Protein AF-0000000077934808 (afdb_homodimer)

Structure (mmCIF, N/CA/C/O backbone):
data_AF-0000000077934808-model_v1
#
loop_
_entity.id
_entity.type
_entity.pdbx_description
1 polymer 'D-lactate dehydrogenase (cytochrome)'
#
loop_
_atom_site.group_PDB
_atom_site.id
_atom_site.type_symbol
_atom_site.label_atom_id
_atom_site.label_alt_id
_atom_site.label_comp_id
_atom_site.label_asym_id
_atom_site.label_entity_id
_atom_site.label_seq_id
_atom_site.pdbx_PDB_ins_code
_atom_site.Cartn_x
_atom_site.Cartn_y
_atom_site.Cartn_z
_atom_site.occupancy
_atom_site.B_iso_or_equiv
_atom_site.auth_seq_id
_atom_site.auth_comp_id
_atom_site.auth_asym_id
_atom_site.auth_atom_id
_atom_site.pdbx_PDB_model_num
ATOM 1 N N . MET A 1 1 ? -18.422 -36 19.609 1 74.94 1 MET A N 1
ATOM 2 C CA . MET A 1 1 ? -19.266 -34.844 19.281 1 74.94 1 MET A CA 1
ATOM 3 C C . MET A 1 1 ? -19.547 -34.781 17.781 1 74.94 1 MET A C 1
ATOM 5 O O . MET A 1 1 ? -18.656 -34.969 16.969 1 74.94 1 MET A O 1
ATOM 9 N N . ASP A 1 2 ? -20.828 -34.812 17.469 1 92.31 2 ASP A N 1
ATOM 10 C CA . ASP A 1 2 ? -21.219 -34.656 16.062 1 92.31 2 ASP A CA 1
ATOM 11 C C . ASP A 1 2 ? -21.25 -33.188 15.664 1 92.31 2 ASP A C 1
ATOM 13 O O . ASP A 1 2 ? -22.25 -32.5 15.883 1 92.31 2 ASP A O 1
ATOM 17 N N . ILE A 1 3 ? -20.125 -32.75 15.164 1 96.06 3 ILE A N 1
ATOM 18 C CA . ILE A 1 3 ? -19.922 -31.344 14.82 1 96.06 3 ILE A CA 1
ATOM 19 C C . ILE A 1 3 ? -21.031 -30.875 13.875 1 96.06 3 ILE A C 1
ATOM 21 O O . ILE A 1 3 ? -21.578 -29.781 14.039 1 96.06 3 ILE A O 1
ATOM 25 N N . GLN A 1 4 ? -21.453 -31.656 12.969 1 97.44 4 GLN A N 1
ATOM 26 C CA . GLN A 1 4 ? -22.453 -31.297 11.977 1 97.44 4 GLN A CA 1
ATOM 27 C C . GLN A 1 4 ? -23.828 -31.094 12.617 1 97.44 4 GLN A C 1
ATOM 29 O O . GLN A 1 4 ? -24.531 -30.125 12.305 1 97.44 4 GLN A O 1
ATOM 34 N N . SER A 1 5 ? -24.172 -32.031 13.477 1 97 5 SER A N 1
ATOM 35 C CA . SER A 1 5 ? -25.453 -31.922 14.164 1 97 5 SER A CA 1
ATOM 36 C C . SER A 1 5 ? -25.516 -30.672 15.016 1 97 5 SER A C 1
ATOM 38 O O . SER A 1 5 ? -26.547 -30 15.062 1 97 5 SER A O 1
ATOM 40 N N . GLU A 1 6 ? -24.422 -30.344 15.664 1 97.38 6 GLU A N 1
ATOM 41 C CA . GLU A 1 6 ? -24.359 -29.172 16.516 1 97.38 6 GLU A CA 1
ATOM 42 C C . GLU A 1 6 ? -24.484 -27.891 15.688 1 97.38 6 GLU A C 1
ATOM 44 O O . GLU A 1 6 ? -25.172 -26.938 16.094 1 97.38 6 GLU A O 1
ATOM 49 N N . LEU A 1 7 ? -23.797 -27.828 14.586 1 98.12 7 LEU A N 1
ATOM 50 C CA . LEU A 1 7 ? -23.844 -26.672 13.703 1 98.12 7 LEU A CA 1
ATOM 51 C C . LEU A 1 7 ? -25.25 -26.469 13.148 1 98.12 7 LEU A C 1
ATOM 53 O O . LEU A 1 7 ? -25.734 -25.344 13.055 1 98.12 7 LEU A O 1
ATOM 57 N N . LYS A 1 8 ? -25.953 -27.578 12.797 1 97.5 8 LYS A N 1
ATOM 58 C CA . LYS A 1 8 ? -27.328 -27.484 12.32 1 97.5 8 LYS A CA 1
ATOM 59 C C . LYS A 1 8 ? -28.266 -26.953 13.406 1 97.5 8 LYS A C 1
ATOM 61 O O . LYS A 1 8 ? -29.172 -26.188 13.125 1 97.5 8 LYS A O 1
ATOM 66 N N . LYS A 1 9 ? -28.016 -27.359 14.555 1 96.88 9 LYS A N 1
ATOM 67 C CA . LYS A 1 9 ? -28.828 -26.953 15.688 1 96.88 9 LYS A CA 1
ATOM 68 C C . LYS A 1 9 ? -28.781 -25.438 15.898 1 96.88 9 LYS A C 1
ATOM 70 O O . LYS A 1 9 ? -29.75 -24.844 16.359 1 96.88 9 LYS A O 1
ATOM 75 N N . ILE A 1 10 ? -27.672 -24.906 15.555 1 96.5 10 ILE A N 1
ATOM 76 C CA . ILE A 1 10 ? -27.562 -23.469 15.789 1 96.5 10 ILE A CA 1
ATOM 77 C C . ILE A 1 10 ? -27.922 -22.719 14.508 1 96.5 10 ILE A C 1
ATOM 79 O O . ILE A 1 10 ? -27.578 -21.547 14.352 1 96.5 10 ILE A O 1
ATOM 83 N N . GLY A 1 11 ? -28.5 -23.328 13.516 1 97.06 11 GLY A N 1
ATOM 84 C CA . GLY A 1 11 ? -29.156 -22.688 12.398 1 97.06 11 GLY A CA 1
ATOM 85 C C . GLY A 1 11 ? -28.266 -22.5 11.188 1 97.06 11 GLY A C 1
ATOM 86 O O . GLY A 1 11 ? -28.516 -21.641 10.344 1 97.06 11 GLY A O 1
ATOM 87 N N . LEU A 1 12 ? -27.234 -23.312 11.039 1 98.06 12 LEU A N 1
ATOM 88 C CA . LEU A 1 12 ? -26.297 -23.141 9.938 1 98.06 12 LEU A CA 1
ATOM 89 C C . LEU A 1 12 ? -26.578 -24.156 8.828 1 98.06 12 LEU A C 1
ATOM 91 O O . LEU A 1 12 ? -26.953 -25.297 9.094 1 98.06 12 LEU A O 1
ATOM 95 N N . GLU A 1 13 ? -26.406 -23.672 7.617 1 98.12 13 GLU A N 1
ATOM 96 C CA . GLU A 1 13 ? -26.547 -24.516 6.441 1 98.12 13 GLU A CA 1
ATOM 97 C C . GLU A 1 13 ? -25.25 -25.281 6.148 1 98.12 13 GLU A C 1
ATOM 99 O O . GLU A 1 13 ? -24.188 -24.672 6.094 1 98.12 13 GLU A O 1
ATOM 104 N N . LEU A 1 14 ? -25.375 -26.594 5.926 1 98 14 LEU A N 1
ATOM 105 C CA . LEU A 1 14 ? -24.188 -27.406 5.68 1 98 14 LEU A CA 1
ATOM 106 C C . LEU A 1 14 ? -24.156 -27.906 4.238 1 98 14 LEU A C 1
ATOM 108 O O . LEU A 1 14 ? -25.203 -28.031 3.598 1 98 14 LEU A O 1
ATOM 112 N N . LYS A 1 15 ? -23.031 -28.078 3.744 1 96.81 15 LYS A N 1
ATOM 113 C CA . LYS A 1 15 ? -22.766 -28.719 2.459 1 96.81 15 LYS A CA 1
ATOM 114 C C . LYS A 1 15 ? -21.953 -29.984 2.639 1 96.81 15 LYS A C 1
ATOM 116 O O . LYS A 1 15 ? -21.312 -30.188 3.674 1 96.81 15 LYS A O 1
ATOM 121 N N . ASP A 1 16 ? -22.047 -30.797 1.577 1 95.88 16 ASP A N 1
ATOM 122 C CA . ASP A 1 16 ? -21.25 -32 1.565 1 95.88 16 ASP A CA 1
ATOM 123 C C . ASP A 1 16 ? -19.75 -31.688 1.537 1 95.88 16 ASP A C 1
ATOM 125 O O . ASP A 1 16 ? -19.312 -30.812 0.772 1 95.88 16 ASP A O 1
ATOM 129 N N . VAL A 1 17 ? -19 -32.344 2.354 1 95.75 17 VAL A N 1
ATOM 130 C CA . VAL A 1 17 ? -17.562 -32.094 2.504 1 95.75 17 VAL A CA 1
ATOM 131 C C . VAL A 1 17 ? -16.828 -32.531 1.237 1 95.75 17 VAL A C 1
ATOM 133 O O . VAL A 1 17 ? -15.695 -32.094 1.001 1 95.75 17 VAL A O 1
ATOM 136 N N . GLU A 1 18 ? -17.344 -33.375 0.354 1 93.62 18 GLU A N 1
ATOM 137 C CA . GLU A 1 18 ? -16.672 -33.969 -0.793 1 93.62 18 GLU A CA 1
ATOM 138 C C . GLU A 1 18 ? -16.219 -32.906 -1.792 1 93.62 18 GLU A C 1
ATOM 140 O O . GLU A 1 18 ? -15.172 -33.062 -2.428 1 93.62 18 GLU A O 1
ATOM 145 N N . GLY A 1 19 ? -16.875 -31.844 -1.907 1 91.88 19 GLY A N 1
ATOM 146 C CA . GLY A 1 19 ? -16.5 -30.797 -2.85 1 91.88 19 GLY A CA 1
ATOM 147 C C . GLY A 1 19 ? -15.414 -29.875 -2.32 1 91.88 19 GLY A C 1
ATOM 148 O O . GLY A 1 19 ? -14.914 -29.016 -3.047 1 91.88 19 GLY A O 1
ATOM 149 N N . TYR A 1 20 ? -14.945 -30.141 -1.076 1 95.38 20 TYR A N 1
ATOM 150 C CA . TYR A 1 20 ? -14.016 -29.234 -0.417 1 95.38 20 TYR A CA 1
ATOM 151 C C . TYR A 1 20 ? -12.742 -29.969 0.007 1 95.38 20 TYR A C 1
ATOM 153 O O . TYR A 1 20 ? -11.984 -29.469 0.845 1 95.38 20 TYR A O 1
ATOM 161 N N . THR A 1 21 ? -12.484 -31.125 -0.555 1 93.81 21 THR A N 1
ATOM 162 C CA . THR A 1 21 ? -11.43 -32 -0.081 1 93.81 21 THR A CA 1
ATOM 163 C C . THR A 1 21 ? -10.109 -31.703 -0.784 1 93.81 21 THR A C 1
ATOM 165 O O . THR A 1 21 ? -9.055 -32.188 -0.382 1 93.81 21 THR A O 1
ATOM 168 N N . GLU A 1 22 ? -10.172 -30.844 -1.819 1 92.12 22 GLU A N 1
ATOM 169 C CA . GLU A 1 22 ? -8.977 -30.547 -2.598 1 92.12 22 GLU A CA 1
ATOM 170 C C . GLU A 1 22 ? -9.039 -29.125 -3.174 1 92.12 22 GLU A C 1
ATOM 172 O O . GLU A 1 22 ? -10.109 -28.656 -3.561 1 92.12 22 GLU A O 1
ATOM 177 N N . ASP A 1 23 ? -7.914 -28.453 -3.125 1 89.94 23 ASP A N 1
ATOM 178 C CA . ASP A 1 23 ? -7.883 -27.156 -3.809 1 89.94 23 ASP A CA 1
ATOM 179 C C . ASP A 1 23 ? -7.336 -27.312 -5.227 1 89.94 23 ASP A C 1
ATOM 181 O O . ASP A 1 23 ? -7.188 -28.422 -5.73 1 89.94 23 ASP A O 1
ATOM 185 N N . MET A 1 24 ? -7.043 -26.219 -5.926 1 87.12 24 MET A N 1
ATOM 186 C CA . MET A 1 24 ? -6.645 -26.266 -7.332 1 87.12 24 MET A CA 1
ATOM 187 C C . MET A 1 24 ? -5.18 -26.672 -7.465 1 87.12 24 MET A C 1
ATOM 189 O O . MET A 1 24 ? -4.719 -27 -8.562 1 87.12 24 MET A O 1
ATOM 193 N N . GLY A 1 25 ? -4.414 -26.656 -6.383 1 85.38 25 GLY A N 1
ATOM 194 C CA . GLY A 1 25 ? -3.045 -27.141 -6.375 1 85.38 25 GLY A CA 1
ATOM 195 C C . GLY A 1 25 ? -2.945 -28.625 -6.051 1 85.38 25 GLY A C 1
ATOM 196 O O . GLY A 1 25 ? -1.844 -29.156 -5.895 1 85.38 25 GLY A O 1
ATOM 197 N N . TYR A 1 26 ? -4.094 -29.297 -5.848 1 85 26 TYR A N 1
ATOM 198 C CA . TYR A 1 26 ? -4.215 -30.719 -5.594 1 85 26 TYR A CA 1
ATOM 199 C C . TYR A 1 26 ? -3.809 -31.062 -4.164 1 85 26 TYR A C 1
ATOM 201 O O . TYR A 1 26 ? -3.424 -32.188 -3.871 1 85 26 TYR A O 1
ATOM 209 N N . PHE A 1 27 ? -3.822 -30.125 -3.373 1 90.25 27 PHE A N 1
ATOM 210 C CA . PHE A 1 27 ? -3.605 -30.391 -1.954 1 90.25 27 PHE A CA 1
ATOM 211 C C . PHE A 1 27 ? -4.887 -30.891 -1.295 1 90.25 27 PHE A C 1
ATOM 213 O O . PHE A 1 27 ? -5.961 -30.328 -1.51 1 90.25 27 PHE A O 1
ATOM 220 N N . LYS A 1 28 ? -4.734 -31.906 -0.531 1 93.12 28 LYS A N 1
ATOM 221 C CA . LYS A 1 28 ? -5.906 -32.594 -0.005 1 93.12 28 LYS A CA 1
ATOM 222 C C . LYS A 1 28 ? -6.055 -32.375 1.496 1 93.12 28 LYS A C 1
ATOM 224 O O . LYS A 1 28 ? -5.059 -32.25 2.211 1 93.12 28 LYS A O 1
ATOM 229 N N . GLY A 1 29 ? -7.27 -32.188 1.913 1 93.69 29 GLY A N 1
ATOM 230 C CA . GLY A 1 29 ? -7.652 -32.125 3.314 1 93.69 29 GLY A CA 1
ATOM 231 C C . GLY A 1 29 ? -9.039 -32.656 3.582 1 93.69 29 GLY A C 1
ATOM 232 O O . GLY A 1 29 ? -9.773 -33 2.648 1 93.69 29 GLY A O 1
ATOM 233 N N . GLU A 1 30 ? -9.289 -32.969 4.816 1 93.31 30 GLU A N 1
ATOM 234 C CA . GLU A 1 30 ? -10.578 -33.531 5.203 1 93.31 30 GLU A CA 1
ATOM 235 C C . GLU A 1 30 ? -11.227 -32.719 6.312 1 93.31 30 GLU A C 1
ATOM 237 O O . GLU A 1 30 ? -10.898 -32.875 7.488 1 93.31 30 GLU A O 1
ATOM 242 N N . ALA A 1 31 ? -12.203 -31.969 5.98 1 96.75 31 ALA A N 1
ATOM 243 C CA . ALA A 1 31 ? -12.945 -31.172 6.953 1 96.75 31 ALA A CA 1
ATOM 244 C C . ALA A 1 31 ? -14.016 -32 7.645 1 96.75 31 ALA A C 1
ATOM 246 O O . ALA A 1 31 ? -14.508 -33 7.086 1 96.75 31 ALA A O 1
ATOM 247 N N . ASP A 1 32 ? -14.32 -31.625 8.852 1 97.62 32 ASP A N 1
ATOM 248 C CA . ASP A 1 32 ? -15.391 -32.281 9.594 1 97.62 32 ASP A CA 1
ATOM 249 C C . ASP A 1 32 ? -16.766 -31.766 9.141 1 97.62 32 ASP A C 1
ATOM 251 O O . ASP A 1 32 ? -17.766 -32.5 9.25 1 97.62 32 ASP A O 1
ATOM 255 N N . ALA A 1 33 ? -16.797 -30.594 8.695 1 98.38 33 ALA A N 1
ATOM 256 C CA . ALA A 1 33 ? -18.031 -29.969 8.234 1 98.38 33 ALA A CA 1
ATOM 257 C C . ALA A 1 33 ? -17.75 -28.797 7.293 1 98.38 33 ALA A C 1
ATOM 259 O O . ALA A 1 33 ? -16.656 -28.219 7.328 1 98.38 33 ALA A O 1
ATOM 260 N N . VAL A 1 34 ? -18.656 -28.5 6.438 1 98.56 34 VAL A N 1
ATOM 261 C CA . VAL A 1 34 ? -18.641 -27.328 5.578 1 98.56 34 VAL A CA 1
ATOM 262 C C . VAL A 1 34 ? -19.906 -26.5 5.797 1 98.56 34 VAL A C 1
ATOM 264 O O . VAL A 1 34 ? -21.016 -27 5.617 1 98.56 34 VAL A O 1
ATOM 267 N N . VAL A 1 35 ? -19.719 -25.328 6.227 1 98.75 35 VAL A N 1
ATOM 268 C CA . VAL A 1 35 ? -20.844 -24.406 6.445 1 98.75 35 VAL A CA 1
ATOM 269 C C . VAL A 1 35 ? -20.938 -23.422 5.285 1 98.75 35 VAL A C 1
ATOM 271 O O . VAL A 1 35 ? -19.922 -22.859 4.859 1 98.75 35 VAL A O 1
ATOM 274 N N . LEU A 1 36 ? -22.125 -23.219 4.73 1 98.5 36 LEU A N 1
ATOM 275 C CA . LEU A 1 36 ? -22.391 -22.156 3.777 1 98.5 36 LEU A CA 1
ATOM 276 C C . LEU A 1 36 ? -22.812 -20.875 4.5 1 98.5 36 LEU A C 1
ATOM 278 O O . LEU A 1 36 ? -23.891 -20.812 5.102 1 98.5 36 LEU A O 1
ATOM 282 N N . ALA A 1 37 ? -22 -19.891 4.469 1 98.5 37 ALA A N 1
ATOM 283 C CA . ALA A 1 37 ? -22.312 -18.625 5.145 1 98.5 37 ALA A CA 1
ATOM 284 C C . ALA A 1 37 ? -23.078 -17.688 4.219 1 98.5 37 ALA A C 1
ATOM 286 O O . ALA A 1 37 ? -22.625 -17.375 3.117 1 98.5 37 ALA A O 1
ATOM 287 N N . ARG A 1 38 ? -24.188 -17.203 4.66 1 98.25 38 ARG A N 1
ATOM 288 C CA . ARG A 1 38 ? -25.016 -16.297 3.865 1 98.25 38 ARG A CA 1
ATOM 289 C C . ARG A 1 38 ? -25.031 -14.898 4.488 1 98.25 38 ARG A C 1
ATOM 291 O O . ARG A 1 38 ? -25.578 -13.961 3.895 1 98.25 38 ARG A O 1
ATOM 298 N N . SER A 1 39 ? -24.469 -14.805 5.68 1 98.44 39 SER A N 1
ATOM 299 C CA . SER A 1 39 ? -24.391 -13.531 6.383 1 98.44 39 SER A CA 1
ATOM 300 C C . SER A 1 39 ? -23.234 -13.508 7.367 1 98.44 39 SER A C 1
ATOM 302 O O . SER A 1 39 ? -22.672 -14.555 7.703 1 98.44 39 SER A O 1
ATOM 304 N N . THR A 1 40 ? -22.891 -12.297 7.75 1 98.69 40 THR A N 1
ATOM 305 C CA . THR A 1 40 ? -21.875 -12.148 8.781 1 98.69 40 THR A CA 1
ATOM 306 C C . THR A 1 40 ? -22.281 -12.859 10.062 1 98.69 40 THR A C 1
ATOM 308 O O . THR A 1 40 ? -21.453 -13.422 10.766 1 98.69 40 THR A O 1
ATOM 311 N N . GLU A 1 41 ? -23.531 -12.852 10.336 1 98.62 41 GLU A N 1
ATOM 312 C CA . GLU A 1 41 ? -24.047 -13.516 11.531 1 98.62 41 GLU A CA 1
ATOM 313 C C . GLU A 1 41 ? -23.766 -15.016 11.5 1 98.62 41 GLU A C 1
ATOM 315 O O . GLU A 1 41 ? -23.469 -15.617 12.523 1 98.62 41 GLU A O 1
ATOM 320 N N . ASP A 1 42 ? -23.938 -15.625 10.305 1 98.81 42 ASP A N 1
ATOM 321 C CA . ASP A 1 42 ? -23.609 -17.031 10.172 1 98.81 42 ASP A CA 1
ATOM 322 C C . ASP A 1 42 ? -22.156 -17.297 10.539 1 98.81 42 ASP A C 1
ATOM 324 O O . ASP A 1 42 ? -21.844 -18.266 11.242 1 98.81 42 ASP A O 1
ATOM 328 N N . VAL A 1 43 ? -21.266 -16.453 10.102 1 98.94 43 VAL A N 1
ATOM 329 C CA . VAL A 1 43 ? -19.844 -16.578 10.391 1 98.94 43 VAL A CA 1
ATOM 330 C C . VAL A 1 43 ? -19.594 -16.438 11.891 1 98.94 43 VAL A C 1
ATOM 332 O O . VAL A 1 43 ? -18.812 -17.203 12.477 1 98.94 43 VAL A O 1
ATOM 335 N N . VAL A 1 44 ? -20.266 -15.469 12.492 1 98.88 44 VAL A N 1
ATOM 336 C CA . VAL A 1 44 ? -20.141 -15.242 13.93 1 98.88 44 VAL A CA 1
ATOM 337 C C . VAL A 1 44 ? -20.531 -16.516 14.688 1 98.88 44 VAL A C 1
ATOM 339 O O . VAL A 1 44 ? -19.812 -16.938 15.602 1 98.88 44 VAL A O 1
ATOM 342 N N . LYS A 1 45 ? -21.625 -17.141 14.289 1 98.81 45 LYS A N 1
ATOM 343 C CA . LYS A 1 45 ? -22.094 -18.359 14.938 1 98.81 45 LYS A CA 1
ATOM 344 C C . LYS A 1 45 ? -21.031 -19.469 14.844 1 98.81 45 LYS A C 1
ATOM 346 O O . LYS A 1 45 ? -20.75 -20.125 15.836 1 98.81 45 LYS A O 1
ATOM 351 N N . VAL A 1 46 ? -20.484 -19.641 13.688 1 98.88 46 VAL A N 1
ATOM 352 C CA . VAL A 1 46 ? -19.484 -20.672 13.484 1 98.88 46 VAL A CA 1
ATOM 353 C C . VAL A 1 46 ? -18.266 -20.391 14.367 1 98.88 46 VAL A C 1
ATOM 355 O O . VAL A 1 46 ? -17.766 -21.281 15.047 1 98.88 46 VAL A O 1
ATOM 358 N N . MET A 1 47 ? -17.812 -19.156 14.367 1 98.81 47 MET A N 1
ATOM 359 C CA . MET A 1 47 ? -16.594 -18.797 15.078 1 98.81 47 MET A CA 1
ATOM 360 C C . MET A 1 47 ? -16.766 -18.969 16.578 1 98.81 47 MET A C 1
ATOM 362 O O . MET A 1 47 ? -15.867 -19.484 17.266 1 98.81 47 MET A O 1
ATOM 366 N N . ARG A 1 48 ? -17.859 -18.5 17.094 1 98.69 48 ARG A N 1
ATOM 367 C CA . ARG A 1 48 ? -18.125 -18.672 18.531 1 98.69 48 ARG A CA 1
ATOM 368 C C . ARG A 1 48 ? -18.141 -20.156 18.906 1 98.69 48 ARG A C 1
ATOM 370 O O . ARG A 1 48 ? -17.547 -20.547 19.906 1 98.69 48 ARG A O 1
ATOM 377 N N . PHE A 1 49 ? -18.828 -20.984 18.125 1 98.44 49 PHE A N 1
ATOM 378 C CA . PHE A 1 49 ? -18.906 -22.422 18.359 1 98.44 49 PHE A CA 1
ATOM 379 C C . PHE A 1 49 ? -17.516 -23.047 18.312 1 98.44 49 PHE A C 1
ATOM 381 O O . PHE A 1 49 ? -17.141 -23.781 19.234 1 98.44 49 PHE A O 1
ATOM 388 N N . ALA A 1 50 ? -16.797 -22.719 17.234 1 98.5 50 ALA A N 1
ATOM 389 C CA . ALA A 1 50 ? -15.461 -23.281 17.031 1 98.5 50 ALA A CA 1
ATOM 390 C C . ALA A 1 50 ? -14.508 -22.844 18.141 1 98.5 50 ALA A C 1
ATOM 392 O O . ALA A 1 50 ? -13.703 -23.641 18.625 1 98.5 50 ALA A O 1
ATOM 393 N N . ASN A 1 51 ? -14.586 -21.562 18.484 1 98.38 51 ASN A N 1
ATOM 394 C CA . ASN A 1 51 ? -13.719 -21.047 19.531 1 98.38 51 ASN A CA 1
ATOM 395 C C . ASN A 1 51 ? -13.977 -21.734 20.875 1 98.38 51 ASN A C 1
ATOM 397 O O . ASN A 1 51 ? -13.039 -22.047 21.609 1 98.38 51 ASN A O 1
ATOM 401 N N . GLU A 1 52 ? -15.219 -21.906 21.203 1 97.56 52 GLU A N 1
ATOM 402 C CA . GLU A 1 52 ? -15.602 -22.578 22.453 1 97.56 52 GLU A CA 1
ATOM 403 C C . GLU A 1 52 ? -15.07 -24 22.484 1 97.56 52 GLU A C 1
ATOM 405 O O . GLU A 1 52 ? -14.617 -24.469 23.531 1 97.56 52 GLU A O 1
ATOM 410 N N . LYS A 1 53 ? -15.008 -24.688 21.375 1 97.38 53 LYS A N 1
ATOM 411 C CA . LYS A 1 53 ? -14.695 -26.109 21.328 1 97.38 53 LYS A CA 1
ATOM 412 C C . LYS A 1 53 ? -13.25 -26.344 20.906 1 97.38 53 LYS A C 1
ATOM 414 O O . LYS A 1 53 ? -12.766 -27.469 20.938 1 97.38 53 LYS A O 1
ATOM 419 N N . GLY A 1 54 ? -12.594 -25.266 20.5 1 97.25 54 GLY A N 1
ATOM 420 C CA . GLY A 1 54 ? -11.219 -25.391 20.031 1 97.25 54 GLY A CA 1
ATOM 421 C C . GLY A 1 54 ? -11.109 -26.094 18.688 1 97.25 54 GLY A C 1
ATOM 422 O O . GLY A 1 54 ? -10.219 -26.922 18.484 1 97.25 54 GLY A O 1
ATOM 423 N N . ILE A 1 55 ? -12.047 -25.859 17.766 1 98.06 55 ILE A N 1
ATOM 424 C CA . ILE A 1 55 ? -12.094 -26.5 16.453 1 98.06 55 ILE A CA 1
ATOM 425 C C . ILE A 1 55 ? -11.492 -25.578 15.406 1 98.06 55 ILE A C 1
ATOM 427 O O . ILE A 1 55 ? -11.867 -24.406 15.32 1 98.06 55 ILE A O 1
ATOM 431 N N . PRO A 1 56 ? -10.539 -26.062 14.609 1 98.19 56 PRO A N 1
ATOM 432 C CA . PRO A 1 56 ? -9.992 -25.234 13.531 1 98.19 56 PRO A CA 1
ATOM 433 C C . PRO A 1 56 ? -11.062 -24.766 12.547 1 98.19 56 PRO A C 1
ATOM 435 O O . PRO A 1 56 ? -12 -25.5 12.25 1 98.19 56 PRO A O 1
ATOM 438 N N . VAL A 1 57 ? -10.898 -23.562 12.102 1 98.69 57 VAL A N 1
ATOM 439 C CA . VAL A 1 57 ? -11.789 -23 11.094 1 98.69 57 VAL A CA 1
ATOM 440 C C . VAL A 1 57 ? -10.977 -22.562 9.867 1 98.69 57 VAL A C 1
ATOM 442 O O . VAL A 1 57 ? -9.953 -21.891 10 1 98.69 57 VAL A O 1
ATOM 445 N N . ILE A 1 58 ? -11.398 -22.938 8.695 1 98.56 58 ILE A N 1
ATOM 446 C CA . ILE A 1 58 ? -10.734 -22.609 7.434 1 98.56 58 ILE A CA 1
ATOM 447 C C . ILE A 1 58 ? -11.695 -21.828 6.535 1 98.56 58 ILE A C 1
ATOM 449 O O . ILE A 1 58 ? -12.688 -22.359 6.051 1 98.56 58 ILE A O 1
ATOM 453 N N . PRO A 1 59 ? -11.414 -20.516 6.34 1 98.38 59 PRO A N 1
ATOM 454 C CA . PRO A 1 59 ? -12.219 -19.797 5.355 1 98.38 59 PRO A CA 1
ATOM 455 C C . PRO A 1 59 ? -12 -20.297 3.928 1 98.38 59 PRO A C 1
ATOM 457 O O . PRO A 1 59 ? -10.867 -20.594 3.545 1 98.38 59 PRO A O 1
ATOM 460 N N . TRP A 1 60 ? -13.078 -20.406 3.201 1 98.12 60 TRP A N 1
ATOM 461 C CA . TRP A 1 60 ? -13.078 -20.891 1.824 1 98.12 60 TRP A CA 1
ATOM 462 C C . TRP A 1 60 ? -13.797 -19.922 0.903 1 98.12 60 TRP A C 1
ATOM 464 O O . TRP A 1 60 ? -14.977 -19.625 1.099 1 98.12 60 TRP A O 1
ATOM 474 N N . GLY A 1 61 ? -13.062 -19.312 -0.026 1 96.94 61 GLY A N 1
ATOM 475 C CA . GLY A 1 61 ? -13.703 -18.484 -1.04 1 96.94 61 GLY A CA 1
ATOM 476 C C . GLY A 1 61 ? -14.289 -19.297 -2.18 1 96.94 61 GLY A C 1
ATOM 477 O O . GLY A 1 61 ? -15.469 -19.656 -2.152 1 96.94 61 GLY A O 1
ATOM 478 N N . ARG A 1 62 ? -13.398 -19.719 -3.104 1 95.56 62 ARG A N 1
ATOM 479 C CA . ARG A 1 62 ? -13.805 -20.547 -4.242 1 95.56 62 ARG A CA 1
ATOM 480 C C . ARG A 1 62 ? -12.852 -21.719 -4.441 1 95.56 62 ARG A C 1
ATOM 482 O O . ARG A 1 62 ? -12.891 -22.391 -5.477 1 95.56 62 ARG A O 1
ATOM 489 N N . GLY A 1 63 ? -11.953 -21.875 -3.525 1 93.81 63 GLY A N 1
ATOM 490 C CA . GLY A 1 63 ? -11.055 -23.016 -3.553 1 93.81 63 GLY A CA 1
ATOM 491 C C . GLY A 1 63 ? -10.039 -22.938 -4.676 1 93.81 63 GLY A C 1
ATOM 492 O O . GLY A 1 63 ? -9.57 -23.969 -5.16 1 93.81 63 GLY A O 1
ATOM 493 N N . THR A 1 64 ? -9.641 -21.75 -5.086 1 92.75 64 THR A N 1
ATOM 494 C CA . THR A 1 64 ? -8.781 -21.609 -6.258 1 92.75 64 THR A CA 1
ATOM 495 C C . THR A 1 64 ? -7.316 -21.531 -5.84 1 92.75 64 THR A C 1
ATOM 497 O O . THR A 1 64 ? -6.438 -21.328 -6.684 1 92.75 64 THR A O 1
ATOM 500 N N . SER A 1 65 ? -7.047 -21.672 -4.535 1 92.81 65 SER A N 1
ATOM 501 C CA . SER A 1 65 ? -5.664 -21.703 -4.074 1 92.81 65 SER A CA 1
ATOM 502 C C . SER A 1 65 ? -4.883 -22.828 -4.738 1 92.81 65 SER A C 1
ATOM 504 O O . SER A 1 65 ? -5.438 -23.891 -5.008 1 92.81 65 SER A O 1
ATOM 506 N N . VAL A 1 66 ? -3.592 -22.562 -4.992 1 90.5 66 VAL A N 1
ATOM 507 C CA . VAL A 1 66 ? -2.76 -23.594 -5.605 1 90.5 66 VAL A CA 1
ATOM 508 C C . VAL A 1 66 ? -1.666 -24.031 -4.629 1 90.5 66 VAL A C 1
ATOM 510 O O . VAL A 1 66 ? -0.721 -24.719 -5.012 1 90.5 66 VAL A O 1
ATOM 513 N N . THR A 1 67 ? -1.794 -23.594 -3.385 1 94.25 67 THR A N 1
ATOM 514 C CA . THR A 1 67 ? -0.711 -23.844 -2.443 1 94.25 67 THR A CA 1
ATOM 515 C C . THR A 1 67 ? -1.229 -24.594 -1.215 1 94.25 67 THR A C 1
ATOM 517 O O . THR A 1 67 ? -0.502 -24.766 -0.234 1 94.25 67 THR A O 1
ATOM 520 N N . GLY A 1 68 ? -2.43 -24.984 -1.195 1 94.94 68 GLY A N 1
ATOM 521 C CA . GLY A 1 68 ? -3.01 -25.641 -0.038 1 94.94 68 GLY A CA 1
ATOM 522 C C . GLY A 1 68 ? -3.432 -24.688 1.054 1 94.94 68 GLY A C 1
ATOM 523 O O . GLY A 1 68 ? -3.574 -25.078 2.215 1 94.94 68 GLY A O 1
ATOM 524 N N . ALA A 1 69 ? -3.668 -23.438 0.728 1 96.12 69 ALA A N 1
ATOM 525 C CA . ALA A 1 69 ? -3.998 -22.406 1.711 1 96.12 69 ALA A CA 1
ATOM 526 C C . ALA A 1 69 ? -5.371 -22.656 2.328 1 96.12 69 ALA A C 1
ATOM 528 O O . ALA A 1 69 ? -5.656 -22.188 3.432 1 96.12 69 ALA A O 1
ATOM 529 N N . VAL A 1 70 ? -6.234 -23.438 1.672 1 96.38 70 VAL A N 1
ATOM 530 C CA . VAL A 1 70 ? -7.602 -23.609 2.146 1 96.38 70 VAL A CA 1
ATOM 531 C C . VAL A 1 70 ? -7.832 -25.062 2.555 1 96.38 70 VAL A C 1
ATOM 533 O O . VAL A 1 70 ? -8.977 -25.5 2.727 1 96.38 70 VAL A O 1
ATOM 536 N N . THR A 1 71 ? -6.789 -25.797 2.6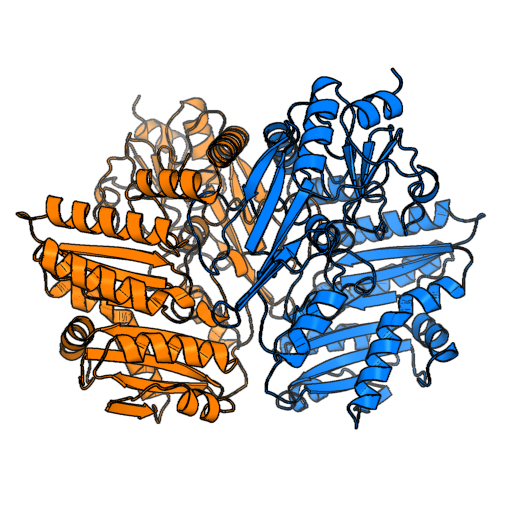8 1 94.94 71 THR A N 1
ATOM 537 C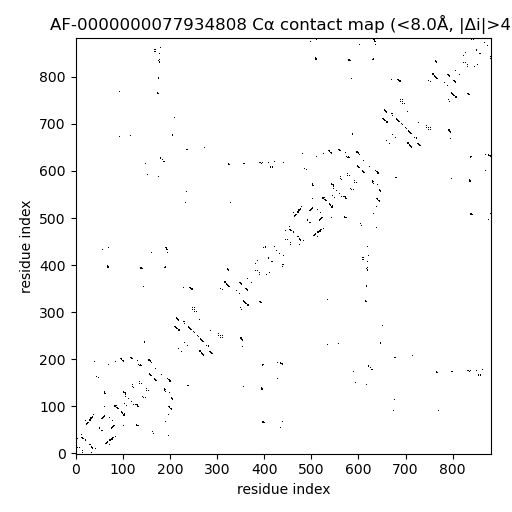 CA . THR A 1 71 ? -6.879 -27.219 2.996 1 94.94 71 THR A CA 1
ATOM 538 C C . THR A 1 71 ? -7.074 -27.422 4.496 1 94.94 71 THR A C 1
ATOM 540 O O . THR A 1 71 ? -6.336 -26.859 5.305 1 94.94 71 THR A O 1
ATOM 543 N N . ALA A 1 72 ? -8.055 -28.297 4.859 1 95.94 72 ALA A N 1
ATOM 544 C CA . ALA A 1 72 ? -8.25 -28.672 6.262 1 95.94 72 ALA A CA 1
ATOM 545 C C . ALA A 1 72 ? -7.309 -29.812 6.664 1 95.94 72 ALA A C 1
ATOM 547 O O . ALA A 1 72 ? -7.715 -30.969 6.707 1 95.94 72 ALA A O 1
ATOM 548 N N . ILE A 1 73 ? -6.18 -29.484 7.113 1 90.56 73 ILE A N 1
ATOM 549 C CA . ILE A 1 73 ? -5.102 -30.453 7.34 1 90.56 73 ILE A CA 1
ATOM 550 C C . ILE A 1 73 ? -5.422 -31.297 8.562 1 90.56 73 ILE A C 1
ATOM 552 O O . ILE A 1 73 ? -5.094 -32.5 8.609 1 90.56 73 ILE A O 1
ATOM 556 N N . LYS A 1 74 ? -6.043 -30.766 9.586 1 90.69 74 LYS A N 1
ATOM 557 C CA . LYS A 1 74 ? -6.34 -31.484 10.82 1 90.69 74 LYS A CA 1
ATOM 558 C C . LYS A 1 74 ? -7.836 -31.438 11.133 1 90.69 74 LYS A C 1
ATOM 560 O O . LYS A 1 74 ? -8.227 -31.297 12.297 1 90.69 74 LYS A O 1
ATOM 565 N N . GLY A 1 75 ? -8.516 -31.5 10.047 1 95.5 75 GLY A N 1
ATOM 566 C CA . GLY A 1 75 ? -9.945 -31.391 10.258 1 95.5 75 GLY A CA 1
ATOM 567 C C . GLY A 1 75 ? -10.406 -29.984 10.547 1 95.5 75 GLY A C 1
ATOM 568 O O . GLY A 1 75 ? -9.68 -29.016 10.273 1 95.5 75 GLY A O 1
ATOM 569 N N . GLY A 1 76 ? -11.648 -29.891 11.016 1 97.69 76 GLY A N 1
ATOM 570 C CA . GLY A 1 76 ? -12.211 -28.594 11.336 1 97.69 76 GLY A CA 1
ATOM 571 C C . GLY A 1 76 ? -13.398 -28.219 10.469 1 97.69 76 GLY A C 1
ATOM 572 O O . GLY A 1 76 ? -14.016 -29.094 9.852 1 97.69 76 GLY A O 1
ATOM 573 N N . ILE A 1 77 ? -13.742 -27 10.586 1 98.69 77 ILE A N 1
ATOM 574 C CA . ILE A 1 77 ? -14.898 -26.484 9.867 1 98.69 77 ILE A CA 1
ATOM 575 C C . ILE A 1 77 ? -14.445 -25.578 8.727 1 98.69 77 ILE A C 1
ATOM 577 O O . ILE A 1 77 ? -13.664 -24.641 8.938 1 98.69 77 ILE A O 1
ATOM 581 N N . ILE A 1 78 ? -14.844 -25.891 7.512 1 98.69 78 ILE A N 1
ATOM 582 C CA . ILE A 1 78 ? -14.68 -24.984 6.391 1 98.69 78 ILE A CA 1
ATOM 583 C C . ILE A 1 78 ? -15.883 -24.047 6.301 1 98.69 78 ILE A C 1
ATOM 585 O O . ILE A 1 78 ? -17.031 -24.5 6.391 1 98.69 78 ILE A O 1
ATOM 589 N N . ILE A 1 79 ? -15.641 -22.812 6.25 1 98.75 79 ILE A N 1
ATOM 590 C CA . ILE A 1 79 ? -16.703 -21.859 5.992 1 98.75 79 ILE A CA 1
ATOM 591 C C . ILE A 1 79 ? -16.641 -21.391 4.535 1 98.75 79 ILE A C 1
ATOM 593 O O . ILE A 1 79 ? -15.734 -20.672 4.145 1 98.75 79 ILE A O 1
ATOM 597 N N . ASP A 1 80 ? -17.594 -21.828 3.756 1 98.69 80 ASP A N 1
ATOM 598 C CA . ASP A 1 80 ? -17.719 -21.406 2.365 1 98.69 80 ASP A CA 1
ATOM 599 C C . ASP A 1 80 ? -18.391 -20.031 2.266 1 98.69 80 ASP A C 1
ATOM 601 O O . ASP A 1 80 ? -19.578 -19.891 2.57 1 98.69 80 ASP A O 1
ATOM 605 N N . MET A 1 81 ? -17.656 -19.062 1.799 1 98.62 81 MET A N 1
ATOM 606 C CA . MET A 1 81 ? -18.109 -17.672 1.769 1 98.62 81 MET A CA 1
ATOM 607 C C . MET A 1 81 ? -18.812 -17.359 0.449 1 98.62 81 MET A C 1
ATOM 609 O O . MET A 1 81 ? -19.312 -16.25 0.26 1 98.62 81 MET A O 1
ATOM 613 N N . SER A 1 82 ? -18.922 -18.25 -0.519 1 98 82 SER A N 1
ATOM 614 C CA . SER A 1 82 ? -19.344 -18 -1.893 1 98 82 SER A CA 1
ATOM 615 C C . SER A 1 82 ? -20.766 -17.453 -1.94 1 98 82 SER A C 1
ATOM 617 O O . SER A 1 82 ? -21.109 -16.656 -2.828 1 98 82 SER A O 1
ATOM 619 N N . PRO A 1 83 ? -21.688 -17.766 -0.916 1 98.31 83 PRO A N 1
ATOM 620 C CA . PRO A 1 83 ? -23.031 -17.219 -1.015 1 98.31 83 PRO A CA 1
ATOM 621 C C . PRO A 1 83 ? -23.078 -15.719 -0.705 1 98.31 83 PRO A C 1
ATOM 623 O O . PRO A 1 83 ? -24.047 -15.039 -1.065 1 98.31 83 PRO A O 1
ATOM 626 N N . MET A 1 84 ? -22.125 -15.195 0.025 1 98.62 84 MET A N 1
ATOM 627 C CA . MET A 1 84 ? -22.062 -13.766 0.303 1 98.62 84 MET A CA 1
ATOM 628 C C . MET A 1 84 ? -21.453 -13.008 -0.869 1 98.62 84 MET A C 1
ATOM 630 O O . MET A 1 84 ? -20.312 -12.547 -0.791 1 98.62 84 MET A O 1
ATOM 634 N N . ASN A 1 85 ? -22.188 -12.773 -1.901 1 98.62 85 ASN A N 1
ATOM 635 C CA . ASN A 1 85 ? -21.625 -12.32 -3.17 1 98.62 85 ASN A CA 1
ATOM 636 C C . ASN A 1 85 ? -22.344 -11.086 -3.699 1 98.62 85 ASN A C 1
ATOM 638 O O . ASN A 1 85 ? -22.562 -10.961 -4.906 1 98.62 85 ASN A O 1
ATOM 642 N N . ARG A 1 86 ? -22.781 -10.148 -2.832 1 98.5 86 ARG A N 1
ATOM 643 C CA . ARG A 1 86 ? -23.469 -8.93 -3.254 1 98.5 86 ARG A CA 1
ATOM 644 C C . ARG A 1 86 ? -22.484 -7.773 -3.406 1 98.5 86 ARG A C 1
ATOM 646 O O . ARG A 1 86 ? -21.562 -7.629 -2.604 1 98.5 86 ARG A O 1
ATOM 653 N N . ILE A 1 87 ? -22.594 -7.055 -4.441 1 98.81 87 ILE A N 1
ATOM 654 C CA . ILE A 1 87 ? -22.047 -5.703 -4.488 1 98.81 87 ILE A CA 1
ATOM 655 C C . ILE A 1 87 ? -22.906 -4.762 -3.66 1 98.81 87 ILE A C 1
ATOM 657 O O . ILE A 1 87 ? -24.062 -4.496 -4.012 1 98.81 87 ILE A O 1
ATOM 661 N N . ILE A 1 88 ? -22.453 -4.219 -2.584 1 98.81 88 ILE A N 1
ATOM 662 C CA . ILE A 1 88 ? -23.234 -3.508 -1.575 1 98.81 88 ILE A CA 1
ATOM 663 C C . ILE A 1 88 ? -23.375 -2.041 -1.975 1 98.81 88 ILE A C 1
ATOM 665 O O . ILE A 1 88 ? -24.453 -1.459 -1.849 1 98.81 88 ILE A O 1
ATOM 669 N N . ASP A 1 89 ? -22.297 -1.389 -2.385 1 98.5 89 ASP A N 1
ATOM 670 C CA . ASP A 1 89 ? -22.297 0.035 -2.707 1 98.5 89 ASP A CA 1
ATOM 671 C C . ASP A 1 89 ? -21.156 0.388 -3.662 1 98.5 89 ASP A C 1
ATOM 673 O O . ASP A 1 89 ? -20.188 -0.364 -3.785 1 98.5 89 ASP A O 1
ATOM 677 N N . PHE A 1 90 ? -21.422 1.427 -4.461 1 98.56 90 PHE A N 1
ATOM 678 C CA . PHE A 1 90 ? -20.422 1.99 -5.352 1 98.56 90 PHE A CA 1
ATOM 679 C C . PHE A 1 90 ? -20.516 3.51 -5.395 1 98.56 90 PHE A C 1
ATOM 681 O O . PHE A 1 90 ? -21.625 4.059 -5.512 1 98.56 90 PHE A O 1
ATOM 688 N N . SER A 1 91 ? -19.359 4.184 -5.211 1 98.38 91 SER A N 1
ATOM 689 C CA . SER A 1 91 ? -19.312 5.637 -5.312 1 98.38 91 SER A CA 1
ATOM 690 C C . SER A 1 91 ? -18.344 6.078 -6.406 1 98.38 91 SER A C 1
ATOM 692 O O . SER A 1 91 ? -17.125 5.91 -6.277 1 98.38 91 SER A O 1
ATOM 694 N N . ASP A 1 92 ? -18.875 6.711 -7.473 1 97.69 92 ASP A N 1
ATOM 695 C CA . ASP A 1 92 ? -18.016 7.242 -8.523 1 97.69 92 ASP A CA 1
ATOM 696 C C . ASP A 1 92 ? -17.438 8.602 -8.125 1 97.69 92 ASP A C 1
ATOM 698 O O . ASP A 1 92 ? -16.609 9.164 -8.836 1 97.69 92 ASP A O 1
ATOM 702 N N . GLU A 1 93 ? -17.875 9.133 -6.965 1 97.62 93 GLU A N 1
ATOM 703 C CA . GLU A 1 93 ? -17.266 10.328 -6.383 1 97.62 93 GLU A CA 1
ATOM 704 C C . GLU A 1 93 ? -16.047 9.969 -5.535 1 97.62 93 GLU A C 1
ATOM 706 O O . GLU A 1 93 ? -14.992 10.602 -5.648 1 97.62 93 GLU A O 1
ATOM 711 N N . ASP A 1 94 ? -16.25 8.93 -4.742 1 98.19 94 ASP A N 1
ATOM 712 C CA . ASP A 1 94 ? -15.18 8.555 -3.816 1 98.19 94 ASP A CA 1
ATOM 713 C C . ASP A 1 94 ? -14.266 7.496 -4.434 1 98.19 94 ASP A C 1
ATOM 715 O O . ASP A 1 94 ? -13.188 7.227 -3.916 1 98.19 94 ASP A O 1
ATOM 719 N N . TRP A 1 95 ? -14.672 6.898 -5.625 1 98.5 95 TRP A N 1
ATOM 720 C CA . TRP A 1 95 ? -13.938 5.855 -6.332 1 98.5 95 TRP A CA 1
ATOM 721 C C . TRP A 1 95 ? -13.711 4.648 -5.43 1 98.5 95 TRP A C 1
ATOM 723 O O . TRP A 1 95 ? -12.586 4.164 -5.301 1 98.5 95 TRP A O 1
ATOM 733 N N . ILE A 1 96 ? -14.766 4.168 -4.801 1 98.62 96 ILE A N 1
ATOM 734 C CA . ILE A 1 96 ? -14.734 3.033 -3.885 1 98.62 96 ILE A CA 1
ATOM 735 C C . ILE A 1 96 ? -15.914 2.105 -4.18 1 98.62 96 ILE A C 1
ATOM 737 O O . ILE A 1 96 ? -17.031 2.566 -4.426 1 98.62 96 ILE A O 1
ATOM 741 N N . ILE A 1 97 ? -15.68 0.814 -4.238 1 98.88 97 ILE A N 1
ATOM 742 C CA . ILE A 1 97 ? -16.734 -0.196 -4.332 1 98.88 97 ILE A CA 1
ATOM 743 C C . ILE A 1 97 ? -16.719 -1.079 -3.088 1 98.88 97 ILE A C 1
ATOM 745 O O . ILE A 1 97 ? -15.641 -1.44 -2.592 1 98.88 97 ILE A O 1
ATOM 749 N N . HIS A 1 98 ? -17.828 -1.268 -2.455 1 98.88 98 HIS A N 1
ATOM 750 C CA . HIS A 1 98 ? -18.031 -2.084 -1.265 1 98.88 98 HIS A CA 1
ATOM 751 C C . HIS A 1 98 ? -18.75 -3.389 -1.608 1 98.88 98 HIS A C 1
ATOM 753 O O . HIS A 1 98 ? -19.859 -3.375 -2.145 1 98.88 98 HIS A O 1
ATOM 759 N N . VAL A 1 99 ? -18.094 -4.5 -1.316 1 98.94 99 VAL A N 1
ATOM 760 C CA . VAL A 1 99 ? -18.625 -5.777 -1.764 1 98.94 99 VAL A CA 1
ATOM 761 C C . VAL A 1 99 ? -18.531 -6.805 -0.638 1 98.94 99 VAL A C 1
ATOM 763 O O . VAL A 1 99 ? -17.75 -6.629 0.301 1 98.94 99 VAL A O 1
ATOM 766 N N . GLU A 1 100 ? -19.312 -7.824 -0.741 1 98.94 100 GLU A N 1
ATOM 767 C CA . GLU A 1 100 ? -19.156 -9 0.108 1 98.94 100 GLU A CA 1
ATOM 768 C C . GLU A 1 100 ? -18 -9.875 -0.364 1 98.94 100 GLU A C 1
ATOM 770 O O . GLU A 1 100 ? -17.594 -9.812 -1.529 1 98.94 100 GLU A O 1
ATOM 775 N N . ALA A 1 101 ? -17.453 -10.688 0.511 1 98.62 101 ALA A N 1
ATOM 776 C CA . ALA A 1 101 ? -16.219 -11.43 0.316 1 98.62 101 ALA A CA 1
ATOM 777 C C . ALA A 1 101 ? -16.375 -12.484 -0.776 1 98.62 101 ALA A C 1
ATOM 779 O O . ALA A 1 101 ? -15.391 -12.867 -1.417 1 98.62 101 ALA A O 1
ATOM 780 N N . GLY A 1 102 ? -17.516 -12.961 -1.045 1 98.75 102 GLY A N 1
ATOM 781 C CA . GLY A 1 102 ? -17.734 -14.07 -1.96 1 98.75 102 GLY A CA 1
ATOM 782 C C . GLY A 1 102 ? -17.875 -13.633 -3.406 1 98.75 102 GLY A C 1
ATOM 783 O O . GLY A 1 102 ? -17.984 -14.469 -4.305 1 98.75 102 GLY A O 1
ATOM 784 N N . VAL A 1 103 ? -17.844 -12.336 -3.684 1 98.81 103 VAL A N 1
ATOM 785 C CA . VAL A 1 103 ? -17.984 -11.828 -5.043 1 98.81 103 VAL A CA 1
ATOM 786 C C . VAL A 1 103 ? -16.812 -12.297 -5.898 1 98.81 103 VAL A C 1
ATOM 788 O O . VAL A 1 103 ? -15.664 -12.266 -5.449 1 98.81 103 VAL A O 1
ATOM 791 N N . VAL A 1 104 ? -17.141 -12.75 -7.109 1 98.56 104 VAL A N 1
ATOM 792 C CA . VAL A 1 104 ? -16.094 -13.156 -8.055 1 98.56 104 VAL A CA 1
ATOM 793 C C . VAL A 1 104 ? -15.422 -11.914 -8.633 1 98.56 104 VAL A C 1
ATOM 795 O O . VAL A 1 104 ? -16.094 -10.93 -8.961 1 98.56 104 VAL A O 1
ATOM 798 N N . LEU A 1 105 ? -14.172 -11.969 -8.766 1 97.69 105 LEU A N 1
ATOM 799 C CA . LEU A 1 105 ? -13.391 -10.805 -9.148 1 97.69 105 LEU A CA 1
ATOM 800 C C . LEU A 1 105 ? -13.875 -10.242 -10.484 1 97.69 105 LEU A C 1
ATOM 802 O O . LEU A 1 105 ? -14.07 -9.031 -10.609 1 97.69 105 LEU A O 1
ATOM 806 N N . ASP A 1 106 ? -14.094 -11.07 -11.5 1 97.06 106 ASP A N 1
ATOM 807 C CA . ASP A 1 106 ? -14.5 -10.602 -12.82 1 97.06 106 ASP A CA 1
ATOM 808 C C . ASP A 1 106 ? -15.859 -9.914 -12.766 1 97.06 106 ASP A C 1
ATOM 810 O O . ASP A 1 106 ? -16.188 -9.078 -13.617 1 97.06 106 ASP A O 1
ATOM 814 N N . GLU A 1 107 ? -16.672 -10.258 -11.797 1 98.25 107 GLU A N 1
ATOM 815 C CA . GLU A 1 107 ? -17.969 -9.594 -11.633 1 98.25 107 GLU A CA 1
ATOM 816 C C . GLU A 1 107 ? -17.797 -8.125 -11.266 1 98.25 107 GLU A C 1
ATOM 818 O O . GLU A 1 107 ? -18.609 -7.277 -11.633 1 98.25 107 GLU A O 1
ATOM 823 N N . ILE A 1 108 ? -16.75 -7.824 -10.562 1 98.5 108 ILE A N 1
ATOM 824 C CA . ILE A 1 108 ? -16.453 -6.449 -10.188 1 98.5 108 ILE A CA 1
ATOM 825 C C . ILE A 1 108 ? -16.188 -5.617 -11.438 1 98.5 108 ILE A C 1
ATOM 827 O O . ILE A 1 108 ? -16.781 -4.555 -11.625 1 98.5 108 ILE A O 1
ATOM 831 N N . ASN A 1 109 ? -15.336 -6.109 -12.305 1 97.19 109 ASN A N 1
ATOM 832 C CA . ASN A 1 109 ? -14.992 -5.348 -13.5 1 97.19 109 ASN A CA 1
ATOM 833 C C . ASN A 1 109 ? -16.141 -5.324 -14.5 1 97.19 109 ASN A C 1
ATOM 835 O O . ASN A 1 109 ? -16.297 -4.355 -15.25 1 97.19 109 ASN A O 1
ATOM 839 N N . ALA A 1 110 ? -16.891 -6.422 -14.547 1 98.06 110 ALA A N 1
ATOM 840 C CA . ALA A 1 110 ? -18.094 -6.379 -15.359 1 98.06 110 ALA A CA 1
ATOM 841 C C . ALA A 1 110 ? -19.016 -5.238 -14.93 1 98.06 110 ALA A C 1
ATOM 843 O O . ALA A 1 110 ? -19.656 -4.59 -15.758 1 98.06 110 ALA A O 1
ATOM 844 N N . PHE A 1 111 ? -19.094 -4.988 -13.641 1 98.5 111 PHE A N 1
ATOM 845 C CA . PHE A 1 111 ? -19.891 -3.918 -13.055 1 98.5 111 PHE A CA 1
ATOM 846 C C . PHE A 1 111 ? -19.25 -2.561 -13.32 1 98.5 111 PHE A C 1
ATOM 848 O O . PHE A 1 111 ? -19.938 -1.59 -13.625 1 98.5 111 PHE A O 1
ATOM 855 N N . LEU A 1 112 ? -17.938 -2.439 -13.281 1 98.56 112 LEU A N 1
ATOM 856 C CA . LEU A 1 112 ? -17.203 -1.176 -13.273 1 98.56 112 LEU A CA 1
ATOM 857 C C . LEU A 1 112 ? -16.969 -0.672 -14.688 1 98.56 112 LEU A C 1
ATOM 859 O O . LEU A 1 112 ? -17.031 0.532 -14.945 1 98.56 112 LEU A O 1
ATOM 863 N N . ARG A 1 113 ? -16.703 -1.492 -15.664 1 97.31 113 ARG A N 1
ATOM 864 C CA . ARG A 1 113 ? -16.219 -1.115 -16.984 1 97.31 113 ARG A CA 1
ATOM 865 C C . ARG A 1 113 ? -17.234 -0.208 -17.688 1 97.31 113 ARG A C 1
ATOM 867 O O . ARG A 1 113 ? -16.844 0.823 -18.25 1 97.31 113 ARG A O 1
ATOM 874 N N . PRO A 1 114 ? -18.547 -0.589 -17.688 1 97.62 114 PRO A N 1
ATOM 875 C CA . PRO A 1 114 ? -19.516 0.308 -18.328 1 97.62 114 PRO A CA 1
ATOM 876 C C . PRO A 1 114 ? -19.578 1.683 -17.656 1 97.62 114 PRO A C 1
ATOM 878 O O . PRO A 1 114 ? -20.125 2.625 -18.234 1 97.62 114 PRO A O 1
ATOM 881 N N . ARG A 1 115 ? -19.016 1.823 -16.484 1 97.5 115 ARG A N 1
ATOM 882 C CA . ARG A 1 115 ? -19.047 3.066 -15.727 1 97.5 115 ARG A CA 1
ATOM 883 C C . ARG A 1 115 ? -17.734 3.814 -15.844 1 97.5 115 ARG A C 1
ATOM 885 O O . ARG A 1 115 ? -17.516 4.816 -15.164 1 97.5 115 ARG A O 1
ATOM 892 N N . GLY A 1 116 ? -16.781 3.246 -16.594 1 97.31 116 GLY A N 1
ATOM 893 C CA . GLY A 1 116 ? -15.523 3.92 -16.906 1 97.31 116 GLY A CA 1
ATOM 894 C C . GLY A 1 116 ? -14.438 3.664 -15.875 1 97.31 116 GLY A C 1
ATOM 895 O O . GLY A 1 116 ? -13.438 4.387 -15.828 1 97.31 116 GLY A O 1
ATOM 896 N N . PHE A 1 117 ? -14.68 2.709 -15.016 1 98.31 117 PHE A N 1
ATOM 897 C CA . PHE A 1 117 ? -13.711 2.35 -13.992 1 98.31 117 PHE A CA 1
ATOM 898 C C . PHE A 1 117 ? -13.242 0.913 -14.172 1 98.31 117 PHE A C 1
ATOM 900 O O . PHE A 1 117 ? -13.812 0.16 -14.961 1 98.31 117 PHE A O 1
ATOM 907 N N . PHE A 1 118 ? -12.156 0.601 -13.531 1 97.25 118 PHE A N 1
ATOM 908 C CA . PHE A 1 118 ? -11.773 -0.805 -13.438 1 97.25 118 PHE A CA 1
ATOM 909 C C . PHE A 1 118 ? -11.008 -1.078 -12.148 1 97.25 118 PHE A C 1
ATOM 911 O O . PHE A 1 118 ? -10.57 -0.146 -11.469 1 97.25 118 PHE A O 1
ATOM 918 N N . PHE A 1 119 ? -11.086 -2.354 -11.703 1 98.19 119 PHE A N 1
ATOM 919 C CA . PHE A 1 119 ? -10.305 -2.928 -10.625 1 98.19 119 PHE A CA 1
ATOM 920 C C . PHE A 1 119 ? -9.109 -3.699 -11.164 1 98.19 119 PHE A C 1
ATOM 922 O O . PHE A 1 119 ? -9.273 -4.684 -11.891 1 98.19 119 PHE A O 1
ATOM 929 N N . PRO A 1 120 ? -7.855 -3.283 -10.797 1 97.62 120 PRO A N 1
ATOM 930 C CA . PRO A 1 120 ? -6.684 -3.654 -11.594 1 97.62 120 PRO A CA 1
ATOM 931 C C . PRO A 1 120 ? -6.215 -5.082 -11.328 1 97.62 120 PRO A C 1
ATOM 933 O O . PRO A 1 120 ? -5.82 -5.789 -12.258 1 97.62 120 PRO A O 1
ATOM 936 N N . PRO A 1 121 ? -6.219 -5.59 -10.062 1 97.38 121 PRO A N 1
ATOM 937 C CA . PRO A 1 121 ? -5.727 -6.957 -9.875 1 97.38 121 PRO A CA 1
ATOM 938 C C . PRO A 1 121 ? -6.5 -7.977 -10.711 1 97.38 121 PRO A C 1
ATOM 940 O O . PRO A 1 121 ? -7.734 -7.977 -10.703 1 97.38 121 PRO A O 1
ATOM 943 N N . ASP A 1 122 ? -5.742 -8.789 -11.453 1 94.75 122 ASP A N 1
ATOM 944 C CA . ASP A 1 122 ? -6.363 -9.711 -12.398 1 94.75 122 ASP A CA 1
ATOM 945 C C . ASP A 1 122 ? -5.652 -11.055 -12.406 1 94.75 122 ASP A C 1
ATOM 947 O O . ASP A 1 122 ? -5.203 -11.523 -13.453 1 94.75 122 ASP A O 1
ATOM 951 N N . PRO A 1 123 ? -5.676 -11.719 -11.266 1 93.56 123 PRO A N 1
ATOM 952 C CA . PRO A 1 123 ? -5.082 -13.055 -11.289 1 93.56 123 PRO A CA 1
ATOM 953 C C . PRO A 1 123 ? -5.688 -13.953 -12.367 1 93.56 123 PRO A C 1
ATOM 955 O O . PRO A 1 123 ? -6.809 -13.695 -12.828 1 93.56 123 PRO A O 1
ATOM 958 N N . ALA A 1 124 ? -4.949 -14.953 -12.789 1 88.75 124 ALA A N 1
ATOM 959 C CA . ALA A 1 124 ? -5.402 -15.844 -13.852 1 88.75 124 ALA A CA 1
ATOM 960 C C . ALA A 1 124 ? -6.75 -16.469 -13.5 1 88.75 124 ALA A C 1
ATOM 962 O O . ALA A 1 124 ? -7.539 -16.797 -14.391 1 88.75 124 ALA A O 1
ATOM 963 N N . SER A 1 125 ? -7.07 -16.547 -12.234 1 90.06 125 SER A N 1
ATOM 964 C CA . SER A 1 125 ? -8.312 -17.156 -11.773 1 90.06 125 SER A CA 1
ATOM 965 C C . SER A 1 125 ? -9.398 -16.109 -11.562 1 90.06 125 SER A C 1
ATOM 967 O O . SER A 1 125 ? -10.391 -16.359 -10.875 1 90.06 125 SER A O 1
ATOM 969 N N . SER A 1 126 ? -9.234 -14.938 -12.102 1 93.75 126 SER A N 1
ATOM 970 C CA . SER A 1 126 ? -10.141 -13.828 -11.836 1 93.75 126 SER A CA 1
ATOM 971 C C . SER A 1 126 ? -11.578 -14.195 -12.195 1 93.75 126 SER A C 1
ATOM 973 O O . SER A 1 126 ? -12.523 -13.672 -11.602 1 93.75 126 SER A O 1
ATOM 975 N N . PHE A 1 127 ? -11.82 -15.141 -13.086 1 92.94 127 PHE A N 1
ATOM 976 C CA . PHE A 1 127 ? -13.156 -15.531 -13.523 1 92.94 127 PHE A CA 1
ATOM 977 C C . PHE A 1 127 ? -13.828 -16.406 -12.477 1 92.94 127 PHE A C 1
ATOM 979 O O . PHE A 1 127 ? -15.047 -16.609 -12.516 1 92.94 127 PHE A O 1
ATOM 986 N N . MET A 1 128 ? -13.078 -16.844 -11.484 1 94.81 128 MET A N 1
ATOM 987 C CA . MET A 1 128 ? -13.695 -17.766 -10.539 1 94.81 128 MET A CA 1
ATOM 988 C C . MET A 1 128 ? -13.32 -17.406 -9.109 1 94.81 128 MET A C 1
ATOM 990 O O . MET A 1 128 ? -14.078 -17.688 -8.18 1 94.81 128 MET A O 1
ATOM 994 N N . CYS A 1 129 ? -12.141 -16.844 -8.852 1 96.25 129 CYS A N 1
ATOM 995 C CA . CYS A 1 129 ? -11.734 -16.562 -7.477 1 96.25 129 CYS A CA 1
ATOM 996 C C . CYS A 1 129 ? -12.586 -15.461 -6.863 1 96.25 129 CYS A C 1
ATOM 998 O O . CYS A 1 129 ? -13.133 -14.625 -7.582 1 96.25 129 CYS A O 1
ATOM 1000 N N . SER A 1 130 ? -12.766 -15.484 -5.574 1 98.44 130 SER A N 1
ATOM 1001 C CA . SER A 1 130 ? -13.57 -14.492 -4.867 1 98.44 130 SER A CA 1
ATOM 1002 C C . SER A 1 130 ? -12.703 -13.344 -4.355 1 98.44 130 SER A C 1
ATOM 1004 O O . SER A 1 130 ? -11.492 -13.5 -4.176 1 98.44 130 SER A O 1
ATOM 1006 N N . ILE A 1 131 ? -13.344 -12.211 -4.109 1 98.69 131 ILE A N 1
ATOM 1007 C CA . ILE A 1 131 ? -12.656 -11.039 -3.58 1 98.69 131 ILE A CA 1
ATOM 1008 C C . ILE A 1 131 ? -12.055 -11.367 -2.219 1 98.69 131 ILE A C 1
ATOM 1010 O O . ILE A 1 131 ? -10.914 -10.977 -1.928 1 98.69 131 ILE A O 1
ATOM 1014 N N . GLY A 1 132 ? -12.773 -12.047 -1.347 1 98.69 132 GLY A N 1
ATOM 1015 C CA . GLY A 1 132 ? -12.227 -12.445 -0.058 1 98.69 132 GLY A CA 1
ATOM 1016 C C . GLY A 1 132 ? -10.992 -13.32 -0.177 1 98.69 132 GLY A C 1
ATOM 1017 O O . GLY A 1 132 ? -10.008 -13.109 0.537 1 98.69 132 GLY A O 1
ATOM 1018 N N . GLY A 1 133 ? -11.094 -14.289 -1.079 1 98.31 133 GLY A N 1
ATOM 1019 C CA . GLY A 1 133 ? -9.945 -15.148 -1.322 1 98.31 133 GLY A CA 1
ATOM 1020 C C . GLY A 1 133 ? -8.742 -14.391 -1.869 1 98.31 133 GLY A C 1
ATOM 1021 O O . GLY A 1 133 ? -7.621 -14.57 -1.392 1 98.31 133 GLY A O 1
ATOM 1022 N N . ALA A 1 134 ? -8.992 -13.539 -2.857 1 98.44 134 ALA A N 1
ATOM 1023 C CA . ALA A 1 134 ? -7.914 -12.75 -3.455 1 98.44 134 ALA A CA 1
ATOM 1024 C C . ALA A 1 134 ? -7.273 -11.828 -2.422 1 98.44 134 ALA A C 1
ATOM 1026 O O . ALA A 1 134 ? -6.055 -11.625 -2.436 1 98.44 134 ALA A O 1
ATOM 1027 N N . THR A 1 135 ? -8.094 -11.242 -1.538 1 98.69 135 THR A N 1
ATOM 1028 C CA . THR A 1 135 ? -7.582 -10.391 -0.469 1 98.69 135 THR A CA 1
ATOM 1029 C C . THR A 1 135 ? -6.715 -11.195 0.496 1 98.69 135 THR A C 1
ATOM 1031 O O . THR A 1 135 ? -5.59 -10.797 0.807 1 98.69 135 THR A O 1
ATOM 1034 N N . SER A 1 136 ? -7.16 -12.352 0.879 1 98.12 136 SER A N 1
ATOM 1035 C CA . SER A 1 136 ? -6.461 -13.188 1.854 1 98.12 136 SER A CA 1
ATOM 1036 C C . SER A 1 136 ? -5.16 -13.734 1.279 1 98.12 136 SER A C 1
ATOM 1038 O O . SER A 1 136 ? -4.199 -13.969 2.016 1 98.12 136 SER A O 1
ATOM 1040 N N . GLU A 1 137 ? -5.164 -13.93 0.014 1 97.06 137 GLU A N 1
ATOM 1041 C CA . GLU A 1 137 ? -3.982 -14.477 -0.644 1 97.06 137 GLU A CA 1
ATOM 1042 C C . GLU A 1 137 ? -3.008 -13.367 -1.038 1 97.06 137 GLU A C 1
ATOM 1044 O O . GLU A 1 137 ? -1.825 -13.633 -1.27 1 97.06 137 GLU A O 1
ATOM 1049 N N . GLY A 1 138 ? -3.486 -12.156 -1.105 1 97.44 138 GLY A N 1
ATOM 1050 C CA . GLY A 1 138 ? -2.676 -11.094 -1.68 1 97.44 138 GLY A CA 1
ATOM 1051 C C . GLY A 1 138 ? -2.389 -11.289 -3.156 1 97.44 138 GLY A C 1
ATOM 1052 O O . GLY A 1 138 ? -1.24 -11.18 -3.59 1 97.44 138 GLY A O 1
ATOM 1053 N N . SER A 1 139 ? -3.375 -11.562 -3.902 1 97.38 139 SER A N 1
ATOM 1054 C CA . SER A 1 139 ? -3.242 -11.969 -5.297 1 97.38 139 SER A CA 1
ATOM 1055 C C . SER A 1 139 ? -2.822 -10.797 -6.176 1 97.38 139 SER A C 1
ATOM 1057 O O . SER A 1 139 ? -2.904 -9.641 -5.754 1 97.38 139 SER A O 1
ATOM 1059 N N . GLY A 1 140 ? -2.314 -11.094 -7.32 1 96 140 GLY A N 1
ATOM 1060 C CA . GLY A 1 140 ? -1.908 -10.117 -8.32 1 96 140 GLY A CA 1
ATOM 1061 C C . GLY A 1 140 ? -2.4 -10.453 -9.719 1 96 140 GLY A C 1
ATOM 1062 O O . GLY A 1 140 ? -3.564 -10.82 -9.898 1 96 140 GLY A O 1
ATOM 1063 N N . GLY A 1 141 ? -1.549 -10.273 -10.711 1 95 141 GLY A N 1
ATOM 1064 C CA . GLY A 1 141 ? -1.899 -10.562 -12.094 1 95 141 GLY A CA 1
ATOM 1065 C C . GLY A 1 141 ? -1.099 -9.75 -13.094 1 95 141 GLY A C 1
ATOM 1066 O O . GLY A 1 141 ? -0.011 -9.258 -12.773 1 95 141 GLY A O 1
ATOM 1067 N N . MET A 1 142 ? -1.527 -9.727 -14.328 1 95.94 142 MET A N 1
ATOM 1068 C CA . MET A 1 142 ? -0.774 -9.156 -15.445 1 95.94 142 MET A CA 1
ATOM 1069 C C . MET A 1 142 ? -0.642 -7.645 -15.297 1 95.94 142 MET A C 1
ATOM 1071 O O . MET A 1 142 ? 0.377 -7.066 -15.68 1 95.94 142 MET A O 1
ATOM 1075 N N . HIS A 1 143 ? -1.56 -7.008 -14.672 1 96.69 143 HIS A N 1
ATOM 1076 C CA . HIS A 1 143 ? -1.548 -5.551 -14.586 1 96.69 143 HIS A CA 1
ATOM 1077 C C . HIS A 1 143 ? -0.74 -5.082 -13.383 1 96.69 143 HIS A C 1
ATOM 1079 O O . HIS A 1 143 ? -0.556 -3.877 -13.188 1 96.69 143 HIS A O 1
ATOM 1085 N N . CYS A 1 144 ? -0.194 -5.965 -12.602 1 96 144 CYS A N 1
ATOM 1086 C CA . CYS A 1 144 ? 0.428 -5.598 -11.336 1 96 144 CYS A CA 1
ATOM 1087 C C . CYS A 1 144 ? 1.734 -4.848 -11.562 1 96 144 CYS A C 1
ATOM 1089 O O . CYS A 1 144 ? 2.209 -4.137 -10.68 1 96 144 CYS A O 1
ATOM 1091 N N . VAL A 1 145 ? 2.314 -5 -12.781 1 96.88 145 VAL A N 1
ATOM 1092 C CA . VAL A 1 145 ? 3.539 -4.258 -13.062 1 96.88 145 VAL A CA 1
ATOM 1093 C C . VAL A 1 145 ? 3.281 -2.76 -12.914 1 96.88 145 VAL A C 1
ATOM 1095 O O . VAL A 1 145 ? 4.145 -2.021 -12.438 1 96.88 145 VAL A O 1
ATOM 1098 N N . LYS A 1 146 ? 2.127 -2.375 -13.273 1 96.88 146 LYS A N 1
ATOM 1099 C CA . LYS A 1 146 ? 1.793 -0.956 -13.188 1 96.88 146 LYS A CA 1
ATOM 1100 C C . LYS A 1 146 ? 0.967 -0.657 -11.945 1 96.88 146 LYS A C 1
ATOM 1102 O O . LYS A 1 146 ? 1.169 0.368 -11.289 1 96.88 146 LYS A O 1
ATOM 1107 N N . TYR A 1 147 ? 0.079 -1.522 -11.57 1 97.25 147 TYR A N 1
ATOM 1108 C CA . TYR A 1 147 ? -0.958 -1.143 -10.617 1 97.25 147 TYR A CA 1
ATOM 1109 C C . TYR A 1 147 ? -0.757 -1.852 -9.281 1 97.25 147 TYR A C 1
ATOM 1111 O O . TYR A 1 147 ? -1.448 -1.556 -8.305 1 97.25 147 TYR A O 1
ATOM 1119 N N . GLY A 1 148 ? 0.161 -2.74 -9.188 1 96.81 148 GLY A N 1
ATOM 1120 C CA . GLY A 1 148 ? 0.383 -3.449 -7.938 1 96.81 148 GLY A CA 1
ATOM 1121 C C . GLY A 1 148 ? -0.598 -4.586 -7.715 1 96.81 148 GLY A C 1
ATOM 1122 O O . GLY A 1 148 ? -1.251 -5.043 -8.656 1 96.81 148 GLY A O 1
ATOM 1123 N N . THR A 1 149 ? -0.614 -5.133 -6.535 1 97.94 149 THR A N 1
ATOM 1124 C CA . THR A 1 149 ? -1.399 -6.309 -6.172 1 97.94 149 THR A CA 1
ATOM 1125 C C . THR A 1 149 ? -2.588 -5.914 -5.297 1 97.94 149 THR A C 1
ATOM 1127 O O . THR A 1 149 ? -2.875 -4.727 -5.129 1 97.94 149 THR A O 1
ATOM 1130 N N . MET A 1 150 ? -3.293 -6.906 -4.738 1 98.25 150 MET A N 1
ATOM 1131 C CA . MET A 1 150 ? -4.43 -6.648 -3.857 1 98.25 150 MET A CA 1
ATOM 1132 C C . MET A 1 150 ? -4.047 -5.691 -2.736 1 98.25 150 MET A C 1
ATOM 1134 O O . MET A 1 150 ? -4.867 -4.887 -2.293 1 98.25 150 MET A O 1
ATOM 1138 N N . LYS A 1 151 ? -2.836 -5.742 -2.234 1 96.88 151 LYS A N 1
ATOM 1139 C CA . LYS A 1 151 ? -2.375 -4.906 -1.129 1 96.88 151 LYS A CA 1
ATOM 1140 C C . LYS A 1 151 ? -2.521 -3.426 -1.463 1 96.88 151 LYS A C 1
ATOM 1142 O O . LYS A 1 151 ? -2.693 -2.596 -0.567 1 96.88 151 LYS A O 1
ATOM 1147 N N . ASP A 1 152 ? -2.543 -3.082 -2.674 1 97.44 152 ASP A N 1
ATOM 1148 C CA . ASP A 1 152 ? -2.568 -1.688 -3.104 1 97.44 152 ASP A CA 1
ATOM 1149 C C . ASP A 1 152 ? -4.004 -1.193 -3.279 1 97.44 152 ASP A C 1
ATOM 1151 O O . ASP A 1 152 ? -4.238 0.007 -3.434 1 97.44 152 ASP A O 1
ATOM 1155 N N . TRP A 1 153 ? -5.016 -2.105 -3.145 1 98.44 153 TRP A N 1
ATOM 1156 C CA . TRP A 1 153 ? -6.336 -1.727 -3.637 1 98.44 153 TRP A CA 1
ATOM 1157 C C . TRP A 1 153 ? -7.406 -1.966 -2.574 1 98.44 153 TRP A C 1
ATOM 1159 O O . TRP A 1 153 ? -8.562 -1.579 -2.75 1 98.44 153 TRP A O 1
ATOM 1169 N N . VAL A 1 154 ? -7.051 -2.551 -1.47 1 98.81 154 VAL A N 1
ATOM 1170 C CA . VAL A 1 154 ? -7.988 -2.789 -0.377 1 98.81 154 VAL A CA 1
ATOM 1171 C C . VAL A 1 154 ? -7.879 -1.668 0.653 1 98.81 154 VAL A C 1
ATOM 1173 O O . VAL A 1 154 ? -6.785 -1.373 1.145 1 98.81 154 VAL A O 1
ATOM 1176 N N . LEU A 1 155 ? -8.992 -1.066 0.984 1 98.62 155 LEU A N 1
ATOM 1177 C CA . LEU A 1 155 ? -9 0.042 1.934 1 98.62 155 LEU A CA 1
ATOM 1178 C C . LEU A 1 155 ? -9.414 -0.435 3.322 1 98.62 155 LEU A C 1
ATOM 1180 O O . LEU A 1 155 ? -8.938 0.089 4.332 1 98.62 155 LEU A O 1
ATOM 1184 N N . ALA A 1 156 ? -10.344 -1.343 3.33 1 98.75 156 ALA A N 1
ATOM 1185 C CA . ALA A 1 156 ? -10.898 -1.837 4.59 1 98.75 156 ALA A CA 1
ATOM 1186 C C . ALA A 1 156 ? -11.539 -3.209 4.402 1 98.75 156 ALA A C 1
ATOM 1188 O O . ALA A 1 156 ? -11.883 -3.594 3.283 1 98.75 156 ALA A O 1
ATOM 1189 N N . THR A 1 157 ? -11.617 -3.912 5.453 1 98.81 157 THR A N 1
ATOM 1190 C CA . THR A 1 157 ? -12.344 -5.176 5.48 1 98.81 157 THR A CA 1
ATOM 1191 C C . THR A 1 157 ? -13.227 -5.266 6.727 1 98.81 157 THR A C 1
ATOM 1193 O O . THR A 1 157 ? -12.891 -4.715 7.773 1 98.81 157 THR A O 1
ATOM 1196 N N . ARG A 1 158 ? -14.352 -5.844 6.555 1 98.75 158 ARG A N 1
ATOM 1197 C CA . ARG A 1 158 ? -15.078 -6.383 7.695 1 98.75 158 ARG A CA 1
ATOM 1198 C C . ARG A 1 158 ? -14.727 -7.848 7.926 1 98.75 158 ARG A C 1
ATOM 1200 O O . ARG A 1 158 ? -14.648 -8.633 6.977 1 98.75 158 ARG A O 1
ATOM 1207 N N . MET A 1 159 ? -14.453 -8.18 9.125 1 98.44 159 MET A N 1
ATOM 1208 C CA . MET A 1 159 ? -14.07 -9.57 9.391 1 98.44 159 MET A CA 1
ATOM 1209 C C . MET A 1 159 ? -14.562 -10.023 10.758 1 98.44 159 MET A C 1
ATOM 1211 O O . MET A 1 159 ? -14.898 -9.188 11.609 1 98.44 159 MET A O 1
ATOM 1215 N N . VAL A 1 160 ? -14.727 -11.273 10.914 1 98.88 160 VAL A N 1
ATOM 1216 C CA . VAL A 1 160 ? -15.07 -11.891 12.188 1 98.88 160 VAL A CA 1
ATOM 1217 C C . VAL A 1 160 ? -13.828 -12.539 12.797 1 98.88 160 VAL A C 1
ATOM 1219 O O . VAL A 1 160 ? -13.164 -13.352 12.156 1 98.88 160 VAL A O 1
ATOM 1222 N N . LEU A 1 161 ? -13.5 -12.133 13.977 1 98.75 161 LEU A N 1
ATOM 1223 C CA . LEU A 1 161 ? -12.352 -12.648 14.711 1 98.75 161 LEU A CA 1
ATOM 1224 C C . LEU A 1 161 ? -12.648 -14.031 15.281 1 98.75 161 LEU A C 1
ATOM 1226 O O . LEU A 1 161 ? -13.797 -14.461 15.305 1 98.75 161 LEU A O 1
ATOM 1230 N N . PRO A 1 162 ? -11.594 -14.734 15.719 1 98.31 162 PRO A N 1
ATOM 1231 C CA . PRO A 1 162 ? -11.781 -16.109 16.203 1 98.31 162 PRO A CA 1
ATOM 1232 C C . PRO A 1 162 ? -12.789 -16.188 17.359 1 98.31 162 PRO A C 1
ATOM 1234 O O . PRO A 1 162 ? -13.484 -17.203 17.484 1 98.31 162 PRO A O 1
ATOM 1237 N N . ASP A 1 163 ? -12.945 -15.18 18.125 1 98 163 ASP A N 1
ATOM 1238 C CA . ASP A 1 163 ? -13.844 -15.219 19.281 1 98 163 ASP A CA 1
ATOM 1239 C C . ASP A 1 163 ? -15.266 -14.836 18.891 1 98 163 ASP A C 1
ATOM 1241 O O . ASP A 1 163 ? -16.156 -14.75 19.734 1 98 163 ASP A O 1
ATOM 1245 N N . GLY A 1 164 ? -15.453 -14.508 17.641 1 98.56 164 GLY A N 1
ATOM 1246 C CA . GLY A 1 164 ? -16.781 -14.18 17.141 1 98.56 164 GLY A CA 1
ATOM 1247 C C . GLY A 1 164 ? -17.031 -12.688 17.078 1 98.56 164 GLY A C 1
ATOM 1248 O O . GLY A 1 164 ? -18.078 -12.258 16.562 1 98.56 164 GLY A O 1
ATOM 1249 N N . THR A 1 165 ? -16.141 -11.867 17.516 1 98.44 165 THR A N 1
ATOM 1250 C CA . THR A 1 165 ? -16.297 -10.422 17.438 1 98.44 165 THR A CA 1
ATOM 1251 C C . THR A 1 165 ? -16.172 -9.938 16 1 98.44 165 THR A C 1
ATOM 1253 O O . THR A 1 165 ? -15.242 -10.328 15.289 1 98.44 165 THR A O 1
ATOM 1256 N N . THR A 1 166 ? -17.125 -9.133 15.594 1 98.31 166 THR A N 1
ATOM 1257 C CA . THR A 1 166 ? -17.047 -8.508 14.281 1 98.31 166 THR A CA 1
ATOM 1258 C C . THR A 1 166 ? -16.328 -7.172 14.367 1 98.31 166 THR A C 1
ATOM 1260 O O . THR A 1 166 ? -16.609 -6.352 15.234 1 98.31 166 THR A O 1
ATOM 1263 N N . VAL A 1 167 ? -15.367 -6.938 13.469 1 98.06 167 VAL A N 1
ATOM 1264 C CA . VAL A 1 167 ? -14.641 -5.672 13.43 1 98.06 167 VAL A CA 1
ATOM 1265 C C . VAL A 1 167 ? -14.555 -5.172 11.992 1 98.06 167 VAL A C 1
ATOM 1267 O O . VAL A 1 167 ? -14.672 -5.953 11.047 1 98.06 167 VAL A O 1
ATOM 1270 N N . LYS A 1 168 ? -14.484 -3.889 11.891 1 98.31 168 LYS A N 1
ATOM 1271 C CA . LYS A 1 168 ? -14.047 -3.275 10.633 1 98.31 168 LYS A CA 1
ATOM 1272 C C . LYS A 1 168 ? -12.578 -2.867 10.703 1 98.31 168 LYS A C 1
ATOM 1274 O O . LYS A 1 168 ? -12.203 -2.025 11.523 1 98.31 168 LYS A O 1
ATOM 1279 N N . VAL A 1 169 ? -11.766 -3.434 9.875 1 98.38 169 VAL A N 1
ATOM 1280 C CA . VAL A 1 169 ? -10.336 -3.143 9.828 1 98.38 169 VAL A CA 1
ATOM 1281 C C . VAL A 1 169 ? -10.055 -2.141 8.711 1 98.38 169 VAL A C 1
ATOM 1283 O O . VAL A 1 169 ? -10.273 -2.432 7.535 1 98.38 169 VAL A O 1
ATOM 1286 N N . GLY A 1 170 ? -9.477 -0.992 9.086 1 97.94 170 GLY A N 1
ATOM 1287 C CA . GLY A 1 170 ? -9.273 0.077 8.117 1 97.94 170 GLY A CA 1
ATOM 1288 C C . GLY A 1 170 ? -10.5 0.951 7.93 1 97.94 170 GLY A C 1
ATOM 1289 O O . GLY A 1 170 ? -11.477 0.827 8.672 1 97.94 170 GLY A O 1
ATOM 1290 N N . GLU A 1 171 ? -10.398 1.941 7.047 1 97.81 171 GLU A N 1
ATOM 1291 C CA . GLU A 1 171 ? -11.461 2.881 6.695 1 97.81 171 GLU A CA 1
ATOM 1292 C C . GLU A 1 171 ? -11.547 3.066 5.184 1 97.81 171 GLU A C 1
ATOM 1294 O O . GLU A 1 171 ? -10.539 2.979 4.48 1 97.81 171 GLU A O 1
ATOM 1299 N N . PRO A 1 172 ? -12.758 3.289 4.672 1 97.69 172 PRO A N 1
ATOM 1300 C CA . PRO A 1 172 ? -12.898 3.533 3.234 1 97.69 172 PRO A CA 1
ATOM 1301 C C . PRO A 1 172 ? -12.477 4.945 2.832 1 97.69 172 PRO A C 1
ATOM 1303 O O . PRO A 1 172 ? -13.281 5.699 2.271 1 97.69 172 PRO A O 1
ATOM 1306 N N . LEU A 1 173 ? -11.227 5.289 3.133 1 97.06 173 LEU A N 1
ATOM 1307 C CA . LEU A 1 173 ? -10.562 6.551 2.824 1 97.06 173 LEU A CA 1
ATOM 1308 C C . LEU A 1 173 ? -9.242 6.309 2.105 1 97.06 173 LEU A C 1
ATOM 1310 O O . LEU A 1 173 ? -8.539 5.336 2.395 1 97.06 173 LEU A O 1
ATOM 1314 N N . HIS A 1 174 ? -8.93 7.223 1.255 1 93.56 174 HIS A N 1
ATOM 1315 C CA . HIS A 1 174 ? -7.668 7.098 0.541 1 93.56 174 HIS A CA 1
ATOM 1316 C C . HIS A 1 174 ? -6.492 7.48 1.433 1 93.56 174 HIS A C 1
ATOM 1318 O O . HIS A 1 174 ? -5.367 7.023 1.214 1 93.56 174 HIS A O 1
ATOM 1324 N N . LYS A 1 175 ? -6.758 8.328 2.42 1 95.38 175 LYS A N 1
ATOM 1325 C CA . LYS A 1 175 ? -5.754 8.727 3.406 1 95.38 175 LYS A CA 1
ATOM 1326 C C . LYS A 1 175 ? -6.285 8.562 4.828 1 95.38 175 LYS A C 1
ATOM 1328 O O . LYS A 1 175 ? -7.422 8.945 5.117 1 95.38 175 LYS A O 1
ATOM 1333 N N . ASN A 1 176 ? -5.539 7.941 5.574 1 96.38 176 ASN A N 1
ATOM 1334 C CA . ASN A 1 176 ? -5.852 7.746 6.988 1 96.38 176 ASN A CA 1
ATOM 1335 C C . ASN A 1 176 ? -4.609 7.367 7.789 1 96.38 176 ASN A C 1
ATOM 1337 O O . ASN A 1 176 ? -3.93 6.391 7.465 1 96.38 176 ASN A O 1
ATOM 1341 N N . ARG A 1 177 ? -4.348 8.164 8.82 1 96 177 ARG A N 1
ATOM 1342 C CA . ARG A 1 177 ? -3.146 7.898 9.602 1 96 177 ARG A CA 1
ATOM 1343 C C . ARG A 1 177 ? -3.498 7.535 11.039 1 96 177 ARG A C 1
ATOM 1345 O O . ARG A 1 177 ? -2.633 7.555 11.922 1 96 177 ARG A O 1
ATOM 1352 N N . VAL A 1 178 ? -4.727 7.262 11.297 1 97.44 178 VAL A N 1
ATOM 1353 C CA . VAL A 1 178 ? -5.145 6.918 12.648 1 97.44 178 VAL A CA 1
ATOM 1354 C C . VAL A 1 178 ? -4.836 5.449 12.93 1 97.44 178 VAL A C 1
ATOM 1356 O O . VAL A 1 178 ? -5.297 4.562 12.203 1 97.44 178 VAL A O 1
ATOM 1359 N N . GLY A 1 179 ? -4.031 5.199 13.977 1 97.19 179 GLY A N 1
ATOM 1360 C CA . GLY A 1 179 ? -3.758 3.85 14.438 1 97.19 179 GLY A CA 1
ATOM 1361 C C . GLY A 1 179 ? -2.773 3.102 13.562 1 97.19 179 GLY A C 1
ATOM 1362 O O . GLY A 1 179 ? -2.227 3.666 12.617 1 97.19 179 GLY A O 1
ATOM 1363 N N . TYR A 1 180 ? -2.441 1.814 13.992 1 98 180 TYR A N 1
ATOM 1364 C CA . TYR A 1 180 ? -1.606 0.931 13.188 1 98 180 TYR A CA 1
ATOM 1365 C C . TYR A 1 180 ? -2.35 0.47 11.938 1 98 180 TYR A C 1
ATOM 1367 O O . TYR A 1 180 ? -3.578 0.361 11.945 1 98 180 TYR A O 1
ATOM 1375 N N . ASP A 1 181 ? -1.636 0.282 10.883 1 97.88 181 ASP A N 1
ATOM 1376 C CA . ASP A 1 181 ? -2.223 -0.241 9.648 1 97.88 181 ASP A CA 1
ATOM 1377 C C . ASP A 1 181 ? -2.498 -1.738 9.766 1 97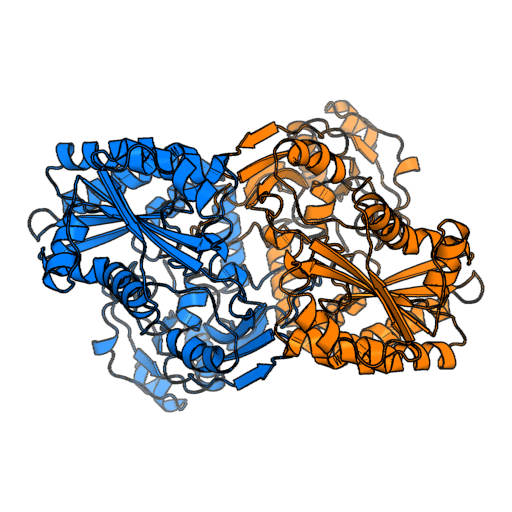.88 181 ASP A C 1
ATOM 1379 O O . ASP A 1 181 ? -1.656 -2.561 9.398 1 97.88 181 ASP A O 1
ATOM 1383 N N . LEU A 1 182 ? -3.668 -2.131 10.156 1 98.5 182 LEU A N 1
ATOM 1384 C CA . LEU A 1 182 ? -4.023 -3.537 10.305 1 98.5 182 LEU A CA 1
ATOM 1385 C C . LEU A 1 182 ? -4.598 -4.098 9.008 1 98.5 182 LEU A C 1
ATOM 1387 O O . LEU A 1 182 ? -4.691 -5.316 8.844 1 98.5 182 LEU A O 1
ATOM 1391 N N . THR A 1 183 ? -5.043 -3.215 8.109 1 98.5 183 THR A N 1
ATOM 1392 C CA . THR A 1 183 ? -5.562 -3.666 6.824 1 98.5 183 THR A CA 1
ATOM 1393 C C . THR A 1 183 ? -4.527 -4.512 6.09 1 98.5 183 THR A C 1
ATOM 1395 O O . THR A 1 183 ? -4.836 -5.613 5.629 1 98.5 183 THR A O 1
ATOM 1398 N N . HIS A 1 184 ? -3.303 -4.043 6.074 1 98.25 184 HIS A N 1
ATOM 1399 C CA . HIS A 1 184 ? -2.264 -4.738 5.324 1 98.25 184 HIS A CA 1
ATOM 1400 C C . HIS A 1 184 ? -1.785 -5.98 6.07 1 98.25 184 HIS A C 1
ATOM 1402 O O . HIS A 1 184 ? -1.162 -6.863 5.48 1 98.25 184 HIS A O 1
ATOM 1408 N N . LEU A 1 185 ? -2.039 -6.043 7.336 1 98.06 185 LEU A N 1
ATOM 1409 C CA . LEU A 1 185 ? -1.801 -7.281 8.07 1 98.06 185 LEU A CA 1
ATOM 1410 C C . LEU A 1 185 ? -2.777 -8.367 7.637 1 98.06 185 LEU A C 1
ATOM 1412 O O . LEU A 1 185 ? -2.416 -9.547 7.578 1 98.06 185 LEU A O 1
ATOM 1416 N N . VAL A 1 186 ? -3.98 -7.969 7.371 1 98.31 186 VAL A N 1
ATOM 1417 C CA . VAL A 1 186 ? -5.043 -8.898 6.992 1 98.31 186 VAL A CA 1
ATOM 1418 C C . VAL A 1 186 ? -4.832 -9.359 5.551 1 98.31 186 VAL A C 1
ATOM 1420 O O . VAL A 1 186 ? -4.996 -10.539 5.238 1 98.31 186 VAL A O 1
ATOM 1423 N N . ILE A 1 187 ? -4.422 -8.43 4.699 1 98.44 187 ILE A N 1
ATOM 1424 C CA . ILE A 1 187 ? -4.168 -8.766 3.301 1 98.44 187 ILE A CA 1
ATOM 1425 C C . ILE A 1 187 ? -2.994 -9.734 3.203 1 98.44 187 ILE A C 1
ATOM 1427 O O . ILE A 1 187 ? -1.91 -9.461 3.727 1 98.44 187 ILE A O 1
ATOM 1431 N N . GLY A 1 188 ? -3.203 -10.859 2.588 1 97.75 188 GLY A N 1
ATOM 1432 C CA . GLY A 1 188 ? -2.143 -11.844 2.438 1 97.75 188 GLY A CA 1
ATOM 1433 C C . GLY A 1 188 ? -1.98 -12.734 3.65 1 97.75 188 GLY A C 1
ATOM 1434 O O . GLY A 1 188 ? -1.045 -13.539 3.719 1 97.75 188 GLY A O 1
ATOM 1435 N N . SER A 1 189 ? -2.887 -12.672 4.609 1 98.06 189 SER A N 1
ATOM 1436 C CA . SER A 1 189 ? -2.752 -13.453 5.836 1 98.06 189 SER A CA 1
ATOM 1437 C C . SER A 1 189 ? -3.256 -14.883 5.641 1 98.06 189 SER A C 1
ATOM 1439 O O . SER A 1 189 ? -3.086 -15.734 6.516 1 98.06 189 SER A O 1
ATOM 1441 N N . GLU A 1 190 ? -3.877 -15.18 4.5 1 97.94 190 GLU A N 1
ATOM 1442 C CA . GLU A 1 190 ? -4.371 -16.484 4.098 1 97.94 190 GLU A CA 1
ATOM 1443 C C . GLU A 1 190 ? -5.375 -17.031 5.109 1 97.94 190 GLU A C 1
ATOM 1445 O O . GLU A 1 190 ? -5.367 -18.234 5.418 1 97.94 190 GLU A O 1
ATOM 1450 N N . GLY A 1 191 ? -6.164 -16.094 5.719 1 97.75 191 GLY A N 1
ATOM 1451 C CA . GLY A 1 191 ? -7.242 -16.516 6.602 1 97.75 191 GLY A CA 1
ATOM 1452 C C . GLY A 1 191 ? -6.758 -16.906 7.984 1 97.75 191 GLY A C 1
ATOM 1453 O O . GLY A 1 191 ? -7.492 -17.547 8.742 1 97.75 191 GLY A O 1
ATOM 1454 N N . THR A 1 192 ? -5.59 -16.562 8.336 1 98.44 192 THR A N 1
ATOM 1455 C CA . THR A 1 192 ? -5.027 -17 9.609 1 98.44 192 THR A CA 1
ATOM 1456 C C . THR A 1 192 ? -5.367 -16.016 10.719 1 98.44 192 THR A C 1
ATOM 1458 O O . THR A 1 192 ? -5.09 -16.281 11.891 1 98.44 192 THR A O 1
ATOM 1461 N N . LEU A 1 193 ? -6.039 -14.867 10.391 1 98.62 193 LEU A N 1
ATOM 1462 C CA . LEU A 1 193 ? -6.293 -13.859 11.414 1 98.62 193 LEU A CA 1
ATOM 1463 C C . LEU A 1 193 ? -7.793 -13.688 11.648 1 98.62 193 LEU A C 1
ATOM 1465 O O . LEU A 1 193 ? -8.203 -13.102 12.648 1 98.62 193 LEU A O 1
ATOM 1469 N N . GLY A 1 194 ? -8.586 -14.117 10.828 1 98.62 194 GLY A N 1
ATOM 1470 C CA . GLY A 1 194 ? -10.031 -14 10.883 1 98.62 194 GLY A CA 1
ATOM 1471 C C . GLY A 1 194 ? -10.703 -14.297 9.555 1 98.62 194 GLY A C 1
ATOM 1472 O O . GLY A 1 194 ? -10.047 -14.695 8.594 1 98.62 194 GLY A O 1
ATOM 1473 N N . VAL A 1 195 ? -12.016 -14.172 9.523 1 98.94 195 VAL A N 1
ATOM 1474 C CA . VAL A 1 195 ? -12.789 -14.445 8.32 1 98.94 195 VAL A CA 1
ATOM 1475 C C . VAL A 1 195 ? -13.312 -13.133 7.738 1 98.94 195 VAL A C 1
ATOM 1477 O O . VAL A 1 195 ? -14.102 -12.438 8.375 1 98.94 195 VAL A O 1
ATOM 1480 N N . ILE A 1 196 ? -12.914 -12.828 6.547 1 98.94 196 ILE A N 1
ATOM 1481 C CA . ILE A 1 196 ? -13.359 -11.617 5.867 1 98.94 196 ILE A CA 1
ATOM 1482 C C . ILE A 1 196 ? -14.773 -11.812 5.34 1 98.94 196 ILE A C 1
ATOM 1484 O O . ILE A 1 196 ? -15.07 -12.812 4.676 1 98.94 196 ILE A O 1
ATOM 1488 N N . THR A 1 197 ? -15.648 -10.836 5.629 1 98.94 197 THR A N 1
ATOM 1489 C CA . THR A 1 197 ? -17.016 -10.945 5.152 1 98.94 197 THR A CA 1
ATOM 1490 C C . THR A 1 197 ? -17.328 -9.867 4.121 1 98.94 197 THR A C 1
ATOM 1492 O O . THR A 1 197 ? -18.156 -10.055 3.236 1 98.94 197 THR A O 1
ATOM 1495 N N . GLU A 1 198 ? -16.719 -8.734 4.266 1 98.94 198 GLU A N 1
ATOM 1496 C CA . GLU A 1 198 ? -16.875 -7.621 3.33 1 98.94 198 GLU A CA 1
ATOM 1497 C C . GLU A 1 198 ? -15.523 -6.945 3.059 1 98.94 198 GLU A C 1
ATOM 1499 O O . GLU A 1 198 ? -14.602 -7.043 3.871 1 98.94 198 GLU A O 1
ATOM 1504 N N . VAL A 1 199 ? -15.469 -6.277 1.893 1 98.94 199 VAL A N 1
ATOM 1505 C CA . VAL A 1 199 ? -14.234 -5.594 1.505 1 98.94 199 VAL A CA 1
ATOM 1506 C C . VAL A 1 199 ? -14.578 -4.27 0.825 1 98.94 199 VAL A C 1
ATOM 1508 O O . VAL A 1 199 ? -15.516 -4.199 0.022 1 98.94 199 VAL A O 1
ATOM 1511 N N . TRP A 1 200 ? -13.93 -3.16 1.212 1 98.88 200 TRP A N 1
ATOM 1512 C CA . TRP A 1 200 ? -13.93 -1.895 0.488 1 98.88 200 TRP A CA 1
ATOM 1513 C C . TRP A 1 200 ? -12.703 -1.787 -0.417 1 98.88 200 TRP A C 1
ATOM 1515 O O . TRP A 1 200 ? -11.57 -1.853 0.057 1 98.88 200 TRP A O 1
ATOM 1525 N N . LEU A 1 201 ? -12.93 -1.598 -1.702 1 98.88 201 LEU A N 1
ATOM 1526 C CA . LEU A 1 201 ? -11.867 -1.569 -2.703 1 98.88 201 LEU A CA 1
ATOM 1527 C C . LEU A 1 201 ? -11.789 -0.2 -3.371 1 98.88 201 LEU A C 1
ATOM 1529 O O . LEU A 1 201 ? -12.812 0.424 -3.646 1 98.88 201 LEU A O 1
ATOM 1533 N N . LYS A 1 202 ? -10.57 0.291 -3.592 1 98.19 202 LYS A N 1
ATOM 1534 C CA . LYS A 1 202 ? -10.359 1.399 -4.52 1 98.19 202 LYS A CA 1
ATOM 1535 C C . LYS A 1 202 ? -10.625 0.972 -5.957 1 98.19 202 LYS A C 1
ATOM 1537 O O . LYS A 1 202 ? -10.398 -0.184 -6.32 1 98.19 202 LYS A O 1
ATOM 1542 N N . VAL A 1 203 ? -11.109 1.812 -6.711 1 98.38 203 VAL A N 1
ATOM 1543 C CA . VAL A 1 203 ? -11.211 1.623 -8.156 1 98.38 203 VAL A CA 1
ATOM 1544 C C . VAL A 1 203 ? -10.57 2.807 -8.875 1 98.38 203 VAL A C 1
ATOM 1546 O O . VAL A 1 203 ? -10.336 3.855 -8.273 1 98.38 203 VAL A O 1
ATOM 1549 N N . VAL A 1 204 ? -10.211 2.664 -10.055 1 97.69 204 VAL A N 1
ATOM 1550 C CA . VAL A 1 204 ? -9.539 3.723 -10.805 1 97.69 204 VAL A CA 1
ATOM 1551 C C . VAL A 1 204 ? -10.172 3.859 -12.188 1 97.69 204 VAL A C 1
ATOM 1553 O O . VAL A 1 204 ? -10.734 2.896 -12.719 1 97.69 204 VAL A O 1
ATOM 1556 N N . PRO A 1 205 ? -10.117 5.031 -12.766 1 97.5 205 PRO A N 1
ATOM 1557 C CA . PRO A 1 205 ? -10.641 5.199 -14.117 1 97.5 205 PRO A CA 1
ATOM 1558 C C . PRO A 1 205 ? -9.875 4.375 -15.156 1 97.5 205 PRO A C 1
ATOM 1560 O O . PRO A 1 205 ? -8.656 4.215 -15.047 1 97.5 205 PRO A O 1
ATOM 1563 N N . ILE A 1 206 ? -10.617 3.867 -16.125 1 96.5 206 ILE A N 1
ATOM 1564 C CA . ILE A 1 206 ? -9.953 3.322 -17.297 1 96.5 206 ILE A CA 1
ATOM 1565 C C . ILE A 1 206 ? -9.117 4.41 -17.969 1 96.5 206 ILE A C 1
ATOM 1567 O O . ILE A 1 206 ? -9.578 5.539 -18.141 1 96.5 206 ILE A O 1
ATOM 1571 N N . PRO A 1 207 ? -7.871 4.125 -18.25 1 93.38 207 PRO A N 1
ATOM 1572 C CA . PRO A 1 207 ? -7.016 5.16 -18.844 1 93.38 207 PRO A CA 1
ATOM 1573 C C . PRO A 1 207 ? -7.648 5.816 -20.062 1 93.38 207 PRO A C 1
ATOM 1575 O O . PRO A 1 207 ? -8.289 5.141 -20.875 1 93.38 207 PRO A O 1
ATOM 1578 N N . SER A 1 208 ? -7.359 7.113 -20.172 1 91.62 208 SER A N 1
ATOM 1579 C 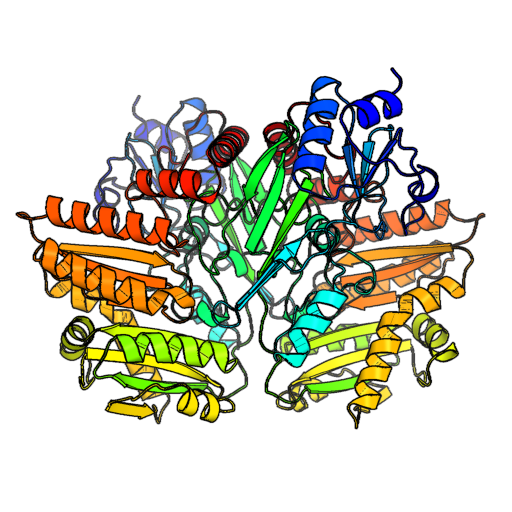CA . SER A 1 208 ? -7.938 7.875 -21.281 1 91.62 208 SER A CA 1
ATOM 1580 C C . SER A 1 208 ? -7.023 7.859 -22.5 1 91.62 208 SER A C 1
ATOM 1582 O O . SER A 1 208 ? -7.434 8.258 -23.594 1 91.62 208 SER A O 1
ATOM 1584 N N . TYR A 1 209 ? -5.812 7.391 -22.312 1 92.56 209 TYR A N 1
ATOM 1585 C CA . TYR A 1 209 ? -4.879 7.348 -23.422 1 92.56 209 TYR A CA 1
ATOM 1586 C C . TYR A 1 209 ? -4.953 6.004 -24.141 1 92.56 209 TYR A C 1
ATOM 1588 O O . TYR A 1 209 ? -5.402 5.012 -23.578 1 92.56 209 TYR A O 1
ATOM 1596 N N . LYS A 1 210 ? -4.492 5.977 -25.406 1 94.25 210 LYS A N 1
ATOM 1597 C CA . LYS A 1 210 ? -4.473 4.754 -26.203 1 94.25 210 LYS A CA 1
ATOM 1598 C C . LYS A 1 210 ? -3.322 3.842 -25.781 1 94.25 210 LYS A C 1
ATOM 1600 O O . LYS A 1 210 ? -2.217 4.312 -25.5 1 94.25 210 LYS A O 1
ATOM 1605 N N . ILE A 1 211 ? -3.615 2.58 -25.719 1 96.38 211 ILE A N 1
ATOM 1606 C CA . ILE A 1 211 ? -2.629 1.568 -25.359 1 96.38 211 ILE A CA 1
ATOM 1607 C C . ILE A 1 211 ? -2.207 0.794 -26.609 1 96.38 211 ILE A C 1
ATOM 1609 O O . ILE A 1 211 ? -3.049 0.421 -27.422 1 96.38 211 ILE A O 1
ATOM 1613 N N . LYS A 1 212 ? -0.93 0.628 -26.828 1 97.56 212 LYS A N 1
ATOM 1614 C CA . LYS A 1 212 ? -0.379 -0.245 -27.859 1 97.56 212 LYS A CA 1
ATOM 1615 C C . LYS A 1 212 ? 0.048 -1.588 -27.266 1 97.56 212 LYS A C 1
ATOM 1617 O O . LYS A 1 212 ? 0.716 -1.635 -26.234 1 97.56 212 LYS A O 1
ATOM 1622 N N . ARG A 1 213 ? -0.447 -2.645 -27.906 1 98.06 213 ARG A N 1
ATOM 1623 C CA . ARG A 1 213 ? -0.046 -3.99 -27.516 1 98.06 213 ARG A CA 1
ATOM 1624 C C . ARG A 1 213 ? 0.95 -4.578 -28.5 1 98.06 213 ARG A C 1
ATOM 1626 O O . ARG A 1 213 ? 0.66 -4.668 -29.703 1 98.06 213 ARG A O 1
ATOM 1633 N N . VAL A 1 214 ? 2.049 -5 -28 1 97.94 214 VAL A N 1
ATOM 1634 C CA . VAL A 1 214 ? 3.148 -5.48 -28.828 1 97.94 214 VAL A CA 1
ATOM 1635 C C . VAL A 1 214 ? 3.51 -6.91 -28.438 1 97.94 214 VAL A C 1
ATOM 1637 O O . VAL A 1 214 ? 3.627 -7.219 -27.234 1 97.94 214 VAL A O 1
ATOM 1640 N N . LEU A 1 215 ? 3.561 -7.805 -29.375 1 97.5 215 LEU A N 1
ATOM 1641 C CA . LEU A 1 215 ? 4.094 -9.148 -29.234 1 97.5 215 LEU A CA 1
ATOM 1642 C C . LEU A 1 215 ? 5.453 -9.281 -29.906 1 97.5 215 LEU A C 1
ATOM 1644 O O . LEU A 1 215 ? 5.547 -9.18 -31.141 1 97.5 215 LEU A O 1
ATOM 1648 N N . ALA A 1 216 ? 6.516 -9.43 -29.141 1 98.25 216 ALA A N 1
ATOM 1649 C CA . ALA A 1 216 ? 7.875 -9.516 -29.672 1 98.25 216 ALA A CA 1
ATOM 1650 C C . ALA A 1 216 ? 8.484 -10.891 -29.391 1 98.25 216 ALA A C 1
ATOM 1652 O O . ALA A 1 216 ? 8.469 -11.359 -28.266 1 98.25 216 ALA A O 1
ATOM 1653 N N . PHE A 1 217 ? 9.023 -11.5 -30.422 1 98.12 217 PHE A N 1
ATOM 1654 C CA . PHE A 1 217 ? 9.664 -12.812 -30.328 1 98.12 217 PHE A CA 1
ATOM 1655 C C . PHE A 1 217 ? 11.18 -12.672 -30.297 1 98.12 217 PHE A C 1
ATOM 1657 O O . PHE A 1 217 ? 11.734 -11.719 -30.844 1 98.12 217 PHE A O 1
ATOM 1664 N N . PHE A 1 218 ? 11.828 -13.609 -29.641 1 98.19 218 PHE A N 1
ATOM 1665 C CA . PHE A 1 218 ? 13.273 -13.531 -29.453 1 98.19 218 PHE A CA 1
ATOM 1666 C C . PHE A 1 218 ? 13.922 -14.883 -29.719 1 98.19 218 PHE A C 1
ATOM 1668 O O . PHE A 1 218 ? 13.297 -15.93 -29.547 1 98.19 218 PHE A O 1
ATOM 1675 N N . ASP A 1 219 ? 15.266 -14.828 -30.031 1 97.5 219 ASP A N 1
ATOM 1676 C CA . ASP A 1 219 ? 16.016 -16.047 -30.297 1 97.5 219 ASP A CA 1
ATOM 1677 C C . ASP A 1 219 ? 16.859 -16.453 -29.094 1 97.5 219 ASP A C 1
ATOM 1679 O O . ASP A 1 219 ? 17.484 -17.531 -29.094 1 97.5 219 ASP A O 1
ATOM 1683 N N . SER A 1 220 ? 16.891 -15.633 -28.094 1 96.19 220 SER A N 1
ATOM 1684 C CA . SER A 1 220 ? 17.641 -15.969 -26.891 1 96.19 220 SER A CA 1
ATOM 1685 C C . SER A 1 220 ? 16.922 -15.445 -25.641 1 96.19 220 SER A C 1
ATOM 1687 O O . SER A 1 220 ? 16.344 -14.352 -25.656 1 96.19 220 SER A O 1
ATOM 1689 N N . GLU A 1 221 ? 17 -16.188 -24.562 1 95.5 221 GLU A N 1
ATOM 1690 C CA . GLU A 1 221 ? 16.422 -15.773 -23.297 1 95.5 221 GLU A CA 1
ATOM 1691 C C . GLU A 1 221 ? 17.172 -14.578 -22.719 1 95.5 221 GLU A C 1
ATOM 1693 O O . GLU A 1 221 ? 16.594 -13.75 -22.016 1 95.5 221 GLU A O 1
ATOM 1698 N N . GLU A 1 222 ? 18.453 -14.523 -23.016 1 95.62 222 GLU A N 1
ATOM 1699 C CA . GLU A 1 222 ? 19.266 -13.375 -22.609 1 95.62 222 GLU A CA 1
ATOM 1700 C C . GLU A 1 222 ? 18.672 -12.07 -23.141 1 95.62 222 GLU A C 1
ATOM 1702 O O . GLU A 1 222 ? 18.578 -11.086 -22.406 1 95.62 222 GLU A O 1
ATOM 1707 N N . ASP A 1 223 ? 18.281 -12.094 -24.406 1 97.25 223 ASP A N 1
ATOM 1708 C CA . ASP A 1 223 ? 17.688 -10.906 -25.016 1 97.25 223 ASP A CA 1
ATOM 1709 C C . ASP A 1 223 ? 16.359 -10.555 -24.359 1 97.25 223 ASP A C 1
ATOM 1711 O O . ASP A 1 223 ? 16 -9.375 -24.25 1 97.25 223 ASP A O 1
ATOM 1715 N N . ILE A 1 224 ? 15.648 -11.562 -23.984 1 97.25 224 ILE A N 1
ATOM 1716 C CA . ILE A 1 224 ? 14.391 -11.352 -23.281 1 97.25 224 ILE A CA 1
ATOM 1717 C C . ILE A 1 224 ? 14.656 -10.609 -21.969 1 97.25 224 ILE A C 1
ATOM 1719 O O . ILE A 1 224 ? 14.031 -9.578 -21.688 1 97.25 224 ILE A O 1
ATOM 1723 N N . GLY A 1 225 ? 15.516 -11.148 -21.125 1 96.62 225 GLY A N 1
ATOM 1724 C CA . GLY A 1 225 ? 15.883 -10.492 -19.875 1 96.62 225 GLY A CA 1
ATOM 1725 C C . GLY A 1 225 ? 16.406 -9.078 -20.078 1 96.62 225 GLY A C 1
ATOM 1726 O O . GLY A 1 225 ? 16.047 -8.164 -19.344 1 96.62 225 GLY A O 1
ATOM 1727 N N . ARG A 1 226 ? 17.266 -8.914 -21.109 1 97.38 226 ARG A N 1
ATOM 1728 C CA . ARG A 1 226 ? 17.844 -7.609 -21.422 1 97.38 226 ARG A CA 1
ATOM 1729 C C . ARG A 1 226 ? 16.766 -6.609 -21.812 1 97.38 226 ARG A C 1
ATOM 1731 O O . ARG A 1 226 ? 16.844 -5.426 -21.484 1 97.38 226 ARG A O 1
ATOM 1738 N N . THR A 1 227 ? 15.789 -7.035 -22.562 1 98.44 227 THR A N 1
ATOM 1739 C CA . THR A 1 227 ? 14.68 -6.164 -22.953 1 98.44 227 THR A CA 1
ATOM 1740 C C . THR A 1 227 ? 13.977 -5.602 -21.719 1 98.44 227 THR A C 1
ATOM 1742 O O . THR A 1 227 ? 13.68 -4.41 -21.672 1 98.44 227 THR A O 1
ATOM 1745 N N . ILE A 1 228 ? 13.711 -6.453 -20.75 1 98.31 228 ILE A N 1
ATOM 1746 C CA . ILE A 1 228 ? 13.039 -6.004 -19.547 1 98.31 228 ILE A CA 1
ATOM 1747 C C . ILE A 1 228 ? 13.922 -5.004 -18.797 1 98.31 228 ILE A C 1
ATOM 1749 O O . ILE A 1 228 ? 13.43 -3.98 -18.312 1 98.31 228 ILE A O 1
ATOM 1753 N N . ILE A 1 229 ? 15.188 -5.277 -18.688 1 98.12 229 ILE A N 1
ATOM 1754 C CA . ILE A 1 229 ? 16.141 -4.375 -18.047 1 98.12 229 ILE A CA 1
ATOM 1755 C C . ILE A 1 229 ? 16.172 -3.043 -18.797 1 98.12 229 ILE A C 1
ATOM 1757 O O . ILE A 1 229 ? 16.156 -1.976 -18.188 1 98.12 229 ILE A O 1
ATOM 1761 N N . ASN A 1 230 ? 16.188 -3.104 -20.172 1 98.25 230 ASN A N 1
ATOM 1762 C CA . ASN A 1 230 ? 16.188 -1.897 -20.984 1 98.25 230 ASN A CA 1
ATOM 1763 C C . ASN A 1 230 ? 14.922 -1.069 -20.766 1 98.25 230 ASN A C 1
ATOM 1765 O O . ASN A 1 230 ? 14.977 0.161 -20.734 1 98.25 230 ASN A O 1
ATOM 1769 N N . LEU A 1 231 ? 13.797 -1.744 -20.703 1 98.12 231 LEU A N 1
ATOM 1770 C CA . LEU A 1 231 ? 12.555 -1.03 -20.422 1 98.12 231 LEU A CA 1
ATOM 1771 C C . LEU A 1 231 ? 12.672 -0.211 -19.141 1 98.12 231 LEU A C 1
ATOM 1773 O O . LEU A 1 231 ? 12.305 0.965 -19.125 1 98.12 231 LEU A O 1
ATOM 1777 N N . ARG A 1 232 ? 13.211 -0.864 -18.094 1 97.75 232 ARG A N 1
ATOM 1778 C CA . ARG A 1 232 ? 13.398 -0.187 -16.812 1 97.75 232 ARG A CA 1
ATOM 1779 C C . ARG A 1 232 ? 14.367 0.98 -16.953 1 97.75 232 ARG A C 1
ATOM 1781 O O . ARG A 1 232 ? 14.086 2.088 -16.484 1 97.75 232 ARG A O 1
ATOM 1788 N N . LYS A 1 233 ? 15.461 0.808 -17.562 1 97.44 233 LYS A N 1
ATOM 1789 C CA . LYS A 1 233 ? 16.5 1.831 -17.719 1 97.44 233 LYS A CA 1
ATOM 1790 C C . LYS A 1 233 ? 15.977 3.006 -18.547 1 97.44 233 LYS A C 1
ATOM 1792 O O . LYS A 1 233 ? 16.375 4.152 -18.312 1 97.44 233 LYS A O 1
ATOM 1797 N N . ASN A 1 234 ? 15.109 2.686 -19.469 1 97.31 234 ASN A N 1
ATOM 1798 C CA . ASN A 1 234 ? 14.555 3.719 -20.344 1 97.31 234 ASN A CA 1
ATOM 1799 C C . ASN A 1 234 ? 13.312 4.355 -19.734 1 97.31 234 ASN A C 1
ATOM 1801 O O . ASN A 1 234 ? 12.609 5.117 -20.391 1 97.31 234 ASN A O 1
ATOM 1805 N N . ARG A 1 235 ? 13 4.027 -18.484 1 97.19 235 ARG A N 1
ATOM 1806 C CA . ARG A 1 235 ? 11.945 4.664 -17.688 1 97.19 235 ARG A CA 1
ATOM 1807 C C . ARG A 1 235 ? 10.578 4.414 -18.312 1 97.19 235 ARG A C 1
ATOM 1809 O O . ARG A 1 235 ? 9.758 5.328 -18.406 1 97.19 235 ARG A O 1
ATOM 1816 N N . VAL A 1 236 ? 10.414 3.195 -18.797 1 96.81 236 VAL A N 1
ATOM 1817 C CA . VAL A 1 236 ? 9.125 2.791 -19.344 1 96.81 236 VAL A CA 1
ATOM 1818 C C . VAL A 1 236 ? 8.383 1.923 -18.328 1 96.81 236 VAL A C 1
ATOM 1820 O O . VAL A 1 236 ? 8.898 0.895 -17.891 1 96.81 236 VAL A O 1
ATOM 1823 N N . GLN A 1 237 ? 7.301 2.385 -17.922 1 95.06 237 GLN A N 1
ATOM 1824 C CA . GLN A 1 237 ? 6.402 1.588 -17.094 1 95.06 237 GLN A CA 1
ATOM 1825 C C . GLN A 1 237 ? 5.27 0.993 -17.922 1 95.06 237 GLN A C 1
ATOM 1827 O O . GLN A 1 237 ? 4.266 1.663 -18.188 1 95.06 237 GLN A O 1
ATOM 1832 N N . PRO A 1 238 ? 5.387 -0.272 -18.297 1 97.44 238 PRO A N 1
ATOM 1833 C CA . PRO A 1 238 ? 4.332 -0.864 -19.125 1 97.44 238 PRO A CA 1
ATOM 1834 C C . PRO A 1 238 ? 3.045 -1.124 -18.344 1 97.44 238 PRO A C 1
ATOM 1836 O O . PRO A 1 238 ? 3.074 -1.216 -17.109 1 97.44 238 PRO A O 1
ATOM 1839 N N . GLU A 1 239 ? 1.924 -1.209 -19.109 1 97.19 239 GLU A N 1
ATOM 1840 C CA . GLU A 1 239 ? 0.664 -1.654 -18.516 1 97.19 239 GLU A CA 1
ATOM 1841 C C . GLU A 1 239 ? 0.712 -3.139 -18.172 1 97.19 239 GLU A C 1
ATOM 1843 O O . GLU A 1 239 ? 0.171 -3.557 -17.141 1 97.19 239 GLU A O 1
ATOM 1848 N N . ILE A 1 240 ? 1.241 -3.926 -18.969 1 97.62 240 ILE A N 1
ATOM 1849 C CA . ILE A 1 240 ? 1.563 -5.332 -18.75 1 97.62 240 ILE A CA 1
ATOM 1850 C C . ILE A 1 240 ? 2.881 -5.676 -19.438 1 97.62 240 ILE A C 1
ATOM 1852 O O . ILE A 1 240 ? 3.264 -5.031 -20.422 1 97.62 240 ILE A O 1
ATOM 1856 N N . ALA A 1 241 ? 3.607 -6.551 -18.969 1 98.31 241 ALA A N 1
ATOM 1857 C CA . ALA A 1 241 ? 4.805 -7.168 -19.531 1 98.31 241 ALA A CA 1
ATOM 1858 C C . ALA A 1 241 ? 4.875 -8.648 -19.188 1 98.31 241 ALA A C 1
ATOM 1860 O O . ALA A 1 241 ? 5.309 -9.016 -18.094 1 98.31 241 ALA A O 1
ATOM 1861 N N . GLU A 1 242 ? 4.508 -9.445 -20.156 1 98.31 242 GLU A N 1
ATOM 1862 C CA . GLU A 1 242 ? 4.312 -10.875 -19.938 1 98.31 242 GLU A CA 1
ATOM 1863 C C . GLU A 1 242 ? 5.309 -11.695 -20.75 1 98.31 242 GLU A C 1
ATOM 1865 O O . GLU A 1 242 ? 5.621 -11.352 -21.891 1 98.31 242 GLU A O 1
ATOM 1870 N N . TYR A 1 243 ? 5.789 -12.773 -20.125 1 97.81 243 TYR A N 1
ATOM 1871 C CA . TYR A 1 243 ? 6.695 -13.703 -20.797 1 97.81 243 TYR A CA 1
ATOM 1872 C C . TYR A 1 243 ? 6.012 -15.039 -21.047 1 97.81 243 TYR A C 1
ATOM 1874 O O . TYR A 1 243 ? 5.27 -15.539 -20.203 1 97.81 243 TYR A O 1
ATOM 1882 N N . MET A 1 244 ? 6.199 -15.555 -22.203 1 97.12 244 MET A N 1
ATOM 1883 C CA . MET A 1 244 ? 5.848 -16.922 -22.578 1 97.12 244 MET A CA 1
ATOM 1884 C C . MET A 1 244 ? 7.012 -17.609 -23.281 1 97.12 244 MET A C 1
ATOM 1886 O O . MET A 1 244 ? 7.445 -17.156 -24.344 1 97.12 244 MET A O 1
ATOM 1890 N N . ASP A 1 245 ? 7.531 -18.656 -22.688 1 96.12 245 ASP A N 1
ATOM 1891 C CA . ASP A 1 245 ? 8.625 -19.344 -23.359 1 96.12 245 ASP A CA 1
ATOM 1892 C C . ASP A 1 245 ? 8.102 -20.203 -24.5 1 96.12 245 ASP A C 1
ATOM 1894 O O . ASP A 1 245 ? 6.895 -20.234 -24.766 1 96.12 245 ASP A O 1
ATOM 1898 N N . LEU A 1 246 ? 8.984 -20.828 -25.234 1 95.06 246 LEU A N 1
ATOM 1899 C CA . LEU A 1 246 ? 8.633 -21.531 -26.469 1 95.06 246 LEU A CA 1
ATOM 1900 C C . LEU A 1 246 ? 7.637 -22.656 -26.188 1 95.06 246 LEU A C 1
ATOM 1902 O O . LEU A 1 246 ? 6.676 -22.844 -26.938 1 95.06 246 LEU A O 1
ATOM 1906 N N . LYS A 1 247 ? 7.867 -23.406 -25.172 1 93.62 247 LYS A N 1
ATOM 1907 C CA . LYS A 1 247 ? 6.988 -24.531 -24.844 1 93.62 247 LYS A CA 1
ATOM 1908 C C . LYS A 1 247 ? 5.574 -24.047 -24.547 1 93.62 247 LYS A C 1
ATOM 1910 O O . LYS A 1 247 ? 4.598 -24.703 -24.922 1 93.62 247 LYS A O 1
ATOM 1915 N N . VAL A 1 248 ? 5.465 -22.953 -23.844 1 94.81 248 VAL A N 1
ATOM 1916 C CA . VAL A 1 248 ? 4.172 -22.344 -23.547 1 94.81 248 VAL A CA 1
ATOM 1917 C C . VAL A 1 248 ? 3.488 -21.906 -24.844 1 94.81 248 VAL A C 1
ATOM 1919 O O . VAL A 1 248 ? 2.303 -22.188 -25.047 1 94.81 248 VAL A O 1
ATOM 1922 N N . LEU A 1 249 ? 4.23 -21.281 -25.688 1 94.75 249 LEU A N 1
ATOM 1923 C CA . LEU A 1 249 ? 3.689 -20.797 -26.953 1 94.75 249 LEU A CA 1
ATOM 1924 C C . LEU A 1 249 ? 3.18 -21.953 -27.797 1 94.75 249 LEU A C 1
ATOM 1926 O O . LEU A 1 249 ? 2.129 -21.844 -28.438 1 94.75 249 LEU A O 1
ATOM 1930 N N . GLU A 1 250 ? 3.879 -23 -27.828 1 93.38 250 GLU A N 1
ATOM 1931 C CA . GLU A 1 250 ? 3.477 -24.172 -28.578 1 93.38 250 GLU A CA 1
ATOM 1932 C C . GLU A 1 250 ? 2.184 -24.766 -28.031 1 93.38 250 GLU A C 1
ATOM 1934 O O . GLU A 1 250 ? 1.333 -25.234 -28.797 1 93.38 250 GLU A O 1
ATOM 1939 N N . ALA A 1 251 ? 2.127 -24.75 -26.766 1 92.19 251 ALA A N 1
ATOM 1940 C CA . ALA A 1 251 ? 0.91 -25.266 -26.125 1 92.19 251 ALA A CA 1
ATOM 1941 C C . ALA A 1 251 ? -0.289 -24.375 -26.453 1 92.19 251 ALA A C 1
ATOM 1943 O O . ALA A 1 251 ? -1.381 -24.875 -26.734 1 92.19 251 ALA A O 1
ATOM 1944 N N . VAL A 1 252 ? -0.11 -23.125 -26.391 1 92.81 252 VAL A N 1
ATOM 1945 C CA . VAL A 1 252 ? -1.178 -22.156 -26.625 1 92.81 252 VAL A CA 1
ATOM 1946 C C . VAL A 1 252 ? -1.596 -22.172 -28.078 1 92.81 252 VAL A C 1
ATOM 1948 O O . VAL A 1 252 ? -2.771 -21.984 -28.406 1 92.81 252 VAL A O 1
ATOM 1951 N N . LYS A 1 253 ? -0.658 -22.438 -28.938 1 90.94 253 LYS A N 1
ATOM 1952 C CA . LYS A 1 253 ? -0.89 -22.453 -30.375 1 90.94 253 LYS A CA 1
ATOM 1953 C C . LYS A 1 253 ? -1.957 -23.469 -30.75 1 90.94 253 LYS A C 1
ATOM 1955 O O . LYS A 1 253 ? -2.592 -23.359 -31.812 1 90.94 253 LYS A O 1
ATOM 1960 N N . ARG A 1 254 ? -2.152 -24.391 -29.953 1 85.62 254 ARG A N 1
ATOM 1961 C CA . ARG A 1 254 ? -3.145 -25.422 -30.219 1 85.62 254 ARG A CA 1
ATOM 1962 C C . ARG A 1 254 ? -4.559 -24.859 -30.188 1 85.62 254 ARG A C 1
ATOM 1964 O O . ARG A 1 254 ? -5.461 -25.375 -30.844 1 85.62 254 ARG A O 1
ATOM 1971 N N . SER A 1 255 ? -4.754 -23.797 -29.469 1 84.94 255 SER A N 1
ATOM 1972 C CA . SER A 1 255 ? -6.09 -23.234 -29.281 1 84.94 255 SER A CA 1
ATOM 1973 C C . SER A 1 255 ? -6.18 -21.812 -29.828 1 84.94 255 SER A C 1
ATOM 1975 O O . SER A 1 255 ? -7.273 -21.297 -30.031 1 84.94 255 SER A O 1
ATOM 1977 N N . PHE A 1 256 ? -5.047 -21.219 -30.031 1 87.12 256 PHE A N 1
ATOM 1978 C CA . PHE A 1 256 ? -5.027 -19.828 -30.484 1 87.12 256 PHE A CA 1
ATOM 1979 C C . PHE A 1 256 ? -4.129 -19.672 -31.703 1 87.12 256 PHE A C 1
ATOM 1981 O O . PHE A 1 256 ? -3.141 -20.391 -31.844 1 87.12 256 PHE A O 1
ATOM 1988 N N . ASN A 1 257 ? -4.543 -18.781 -32.594 1 82.38 257 ASN A N 1
ATOM 1989 C CA . ASN A 1 257 ? -3.768 -18.516 -33.812 1 82.38 257 ASN A CA 1
ATOM 1990 C C . ASN A 1 257 ? -2.586 -17.594 -33.531 1 82.38 257 ASN A C 1
ATOM 1992 O O . ASN A 1 257 ? -2.615 -16.422 -33.906 1 82.38 257 ASN A O 1
ATOM 1996 N N . ILE A 1 258 ? -1.595 -18.172 -32.906 1 85.06 258 ILE A N 1
ATOM 1997 C CA . ILE A 1 258 ? -0.39 -17.406 -32.594 1 85.06 258 ILE A CA 1
ATOM 1998 C C . ILE A 1 258 ? 0.826 -18.094 -33.219 1 85.06 258 ILE A C 1
ATOM 2000 O O . ILE A 1 258 ? 1.028 -19.297 -33.031 1 85.06 258 ILE A O 1
ATOM 2004 N N . GLU A 1 259 ? 1.497 -17.391 -34.062 1 83.75 259 GLU A N 1
ATOM 2005 C CA . GLU A 1 259 ? 2.729 -17.938 -34.625 1 83.75 259 GLU A CA 1
ATOM 2006 C C . GLU A 1 259 ? 3.834 -18.016 -33.562 1 83.75 259 GLU A C 1
ATOM 2008 O O . GLU A 1 259 ? 3.844 -17.234 -32.625 1 83.75 259 GLU A O 1
ATOM 2013 N N . THR A 1 260 ? 4.656 -19.031 -33.719 1 89.56 260 THR A N 1
ATOM 2014 C CA . THR A 1 260 ? 5.773 -19.156 -32.812 1 89.56 260 THR A CA 1
ATOM 2015 C C . THR A 1 260 ? 7.102 -18.938 -33.531 1 89.56 260 THR A C 1
ATOM 2017 O O . THR A 1 260 ? 7.289 -19.391 -34.656 1 89.56 260 THR A O 1
ATOM 2020 N N . HIS A 1 261 ? 7.855 -18.109 -32.844 1 90.19 261 HIS A N 1
ATOM 2021 C CA . HIS A 1 261 ? 9.211 -17.812 -33.312 1 90.19 261 HIS A CA 1
ATOM 2022 C C . HIS A 1 261 ? 10.203 -17.891 -32.156 1 90.19 261 HIS A C 1
ATOM 2024 O O . HIS A 1 261 ? 9.859 -17.578 -31.016 1 90.19 261 HIS A O 1
ATOM 2030 N N . GLY A 1 262 ? 11.391 -18.422 -32.469 1 94.5 262 GLY A N 1
ATOM 2031 C CA . GLY A 1 262 ? 12.484 -18.328 -31.531 1 94.5 262 GLY A CA 1
ATOM 2032 C C . GLY A 1 262 ? 12.242 -19.125 -30.266 1 94.5 262 GLY A C 1
ATOM 2033 O O . GLY A 1 262 ? 11.672 -20.219 -30.312 1 94.5 262 GLY A O 1
ATOM 2034 N N . VAL A 1 263 ? 12.758 -18.578 -29.141 1 96.12 263 VAL A N 1
ATOM 2035 C CA . VAL A 1 263 ? 12.758 -19.344 -27.891 1 96.12 263 VAL A CA 1
ATOM 2036 C C . VAL A 1 263 ? 11.648 -18.828 -26.969 1 96.12 263 VAL A C 1
ATOM 2038 O O . VAL A 1 263 ? 11.414 -19.375 -25.891 1 96.12 263 VAL A O 1
ATOM 2041 N N . GLY A 1 264 ? 10.961 -17.766 -27.344 1 96.56 264 GLY A N 1
ATOM 2042 C CA . GLY A 1 264 ? 9.914 -17.172 -26.516 1 96.56 264 GLY A CA 1
ATOM 2043 C C . GLY A 1 264 ? 9.477 -15.805 -26.984 1 96.56 264 GLY A C 1
ATOM 2044 O O . GLY A 1 264 ? 10 -15.289 -27.984 1 96.56 264 GLY A O 1
ATOM 2045 N N . ALA A 1 265 ? 8.477 -15.258 -26.281 1 97.69 265 ALA A N 1
ATOM 2046 C CA . ALA A 1 265 ? 7.918 -13.961 -26.688 1 97.69 265 ALA A CA 1
ATOM 2047 C C . ALA A 1 265 ? 7.559 -13.125 -25.469 1 97.69 265 ALA A C 1
ATOM 2049 O O . ALA A 1 265 ? 7.328 -13.656 -24.375 1 97.69 265 ALA A O 1
ATOM 2050 N N . LEU A 1 266 ? 7.617 -11.812 -25.672 1 98.38 266 LEU A N 1
ATOM 2051 C CA . LEU A 1 266 ? 7.109 -10.828 -24.719 1 98.38 266 LEU A CA 1
ATOM 2052 C C . LEU A 1 266 ? 5.832 -10.18 -25.234 1 98.38 266 LEU A C 1
ATOM 2054 O O . LEU A 1 266 ? 5.773 -9.742 -26.375 1 98.38 266 LEU A O 1
ATOM 2058 N N . LEU A 1 267 ? 4.781 -10.211 -24.453 1 98.19 267 LEU A N 1
ATOM 2059 C CA . LEU A 1 267 ? 3.576 -9.422 -24.672 1 98.19 267 LEU A CA 1
ATOM 2060 C C . LEU A 1 267 ? 3.59 -8.164 -23.812 1 98.19 267 LEU A C 1
ATOM 2062 O O . LEU A 1 267 ? 3.521 -8.25 -22.578 1 98.19 267 LEU A O 1
ATOM 2066 N N . ILE A 1 268 ? 3.652 -6.961 -24.422 1 98.62 268 ILE A N 1
ATOM 2067 C CA . ILE A 1 268 ? 3.861 -5.711 -23.688 1 98.62 268 ILE A CA 1
ATOM 2068 C C . ILE A 1 268 ? 2.801 -4.691 -24.109 1 98.62 268 ILE A C 1
ATOM 2070 O O . ILE A 1 268 ? 2.551 -4.492 -25.297 1 98.62 268 ILE A O 1
ATOM 2074 N N . ASP A 1 269 ? 2.111 -4.125 -23.141 1 98.38 269 ASP A N 1
ATOM 2075 C CA . ASP A 1 269 ? 1.215 -2.99 -23.344 1 98.38 269 ASP A CA 1
ATOM 2076 C C . ASP A 1 269 ? 1.865 -1.692 -22.859 1 98.38 269 ASP A C 1
ATOM 2078 O O . ASP A 1 269 ? 2.291 -1.589 -21.719 1 98.38 269 ASP A O 1
ATOM 2082 N N . VAL A 1 270 ? 1.963 -0.667 -23.703 1 97.69 270 VAL A N 1
ATOM 2083 C CA . VAL A 1 270 ? 2.445 0.657 -23.328 1 97.69 270 VAL A CA 1
ATOM 2084 C C . VAL A 1 270 ? 1.512 1.727 -23.891 1 97.69 270 VAL A C 1
ATOM 2086 O O . VAL A 1 270 ? 0.8 1.487 -24.859 1 97.69 270 VAL A O 1
ATOM 2089 N N . PRO A 1 271 ? 1.501 2.883 -23.156 1 96.06 271 PRO A N 1
ATOM 2090 C CA . PRO A 1 271 ? 0.836 4.008 -23.828 1 96.06 271 PRO A CA 1
ATOM 2091 C C . PRO A 1 271 ? 1.41 4.301 -25.203 1 96.06 271 PRO A C 1
ATOM 2093 O O . PRO A 1 271 ? 2.617 4.16 -25.422 1 96.06 271 PRO A O 1
ATOM 2096 N N . GLU A 1 272 ? 0.569 4.773 -26.031 1 95.44 272 GLU A N 1
ATOM 2097 C CA . GLU A 1 272 ? 0.982 5.059 -27.406 1 95.44 272 GLU A CA 1
ATOM 2098 C C . GLU A 1 272 ? 2.16 6.027 -27.438 1 95.44 272 GLU A C 1
ATOM 2100 O O . GLU A 1 272 ? 3.066 5.883 -28.266 1 95.44 272 GLU A O 1
ATOM 2105 N N . PHE A 1 273 ? 2.217 6.922 -26.531 1 93.69 273 PHE A N 1
ATOM 2106 C CA . PHE A 1 273 ? 3.242 7.957 -26.547 1 93.69 273 PHE A CA 1
ATOM 2107 C C . PHE A 1 273 ? 4.57 7.41 -26.031 1 93.69 273 PHE A C 1
ATOM 2109 O O . PHE A 1 273 ? 5.578 8.117 -26.031 1 93.69 273 PHE A O 1
ATOM 2116 N N . GLU A 1 274 ? 4.633 6.168 -25.641 1 95.38 274 GLU A N 1
ATOM 2117 C CA . GLU A 1 274 ? 5.871 5.551 -25.188 1 95.38 274 GLU A CA 1
ATOM 2118 C C . GLU A 1 274 ? 6.34 4.461 -26.141 1 95.38 274 GLU A C 1
ATOM 2120 O O . GLU A 1 274 ? 7.266 3.709 -25.828 1 95.38 274 GLU A O 1
ATOM 2125 N N . THR A 1 275 ? 5.754 4.32 -27.281 1 95.88 275 THR A N 1
ATOM 2126 C CA . THR A 1 275 ? 6.039 3.254 -28.234 1 95.88 275 THR A CA 1
ATOM 2127 C C . THR A 1 275 ? 7.48 3.346 -28.734 1 95.88 275 THR A C 1
ATOM 2129 O O . THR A 1 275 ? 8.117 2.324 -28.984 1 95.88 275 THR A O 1
ATOM 2132 N N . GLU A 1 276 ? 7.957 4.531 -28.922 1 96.56 276 GLU A N 1
ATOM 2133 C CA . GLU A 1 276 ? 9.336 4.703 -29.375 1 96.56 276 GLU A CA 1
ATOM 2134 C C . GLU A 1 276 ? 10.32 4.176 -28.344 1 96.56 276 GLU A C 1
ATOM 2136 O O . GLU A 1 276 ? 11.289 3.494 -28.688 1 96.56 276 GLU A O 1
ATOM 2141 N N . LYS A 1 277 ? 10.062 4.508 -27.141 1 96.94 277 LYS A N 1
ATOM 2142 C CA . LYS A 1 277 ? 10.93 4.008 -26.078 1 96.94 277 LYS A CA 1
ATOM 2143 C C . LYS A 1 277 ? 10.875 2.486 -25.984 1 96.94 277 LYS A C 1
ATOM 2145 O O . LYS A 1 277 ? 11.891 1.841 -25.703 1 96.94 277 LYS A O 1
ATOM 2150 N N . LEU A 1 278 ? 9.688 1.921 -26.188 1 97.88 278 LEU A N 1
ATOM 2151 C CA . LEU A 1 278 ? 9.57 0.467 -26.219 1 97.88 278 LEU A CA 1
ATOM 2152 C C . LEU A 1 278 ? 10.438 -0.125 -27.328 1 97.88 278 LEU A C 1
ATOM 2154 O O . LEU A 1 278 ? 11.188 -1.077 -27.094 1 97.88 278 LEU A O 1
ATOM 2158 N N . SER A 1 279 ? 10.336 0.455 -28.484 1 97.75 279 SER A N 1
ATOM 2159 C CA . SER A 1 279 ? 11.109 -0.036 -29.625 1 97.75 279 SER A CA 1
ATOM 2160 C C . SER A 1 279 ? 12.602 -0.003 -29.328 1 97.75 279 SER A C 1
ATOM 2162 O O . SER A 1 279 ? 13.328 -0.944 -29.656 1 97.75 279 SER A O 1
ATOM 2164 N N . MET A 1 280 ? 12.977 1.019 -28.641 1 97.81 280 MET A N 1
ATOM 2165 C CA . MET A 1 280 ? 14.391 1.181 -28.297 1 97.81 280 MET A CA 1
ATOM 2166 C C . MET A 1 280 ? 14.812 0.172 -27.234 1 97.81 280 MET A C 1
ATOM 2168 O O . MET A 1 280 ? 16 -0.125 -27.094 1 97.81 280 MET A O 1
ATOM 2172 N N . SER A 1 281 ? 13.875 -0.306 -26.531 1 98.44 281 SER A N 1
ATOM 2173 C CA . SER A 1 281 ? 14.164 -1.187 -25.406 1 98.44 281 SER A CA 1
ATOM 2174 C C . SER A 1 281 ? 14.234 -2.645 -25.859 1 98.44 281 SER A C 1
ATOM 2176 O O . SER A 1 281 ? 14.773 -3.49 -25.141 1 98.44 281 SER A O 1
ATOM 2178 N N . LEU A 1 282 ? 13.672 -2.988 -27.016 1 98.5 282 LEU A N 1
ATOM 2179 C CA . LEU A 1 282 ? 13.703 -4.359 -27.5 1 98.5 282 LEU A CA 1
ATOM 2180 C C . LEU A 1 282 ? 15.117 -4.766 -27.906 1 98.5 282 LEU A C 1
ATOM 2182 O O . LEU A 1 282 ? 15.711 -4.145 -28.797 1 98.5 282 LEU A O 1
ATOM 2186 N N . SER A 1 283 ? 15.617 -5.797 -27.203 1 98.25 283 SER A N 1
ATOM 2187 C CA . SER A 1 283 ? 16.969 -6.293 -27.5 1 98.25 283 SER A CA 1
ATOM 2188 C C . SER A 1 283 ? 16.938 -7.383 -28.562 1 98.25 283 SER A C 1
ATOM 2190 O O . SER A 1 283 ? 16.672 -8.547 -28.266 1 98.25 283 SER A O 1
ATOM 2192 N N . ASN A 1 284 ? 17.25 -7.16 -29.734 1 97.56 284 ASN A N 1
ATOM 2193 C CA . ASN A 1 284 ? 17.422 -8.062 -30.875 1 97.56 284 ASN A CA 1
ATOM 2194 C C . ASN A 1 284 ? 16.219 -8.969 -31.047 1 97.56 284 ASN A C 1
ATOM 2196 O O . ASN A 1 284 ? 16.344 -10.195 -31.109 1 97.56 284 ASN A O 1
ATOM 2200 N N . PRO A 1 285 ? 15.062 -8.375 -31.188 1 98 285 PRO A N 1
ATOM 2201 C CA . PRO A 1 285 ? 13.906 -9.227 -31.469 1 98 285 PRO A CA 1
ATOM 2202 C C . PRO A 1 285 ? 13.969 -9.883 -32.844 1 98 285 PRO A C 1
ATOM 2204 O O . PRO A 1 285 ? 14.453 -9.273 -33.812 1 98 285 PRO A O 1
ATOM 2207 N N . SER A 1 286 ? 13.531 -11.094 -32.938 1 97.12 286 SER A N 1
ATOM 2208 C CA . SER A 1 286 ? 13.492 -11.789 -34.219 1 97.12 286 SER A CA 1
ATOM 2209 C C . SER A 1 286 ? 12.266 -11.383 -35.031 1 97.12 286 SER A C 1
ATOM 2211 O O . SER A 1 286 ? 12.297 -11.375 -36.281 1 97.12 286 SER A O 1
ATOM 2213 N N . TYR A 1 287 ? 11.172 -11.125 -34.344 1 96.56 287 TYR A N 1
ATOM 2214 C CA . TYR A 1 287 ? 9.914 -10.711 -34.969 1 96.56 287 TYR A CA 1
ATOM 2215 C C . TYR A 1 287 ? 9.078 -9.875 -34 1 96.56 287 TYR A C 1
ATOM 2217 O O . TYR A 1 287 ? 9.016 -10.172 -32.812 1 96.56 287 TYR A O 1
ATOM 2225 N N . VAL A 1 288 ? 8.516 -8.781 -34.5 1 97.31 288 VAL A N 1
ATOM 2226 C CA . VAL A 1 288 ? 7.676 -7.906 -33.688 1 97.31 288 VAL A CA 1
ATOM 2227 C C . VAL A 1 288 ? 6.324 -7.699 -34.375 1 97.31 288 VAL A C 1
ATOM 2229 O O . VAL A 1 288 ? 6.266 -7.32 -35.531 1 97.31 288 VAL A O 1
ATOM 2232 N N . LYS A 1 289 ? 5.305 -7.98 -33.656 1 95.44 289 LYS A N 1
ATOM 2233 C CA . LYS A 1 289 ? 3.938 -7.754 -34.094 1 95.44 289 LYS A CA 1
ATOM 2234 C C . LYS A 1 289 ? 3.23 -6.723 -33.219 1 95.44 289 LYS A C 1
ATOM 2236 O O . LYS A 1 289 ? 3.232 -6.84 -32 1 95.44 289 LYS A O 1
ATOM 2241 N N . VAL A 1 290 ? 2.672 -5.727 -33.781 1 96.44 290 VAL A N 1
ATOM 2242 C CA . VAL A 1 290 ? 1.834 -4.758 -33.094 1 96.44 290 VAL A CA 1
ATOM 2243 C C . VAL A 1 290 ? 0.363 -5.035 -33.375 1 96.44 290 VAL A C 1
ATOM 2245 O O . VAL A 1 290 ? -0.036 -5.121 -34.562 1 96.44 290 VAL A O 1
ATOM 2248 N N . ALA A 1 291 ? -0.409 -5.254 -32.312 1 96.19 291 ALA A N 1
ATOM 2249 C CA . ALA A 1 291 ? -1.836 -5.484 -32.531 1 96.19 291 ALA A CA 1
ATOM 2250 C C . ALA A 1 291 ? -2.482 -4.301 -33.219 1 96.19 291 ALA A C 1
ATOM 2252 O O . ALA A 1 291 ? -2.266 -3.148 -32.844 1 96.19 291 ALA A O 1
ATOM 2253 N N . GLU A 1 292 ? -3.275 -4.559 -34.219 1 93.81 292 GLU A N 1
ATOM 2254 C CA . GLU A 1 292 ? -3.824 -3.512 -35.062 1 93.81 292 GLU A CA 1
ATOM 2255 C C . GLU A 1 292 ? -5.25 -3.154 -34.656 1 93.81 292 GLU A C 1
ATOM 2257 O O . GLU A 1 292 ? -5.77 -2.109 -35.031 1 93.81 292 GLU A O 1
ATOM 2262 N N . SER A 1 293 ? -5.906 -4.051 -33.969 1 94.44 293 SER A N 1
ATOM 2263 C CA . SER A 1 293 ? -7.297 -3.846 -33.594 1 94.44 293 SER A CA 1
ATOM 2264 C C . SER A 1 293 ? -7.531 -4.266 -32.125 1 94.44 293 SER A C 1
ATOM 2266 O O . SER A 1 293 ? -6.703 -4.965 -31.547 1 94.44 293 SER A O 1
ATOM 2268 N N . GLU A 1 294 ? -8.594 -3.746 -31.609 1 93.38 294 GLU A N 1
ATOM 2269 C CA . GLU A 1 294 ? -8.969 -4.133 -30.25 1 93.38 294 GLU A CA 1
ATOM 2270 C C . GLU A 1 294 ? -9.242 -5.633 -30.156 1 93.38 294 GLU A C 1
ATOM 2272 O O . GLU A 1 294 ? -8.977 -6.254 -29.141 1 93.38 294 GLU A O 1
ATOM 2277 N N . GLU A 1 295 ? -9.75 -6.199 -31.172 1 93.31 295 GLU A N 1
ATOM 2278 C CA . GLU A 1 295 ? -10.016 -7.633 -31.219 1 93.31 295 GLU A CA 1
ATOM 2279 C C . GLU A 1 295 ? -8.719 -8.438 -31.125 1 93.31 295 GLU A C 1
ATOM 2281 O O . GLU A 1 295 ? -8.656 -9.445 -30.422 1 93.31 295 GLU A O 1
ATOM 2286 N N . GLU A 1 296 ? -7.773 -7.996 -31.859 1 93.88 296 GLU A N 1
ATOM 2287 C CA . GLU A 1 296 ? -6.477 -8.672 -31.812 1 93.88 296 GLU A CA 1
ATOM 2288 C C . GLU A 1 296 ? -5.844 -8.555 -30.438 1 93.88 296 GLU A C 1
ATOM 2290 O O . GLU A 1 296 ? -5.227 -9.5 -29.953 1 93.88 296 GLU A O 1
ATOM 2295 N N . LYS A 1 297 ? -5.953 -7.348 -29.875 1 94.94 297 LYS A N 1
ATOM 2296 C CA . LYS A 1 297 ? -5.453 -7.16 -28.516 1 94.94 297 LYS A CA 1
ATOM 2297 C C . LYS A 1 297 ? -6.09 -8.156 -27.547 1 94.94 297 LYS A C 1
ATOM 2299 O O . LYS A 1 297 ? -5.395 -8.789 -26.75 1 94.94 297 LYS A O 1
ATOM 2304 N N . GLU A 1 298 ? -7.324 -8.289 -27.656 1 91.62 298 GLU A N 1
ATOM 2305 C CA . GLU A 1 298 ? -8.07 -9.18 -26.766 1 91.62 298 GLU A CA 1
ATOM 2306 C C . GLU A 1 298 ? -7.676 -10.641 -27 1 91.62 298 GLU A C 1
ATOM 2308 O O . GLU A 1 298 ? -7.582 -11.414 -26.047 1 91.62 298 GLU A O 1
ATOM 2313 N N . GLU A 1 299 ? -7.492 -11.031 -28.188 1 91.69 299 GLU A N 1
ATOM 2314 C CA . GLU A 1 299 ? -7.086 -12.398 -28.5 1 91.69 299 GLU A CA 1
ATOM 2315 C C . GLU A 1 299 ? -5.73 -12.727 -27.891 1 91.69 299 GLU A C 1
ATOM 2317 O O . GLU A 1 299 ? -5.547 -13.812 -27.328 1 91.69 299 GLU A O 1
ATOM 2322 N N . LEU A 1 300 ? -4.832 -11.812 -28.062 1 93.31 300 LEU A N 1
ATOM 2323 C CA . LEU A 1 300 ? -3.506 -12.016 -27.5 1 93.31 300 LEU A CA 1
ATOM 2324 C C . LEU A 1 300 ? -3.576 -12.102 -25.969 1 93.31 300 LEU A C 1
ATOM 2326 O O . LEU A 1 300 ? -2.871 -12.906 -25.359 1 93.31 300 LEU A O 1
ATOM 2330 N N . TYR A 1 301 ? -4.387 -11.266 -25.391 1 92 301 TYR A N 1
ATOM 2331 C CA . TYR A 1 301 ? -4.57 -11.281 -23.938 1 92 301 TYR A CA 1
ATOM 2332 C C . TYR A 1 301 ? -5.152 -12.617 -23.469 1 92 301 TYR A C 1
ATOM 2334 O O . TYR A 1 301 ? -4.684 -13.195 -22.484 1 92 301 TYR A O 1
ATOM 2342 N N . LYS A 1 302 ? -6.113 -13.086 -24.156 1 89.38 302 LYS A N 1
ATOM 2343 C CA . LYS A 1 302 ? -6.746 -14.359 -23.828 1 89.38 302 LYS A CA 1
ATOM 2344 C C . LYS A 1 302 ? -5.762 -15.516 -23.969 1 89.38 302 LYS A C 1
ATOM 2346 O O . LYS A 1 302 ? -5.758 -16.438 -23.156 1 89.38 302 LYS A O 1
ATOM 2351 N N . ALA A 1 303 ? -5.031 -15.461 -25.047 1 91.31 303 ALA A N 1
ATOM 2352 C CA . ALA A 1 303 ? -4.02 -16.5 -25.25 1 91.31 303 ALA A CA 1
ATOM 2353 C C . ALA A 1 303 ? -3.061 -16.578 -24.062 1 91.31 303 ALA A C 1
ATOM 2355 O O . ALA A 1 303 ? -2.758 -17.672 -23.578 1 91.31 303 ALA A O 1
ATOM 2356 N N . ARG A 1 304 ? -2.625 -15.383 -23.672 1 93.5 304 ARG A N 1
ATOM 2357 C CA . ARG A 1 304 ? -1.728 -15.352 -22.516 1 93.5 304 ARG A CA 1
ATOM 2358 C C . ARG A 1 304 ? -2.43 -15.844 -21.266 1 93.5 304 ARG A C 1
ATOM 2360 O O . ARG A 1 304 ? -1.828 -16.547 -20.438 1 93.5 304 ARG A O 1
ATOM 2367 N N . SER A 1 305 ? -3.623 -15.484 -21.031 1 88.5 305 SER A N 1
ATOM 2368 C CA . SER A 1 305 ? -4.383 -15.867 -19.859 1 88.5 305 SER A CA 1
ATOM 2369 C C . SER A 1 305 ? -4.602 -17.375 -19.797 1 88.5 305 SER A C 1
ATOM 2371 O O . SER A 1 305 ? -4.688 -17.953 -18.719 1 88.5 305 SER A O 1
ATOM 2373 N N . TYR A 1 306 ? -4.582 -17.984 -20.938 1 87.62 306 TYR A N 1
ATOM 2374 C CA . TYR A 1 306 ? -4.859 -19.406 -21.062 1 87.62 306 TYR A CA 1
ATOM 2375 C C . TYR A 1 306 ? -3.57 -20.219 -21 1 87.62 306 TYR A C 1
ATOM 2377 O O . TYR A 1 306 ? -3.607 -21.453 -20.953 1 87.62 306 TYR A O 1
ATOM 2385 N N . ALA A 1 307 ? -2.51 -19.609 -20.953 1 89.69 307 ALA A N 1
ATOM 2386 C CA . ALA A 1 307 ? -1.198 -20.234 -21.109 1 89.69 307 ALA A CA 1
ATOM 2387 C C . ALA A 1 307 ? -1.006 -21.344 -20.078 1 89.69 307 ALA A C 1
ATOM 2389 O O . ALA A 1 307 ? -0.542 -22.438 -20.422 1 89.69 307 ALA A O 1
ATOM 2390 N N . TYR A 1 308 ? -1.357 -21.094 -18.875 1 84.88 308 TYR A N 1
ATOM 2391 C CA . TYR A 1 308 ? -1.168 -22.094 -17.828 1 84.88 308 TYR A CA 1
ATOM 2392 C C . TYR A 1 308 ? -1.99 -23.344 -18.125 1 84.88 308 TYR A C 1
ATOM 2394 O O . TYR A 1 308 ? -1.486 -24.469 -18.016 1 84.88 308 TYR A O 1
ATOM 2402 N N . LEU A 1 309 ? -3.221 -23.125 -18.406 1 83.31 309 LEU A N 1
ATOM 2403 C CA . LEU A 1 309 ? -4.113 -24.234 -18.703 1 83.31 309 LEU A CA 1
ATOM 2404 C C . LEU A 1 309 ? -3.611 -25.031 -19.906 1 83.31 309 LEU A C 1
ATOM 2406 O O . LEU A 1 309 ? -3.713 -26.266 -19.938 1 83.31 309 LEU A O 1
ATOM 2410 N N . ALA A 1 310 ? -3.113 -24.328 -20.875 1 87.94 310 ALA A N 1
ATOM 2411 C CA . ALA A 1 310 ? -2.584 -24.969 -22.062 1 87.94 310 ALA A CA 1
ATOM 2412 C C . ALA A 1 310 ? -1.403 -25.875 -21.719 1 87.94 310 ALA A C 1
ATOM 2414 O O . ALA A 1 310 ? -1.311 -27 -22.219 1 87.94 310 ALA A O 1
ATOM 2415 N N . VAL A 1 311 ? -0.526 -25.422 -20.891 1 89.5 311 VAL A N 1
ATOM 2416 C CA . VAL A 1 311 ? 0.661 -26.188 -20.516 1 89.5 311 VAL A CA 1
ATOM 2417 C C . VAL A 1 311 ? 0.26 -27.375 -19.656 1 89.5 311 VAL A C 1
ATOM 2419 O O . VAL A 1 311 ? 0.837 -28.469 -19.766 1 89.5 311 VAL A O 1
ATOM 2422 N N . LYS A 1 312 ? -0.652 -27.172 -18.781 1 84 312 LYS A N 1
ATOM 2423 C CA . LYS A 1 312 ? -1.128 -28.234 -17.906 1 84 312 LYS A CA 1
ATOM 2424 C C . LYS A 1 312 ? -1.646 -29.422 -18.719 1 84 312 LYS A C 1
ATOM 2426 O O . LYS A 1 312 ? -1.577 -30.562 -18.266 1 84 312 LYS A O 1
ATOM 2431 N N . SER A 1 313 ? -2.076 -29.172 -19.875 1 84.69 313 SER A N 1
ATOM 2432 C CA . SER A 1 313 ? -2.688 -30.219 -20.688 1 84.69 313 SER A CA 1
ATOM 2433 C C . SER A 1 313 ? -1.627 -31.094 -21.359 1 84.69 313 SER A C 1
ATOM 2435 O O . SER A 1 313 ? -1.935 -32.156 -21.875 1 84.69 313 SER A O 1
ATOM 2437 N N . ILE A 1 314 ? -0.395 -30.719 -21.312 1 83.25 314 ILE A N 1
ATOM 2438 C CA . ILE A 1 314 ? 0.635 -31.438 -22.062 1 83.25 314 ILE A CA 1
ATOM 2439 C C . ILE A 1 314 ? 1.275 -32.5 -21.188 1 83.25 314 ILE A C 1
ATOM 2441 O O . ILE A 1 314 ? 2.051 -33.344 -21.672 1 83.25 314 ILE A O 1
ATOM 2445 N N . SER A 1 315 ? 1.09 -32.438 -19.922 1 83.19 315 SER A N 1
ATOM 2446 C CA . SER A 1 315 ? 1.642 -33.406 -18.984 1 83.19 315 SER A CA 1
ATOM 2447 C C . SER A 1 315 ? 0.571 -33.938 -18.016 1 83.19 315 SER A C 1
ATOM 2449 O O . SER A 1 315 ? -0.501 -33.312 -17.906 1 83.19 315 SER A O 1
ATOM 2451 N N . LYS A 1 316 ? 0.868 -35.031 -17.453 1 84.38 316 LYS A N 1
ATOM 2452 C CA . LYS A 1 316 ? -0.062 -35.594 -16.469 1 84.38 316 LYS A CA 1
ATOM 2453 C C . LYS A 1 316 ? -0.217 -34.656 -15.273 1 84.38 316 LYS A C 1
ATOM 2455 O O . LYS A 1 316 ? -1.335 -34.406 -14.82 1 84.38 316 LYS A O 1
ATOM 2460 N N . TYR A 1 317 ? 0.991 -34.188 -14.789 1 86.19 317 TYR A N 1
ATOM 2461 C CA . TYR A 1 317 ? 0.971 -33.25 -13.688 1 86.19 317 TYR A CA 1
ATOM 2462 C C . TYR A 1 317 ? 1.856 -32.031 -14 1 86.19 317 TYR A C 1
ATOM 2464 O O . TYR A 1 317 ? 2.783 -32.125 -14.812 1 86.19 317 TYR A O 1
ATOM 2472 N N . ALA A 1 318 ? 1.487 -30.906 -13.453 1 88.25 318 ALA A N 1
ATOM 2473 C CA . ALA A 1 318 ? 2.27 -29.672 -13.562 1 88.25 318 ALA A CA 1
ATOM 2474 C C . ALA A 1 318 ? 2.305 -28.922 -12.227 1 88.25 318 ALA A C 1
ATOM 2476 O O . ALA A 1 318 ? 1.267 -28.719 -11.602 1 88.25 318 ALA A O 1
ATOM 2477 N N . MET A 1 319 ? 3.467 -28.672 -11.734 1 87.94 319 MET A N 1
ATOM 2478 C CA . MET A 1 319 ? 3.654 -27.812 -10.57 1 87.94 319 MET A CA 1
ATOM 2479 C C . MET A 1 319 ? 3.844 -26.359 -10.992 1 87.94 319 MET A C 1
ATOM 2481 O O . MET A 1 319 ? 4.914 -25.984 -11.477 1 87.94 319 MET A O 1
ATOM 2485 N N . SER A 1 320 ? 2.773 -25.594 -10.883 1 86 320 SER A N 1
ATOM 2486 C CA . SER A 1 320 ? 2.826 -24.188 -11.234 1 86 320 SER A CA 1
ATOM 2487 C C . SER A 1 320 ? 3.426 -23.359 -10.109 1 86 320 SER A C 1
ATOM 2489 O O . SER A 1 320 ? 2.746 -23.047 -9.125 1 86 320 SER A O 1
ATOM 2491 N N . GLU A 1 321 ? 4.594 -22.906 -10.344 1 91.62 321 GLU A N 1
ATOM 2492 C CA . GLU A 1 321 ? 5.293 -22.219 -9.25 1 91.62 321 GLU A CA 1
ATOM 2493 C C . GLU A 1 321 ? 5.363 -20.719 -9.484 1 91.62 321 GLU A C 1
ATOM 2495 O O . GLU A 1 321 ? 5.055 -20.234 -10.586 1 91.62 321 GLU A O 1
ATOM 2500 N N . ASP A 1 322 ? 5.586 -20.094 -8.43 1 96.56 322 ASP A N 1
ATOM 2501 C CA . ASP A 1 322 ? 5.578 -18.625 -8.344 1 96.56 322 ASP A CA 1
ATOM 2502 C C . ASP A 1 322 ? 6.832 -18.125 -7.633 1 96.56 322 ASP A C 1
ATOM 2504 O O . ASP A 1 322 ? 7.043 -18.406 -6.449 1 96.56 322 ASP A O 1
ATOM 2508 N N . ILE A 1 323 ? 7.695 -17.406 -8.352 1 98.12 323 ILE A N 1
ATOM 2509 C CA . ILE A 1 323 ? 8.875 -16.797 -7.742 1 98.12 323 ILE A CA 1
ATOM 2510 C C . ILE A 1 323 ? 9 -15.336 -8.188 1 98.12 323 ILE A C 1
ATOM 2512 O O . ILE A 1 323 ? 8.492 -14.961 -9.25 1 98.12 323 ILE A O 1
ATOM 2516 N N . VAL A 1 324 ? 9.625 -14.562 -7.355 1 98.44 324 VAL A N 1
ATOM 2517 C CA . VAL A 1 324 ? 9.906 -13.164 -7.672 1 98.44 324 VAL A CA 1
ATOM 2518 C C . VAL A 1 324 ? 11.398 -12.891 -7.5 1 98.44 324 VAL A C 1
ATOM 2520 O O . VAL A 1 324 ? 12.008 -13.328 -6.52 1 98.44 324 VAL A O 1
ATOM 2523 N N . VAL A 1 325 ? 11.961 -12.219 -8.445 1 97.69 325 VAL A N 1
ATOM 2524 C CA . VAL A 1 325 ? 13.367 -11.836 -8.352 1 97.69 325 VAL A CA 1
ATOM 2525 C C . VAL A 1 325 ? 13.531 -10.359 -8.711 1 97.69 325 VAL A C 1
ATOM 2527 O O . VAL A 1 325 ? 12.695 -9.797 -9.43 1 97.69 325 VAL A O 1
ATOM 2530 N N . PRO A 1 326 ? 14.57 -9.672 -8.133 1 97.62 326 PRO A N 1
ATOM 2531 C CA . PRO A 1 326 ? 14.883 -8.352 -8.688 1 97.62 326 PRO A CA 1
ATOM 2532 C C . PRO A 1 326 ? 15.078 -8.383 -10.195 1 97.62 326 PRO A C 1
ATOM 2534 O O . PRO A 1 326 ? 15.641 -9.336 -10.742 1 97.62 326 PRO A O 1
ATOM 2537 N N . ILE A 1 327 ? 14.633 -7.355 -10.867 1 97.62 327 ILE A N 1
ATOM 2538 C CA . ILE A 1 327 ? 14.719 -7.277 -12.32 1 97.62 327 ILE A CA 1
ATOM 2539 C C . ILE A 1 327 ? 16.172 -7.473 -12.766 1 97.62 327 ILE A C 1
ATOM 2541 O O . ILE A 1 327 ? 16.438 -8.164 -13.75 1 97.62 327 ILE A O 1
ATOM 2545 N N . SER A 1 328 ? 17.062 -6.961 -12 1 96.75 328 SER A N 1
ATOM 2546 C CA . SER A 1 328 ? 18.5 -7.023 -12.312 1 96.75 328 SER A CA 1
ATOM 2547 C C . SER A 1 328 ? 19 -8.461 -12.281 1 96.75 328 SER A C 1
ATOM 2549 O O . SER A 1 328 ? 20.078 -8.75 -12.812 1 96.75 328 SER A O 1
ATOM 2551 N N . LYS A 1 329 ? 18.281 -9.398 -11.711 1 96.56 329 LYS A N 1
ATOM 2552 C CA . LYS A 1 329 ? 18.734 -10.781 -11.555 1 96.56 329 LYS A CA 1
ATOM 2553 C C . LYS A 1 329 ? 18.031 -11.703 -12.547 1 96.56 329 LYS A C 1
ATOM 2555 O O . LYS A 1 329 ? 18.328 -12.898 -12.609 1 96.56 329 LYS A O 1
ATOM 2560 N N . LEU A 1 330 ? 17.156 -11.188 -13.414 1 96 330 LEU A N 1
ATOM 2561 C CA . LEU A 1 330 ? 16.344 -11.984 -14.32 1 96 330 LEU A CA 1
ATOM 2562 C C . LEU A 1 330 ? 17.203 -12.867 -15.211 1 96 330 LEU A C 1
ATOM 2564 O O . LEU A 1 330 ? 16.969 -14.07 -15.312 1 96 330 LEU A O 1
ATOM 2568 N N . PRO A 1 331 ? 18.281 -12.32 -15.852 1 94.62 331 PRO A N 1
ATOM 2569 C CA . PRO A 1 331 ? 19.094 -13.18 -16.719 1 94.62 331 PRO A CA 1
ATOM 2570 C C . PRO A 1 331 ? 19.703 -14.367 -15.977 1 94.62 331 PRO A C 1
ATOM 2572 O O . PRO A 1 331 ? 19.734 -15.477 -16.516 1 94.62 331 PRO A O 1
ATOM 2575 N N . ASN A 1 332 ? 20.078 -14.141 -14.758 1 95.81 332 ASN A N 1
ATOM 2576 C CA . ASN A 1 332 ? 20.672 -15.203 -13.953 1 95.81 332 ASN A CA 1
ATOM 2577 C C . ASN A 1 332 ? 19.656 -16.281 -13.602 1 95.81 332 ASN A C 1
ATOM 2579 O O . ASN A 1 332 ? 20 -17.469 -13.57 1 95.81 332 ASN A O 1
ATOM 2583 N N . VAL A 1 333 ? 18.516 -15.914 -13.336 1 96 333 VAL A N 1
ATOM 2584 C CA . VAL A 1 333 ? 17.5 -16.875 -12.914 1 96 333 VAL A CA 1
ATOM 2585 C C . VAL A 1 333 ? 17.094 -17.734 -14.094 1 96 333 VAL A C 1
ATOM 2587 O O . VAL A 1 333 ? 16.828 -18.938 -13.938 1 96 333 VAL A O 1
ATOM 2590 N N . PHE A 1 334 ? 17.031 -17.188 -15.328 1 95.5 334 PHE A N 1
ATOM 2591 C CA . PHE A 1 334 ? 16.766 -17.969 -16.531 1 95.5 334 PHE A CA 1
ATOM 2592 C C . PHE A 1 334 ? 17.797 -19.062 -16.688 1 95.5 334 PHE A C 1
ATOM 2594 O O . PHE A 1 334 ? 17.453 -20.234 -16.906 1 95.5 334 PHE A O 1
ATOM 2601 N N . LYS A 1 335 ? 19 -18.656 -16.547 1 96.81 335 LYS A N 1
ATOM 2602 C CA . LYS A 1 335 ? 20.094 -19.609 -16.672 1 96.81 335 LYS A CA 1
ATOM 2603 C C . LYS A 1 335 ? 19.984 -20.719 -15.625 1 96.81 335 LYS A C 1
ATOM 2605 O O . LYS A 1 335 ? 20.203 -21.891 -15.938 1 96.81 335 LYS A O 1
ATOM 2610 N N . LYS A 1 336 ? 19.672 -20.328 -14.445 1 97.94 336 LYS A N 1
ATOM 2611 C CA . LYS A 1 336 ? 19.562 -21.297 -13.367 1 97.94 336 LYS A CA 1
ATOM 2612 C C . LYS A 1 336 ? 18.453 -22.312 -13.641 1 97.94 336 LYS A C 1
ATOM 2614 O O . LYS A 1 336 ? 18.609 -23.5 -13.383 1 97.94 336 LYS A O 1
ATOM 2619 N N . ILE A 1 337 ? 17.297 -21.859 -14.094 1 97.69 337 ILE A N 1
ATOM 2620 C CA . ILE A 1 337 ? 16.172 -22.75 -14.391 1 97.69 337 ILE A CA 1
ATOM 2621 C C . ILE A 1 337 ? 16.594 -23.766 -15.453 1 97.69 337 ILE A C 1
ATOM 2623 O O . ILE A 1 337 ? 16.312 -24.953 -15.32 1 97.69 337 ILE A O 1
ATOM 2627 N N . ARG A 1 338 ? 17.328 -23.297 -16.5 1 97.5 338 ARG A N 1
ATOM 2628 C CA . ARG A 1 338 ? 17.812 -24.203 -17.547 1 97.5 338 ARG A CA 1
ATOM 2629 C C . ARG A 1 338 ? 18.812 -25.203 -16.984 1 97.5 338 ARG A C 1
ATOM 2631 O O . ARG A 1 338 ? 18.781 -26.391 -17.344 1 97.5 338 ARG A O 1
ATOM 2638 N N . GLU A 1 339 ? 19.656 -24.734 -16.156 1 98.19 339 GLU A N 1
ATOM 2639 C CA . GLU A 1 339 ? 20.594 -25.625 -15.492 1 98.19 339 GLU A CA 1
ATOM 2640 C C . GLU A 1 339 ? 19.875 -26.703 -14.703 1 98.19 339 GLU A C 1
ATOM 2642 O O . GLU A 1 339 ? 20.234 -27.891 -14.766 1 98.19 339 GLU A O 1
ATOM 2647 N N . LEU A 1 340 ? 18.875 -26.344 -13.969 1 98.25 340 LEU A N 1
ATOM 2648 C CA . LEU A 1 340 ? 18.109 -27.297 -13.164 1 98.25 340 LEU A CA 1
ATOM 2649 C C . LEU A 1 340 ? 17.359 -28.281 -14.062 1 98.25 340 LEU A C 1
ATOM 2651 O O . LEU A 1 340 ? 17.234 -29.469 -13.727 1 98.25 340 LEU A O 1
ATOM 2655 N N . GLU A 1 341 ? 16.781 -27.781 -15.211 1 97.75 341 GLU A N 1
ATOM 2656 C CA . GLU A 1 341 ? 16.172 -28.688 -16.172 1 97.75 341 GLU A CA 1
ATOM 2657 C C . GLU A 1 341 ? 17.125 -29.797 -16.578 1 97.75 341 GLU A C 1
ATOM 2659 O O . GLU A 1 341 ? 16.75 -30.969 -16.625 1 97.75 341 GLU A O 1
ATOM 2664 N N . GLU A 1 342 ? 18.328 -29.406 -16.875 1 97.81 342 GLU A N 1
ATOM 2665 C CA . GLU A 1 342 ? 19.359 -30.344 -17.312 1 97.81 342 GLU A CA 1
ATOM 2666 C C . GLU A 1 342 ? 19.734 -31.297 -16.172 1 97.81 342 GLU A C 1
ATOM 2668 O O . GLU A 1 342 ? 19.797 -32.531 -16.375 1 97.81 342 GLU A O 1
ATOM 2673 N N . ASN A 1 343 ? 19.969 -30.781 -15.023 1 98 343 ASN A N 1
ATOM 2674 C CA . ASN A 1 343 ? 20.422 -31.562 -13.883 1 98 343 ASN A CA 1
ATOM 2675 C C . ASN A 1 343 ? 19.375 -32.594 -13.469 1 98 343 ASN A C 1
ATOM 2677 O O . ASN A 1 343 ? 19.719 -33.719 -13.102 1 98 343 ASN A O 1
ATOM 2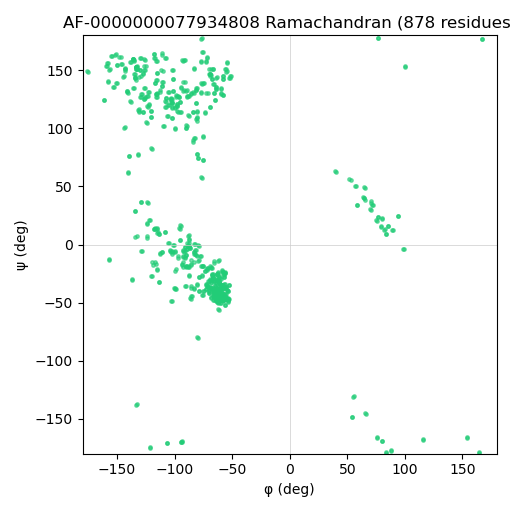681 N N . TYR A 1 344 ? 18.094 -32.25 -13.516 1 97.56 344 TYR A N 1
ATOM 2682 C CA . TYR A 1 344 ? 17.031 -33.125 -13.031 1 97.56 344 TYR A CA 1
ATOM 2683 C C . TYR A 1 344 ? 16.406 -33.906 -14.18 1 97.56 344 TYR A C 1
ATOM 2685 O O . TYR A 1 344 ? 15.656 -34.875 -13.953 1 97.56 344 TYR A O 1
ATOM 2693 N N . GLY A 1 345 ? 16.719 -33.531 -15.43 1 96.5 345 GLY A N 1
ATOM 2694 C CA . GLY A 1 345 ? 16.109 -34.156 -16.594 1 96.5 345 GLY A CA 1
ATOM 2695 C C . GLY A 1 345 ? 14.609 -33.906 -16.688 1 96.5 345 GLY A C 1
ATOM 2696 O O . GLY A 1 345 ? 13.844 -34.844 -16.938 1 96.5 345 GLY A O 1
ATOM 2697 N N . MET A 1 346 ? 14.18 -32.719 -16.375 1 95.56 346 MET A N 1
ATOM 2698 C CA . MET A 1 346 ? 12.766 -32.344 -16.375 1 95.56 346 MET A CA 1
ATOM 2699 C C . MET A 1 346 ? 12.539 -31.094 -17.234 1 95.56 346 MET A C 1
ATOM 2701 O O . MET A 1 346 ? 13.461 -30.297 -17.453 1 95.56 346 MET A O 1
ATOM 2705 N N . GLU A 1 347 ? 11.336 -31 -17.734 1 95.25 347 GLU A N 1
ATOM 2706 C CA . GLU A 1 347 ? 10.938 -29.797 -18.453 1 95.25 347 GLU A CA 1
ATOM 2707 C C . GLU A 1 347 ? 10.297 -28.781 -17.516 1 95.25 347 GLU A C 1
ATOM 2709 O O . GLU A 1 347 ? 9.531 -29.141 -16.625 1 95.25 347 GLU A O 1
ATOM 2714 N N . CYS A 1 348 ? 10.641 -27.516 -17.75 1 96.5 348 CYS A N 1
ATOM 2715 C CA . CYS A 1 348 ? 10.102 -26.438 -16.922 1 96.5 348 CYS A CA 1
ATOM 2716 C C . CYS A 1 348 ? 9.75 -25.219 -17.781 1 96.5 348 CYS A C 1
ATOM 2718 O O . CYS A 1 348 ? 10.461 -24.219 -17.75 1 96.5 348 CYS A O 1
ATOM 2720 N N . PRO A 1 349 ? 8.602 -25.297 -18.531 1 96.19 349 PRO A N 1
ATOM 2721 C CA . PRO A 1 349 ? 8.133 -24.109 -19.234 1 96.19 349 PRO A CA 1
ATOM 2722 C C . PRO A 1 349 ? 7.938 -22.922 -18.297 1 96.19 349 PRO A C 1
ATOM 2724 O O . PRO A 1 349 ? 7.699 -23.094 -17.094 1 96.19 349 PRO A O 1
ATOM 2727 N N . ILE A 1 350 ? 8.102 -21.719 -18.812 1 96.81 350 ILE A N 1
ATOM 2728 C CA . ILE A 1 350 ? 8.008 -20.531 -17.984 1 96.81 350 ILE A CA 1
ATOM 2729 C C . ILE A 1 350 ? 6.98 -19.562 -18.578 1 96.81 350 ILE A C 1
ATOM 2731 O O . ILE A 1 350 ? 7.027 -19.266 -19.781 1 96.81 350 ILE A O 1
ATOM 2735 N N . VAL A 1 351 ? 6.055 -19.156 -17.812 1 96.31 351 VAL A N 1
ATOM 2736 C CA . VAL A 1 351 ? 5.223 -17.984 -18.031 1 96.31 351 VAL A CA 1
ATOM 2737 C C . VAL A 1 351 ? 5.477 -16.953 -16.922 1 96.31 351 VAL A C 1
ATOM 2739 O O . VAL A 1 351 ? 6.02 -17.297 -15.875 1 96.31 351 VAL A O 1
ATOM 2742 N N . GLY A 1 352 ? 5.156 -15.68 -17.203 1 96 352 GLY A N 1
ATOM 2743 C CA . GLY A 1 352 ? 5.418 -14.82 -16.062 1 96 352 GLY A CA 1
ATOM 2744 C C . GLY A 1 352 ? 4.98 -13.391 -16.281 1 96 352 GLY A C 1
ATOM 2745 O O . GLY A 1 352 ? 4.902 -12.922 -17.422 1 96 352 GLY A O 1
ATOM 2746 N N . HIS A 1 353 ? 4.59 -12.766 -15.172 1 97.44 353 HIS A N 1
ATOM 2747 C CA . HIS A 1 353 ? 4.508 -11.312 -15.086 1 97.44 353 HIS A CA 1
ATOM 2748 C C . HIS A 1 353 ? 5.898 -10.688 -14.969 1 97.44 353 HIS A C 1
ATOM 2750 O O . HIS A 1 353 ? 6.234 -10.109 -13.93 1 97.44 353 HIS A O 1
ATOM 2756 N N . ILE A 1 354 ? 6.641 -10.703 -16.047 1 97.88 354 ILE A N 1
ATOM 2757 C CA . ILE A 1 354 ? 8.086 -10.531 -16 1 97.88 354 ILE A CA 1
ATOM 2758 C C . ILE A 1 354 ? 8.422 -9.055 -15.75 1 97.88 354 ILE A C 1
ATOM 2760 O O . ILE A 1 354 ? 9.531 -8.727 -15.32 1 97.88 354 ILE A O 1
ATOM 2764 N N . GLY A 1 355 ? 7.488 -8.148 -15.977 1 96.88 355 GLY A N 1
ATOM 2765 C CA . GLY A 1 355 ? 7.711 -6.723 -15.797 1 96.88 355 GLY A CA 1
ATOM 2766 C C . GLY A 1 355 ? 8.039 -6.348 -14.359 1 96.88 355 GLY A C 1
ATOM 2767 O O . GLY A 1 355 ? 8.633 -5.301 -14.109 1 96.88 355 GLY A O 1
ATOM 2768 N N . ASP A 1 356 ? 7.617 -7.152 -13.43 1 95.38 356 ASP A N 1
ATOM 2769 C CA . ASP A 1 356 ? 7.961 -6.855 -12.039 1 95.38 356 ASP A CA 1
ATOM 2770 C C . ASP A 1 356 ? 8.734 -8.008 -11.406 1 95.38 356 ASP A C 1
ATOM 2772 O O . ASP A 1 356 ? 8.734 -8.172 -10.188 1 95.38 356 ASP A O 1
ATOM 2776 N N . GLY A 1 357 ? 9.336 -8.828 -12.273 1 97.19 357 GLY A N 1
ATOM 2777 C CA . GLY A 1 357 ? 10.242 -9.875 -11.812 1 97.19 357 GLY A CA 1
ATOM 2778 C C . GLY A 1 357 ? 9.523 -11.125 -11.352 1 97.19 357 GLY A C 1
ATOM 2779 O O . GLY A 1 357 ? 10.125 -12 -10.727 1 97.19 357 GLY A O 1
ATOM 2780 N N . ASN A 1 358 ? 8.297 -11.273 -11.617 1 98.06 358 ASN A N 1
ATOM 2781 C CA . ASN A 1 358 ? 7.477 -12.406 -11.195 1 98.06 358 ASN A CA 1
ATOM 2782 C C . ASN A 1 358 ? 7.402 -13.484 -12.273 1 98.06 358 ASN A C 1
ATOM 2784 O O . ASN A 1 358 ? 6.883 -13.242 -13.359 1 98.06 358 ASN A O 1
ATOM 2788 N N . LEU A 1 359 ? 7.961 -14.664 -11.992 1 97.56 359 LEU A N 1
ATOM 2789 C CA . LEU A 1 359 ? 7.98 -15.781 -12.93 1 97.56 359 LEU A CA 1
ATOM 2790 C C . LEU A 1 359 ? 7.164 -16.953 -12.391 1 97.56 359 LEU A C 1
ATOM 2792 O O . LEU A 1 359 ? 7.086 -17.156 -11.18 1 97.56 359 LEU A O 1
ATOM 2796 N N . HIS A 1 360 ? 6.609 -17.625 -13.336 1 96.88 360 HIS A N 1
ATOM 2797 C CA . HIS A 1 360 ? 5.879 -18.844 -13.031 1 96.88 360 HIS A CA 1
ATOM 2798 C C . HIS A 1 360 ? 6.488 -20.047 -13.75 1 96.88 360 HIS A C 1
ATOM 2800 O O . HIS A 1 360 ? 5.984 -20.469 -14.789 1 96.88 360 HIS A O 1
ATOM 2806 N N . PRO A 1 361 ? 7.539 -20.625 -13.188 1 96.94 361 PRO A N 1
ATOM 2807 C CA . PRO A 1 361 ? 8.023 -21.891 -13.719 1 96.94 361 PRO A CA 1
ATOM 2808 C C . PRO A 1 361 ? 7.023 -23.031 -13.531 1 96.94 361 PRO A C 1
ATOM 2810 O O . PRO A 1 361 ? 6.453 -23.188 -12.445 1 96.94 361 PRO A O 1
ATOM 2813 N N . ILE A 1 362 ? 6.785 -23.703 -14.555 1 95.12 362 ILE A N 1
ATOM 2814 C CA . ILE A 1 362 ? 5.859 -24.844 -14.523 1 95.12 362 ILE A CA 1
ATOM 2815 C C . ILE A 1 362 ? 6.633 -26.141 -14.672 1 95.12 362 ILE A C 1
ATOM 2817 O O . ILE A 1 362 ? 6.992 -26.547 -15.781 1 95.12 362 ILE A O 1
ATOM 2821 N N . ILE A 1 363 ? 6.852 -26.844 -13.586 1 95.31 363 ILE A N 1
ATOM 2822 C CA . ILE A 1 363 ? 7.613 -28.094 -13.602 1 95.31 363 ILE A CA 1
ATOM 2823 C C . ILE A 1 363 ? 6.695 -29.25 -13.984 1 95.31 363 ILE A C 1
ATOM 2825 O O . ILE A 1 363 ? 5.773 -29.594 -13.242 1 95.31 363 ILE A O 1
ATOM 2829 N N . LEU A 1 364 ? 6.977 -29.828 -15.148 1 94.19 364 LEU A N 1
ATOM 2830 C CA . LEU A 1 364 ? 6.176 -30.953 -15.641 1 94.19 364 LEU A CA 1
ATOM 2831 C C . LEU A 1 364 ? 6.684 -32.281 -15.078 1 94.19 364 LEU A C 1
ATOM 2833 O O . LEU A 1 364 ? 7.891 -32.531 -15.062 1 94.19 364 LEU A O 1
ATOM 2837 N N . TYR A 1 365 ? 5.746 -33.031 -14.539 1 93.06 365 TYR A N 1
ATOM 2838 C CA . TYR A 1 365 ? 6.172 -34.312 -13.945 1 93.06 365 TYR A CA 1
ATOM 2839 C C . TYR A 1 365 ? 5.066 -35.344 -14.023 1 93.06 365 TYR A C 1
ATOM 2841 O O . TYR A 1 365 ? 3.967 -35.062 -14.508 1 93.06 365 TYR A O 1
ATOM 2849 N N . ASP A 1 366 ? 5.406 -36.562 -13.836 1 91.44 366 ASP A N 1
ATOM 2850 C CA . ASP A 1 366 ? 4.473 -37.688 -13.719 1 91.44 366 ASP A CA 1
ATOM 2851 C C . ASP A 1 366 ? 4.648 -38.406 -12.391 1 91.44 366 ASP A C 1
ATOM 2853 O O . ASP A 1 366 ? 5.32 -37.906 -11.484 1 91.44 366 ASP A O 1
ATOM 2857 N N . ASP A 1 367 ? 3.945 -39.469 -12.219 1 90.31 367 ASP A N 1
ATOM 2858 C CA . ASP A 1 367 ? 3.934 -40.219 -10.961 1 90.31 367 ASP A CA 1
ATOM 2859 C C . ASP A 1 367 ? 5.332 -40.719 -10.602 1 90.31 367 ASP A C 1
ATOM 2861 O O . ASP A 1 367 ? 5.672 -40.844 -9.422 1 90.31 367 ASP A O 1
ATOM 2865 N N . SER A 1 368 ? 6.117 -40.969 -11.555 1 92.31 368 SER A N 1
ATOM 2866 C CA . SER A 1 368 ? 7.402 -41.625 -11.328 1 92.31 368 SER A CA 1
ATOM 2867 C C . SER A 1 368 ? 8.469 -40.625 -10.914 1 92.31 368 SER A C 1
ATOM 2869 O O . SER A 1 368 ? 9.523 -41 -10.391 1 92.31 368 SER A O 1
ATOM 2871 N N . ASN A 1 369 ? 8.188 -39.312 -11.117 1 93.19 369 ASN A N 1
ATOM 2872 C CA . ASN A 1 369 ? 9.258 -38.375 -10.859 1 93.19 369 ASN A CA 1
ATOM 2873 C C . ASN A 1 369 ? 8.75 -37.188 -10.047 1 93.19 369 ASN A C 1
ATOM 2875 O O . ASN A 1 369 ? 9.273 -36.062 -10.156 1 93.19 369 ASN A O 1
ATOM 2879 N N . LYS A 1 370 ? 7.777 -37.406 -9.266 1 92.38 370 LYS A N 1
ATOM 2880 C CA . LYS A 1 370 ? 7.23 -36.375 -8.398 1 92.38 370 LYS A CA 1
ATOM 2881 C C . LYS A 1 370 ? 8.289 -35.844 -7.426 1 92.38 370 LYS A C 1
ATOM 2883 O O . LYS A 1 370 ? 8.406 -34.625 -7.215 1 92.38 370 LYS A O 1
ATOM 2888 N N . ASP A 1 371 ? 9 -36.688 -6.797 1 94.81 371 ASP A N 1
ATOM 2889 C CA . ASP A 1 371 ? 10.039 -36.312 -5.84 1 94.81 371 ASP A CA 1
ATOM 2890 C C . ASP A 1 371 ? 11.102 -35.438 -6.504 1 94.81 371 ASP A C 1
ATOM 2892 O O . ASP A 1 371 ? 11.617 -34.531 -5.879 1 94.81 371 ASP A O 1
ATOM 2896 N N . LYS A 1 372 ? 11.398 -35.812 -7.75 1 95.88 372 LYS A N 1
ATOM 2897 C CA . LYS A 1 372 ? 12.359 -35 -8.508 1 95.88 372 LYS A CA 1
ATOM 2898 C C . LYS A 1 372 ? 11.82 -33.594 -8.766 1 95.88 372 LYS A C 1
ATOM 2900 O O . LYS A 1 372 ? 12.57 -32.625 -8.711 1 95.88 372 LYS A O 1
ATOM 2905 N N . ALA A 1 373 ? 10.586 -33.531 -9.102 1 95.25 373 ALA A N 1
ATOM 2906 C CA . ALA A 1 373 ? 9.953 -32.25 -9.328 1 95.25 373 ALA A CA 1
ATOM 2907 C C . ALA A 1 373 ? 10.016 -31.375 -8.07 1 95.25 373 ALA A C 1
ATOM 2909 O O . ALA A 1 373 ? 10.305 -30.188 -8.148 1 95.25 373 ALA A O 1
ATOM 2910 N N . GLU A 1 374 ? 9.758 -31.953 -6.918 1 94.44 374 GLU A N 1
ATOM 2911 C CA . GLU A 1 374 ? 9.805 -31.25 -5.645 1 94.44 374 GLU A CA 1
ATOM 2912 C C . GLU A 1 374 ? 11.227 -30.781 -5.328 1 94.44 374 GLU A C 1
ATOM 2914 O O . GLU A 1 374 ? 11.422 -29.672 -4.82 1 94.44 374 GLU A O 1
ATOM 2919 N N . ALA A 1 375 ? 12.164 -31.656 -5.574 1 97.19 375 ALA A N 1
ATOM 2920 C CA . ALA A 1 375 ? 13.562 -31.312 -5.359 1 97.19 375 ALA A CA 1
ATOM 2921 C C . ALA A 1 375 ? 13.992 -30.156 -6.277 1 97.19 375 ALA A C 1
ATOM 2923 O O . ALA A 1 375 ? 14.727 -29.266 -5.859 1 97.19 375 ALA A O 1
ATOM 2924 N N . PHE A 1 376 ? 13.539 -30.281 -7.574 1 97.69 376 PHE A N 1
ATOM 2925 C CA . PHE A 1 376 ? 13.766 -29.203 -8.539 1 97.69 376 PHE A CA 1
ATOM 2926 C C . PHE A 1 376 ? 13.258 -27.875 -7.996 1 97.69 376 PHE A C 1
ATOM 2928 O O . PHE A 1 376 ? 14 -26.891 -7.969 1 97.69 376 PHE A O 1
ATOM 2935 N N . PHE A 1 377 ? 12.078 -27.953 -7.535 1 96.19 377 PHE A N 1
ATOM 2936 C CA . PHE A 1 377 ? 11.445 -26.734 -7.016 1 96.19 377 PHE A CA 1
ATOM 2937 C C . PHE A 1 377 ? 12.195 -26.219 -5.801 1 96.19 377 PHE A C 1
ATOM 2939 O O . PHE A 1 377 ? 12.445 -25.016 -5.691 1 96.19 377 PHE A O 1
ATOM 2946 N N . ARG A 1 378 ? 12.523 -26.984 -4.867 1 97.62 378 ARG A N 1
ATOM 2947 C CA . ARG A 1 378 ? 13.242 -26.609 -3.658 1 97.62 378 ARG A CA 1
ATOM 2948 C C . ARG A 1 378 ? 14.578 -25.938 -4 1 97.62 378 ARG A C 1
ATOM 2950 O O . ARG A 1 378 ? 14.93 -24.922 -3.418 1 97.62 378 ARG A O 1
ATOM 2957 N N . ASP A 1 379 ? 15.312 -26.516 -4.914 1 98.31 379 ASP A N 1
ATOM 2958 C CA . ASP A 1 379 ? 16.625 -25.984 -5.293 1 98.31 379 ASP A CA 1
ATOM 2959 C C . ASP A 1 379 ? 16.469 -24.625 -5.984 1 98.31 379 ASP A C 1
ATOM 2961 O O . ASP A 1 379 ? 17.297 -23.734 -5.777 1 98.31 379 ASP A O 1
ATOM 2965 N N . LEU A 1 380 ? 15.461 -24.547 -6.816 1 98.44 380 LEU A N 1
ATOM 2966 C CA . LEU A 1 380 ? 15.195 -23.266 -7.457 1 98.44 380 LEU A CA 1
ATOM 2967 C C . LEU A 1 380 ? 14.891 -22.188 -6.422 1 98.44 380 LEU A C 1
ATOM 2969 O O . LEU A 1 380 ? 15.438 -21.078 -6.488 1 98.44 380 LEU A O 1
ATOM 2973 N N . CYS A 1 381 ? 14.062 -22.469 -5.469 1 98.31 381 CYS A N 1
ATOM 2974 C CA . CYS A 1 381 ? 13.664 -21.516 -4.445 1 98.31 381 CYS A CA 1
ATOM 2975 C C . CYS A 1 381 ? 14.859 -21.109 -3.584 1 98.31 381 CYS A C 1
ATOM 2977 O O . CYS A 1 381 ? 15.008 -19.938 -3.223 1 98.31 381 CYS A O 1
ATOM 2979 N N . LYS A 1 382 ? 15.68 -22.078 -3.225 1 98.44 382 LYS A N 1
ATOM 2980 C CA . LYS A 1 382 ? 16.875 -21.766 -2.467 1 98.44 382 LYS A CA 1
ATOM 2981 C C . LYS A 1 382 ? 17.766 -20.766 -3.225 1 98.44 382 LYS A C 1
ATOM 2983 O O . LYS A 1 382 ? 18.281 -19.828 -2.637 1 98.44 382 LYS A O 1
ATOM 2988 N N . TYR A 1 383 ? 17.953 -21.047 -4.504 1 98.5 383 TYR A N 1
ATOM 2989 C CA . TYR A 1 383 ? 18.719 -20.141 -5.344 1 98.5 383 TYR A CA 1
ATOM 2990 C C . TYR A 1 383 ? 18.109 -18.75 -5.359 1 98.5 383 TYR A C 1
ATOM 2992 O O . TYR A 1 383 ? 18.812 -17.75 -5.238 1 98.5 383 TYR A O 1
ATOM 3000 N N . VAL A 1 384 ? 16.781 -18.672 -5.52 1 98.5 384 VAL A N 1
ATOM 3001 C CA . VAL A 1 384 ? 16.047 -17.406 -5.586 1 98.5 384 VAL A CA 1
ATOM 3002 C C . VAL A 1 384 ? 16.234 -16.641 -4.273 1 98.5 384 VAL A C 1
ATOM 3004 O O . VAL A 1 384 ? 16.453 -15.43 -4.281 1 98.5 384 VAL A O 1
ATOM 3007 N N . ILE A 1 385 ? 16.109 -17.312 -3.137 1 98.5 385 ILE A N 1
ATOM 3008 C CA . ILE A 1 385 ? 16.312 -16.703 -1.828 1 98.5 385 ILE A CA 1
ATOM 3009 C C . ILE A 1 385 ? 17.719 -16.109 -1.753 1 98.5 385 ILE A C 1
ATOM 3011 O O . ILE A 1 385 ? 17.906 -14.969 -1.323 1 98.5 385 ILE A O 1
ATOM 3015 N N . ASP A 1 386 ? 18.688 -16.859 -2.27 1 97.94 386 ASP A N 1
ATOM 3016 C CA . ASP A 1 386 ? 20.078 -16.422 -2.223 1 97.94 386 ASP A CA 1
ATOM 3017 C C . ASP A 1 386 ? 20.297 -15.18 -3.096 1 97.94 386 ASP A C 1
ATOM 3019 O O . ASP A 1 386 ? 21.172 -14.359 -2.814 1 97.94 386 ASP A O 1
ATOM 3023 N N . GLU A 1 387 ? 19.484 -15.039 -4.133 1 97.06 387 GLU A N 1
ATOM 3024 C CA . GLU A 1 387 ? 19.594 -13.906 -5.043 1 97.06 387 GLU A CA 1
ATOM 3025 C C . GLU A 1 387 ? 18.781 -12.711 -4.543 1 97.06 387 GLU A C 1
ATOM 3027 O O . GLU A 1 387 ? 18.688 -11.695 -5.23 1 97.06 387 GLU A O 1
ATOM 3032 N N . GLY A 1 388 ? 18.203 -12.82 -3.393 1 97.31 388 GLY A N 1
ATOM 3033 C CA . GLY A 1 388 ? 17.453 -11.727 -2.812 1 97.31 388 GLY A CA 1
ATOM 3034 C C . GLY A 1 388 ? 16.016 -11.672 -3.285 1 97.31 388 GLY A C 1
ATOM 3035 O O . GLY A 1 388 ? 15.344 -10.641 -3.17 1 97.31 388 GLY A O 1
ATOM 3036 N N . GLY A 1 389 ? 15.531 -12.773 -3.889 1 98.31 389 GLY A N 1
ATOM 3037 C CA . GLY A 1 389 ? 14.156 -12.852 -4.359 1 98.31 389 GLY A CA 1
ATOM 3038 C C . GLY A 1 389 ? 13.219 -13.477 -3.35 1 98.31 389 GLY A C 1
ATOM 3039 O O . GLY A 1 389 ? 13.539 -13.555 -2.16 1 98.31 389 GLY A O 1
ATOM 3040 N N . SER A 1 390 ? 12.047 -13.758 -3.805 1 98.56 390 SER A N 1
ATOM 3041 C CA . SER A 1 390 ? 11.008 -14.367 -2.979 1 98.56 390 SER A CA 1
ATOM 3042 C C . SER A 1 390 ? 10.461 -15.633 -3.633 1 98.56 390 SER A C 1
ATOM 3044 O O . SER A 1 390 ? 10.367 -15.711 -4.859 1 98.56 390 SER A O 1
ATOM 3046 N N . ILE A 1 391 ? 10.039 -16.531 -2.814 1 98.31 391 ILE A N 1
ATOM 3047 C CA . ILE A 1 391 ? 9.555 -17.828 -3.311 1 98.31 391 ILE A CA 1
ATOM 3048 C C . ILE A 1 391 ? 8.102 -17.703 -3.748 1 98.31 391 ILE A C 1
ATOM 3050 O O . ILE A 1 391 ? 7.527 -18.641 -4.297 1 98.31 391 ILE A O 1
ATOM 3054 N N . THR A 1 392 ? 7.484 -16.562 -3.51 1 97.88 392 THR A N 1
ATOM 3055 C CA . THR A 1 392 ? 6.129 -16.328 -3.99 1 97.88 392 THR A CA 1
ATOM 3056 C C . THR A 1 392 ? 5.848 -14.828 -4.082 1 97.88 392 THR A C 1
ATOM 3058 O O . THR A 1 392 ? 6.281 -14.055 -3.225 1 97.88 392 THR A O 1
ATOM 3061 N N . GLY A 1 393 ? 5.16 -14.469 -5.121 1 96.69 393 GLY A N 1
ATOM 3062 C CA . GLY A 1 393 ? 4.766 -13.078 -5.309 1 96.69 393 GLY A CA 1
ATOM 3063 C C . GLY A 1 393 ? 3.262 -12.875 -5.262 1 96.69 393 GLY A C 1
ATOM 3064 O O . GLY A 1 393 ? 2.787 -11.766 -5.012 1 96.69 393 GLY A O 1
ATOM 3065 N N . GLU A 1 394 ? 2.521 -13.945 -5.5 1 95.81 394 GLU A N 1
ATOM 3066 C CA . GLU A 1 394 ? 1.086 -13.711 -5.617 1 95.81 394 GLU A CA 1
ATOM 3067 C C . GLU A 1 394 ? 0.29 -14.977 -5.336 1 95.81 394 GLU A C 1
ATOM 3069 O O . GLU A 1 394 ? -0.919 -14.922 -5.102 1 95.81 394 GLU A O 1
ATOM 3074 N N . HIS A 1 395 ? 0.926 -16.188 -5.285 1 94.44 395 HIS A N 1
ATOM 3075 C CA . HIS A 1 395 ? 0.209 -17.438 -5.078 1 94.44 395 HIS A CA 1
ATOM 3076 C C . HIS A 1 395 ? 0.009 -17.719 -3.594 1 94.44 395 HIS A C 1
ATOM 3078 O O . HIS A 1 395 ? -0.805 -18.578 -3.225 1 94.44 395 HIS A O 1
ATOM 3084 N N . GLY A 1 396 ? 0.792 -17.016 -2.795 1 95.56 396 GLY A N 1
ATOM 3085 C CA . GLY A 1 396 ? 0.743 -17.297 -1.369 1 95.56 396 GLY A CA 1
ATOM 3086 C C . GLY A 1 396 ? 1.692 -18.406 -0.947 1 95.56 396 GLY A C 1
ATOM 3087 O O . GLY A 1 396 ? 2.475 -18.906 -1.759 1 95.56 396 GLY A O 1
ATOM 3088 N N . VAL A 1 397 ? 1.654 -18.75 0.301 1 97.62 397 VAL A N 1
ATOM 3089 C CA . VAL A 1 397 ? 2.561 -19.719 0.894 1 97.62 397 VAL A CA 1
ATOM 3090 C C . VAL A 1 397 ? 1.832 -21.047 1.088 1 97.62 397 VAL A C 1
ATOM 3092 O O . VAL A 1 397 ? 2.291 -22.094 0.613 1 97.62 397 VAL A O 1
ATOM 3095 N N . GLY A 1 398 ? 0.649 -20.938 1.671 1 96.5 398 GLY A N 1
ATOM 3096 C CA . GLY A 1 398 ? -0.103 -22.141 1.97 1 96.5 398 GLY A CA 1
ATOM 3097 C C . GLY A 1 398 ? 0.686 -23.156 2.783 1 96.5 398 GLY A C 1
ATOM 3098 O O . GLY A 1 398 ? 1.408 -22.781 3.711 1 96.5 398 GLY A O 1
ATOM 3099 N N . ILE A 1 399 ? 0.41 -24.422 2.58 1 95.44 399 ILE A N 1
ATOM 3100 C CA . ILE A 1 399 ? 1.174 -25.5 3.209 1 95.44 399 ILE A CA 1
ATOM 3101 C C . ILE A 1 399 ? 2.381 -25.844 2.342 1 95.44 399 ILE A C 1
ATOM 3103 O O . ILE A 1 399 ? 3.424 -26.25 2.857 1 95.44 399 ILE A O 1
ATOM 3107 N N . GLN A 1 400 ? 2.268 -25.609 1.1 1 93.38 400 GLN A N 1
ATOM 3108 C CA . GLN A 1 400 ? 3.26 -26.047 0.12 1 93.38 400 GLN A CA 1
ATOM 3109 C C . GLN A 1 400 ? 4.613 -25.391 0.382 1 93.38 400 GLN A C 1
ATOM 3111 O O . GLN A 1 400 ? 5.652 -26.047 0.316 1 93.38 400 GLN A O 1
ATOM 3116 N N . LYS A 1 401 ? 4.566 -24.109 0.639 1 96.62 401 LYS A N 1
ATOM 3117 C CA . LYS A 1 401 ? 5.812 -23.344 0.611 1 96.62 401 LYS A CA 1
ATOM 3118 C C . LYS A 1 401 ? 6.23 -22.938 2.018 1 96.62 401 LYS A C 1
ATOM 3120 O O . LYS A 1 401 ? 7.121 -22.094 2.184 1 96.62 401 LYS A O 1
ATOM 3125 N N . ARG A 1 402 ? 5.613 -23.469 2.986 1 96.81 402 ARG A N 1
ATOM 3126 C CA . ARG A 1 402 ? 5.793 -23.031 4.363 1 96.81 402 ARG A CA 1
ATOM 3127 C C . ARG A 1 402 ? 7.258 -23.094 4.777 1 96.81 402 ARG A C 1
ATOM 3129 O O . ARG A 1 402 ? 7.812 -22.125 5.285 1 96.81 402 ARG A O 1
ATOM 3136 N N . GLU A 1 403 ? 7.918 -24.203 4.586 1 97.19 403 GLU A N 1
ATOM 3137 C CA . GLU A 1 403 ? 9.305 -24.391 5.008 1 97.19 403 GLU A CA 1
ATOM 3138 C C . GLU A 1 403 ? 10.227 -23.406 4.281 1 97.19 403 GLU A C 1
ATOM 3140 O O . GLU A 1 403 ? 11.133 -22.828 4.891 1 97.19 403 GLU A O 1
ATOM 3145 N N . LEU A 1 404 ? 10.031 -23.266 3.008 1 98 404 LEU A N 1
ATOM 3146 C CA . LEU A 1 404 ? 10.844 -22.359 2.205 1 98 404 LEU A CA 1
ATOM 3147 C C . LEU A 1 404 ? 10.586 -20.906 2.6 1 98 404 LEU A C 1
ATOM 3149 O O . LEU A 1 404 ? 11.5 -20.078 2.568 1 98 404 LEU A O 1
ATOM 3153 N N . ALA A 1 405 ? 9.312 -20.625 2.906 1 98.31 405 ALA A N 1
ATOM 3154 C CA . ALA A 1 405 ? 8.984 -19.297 3.379 1 98.31 405 ALA A CA 1
ATOM 3155 C C . ALA A 1 405 ? 9.719 -18.969 4.68 1 98.31 405 ALA A C 1
ATOM 3157 O O . ALA A 1 405 ? 10.25 -17.875 4.848 1 98.31 405 ALA A O 1
ATOM 3158 N N . ILE A 1 406 ? 9.734 -19.859 5.605 1 98.12 406 ILE A N 1
ATOM 3159 C CA . ILE A 1 406 ? 10.453 -19.703 6.867 1 98.12 406 ILE A CA 1
ATOM 3160 C C . ILE A 1 406 ? 11.938 -19.484 6.59 1 98.12 406 ILE A C 1
ATOM 3162 O O . ILE A 1 406 ? 12.562 -18.594 7.172 1 98.12 406 ILE A O 1
ATOM 3166 N N . ARG A 1 407 ? 12.461 -20.234 5.691 1 98.06 407 ARG A N 1
ATOM 3167 C CA . ARG A 1 407 ? 13.859 -20.062 5.316 1 98.06 407 ARG A CA 1
ATOM 3168 C C . ARG A 1 407 ? 14.117 -18.672 4.754 1 98.06 407 ARG A C 1
ATOM 3170 O O . ARG A 1 407 ? 15.109 -18.031 5.105 1 98.06 407 ARG A O 1
ATOM 3177 N N . GLN A 1 408 ? 13.289 -18.25 3.844 1 98.56 408 GLN A N 1
ATOM 3178 C CA . GLN A 1 408 ? 13.445 -16.922 3.275 1 98.56 408 GLN A CA 1
ATOM 3179 C C . GLN A 1 408 ? 13.5 -15.859 4.371 1 98.56 408 GLN A C 1
ATOM 3181 O O . GLN A 1 408 ? 14.367 -14.984 4.348 1 98.56 408 GLN A O 1
ATOM 3186 N N . ILE A 1 409 ? 12.57 -15.922 5.336 1 98.31 409 ILE A N 1
ATOM 3187 C CA . ILE A 1 409 ? 12.516 -14.953 6.43 1 98.31 409 ILE A CA 1
ATOM 3188 C C . ILE A 1 409 ? 13.797 -15.031 7.25 1 98.31 409 ILE A C 1
ATOM 3190 O O . ILE A 1 409 ? 14.383 -14 7.594 1 98.31 409 ILE A O 1
ATOM 3194 N N . GLU A 1 410 ? 14.219 -16.203 7.543 1 97.56 410 GLU A N 1
ATOM 3195 C CA . GLU A 1 410 ? 15.422 -16.375 8.344 1 97.56 410 GLU A CA 1
ATOM 3196 C C . GLU A 1 410 ? 16.641 -15.789 7.641 1 97.56 410 GLU A C 1
ATOM 3198 O O . GLU A 1 410 ? 17.469 -15.109 8.258 1 97.56 410 GLU A O 1
ATOM 3203 N N . VAL A 1 411 ? 16.734 -16 6.363 1 97.75 411 VAL A N 1
ATOM 3204 C CA . VAL A 1 411 ? 17.891 -15.586 5.59 1 97.75 411 VAL A CA 1
ATOM 3205 C C . VAL A 1 411 ? 17.844 -14.078 5.355 1 97.75 411 VAL A C 1
ATOM 3207 O O . VAL A 1 411 ? 18.859 -13.391 5.496 1 97.75 411 VAL A O 1
ATOM 3210 N N . HIS A 1 412 ? 16.703 -13.57 5.027 1 98.06 412 HIS A N 1
ATOM 3211 C CA . HIS A 1 412 ? 16.594 -12.188 4.578 1 98.06 412 HIS A CA 1
ATOM 3212 C C . HIS A 1 412 ? 16.344 -11.242 5.754 1 98.06 412 HIS A C 1
ATOM 3214 O O . HIS A 1 412 ? 16.781 -10.094 5.734 1 98.06 412 HIS A O 1
ATOM 3220 N N . ASN A 1 413 ? 15.578 -11.664 6.762 1 97.25 413 ASN A N 1
ATOM 3221 C CA . ASN A 1 413 ? 15.023 -10.758 7.758 1 97.25 413 ASN A CA 1
ATOM 3222 C C . ASN A 1 413 ? 15.508 -11.102 9.164 1 97.25 413 ASN A C 1
ATOM 3224 O O . ASN A 1 413 ? 15.539 -10.234 10.039 1 97.25 413 ASN A O 1
ATOM 3228 N N . GLY A 1 414 ? 15.844 -12.352 9.406 1 95.31 414 GLY A N 1
ATOM 3229 C CA . GLY A 1 414 ? 16.188 -12.844 10.727 1 95.31 414 GLY A CA 1
ATOM 3230 C C . GLY A 1 414 ? 15.055 -13.57 11.414 1 95.31 414 GLY A C 1
ATOM 3231 O O . GLY A 1 414 ? 13.883 -13.258 11.188 1 95.31 414 GLY A O 1
ATOM 3232 N N . ARG A 1 415 ? 15.359 -14.469 12.297 1 95.88 415 ARG A N 1
ATOM 3233 C CA . ARG A 1 415 ? 14.398 -15.336 12.984 1 95.88 415 ARG A CA 1
ATOM 3234 C C . ARG A 1 415 ? 13.453 -14.523 13.859 1 95.88 415 ARG A C 1
ATOM 3236 O O . ARG A 1 415 ? 12.289 -14.891 14.031 1 95.88 415 ARG A O 1
ATOM 3243 N N . THR A 1 416 ? 13.914 -13.445 14.352 1 97.94 416 THR A N 1
ATOM 3244 C CA . THR A 1 416 ? 13.117 -12.594 15.234 1 97.94 416 THR A CA 1
ATOM 3245 C C . THR A 1 416 ? 11.828 -12.148 14.539 1 97.94 416 THR A C 1
ATOM 3247 O O . THR A 1 416 ? 10.781 -12.023 15.18 1 97.94 416 THR A O 1
ATOM 3250 N N . LEU A 1 417 ? 11.891 -11.906 13.273 1 97.94 417 LEU A N 1
ATOM 3251 C CA . LEU A 1 417 ? 10.695 -11.477 12.555 1 97.94 417 LEU A CA 1
ATOM 3252 C C . LEU A 1 417 ? 9.641 -12.57 12.547 1 97.94 417 LEU A C 1
ATOM 3254 O O . LEU A 1 417 ? 8.438 -12.281 12.578 1 97.94 417 LEU A O 1
ATOM 3258 N N . LEU A 1 418 ? 10.117 -13.781 12.383 1 97.62 418 LEU A N 1
ATOM 3259 C CA . LEU A 1 418 ? 9.188 -14.906 12.469 1 97.62 418 LEU A CA 1
ATOM 3260 C C . LEU A 1 418 ? 8.492 -14.938 13.82 1 97.62 418 LEU A C 1
ATOM 3262 O O . LEU A 1 418 ? 7.281 -15.164 13.898 1 97.62 418 LEU A O 1
ATOM 3266 N N . GLU A 1 419 ? 9.188 -14.711 14.875 1 98 419 GLU A N 1
ATOM 3267 C CA . GLU A 1 419 ? 8.633 -14.695 16.234 1 98 419 GLU A CA 1
ATOM 3268 C C . GLU A 1 419 ? 7.629 -13.562 16.406 1 98 419 GLU A C 1
ATOM 3270 O O . GLU A 1 419 ? 6.617 -13.727 17.094 1 98 419 GLU A O 1
ATOM 3275 N N . LEU A 1 420 ? 7.93 -12.422 15.828 1 98.56 420 LEU A N 1
ATOM 3276 C CA . LEU A 1 420 ? 6.988 -11.312 15.875 1 98.56 420 LEU A CA 1
ATOM 3277 C C . LEU A 1 420 ? 5.68 -11.68 15.188 1 98.56 420 LEU A C 1
ATOM 3279 O O . LEU A 1 420 ? 4.598 -11.391 15.711 1 98.56 420 LEU A O 1
ATOM 3283 N N . MET A 1 421 ? 5.742 -12.297 13.984 1 98.44 421 MET A N 1
ATOM 3284 C CA . MET A 1 421 ? 4.539 -12.703 13.266 1 98.44 421 MET A CA 1
ATOM 3285 C C . MET A 1 421 ? 3.723 -13.695 14.078 1 98.44 421 MET A C 1
ATOM 3287 O O . MET A 1 421 ? 2.496 -13.594 14.148 1 98.44 421 MET A O 1
ATOM 3291 N N . LYS A 1 422 ? 4.414 -14.633 14.711 1 98 422 LYS A N 1
ATOM 3292 C CA . LYS A 1 422 ? 3.727 -15.602 15.562 1 98 422 LYS A CA 1
ATOM 3293 C C . LYS A 1 422 ? 3.059 -14.914 16.75 1 98 422 LYS A C 1
ATOM 3295 O O . LYS A 1 422 ? 1.955 -15.289 17.156 1 98 422 LYS A O 1
ATOM 3300 N N . GLY A 1 423 ? 3.779 -13.961 17.344 1 98.56 423 GLY A N 1
ATOM 3301 C CA . GLY A 1 423 ? 3.186 -13.172 18.406 1 98.56 423 GLY A CA 1
ATOM 3302 C C . GLY A 1 423 ? 1.932 -12.43 17.984 1 98.56 423 GLY A C 1
ATOM 3303 O O . GLY A 1 423 ? 0.936 -12.414 18.703 1 98.56 423 GLY A O 1
ATOM 3304 N N . ILE A 1 424 ? 1.979 -11.852 16.828 1 98.62 424 ILE A N 1
ATOM 3305 C CA . ILE A 1 424 ? 0.827 -11.133 16.281 1 98.62 424 ILE A CA 1
ATOM 3306 C C . ILE A 1 424 ? -0.328 -12.102 16.062 1 98.62 424 ILE A C 1
ATOM 3308 O O . ILE A 1 424 ? -1.477 -11.805 16.391 1 98.62 424 ILE A O 1
ATOM 3312 N N . LYS A 1 425 ? -0.006 -13.273 15.492 1 98.62 425 LYS A N 1
ATOM 3313 C CA . LYS A 1 425 ? -1.022 -14.305 15.32 1 98.62 425 LYS A CA 1
ATOM 3314 C C . LYS A 1 425 ? -1.715 -14.625 16.641 1 98.62 425 LYS A C 1
ATOM 3316 O O . LYS A 1 425 ? -2.939 -14.758 16.688 1 98.62 425 LYS A O 1
ATOM 3321 N N . SER A 1 426 ? -0.99 -14.68 17.688 1 98.25 426 SER A N 1
ATOM 3322 C CA . SER A 1 426 ? -1.533 -15.016 19 1 98.25 426 SER A CA 1
ATOM 3323 C C . SER A 1 426 ? -2.422 -13.898 19.531 1 98.25 426 SER A C 1
ATOM 3325 O O . SER A 1 426 ? -3.359 -14.148 20.281 1 98.25 426 SER A O 1
ATOM 3327 N N . VAL A 1 427 ? -2.105 -12.688 19.172 1 98.56 427 VAL A N 1
ATOM 3328 C CA . VAL A 1 427 ? -2.938 -11.555 19.578 1 98.56 427 VAL A CA 1
ATOM 3329 C C . VAL A 1 427 ? -4.328 -11.688 18.969 1 98.56 427 VAL A C 1
ATOM 3331 O O . VAL A 1 427 ? -5.336 -11.414 19.625 1 98.56 427 VAL A O 1
ATOM 3334 N N . PHE A 1 428 ? -4.41 -12.133 17.719 1 98.5 428 PHE A N 1
ATOM 3335 C CA . PHE A 1 428 ? -5.672 -12.25 17 1 98.5 428 PHE A CA 1
ATOM 3336 C C . PHE A 1 428 ? -6.375 -13.555 17.344 1 98.5 428 PHE A C 1
ATOM 3338 O O . PHE A 1 428 ? -7.605 -13.609 17.406 1 98.5 428 PHE A O 1
ATOM 3345 N N . ASP A 1 429 ? -5.609 -14.562 17.5 1 98.25 429 ASP A N 1
ATOM 3346 C CA . ASP A 1 429 ? -6.109 -15.93 17.578 1 98.25 429 ASP A CA 1
ATOM 3347 C C . ASP A 1 429 ? -5.508 -16.672 18.766 1 98.25 429 ASP A C 1
ATOM 3349 O O . ASP A 1 429 ? -4.695 -17.578 18.594 1 98.25 429 ASP A O 1
ATOM 3353 N N . LYS A 1 430 ? -5.984 -16.406 19.922 1 96.94 430 LYS A N 1
ATOM 3354 C CA . LYS A 1 430 ? -5.438 -16.875 21.188 1 96.94 430 LYS A CA 1
ATOM 3355 C C . LYS A 1 430 ? -5.477 -18.406 21.25 1 96.94 430 LYS A C 1
ATOM 3357 O O . LYS A 1 430 ? -4.574 -19.031 21.812 1 96.94 430 LYS A O 1
ATOM 3362 N N . LYS A 1 431 ? -6.441 -19.016 20.641 1 97.5 431 LYS A N 1
ATOM 3363 C CA . LYS A 1 431 ? -6.609 -20.469 20.766 1 97.5 431 LYS A CA 1
ATOM 3364 C C . LYS A 1 431 ? -6.035 -21.188 19.547 1 97.5 431 LYS A C 1
ATOM 3366 O O . LYS A 1 431 ? -6.043 -22.422 19.484 1 97.5 431 LYS A O 1
ATOM 3371 N N . GLY A 1 432 ? -5.59 -20.422 18.516 1 97.38 432 GLY A N 1
ATOM 3372 C CA . GLY A 1 432 ? -4.938 -21 17.344 1 97.38 432 GLY A CA 1
ATOM 3373 C C . GLY A 1 432 ? -5.895 -21.75 16.438 1 97.38 432 GLY A C 1
ATOM 3374 O O . GLY A 1 432 ?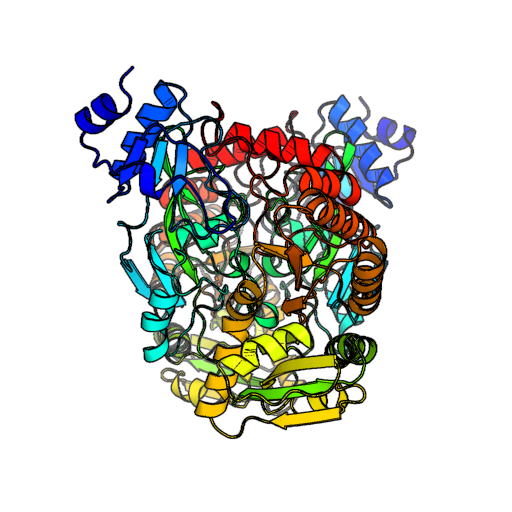 -5.527 -22.766 15.844 1 97.38 432 GLY A O 1
ATOM 3375 N N . ILE A 1 433 ? -7.105 -21.297 16.344 1 98.06 433 ILE A N 1
ATOM 3376 C CA . ILE A 1 433 ? -8.094 -22.062 15.609 1 98.06 433 ILE A CA 1
ATOM 3377 C C . ILE A 1 433 ? -8.164 -21.578 14.164 1 98.06 433 ILE A C 1
ATOM 3379 O O . ILE A 1 433 ? -8.711 -22.266 13.297 1 98.06 433 ILE A O 1
ATOM 3383 N N . MET A 1 434 ? -7.648 -20.391 13.844 1 98.06 434 MET A N 1
ATOM 3384 C CA . MET A 1 434 ? -7.836 -19.812 12.523 1 98.06 434 MET A CA 1
ATOM 3385 C C . MET A 1 434 ? -6.844 -20.391 11.523 1 98.06 434 MET A C 1
ATOM 3387 O O . MET A 1 434 ? -5.648 -20.094 11.578 1 98.06 434 MET A O 1
ATOM 3391 N N . ASN A 1 435 ? -7.273 -21.188 10.656 1 97.94 435 ASN A N 1
ATOM 3392 C CA . ASN A 1 435 ? -6.531 -21.797 9.555 1 97.94 435 ASN A CA 1
ATOM 3393 C C . ASN A 1 435 ? -5.121 -22.188 9.977 1 97.94 435 ASN A C 1
ATOM 3395 O O . ASN A 1 435 ? -4.141 -21.766 9.367 1 97.94 435 ASN A O 1
ATOM 3399 N N . PRO A 1 436 ? -5 -23.047 10.867 1 96.62 436 PRO A N 1
ATOM 3400 C CA . PRO A 1 436 ? -3.691 -23.391 11.422 1 96.62 436 PRO A CA 1
ATOM 3401 C C . PRO A 1 436 ? -2.779 -24.078 10.406 1 96.62 436 PRO A C 1
ATOM 3403 O O . PRO A 1 436 ? -3.264 -24.688 9.453 1 96.62 436 PRO A O 1
ATOM 3406 N N . TYR A 1 437 ? -1.51 -23.922 10.547 1 94.06 437 TYR A N 1
ATOM 3407 C CA . TYR A 1 437 ? -0.443 -24.578 9.805 1 94.06 437 TYR A CA 1
ATOM 3408 C C . TYR A 1 437 ? -0.283 -23.984 8.414 1 94.06 437 TYR A C 1
ATOM 3410 O O . TYR A 1 437 ? 0.138 -24.672 7.48 1 94.06 437 TYR A O 1
ATOM 3418 N N . LYS A 1 438 ? -0.713 -22.812 8.305 1 95.56 438 LYS A N 1
ATOM 3419 C CA . LYS A 1 438 ? -0.555 -22.125 7.031 1 95.56 438 LYS A CA 1
ATOM 3420 C C . LYS A 1 438 ? 0.457 -20.984 7.145 1 95.56 438 LYS A C 1
ATOM 3422 O O . LYS A 1 438 ? 0.766 -20.531 8.25 1 95.56 438 LYS A O 1
ATOM 3427 N N . GLN A 1 439 ? 0.863 -20.594 6.027 1 93.5 439 GLN A N 1
ATOM 3428 C CA . GLN A 1 439 ? 1.783 -19.453 5.977 1 93.5 439 GLN A CA 1
ATOM 3429 C C . GLN A 1 439 ? 3.02 -19.719 6.836 1 93.5 439 GLN A C 1
ATOM 3431 O O . GLN A 1 439 ? 3.6 -20.797 6.785 1 93.5 439 GLN A O 1
ATOM 3436 N N . VAL A 1 440 ? 3.422 -18.812 7.707 1 94.5 440 VAL A N 1
ATOM 3437 C CA . VAL A 1 440 ? 4.625 -18.984 8.516 1 94.5 440 VAL A CA 1
ATOM 3438 C C . VAL A 1 440 ? 4.25 -19.016 10 1 94.5 440 VAL A C 1
ATOM 3440 O O . VAL A 1 440 ? 5.117 -18.875 10.867 1 94.5 440 VAL A O 1
ATOM 3443 N N . VAL A 1 441 ? 2.961 -19.172 10.273 1 92.06 441 VAL A N 1
ATOM 3444 C CA . VAL A 1 441 ? 2.5 -19.109 11.656 1 92.06 441 VAL A CA 1
ATOM 3445 C C . VAL A 1 441 ? 1.716 -20.375 12 1 92.06 441 VAL A C 1
ATOM 3447 O O . VAL A 1 441 ? 1.219 -21.062 11.102 1 92.06 441 VAL A O 1
ATOM 3450 N N . MET B 1 1 ? 20.625 7.742 39.125 1 75.12 1 MET B N 1
ATOM 3451 C CA . MET B 1 1 ? 21.406 7.289 37.969 1 75.12 1 MET B CA 1
ATOM 3452 C C . MET B 1 1 ? 21.625 8.43 37 1 75.12 1 MET B C 1
ATOM 3454 O O . MET B 1 1 ? 20.672 9.148 36.656 1 75.12 1 MET B O 1
ATOM 3458 N N . ASP B 1 2 ? 22.875 8.719 36.719 1 92.31 2 ASP B N 1
ATOM 3459 C CA . ASP B 1 2 ? 23.188 9.711 35.719 1 92.31 2 ASP B CA 1
ATOM 3460 C C . ASP B 1 2 ? 23.156 9.094 34.312 1 92.31 2 ASP B C 1
ATOM 3462 O O . ASP B 1 2 ? 24.156 8.523 33.875 1 92.31 2 ASP B O 1
ATOM 3466 N N . ILE B 1 3 ? 22.016 9.172 33.719 1 96.06 3 ILE B N 1
ATOM 3467 C CA . ILE B 1 3 ? 21.75 8.555 32.406 1 96.06 3 ILE B CA 1
ATOM 3468 C C . ILE B 1 3 ? 22.797 9.016 31.406 1 96.06 3 ILE B C 1
ATOM 3470 O O . ILE B 1 3 ? 23.312 8.211 30.625 1 96.06 3 ILE B O 1
ATOM 3474 N N . GLN B 1 4 ? 23.188 10.227 31.422 1 97.44 4 GLN B N 1
ATOM 3475 C CA . GLN B 1 4 ? 24.125 10.789 30.453 1 97.44 4 GLN B CA 1
ATOM 3476 C C . GLN B 1 4 ? 25.516 10.203 30.625 1 97.44 4 GLN B C 1
ATOM 3478 O O . GLN B 1 4 ? 26.172 9.844 29.641 1 97.44 4 GLN B O 1
ATOM 3483 N N . SER B 1 5 ? 25.938 10.141 31.875 1 97 5 SER B N 1
ATOM 3484 C CA . SER B 1 5 ? 27.25 9.57 32.156 1 97 5 SER B CA 1
ATOM 3485 C C . SER B 1 5 ? 27.328 8.117 31.703 1 97 5 SER B C 1
ATOM 3487 O O . SER B 1 5 ? 28.344 7.68 31.172 1 97 5 SER B O 1
ATOM 3489 N N . GLU B 1 6 ? 26.266 7.391 31.938 1 97.31 6 GLU B N 1
ATOM 3490 C CA . GLU B 1 6 ? 26.219 5.98 31.562 1 97.31 6 GLU B CA 1
ATOM 3491 C C . GLU B 1 6 ? 26.266 5.816 30.031 1 97.31 6 GLU B C 1
ATOM 3493 O O . GLU B 1 6 ? 26.938 4.926 29.531 1 97.31 6 GLU B O 1
ATOM 3498 N N . LEU B 1 7 ? 25.516 6.621 29.344 1 98.12 7 LEU B N 1
ATOM 3499 C CA . LEU B 1 7 ? 25.484 6.57 27.875 1 98.12 7 LEU B CA 1
ATOM 3500 C C . LEU B 1 7 ? 26.859 6.906 27.297 1 98.12 7 LEU B C 1
ATOM 3502 O O . LEU B 1 7 ? 27.297 6.277 26.344 1 98.12 7 LEU B O 1
ATOM 3506 N N . LYS B 1 8 ? 27.562 7.902 27.891 1 97.44 8 LYS B N 1
ATOM 3507 C CA . LYS B 1 8 ? 28.906 8.25 27.453 1 97.44 8 LYS B CA 1
ATOM 3508 C C . LYS B 1 8 ? 29.875 7.098 27.688 1 97.44 8 LYS B C 1
ATOM 3510 O O . LYS B 1 8 ? 30.766 6.848 26.859 1 97.44 8 LYS B O 1
ATOM 3515 N N . LYS B 1 9 ? 29.703 6.453 28.734 1 96.88 9 LYS B N 1
ATOM 3516 C CA . LYS B 1 9 ? 30.578 5.34 29.094 1 96.88 9 LYS B CA 1
ATOM 3517 C C . LYS B 1 9 ? 30.5 4.223 28.047 1 96.88 9 LYS B C 1
ATOM 3519 O O . LYS B 1 9 ? 31.469 3.506 27.828 1 96.88 9 LYS B O 1
ATOM 3524 N N . ILE B 1 10 ? 29.359 4.121 27.469 1 96.5 10 ILE B N 1
ATOM 3525 C CA . ILE B 1 10 ? 29.234 3.035 26.516 1 96.5 10 ILE B CA 1
ATOM 3526 C C . ILE B 1 10 ? 29.5 3.561 25.094 1 96.5 10 ILE B C 1
ATOM 3528 O O . ILE B 1 10 ? 29.109 2.934 24.109 1 96.5 10 ILE B O 1
ATOM 3532 N N . GLY B 1 11 ? 30.047 4.73 24.922 1 97.06 11 GLY B N 1
ATOM 3533 C CA . GLY B 1 11 ? 30.625 5.207 23.688 1 97.06 11 GLY B CA 1
ATOM 3534 C C . GLY B 1 11 ? 29.656 6.008 22.828 1 97.06 11 GLY B C 1
ATOM 3535 O O . GLY B 1 11 ? 29.828 6.125 21.625 1 97.06 11 GLY B O 1
ATOM 3536 N N . LEU B 1 12 ? 28.641 6.598 23.438 1 98.06 12 LEU B N 1
ATOM 3537 C CA . LEU B 1 12 ? 27.641 7.324 22.656 1 98.06 12 LEU B CA 1
ATOM 3538 C C . LEU B 1 12 ? 27.891 8.828 22.719 1 98.06 12 LEU B C 1
ATOM 3540 O O . LEU B 1 12 ? 28.312 9.344 23.75 1 98.06 12 LEU B O 1
ATOM 3544 N N . GLU B 1 13 ? 27.656 9.461 21.594 1 98.12 13 GLU B N 1
ATOM 3545 C CA . GLU B 1 13 ? 27.75 10.914 21.5 1 98.12 13 GLU B CA 1
ATOM 3546 C C . GLU B 1 13 ? 26.469 11.586 21.969 1 98.12 13 GLU B C 1
ATOM 3548 O O . GLU B 1 13 ? 25.375 11.219 21.531 1 98.12 13 GLU B O 1
ATOM 3553 N N . LEU B 1 14 ? 26.594 12.578 22.844 1 98 14 LEU B N 1
ATOM 3554 C CA . LEU B 1 14 ? 25.438 13.258 23.391 1 98 14 LEU B CA 1
ATOM 3555 C C . LEU B 1 14 ? 25.344 14.688 22.859 1 98 14 LEU B C 1
ATOM 3557 O O . LEU B 1 14 ? 26.344 15.289 22.516 1 98 14 LEU B O 1
ATOM 3561 N N . LYS B 1 15 ? 24.188 15.141 22.75 1 96.81 15 LYS B N 1
ATOM 3562 C CA . LYS B 1 15 ? 23.875 16.531 22.453 1 96.81 15 LYS B CA 1
ATOM 3563 C C . LYS B 1 15 ? 23.094 17.188 23.594 1 96.81 15 LYS B C 1
ATOM 3565 O O . LYS B 1 15 ? 22.516 16.484 24.438 1 96.81 15 LYS B O 1
ATOM 3570 N N . ASP B 1 16 ? 23.156 18.531 23.562 1 95.94 16 ASP B N 1
ATOM 3571 C CA . ASP B 1 16 ? 22.391 19.281 24.531 1 95.94 16 ASP B CA 1
ATOM 3572 C C . ASP B 1 16 ? 20.891 19.062 24.344 1 95.94 16 ASP B C 1
ATOM 3574 O O . ASP B 1 16 ? 20.391 19.094 23.203 1 95.94 16 ASP B O 1
ATOM 3578 N N . VAL B 1 17 ? 20.188 18.828 25.406 1 95.75 17 VAL B N 1
ATOM 3579 C CA . VAL B 1 17 ? 18.766 18.516 25.375 1 95.75 17 VAL B CA 1
ATOM 3580 C C . VAL B 1 17 ? 17.969 19.734 24.953 1 95.75 17 VAL B C 1
ATOM 3582 O O . VAL B 1 17 ? 16.812 19.625 24.531 1 95.75 17 VAL B O 1
ATOM 3585 N N . GLU B 1 18 ? 18.453 20.984 25 1 93.56 18 GLU B N 1
ATOM 3586 C CA . GLU B 1 18 ? 17.75 22.234 24.797 1 93.56 18 GLU B CA 1
ATOM 3587 C C . GLU B 1 18 ? 17.203 22.328 23.359 1 93.56 18 GLU B C 1
ATOM 3589 O O . GLU B 1 18 ? 16.141 22.906 23.141 1 93.56 18 GLU B O 1
ATOM 3594 N N . GLY B 1 19 ? 17.828 21.75 22.422 1 91.88 19 GLY B N 1
ATOM 3595 C CA . GLY B 1 19 ? 17.375 21.812 21.047 1 91.88 19 GLY B CA 1
ATOM 3596 C C . GLY B 1 19 ? 16.297 20.797 20.719 1 91.88 19 GLY B C 1
ATOM 3597 O O . GLY B 1 19 ? 15.75 20.797 19.625 1 91.88 19 GLY B O 1
ATOM 3598 N N . TYR B 1 20 ? 15.906 19.984 21.75 1 95.38 20 TYR B N 1
ATOM 3599 C CA . TYR B 1 20 ? 14.984 18.875 21.516 1 95.38 20 TYR B CA 1
ATOM 3600 C C . TYR B 1 20 ? 13.758 18.984 22.422 1 95.38 20 TYR B C 1
ATOM 3602 O O . TYR B 1 20 ? 13.039 18 22.609 1 95.38 20 TYR B O 1
ATOM 3610 N N . THR B 1 21 ? 13.492 20.156 22.969 1 93.88 21 THR B N 1
ATOM 3611 C CA . THR B 1 21 ? 12.484 20.328 24 1 93.88 21 THR B CA 1
ATOM 3612 C C . THR B 1 21 ? 11.125 20.641 23.391 1 93.88 21 THR B C 1
ATOM 3614 O O . THR B 1 21 ? 10.102 20.609 24.078 1 93.88 21 THR B O 1
ATOM 3617 N N . GLU B 1 22 ? 11.117 20.891 22.078 1 92.31 22 GLU B N 1
ATOM 3618 C CA . GLU B 1 22 ? 9.875 21.266 21.406 1 92.31 22 GLU B CA 1
ATOM 3619 C C . GLU B 1 22 ? 9.867 20.828 19.953 1 92.31 22 GLU B C 1
ATOM 3621 O O . GLU B 1 22 ? 10.906 20.859 19.281 1 92.31 22 GLU B O 1
ATOM 3626 N N . ASP B 1 23 ? 8.734 20.328 19.516 1 90.12 23 ASP B N 1
ATOM 3627 C CA . ASP B 1 23 ? 8.633 20.047 18.094 1 90.12 23 ASP B CA 1
ATOM 3628 C C . ASP B 1 23 ? 8.016 21.219 17.344 1 90.12 23 ASP B C 1
ATOM 3630 O O . ASP B 1 23 ? 7.867 22.312 17.891 1 90.12 23 ASP B O 1
ATOM 3634 N N . MET B 1 24 ? 7.652 21.078 16.078 1 87.31 24 MET B N 1
ATOM 3635 C CA . MET B 1 24 ? 7.176 22.188 15.25 1 87.31 24 MET B CA 1
ATOM 3636 C C . MET B 1 24 ? 5.715 22.5 15.555 1 87.31 24 MET B C 1
ATOM 3638 O O . MET B 1 24 ? 5.207 23.547 15.156 1 87.31 24 MET B O 1
ATOM 3642 N N . GLY B 1 25 ? 5.016 21.625 16.25 1 85.56 25 GLY B N 1
ATOM 3643 C CA . GLY B 1 25 ? 3.66 21.891 16.719 1 85.56 25 GLY B CA 1
ATOM 3644 C C . GLY B 1 25 ? 3.615 22.578 18.078 1 85.56 25 GLY B C 1
ATOM 3645 O O . GLY B 1 25 ? 2.539 22.75 18.656 1 85.56 25 GLY B O 1
ATOM 3646 N N . TYR B 1 26 ? 4.789 22.875 18.656 1 85.31 26 TYR B N 1
ATOM 3647 C CA . TYR B 1 26 ? 4.961 23.578 19.922 1 85.31 26 TYR B CA 1
ATOM 3648 C C . TYR B 1 26 ? 4.637 22.672 21.094 1 85.31 26 TYR B C 1
ATOM 3650 O O . TYR B 1 26 ? 4.297 23.156 22.188 1 85.31 26 TYR B O 1
ATOM 3658 N N . PHE B 1 27 ? 4.676 21.469 20.891 1 90.44 27 PHE B N 1
ATOM 3659 C CA . PHE B 1 27 ? 4.547 20.531 22 1 90.44 27 PHE B CA 1
ATOM 3660 C C . PHE B 1 27 ? 5.871 20.375 22.719 1 90.44 27 PHE B C 1
ATOM 3662 O O . PHE B 1 27 ? 6.918 20.219 22.094 1 90.44 27 PHE B O 1
ATOM 3669 N N . LYS B 1 28 ? 5.789 20.406 24 1 93.19 28 LYS B N 1
ATOM 3670 C CA . LYS B 1 28 ? 7.004 20.469 24.797 1 93.19 28 LYS B CA 1
ATOM 3671 C C . LYS B 1 28 ? 7.23 19.172 25.562 1 93.19 28 LYS B C 1
ATOM 3673 O O . LYS B 1 28 ? 6.273 18.5 25.969 1 93.19 28 LYS B O 1
ATOM 3678 N N . GLY B 1 29 ? 8.453 18.766 25.609 1 93.75 29 GLY B N 1
ATOM 3679 C CA . GLY B 1 29 ? 8.914 17.641 26.422 1 93.75 29 GLY B CA 1
ATOM 3680 C C . GLY B 1 29 ? 10.32 17.828 26.953 1 93.75 29 GLY B C 1
ATOM 3681 O O . GLY B 1 29 ? 11.008 18.781 26.578 1 93.75 29 GLY B O 1
ATOM 3682 N N . GLU B 1 30 ? 10.641 17.078 27.953 1 93.44 30 GLU B N 1
ATOM 3683 C CA . GLU B 1 30 ? 11.961 17.156 28.578 1 93.44 30 GLU B CA 1
ATOM 3684 C C . GLU B 1 30 ? 12.648 15.805 28.594 1 93.44 30 GLU B C 1
ATOM 3686 O O . GLU B 1 30 ? 12.391 14.992 29.5 1 93.44 30 GLU B O 1
ATOM 3691 N N . ALA B 1 31 ? 13.594 15.602 27.75 1 96.81 31 ALA B N 1
ATOM 3692 C CA . ALA B 1 31 ? 14.359 14.367 27.703 1 96.81 31 ALA B CA 1
ATOM 3693 C C . ALA B 1 31 ? 15.492 14.383 28.734 1 96.81 31 ALA B C 1
ATOM 3695 O O . ALA B 1 31 ? 15.969 15.445 29.125 1 96.81 31 ALA B O 1
ATOM 3696 N N . ASP B 1 32 ? 15.852 13.219 29.188 1 97.62 32 ASP B N 1
ATOM 3697 C CA . ASP B 1 32 ? 16.984 13.086 30.109 1 97.62 32 ASP B CA 1
ATOM 3698 C C . ASP B 1 32 ? 18.312 13.148 29.359 1 97.62 32 ASP B C 1
ATOM 3700 O O . ASP B 1 32 ? 19.328 13.539 29.922 1 97.62 32 ASP B O 1
ATOM 3704 N N . ALA B 1 33 ? 18.281 12.758 28.156 1 98.38 33 ALA B N 1
ATOM 3705 C CA . ALA B 1 33 ? 19.484 12.742 27.312 1 98.38 33 ALA B CA 1
ATOM 3706 C C . ALA B 1 33 ? 19.109 12.727 25.828 1 98.38 33 ALA B C 1
ATOM 3708 O O . ALA B 1 33 ? 18.016 12.305 25.469 1 98.38 33 ALA B O 1
ATOM 3709 N N . VAL B 1 34 ? 19.984 13.227 25.016 1 98.56 34 VAL B N 1
ATOM 3710 C CA . VAL B 1 34 ? 19.875 13.148 23.562 1 98.56 34 VAL B CA 1
ATOM 3711 C C . VAL B 1 34 ? 21.141 12.492 22.984 1 98.56 34 VAL B C 1
ATOM 3713 O O . VAL B 1 34 ? 22.25 12.969 23.203 1 98.56 34 VAL B O 1
ATOM 3716 N N . VAL B 1 35 ? 20.938 11.422 22.359 1 98.75 35 VAL B N 1
ATOM 3717 C CA . VAL B 1 35 ? 22.047 10.703 21.719 1 98.75 35 VAL B CA 1
ATOM 3718 C C . VAL B 1 35 ? 22.047 10.977 20.219 1 98.75 35 VAL B C 1
ATOM 3720 O O . VAL B 1 35 ? 21.016 10.922 19.578 1 98.75 35 VAL B O 1
ATOM 3723 N N . LEU B 1 36 ? 23.203 11.305 19.672 1 98.5 36 LEU B N 1
ATOM 3724 C CA . LEU B 1 36 ? 23.406 11.375 18.219 1 98.5 36 LEU B CA 1
ATOM 3725 C C . LEU B 1 36 ? 23.812 10.023 17.656 1 98.5 36 LEU B C 1
ATOM 3727 O O . LEU B 1 36 ? 24.922 9.547 17.938 1 98.5 36 LEU B O 1
ATOM 3731 N N . ALA B 1 37 ? 22.969 9.406 16.922 1 98.5 37 ALA B N 1
ATOM 3732 C CA . ALA B 1 37 ? 23.297 8.094 16.344 1 98.5 37 ALA B CA 1
ATOM 3733 C C . ALA B 1 37 ? 23.984 8.242 14.992 1 98.5 37 ALA B C 1
ATOM 3735 O O . ALA B 1 37 ? 23.453 8.883 14.086 1 98.5 37 ALA B O 1
ATOM 3736 N N . ARG B 1 38 ? 25.109 7.621 14.828 1 98.25 38 ARG B N 1
ATOM 3737 C CA . ARG B 1 38 ? 25.859 7.684 13.578 1 98.25 38 ARG B CA 1
ATOM 3738 C C . ARG B 1 38 ? 25.875 6.324 12.883 1 98.25 38 ARG B C 1
ATOM 3740 O O . ARG B 1 38 ? 26.359 6.203 11.758 1 98.25 38 ARG B O 1
ATOM 3747 N N . SER B 1 39 ? 25.359 5.328 13.602 1 98.5 39 SER B N 1
ATOM 3748 C CA . SER B 1 39 ? 25.297 3.975 13.055 1 98.5 39 SER B CA 1
ATOM 3749 C C . SER B 1 39 ? 24.188 3.166 13.727 1 98.5 39 SER B C 1
ATOM 3751 O O . SER B 1 39 ? 23.688 3.553 14.781 1 98.5 39 SER B O 1
ATOM 3753 N N . THR B 1 40 ? 23.844 2.094 13.039 1 98.69 40 THR B N 1
ATOM 3754 C CA . THR B 1 40 ? 22.875 1.174 13.625 1 98.69 40 THR B CA 1
ATOM 3755 C C . THR B 1 40 ? 23.391 0.638 14.961 1 98.69 40 THR B C 1
ATOM 3757 O O . THR B 1 40 ? 22.594 0.428 15.891 1 98.69 40 THR B O 1
ATOM 3760 N N . GLU B 1 41 ? 24.641 0.45 15.07 1 98.62 41 GLU B N 1
ATOM 3761 C CA . GLU B 1 41 ? 25.234 -0.042 16.312 1 98.62 41 GLU B CA 1
ATOM 3762 C C . GLU B 1 41 ? 25 0.926 17.469 1 98.62 41 GLU B C 1
ATOM 3764 O O . GLU B 1 41 ? 24.766 0.502 18.594 1 98.62 41 GLU B O 1
ATOM 3769 N N . ASP B 1 42 ? 25.125 2.242 17.188 1 98.81 42 ASP B N 1
ATOM 3770 C CA . ASP B 1 42 ? 24.812 3.232 18.203 1 98.81 42 ASP B CA 1
ATOM 3771 C C . ASP B 1 42 ? 23.391 3.072 18.719 1 98.81 42 ASP B C 1
ATOM 3773 O O . ASP B 1 42 ? 23.141 3.131 19.922 1 98.81 42 ASP B O 1
ATOM 3777 N N . VAL B 1 43 ? 22.453 2.846 17.828 1 98.94 43 VAL B N 1
ATOM 3778 C CA . VAL B 1 43 ? 21.047 2.674 18.188 1 98.94 43 VAL B CA 1
ATOM 3779 C C . VAL B 1 43 ? 20.891 1.415 19.047 1 98.94 43 VAL B C 1
ATOM 3781 O O . VAL B 1 43 ? 20.156 1.421 20.031 1 98.94 43 VAL B O 1
ATOM 3784 N N . VAL B 1 44 ? 21.562 0.354 18.625 1 98.88 44 VAL B N 1
ATOM 3785 C CA . VAL B 1 44 ? 21.516 -0.907 19.359 1 98.88 44 VAL B CA 1
ATOM 3786 C C . VAL B 1 44 ? 21.969 -0.686 20.797 1 98.88 44 VAL B C 1
ATOM 3788 O O . VAL B 1 44 ? 21.312 -1.147 21.75 1 98.88 44 VAL B O 1
ATOM 3791 N N . LYS B 1 45 ? 23.062 0.052 20.984 1 98.81 45 LYS B N 1
ATOM 3792 C CA . LYS B 1 45 ? 23.594 0.333 22.312 1 98.81 45 LYS B CA 1
ATOM 3793 C C . LYS B 1 45 ? 22.562 1.073 23.156 1 98.81 45 LYS B C 1
ATOM 3795 O O . LYS B 1 45 ? 22.344 0.718 24.328 1 98.81 45 LYS B O 1
ATOM 3800 N N . VAL B 1 46 ? 21.953 2.066 22.609 1 98.88 46 VAL B N 1
ATOM 3801 C CA . VAL B 1 46 ? 20.969 2.85 23.328 1 98.88 46 VAL B CA 1
ATOM 3802 C C . VAL B 1 46 ? 19.797 1.953 23.734 1 98.88 46 VAL B C 1
ATOM 3804 O O . VAL B 1 46 ? 19.344 1.982 24.875 1 98.88 46 VAL B O 1
ATOM 3807 N N . MET B 1 47 ? 19.297 1.166 22.797 1 98.81 47 MET B N 1
ATOM 3808 C CA . MET B 1 47 ? 18.109 0.351 23.031 1 98.81 47 MET B CA 1
ATOM 3809 C C . MET B 1 47 ? 18.375 -0.698 24.109 1 98.81 47 MET B C 1
ATOM 3811 O O . MET B 1 47 ? 17.531 -0.923 24.969 1 98.81 47 MET B O 1
ATOM 3815 N N . ARG B 1 48 ? 19.5 -1.364 24.016 1 98.69 48 ARG B N 1
ATOM 3816 C CA . ARG B 1 48 ? 19.828 -2.357 25.031 1 98.69 48 ARG B CA 1
ATOM 3817 C C . ARG B 1 48 ? 19.906 -1.723 26.406 1 98.69 48 ARG B C 1
ATOM 3819 O O . ARG B 1 48 ? 19.375 -2.27 27.375 1 98.69 48 ARG B O 1
ATOM 3826 N N . PHE B 1 49 ? 20.578 -0.573 26.531 1 98.44 49 PHE B N 1
ATOM 3827 C CA . PHE B 1 49 ? 20.703 0.158 27.781 1 98.44 49 PHE B CA 1
ATOM 3828 C C . PHE B 1 49 ? 19.328 0.55 28.312 1 98.44 49 PHE B C 1
ATOM 3830 O O . PHE B 1 49 ? 19.016 0.299 29.484 1 98.44 49 PHE B O 1
ATOM 3837 N N . ALA B 1 50 ? 18.531 1.163 27.406 1 98.56 50 ALA B N 1
ATOM 3838 C CA . ALA B 1 50 ? 17.219 1.638 27.797 1 98.56 50 ALA B CA 1
ATOM 3839 C C . ALA B 1 50 ? 16.312 0.477 28.203 1 98.56 50 ALA B C 1
ATOM 3841 O O . ALA B 1 50 ? 15.555 0.583 29.172 1 98.56 50 ALA B O 1
ATOM 3842 N N . ASN B 1 51 ? 16.359 -0.594 27.422 1 98.38 51 ASN B N 1
ATOM 3843 C CA . ASN B 1 51 ? 15.547 -1.764 27.734 1 98.38 51 ASN B CA 1
ATOM 3844 C C . ASN B 1 51 ? 15.898 -2.35 29.094 1 98.38 51 ASN B C 1
ATOM 3846 O O . ASN B 1 51 ? 15.008 -2.74 29.859 1 98.38 51 ASN B O 1
ATOM 3850 N N . GLU B 1 52 ? 17.172 -2.473 29.375 1 97.62 52 GLU B N 1
ATOM 3851 C CA . GLU B 1 52 ? 17.625 -2.998 30.656 1 97.62 52 GLU B CA 1
ATOM 3852 C C . GLU B 1 52 ? 17.141 -2.141 31.812 1 97.62 52 GLU B C 1
ATOM 3854 O O . GLU B 1 52 ? 16.75 -2.668 32.875 1 97.62 52 GLU B O 1
ATOM 3859 N N . LYS B 1 53 ? 17.031 -0.849 31.656 1 97.38 53 LYS B N 1
ATOM 3860 C CA . LYS B 1 53 ? 16.75 0.076 32.75 1 97.38 53 LYS B CA 1
ATOM 3861 C C . LYS B 1 53 ? 15.297 0.525 32.719 1 97.38 53 LYS B C 1
ATOM 3863 O O . LYS B 1 53 ? 14.836 1.19 33.656 1 97.38 53 LYS B O 1
ATOM 3868 N N . GLY B 1 54 ? 14.578 0.133 31.672 1 97.25 54 GLY B N 1
ATOM 3869 C CA . GLY B 1 54 ? 13.188 0.542 31.562 1 97.25 54 GLY B CA 1
ATOM 3870 C C . GLY B 1 54 ? 13.016 2.02 31.25 1 97.25 54 GLY B C 1
ATOM 3871 O O . GLY B 1 54 ? 12.141 2.68 31.812 1 97.25 54 GLY B O 1
ATOM 3872 N N . ILE B 1 55 ? 13.898 2.615 30.453 1 98.12 55 ILE B N 1
ATOM 3873 C CA . ILE B 1 55 ? 13.898 4.035 30.109 1 98.12 55 ILE B CA 1
ATOM 3874 C C . ILE B 1 55 ? 13.219 4.246 28.766 1 98.12 55 ILE B C 1
ATOM 3876 O O . ILE B 1 55 ? 13.555 3.584 27.781 1 98.12 55 ILE B O 1
ATOM 3880 N N . PRO B 1 56 ? 12.242 5.152 28.688 1 98.19 56 PRO B N 1
ATOM 3881 C CA . PRO B 1 56 ? 11.617 5.453 27.406 1 98.19 56 PRO B CA 1
ATOM 3882 C C . PRO B 1 56 ? 12.617 5.941 26.359 1 98.19 56 PRO B C 1
ATOM 3884 O O . PRO B 1 56 ? 13.555 6.664 26.703 1 98.19 56 PRO B O 1
ATOM 3887 N N . VAL B 1 57 ? 12.398 5.535 25.156 1 98.69 57 VAL B N 1
ATOM 3888 C CA . VAL B 1 57 ? 13.219 5.977 24.031 1 98.69 57 VAL B CA 1
ATOM 3889 C C . VAL B 1 57 ? 12.336 6.629 22.969 1 98.69 57 VAL B C 1
ATOM 3891 O O . VAL B 1 57 ? 11.297 6.078 22.594 1 98.69 57 VAL B O 1
ATOM 3894 N N . ILE B 1 58 ? 12.703 7.781 22.5 1 98.56 58 ILE B N 1
ATOM 3895 C CA . ILE B 1 58 ? 11.969 8.539 21.484 1 98.56 58 ILE B CA 1
ATOM 3896 C C . ILE B 1 58 ? 12.852 8.766 20.266 1 98.56 58 ILE B C 1
ATOM 3898 O O . ILE B 1 58 ? 13.836 9.5 20.328 1 98.56 58 ILE B O 1
ATOM 3902 N N . PRO B 1 59 ? 12.523 8.086 19.141 1 98.44 59 PRO B N 1
ATOM 3903 C CA . PRO B 1 59 ? 13.258 8.422 17.922 1 98.44 59 PRO B CA 1
ATOM 3904 C C . PRO B 1 59 ? 12.977 9.836 17.422 1 98.44 59 PRO B C 1
ATOM 3906 O O . PRO B 1 59 ? 11.828 10.289 17.469 1 98.44 59 PRO B O 1
ATOM 3909 N N . TRP B 1 60 ? 14.016 10.5 17 1 98.19 60 TRP B N 1
ATOM 3910 C CA . TRP B 1 60 ? 13.953 11.875 16.516 1 98.19 60 TRP B CA 1
ATOM 3911 C C . TRP B 1 60 ? 14.602 11.992 15.141 1 98.19 60 TRP B C 1
ATOM 3913 O O . TRP B 1 60 ? 15.781 11.672 14.969 1 98.19 60 TRP B O 1
ATOM 3923 N N . GLY B 1 61 ? 13.805 12.305 14.117 1 97.06 61 GLY B N 1
ATOM 3924 C CA . GLY B 1 61 ? 14.367 12.594 12.812 1 97.06 61 GLY B CA 1
ATOM 3925 C C . GLY B 1 61 ? 14.914 14.008 12.695 1 97.06 61 GLY B C 1
ATOM 3926 O O . GLY B 1 61 ? 16.094 14.25 12.969 1 97.06 61 GLY B O 1
ATOM 3927 N N . ARG B 1 62 ? 13.984 14.969 12.461 1 95.56 62 ARG B N 1
ATOM 3928 C CA . ARG B 1 62 ? 14.352 16.375 12.359 1 95.56 62 ARG B CA 1
ATOM 3929 C C . ARG B 1 62 ? 13.414 17.25 13.195 1 95.56 62 ARG B C 1
ATOM 3931 O O . ARG B 1 62 ? 13.414 18.469 13.062 1 95.56 62 ARG B O 1
ATOM 3938 N N . GLY B 1 63 ? 12.586 16.609 13.945 1 93.81 63 GLY B N 1
ATOM 3939 C CA . GLY B 1 63 ? 11.711 17.328 14.859 1 93.81 63 GLY B CA 1
ATOM 3940 C C . GLY B 1 63 ? 10.633 18.125 14.156 1 93.81 63 GLY B C 1
ATOM 3941 O O . GLY B 1 63 ? 10.164 19.141 14.672 1 93.81 63 GLY B O 1
ATOM 3942 N N . THR B 1 64 ? 10.18 17.672 12.992 1 92.88 64 THR B N 1
ATOM 3943 C CA . THR B 1 64 ? 9.25 18.469 12.195 1 92.88 64 THR B CA 1
ATOM 3944 C C . THR B 1 64 ? 7.809 18.047 12.469 1 92.88 64 THR B C 1
ATOM 3946 O O . THR B 1 64 ? 6.879 18.547 11.828 1 92.88 64 THR B O 1
ATOM 3949 N N . SER B 1 65 ? 7.629 17.125 13.414 1 92.81 65 SER B N 1
ATOM 3950 C CA . SER B 1 65 ? 6.273 16.75 13.805 1 92.81 65 SER B CA 1
ATOM 3951 C C . SER B 1 65 ? 5.484 17.953 14.305 1 92.81 65 SER B C 1
ATOM 3953 O O . SER B 1 65 ? 6.047 18.844 14.93 1 92.81 65 SER B O 1
ATOM 3955 N N . VAL B 1 66 ? 4.172 17.953 14.016 1 90.69 66 VAL B N 1
ATOM 3956 C CA . VAL B 1 66 ? 3.334 19.062 14.469 1 90.69 66 VAL B CA 1
ATOM 3957 C C . VAL B 1 66 ? 2.305 18.547 15.477 1 90.69 66 VAL B C 1
ATOM 3959 O O . VAL B 1 66 ? 1.362 19.266 15.828 1 90.69 66 VAL B O 1
ATOM 3962 N N . THR B 1 67 ? 2.48 17.297 15.906 1 94.44 67 THR B N 1
ATOM 3963 C CA . THR B 1 67 ? 1.457 16.719 16.766 1 94.44 67 THR B CA 1
ATOM 3964 C C . THR B 1 67 ? 2.061 16.234 18.078 1 94.44 67 THR B C 1
ATOM 3966 O O . THR B 1 67 ? 1.391 15.578 18.875 1 94.44 67 THR B O 1
ATOM 3969 N N . GLY B 1 68 ? 3.27 16.5 18.328 1 95.06 68 GLY B N 1
ATOM 3970 C CA . GLY B 1 68 ? 3.928 16.047 19.547 1 95.06 68 GLY B CA 1
ATOM 3971 C C . GLY B 1 68 ? 4.379 14.594 19.469 1 95.06 68 GLY B C 1
ATOM 3972 O O . GLY B 1 68 ? 4.59 13.953 20.484 1 95.06 68 GLY B O 1
ATOM 3973 N N . ALA B 1 69 ? 4.562 14.062 18.281 1 96.19 69 ALA B N 1
ATOM 3974 C CA . ALA B 1 69 ? 4.918 12.656 18.094 1 96.19 69 ALA B CA 1
ATOM 3975 C C . ALA B 1 69 ? 6.324 12.375 18.609 1 96.19 69 ALA B C 1
ATOM 3977 O O . ALA B 1 69 ? 6.656 11.227 18.922 1 96.19 69 ALA B O 1
ATOM 3978 N N . VAL B 1 70 ? 7.18 13.406 18.75 1 96.5 70 VAL B N 1
ATOM 3979 C CA . VAL B 1 70 ? 8.578 13.18 19.109 1 96.5 70 VAL B CA 1
ATOM 3980 C C . VAL B 1 70 ? 8.867 13.789 20.469 1 96.5 70 VAL B C 1
ATOM 3982 O O . VAL B 1 70 ? 10.031 13.945 20.859 1 96.5 70 VAL B O 1
ATOM 3985 N N . THR B 1 71 ? 7.852 14.125 21.172 1 95.06 71 THR B N 1
ATOM 3986 C CA . THR B 1 71 ? 7.996 14.781 22.469 1 95.06 71 THR B CA 1
ATOM 3987 C C . THR B 1 71 ? 8.273 13.766 23.562 1 95.06 71 THR B C 1
ATOM 3989 O O . THR B 1 71 ? 7.559 12.766 23.688 1 95.06 71 THR B O 1
ATOM 3992 N N . ALA B 1 72 ? 9.297 14.055 24.422 1 96 72 ALA B N 1
ATOM 3993 C CA . ALA B 1 72 ? 9.578 13.211 25.594 1 96 72 ALA B CA 1
ATOM 3994 C C . ALA B 1 72 ? 8.688 13.594 26.766 1 96 72 ALA B C 1
ATOM 3996 O O . ALA B 1 72 ? 9.125 14.305 27.672 1 96 72 ALA B O 1
ATOM 3997 N N . ILE B 1 73 ? 7.574 13.023 26.844 1 90.69 73 ILE B N 1
ATOM 3998 C CA . ILE B 1 73 ? 6.535 13.422 27.797 1 90.69 73 ILE B CA 1
ATOM 3999 C C . ILE B 1 73 ? 6.938 13.016 29.203 1 90.69 73 ILE B C 1
ATOM 4001 O O . ILE B 1 73 ? 6.648 13.727 30.172 1 90.69 73 ILE B O 1
ATOM 4005 N N . LYS B 1 74 ? 7.59 11.898 29.391 1 90.75 74 LYS B N 1
ATOM 4006 C CA . LYS B 1 74 ? 7.969 11.398 30.719 1 90.75 74 LYS B CA 1
ATOM 4007 C C . LYS B 1 74 ? 9.477 11.18 30.812 1 90.75 74 LYS B C 1
ATOM 4009 O O . LYS B 1 74 ? 9.93 10.211 31.406 1 90.75 74 LYS B O 1
ATOM 4014 N N . GLY B 1 75 ? 10.102 12.078 30.141 1 95.56 75 GLY B N 1
ATOM 4015 C CA . GLY B 1 75 ? 11.547 11.883 30.109 1 95.56 75 GLY B CA 1
ATOM 4016 C C . GLY B 1 75 ? 11.984 10.781 29.172 1 95.56 75 GLY B C 1
ATOM 4017 O O . GLY B 1 75 ? 11.234 10.383 28.281 1 95.56 75 GLY B O 1
ATOM 4018 N N . GLY B 1 76 ? 13.25 10.383 29.344 1 97.69 76 GLY B N 1
ATOM 4019 C CA . GLY B 1 76 ? 13.797 9.328 28.516 1 97.69 76 GLY B CA 1
ATOM 4020 C C . GLY B 1 76 ? 14.93 9.797 27.625 1 97.69 76 GLY B C 1
ATOM 4021 O O . GLY B 1 76 ? 15.547 10.836 27.875 1 97.69 76 GLY B O 1
ATOM 4022 N N . ILE B 1 77 ? 15.234 8.945 26.719 1 98.69 77 ILE B N 1
ATOM 4023 C CA . ILE B 1 77 ? 16.344 9.203 25.812 1 98.69 77 ILE B CA 1
ATOM 4024 C C . ILE B 1 77 ? 15.797 9.508 24.406 1 98.69 77 ILE B C 1
ATOM 4026 O O . ILE B 1 77 ? 15.008 8.734 23.859 1 98.69 77 ILE B O 1
ATOM 4030 N N . ILE B 1 78 ? 16.156 10.656 23.875 1 98.69 78 ILE B N 1
ATOM 4031 C CA . ILE B 1 78 ? 15.898 10.945 22.469 1 98.69 78 ILE B CA 1
ATOM 4032 C C . ILE B 1 78 ? 17.078 10.461 21.625 1 98.69 78 ILE B C 1
ATOM 4034 O O . ILE B 1 78 ? 18.234 10.703 21.969 1 98.69 78 ILE B O 1
ATOM 4038 N N . ILE B 1 79 ? 16.797 9.711 20.641 1 98.75 79 ILE B N 1
ATOM 4039 C CA . ILE B 1 79 ? 17.828 9.336 19.672 1 98.75 79 ILE B CA 1
ATOM 4040 C C . ILE B 1 79 ? 17.672 10.172 18.406 1 98.75 79 ILE B C 1
ATOM 4042 O O . ILE B 1 79 ? 16.719 9.992 17.641 1 98.75 79 ILE B O 1
ATOM 4046 N N . ASP B 1 80 ? 18.594 11.07 18.203 1 98.69 80 ASP B N 1
ATOM 4047 C CA . ASP B 1 80 ? 18.641 11.883 17 1 98.69 80 ASP B CA 1
ATOM 4048 C C . ASP B 1 80 ? 19.266 11.117 15.828 1 98.69 80 ASP B C 1
ATOM 4050 O O . ASP B 1 80 ? 20.453 10.82 15.852 1 98.69 80 ASP B O 1
ATOM 4054 N N . MET B 1 81 ? 18.484 10.844 14.82 1 98.62 81 MET B N 1
ATOM 4055 C CA . MET B 1 81 ? 18.891 10 13.703 1 98.62 81 MET B CA 1
ATOM 4056 C C . MET B 1 81 ? 19.516 10.844 12.586 1 98.62 81 MET B C 1
ATOM 4058 O O . MET B 1 81 ? 19.969 10.305 11.578 1 98.62 81 MET B O 1
ATOM 4062 N N . SER B 1 82 ? 19.609 12.164 12.672 1 98 82 SER B N 1
ATOM 4063 C CA . SER B 1 82 ? 19.953 13.086 11.594 1 98 82 SER B CA 1
ATOM 4064 C C . SER B 1 82 ? 21.344 12.805 11.055 1 98 82 SER B C 1
ATOM 4066 O O . SER B 1 82 ? 21.609 13.008 9.867 1 98 82 SER B O 1
ATOM 4068 N N . PRO B 1 83 ? 22.328 12.234 11.898 1 98.31 83 PRO B N 1
ATOM 4069 C CA . PRO B 1 83 ? 23.656 11.992 11.328 1 98.31 83 PRO B CA 1
ATOM 4070 C C . PRO B 1 83 ? 23.672 10.812 10.367 1 98.31 83 PRO B C 1
ATOM 4072 O O . PRO B 1 83 ? 24.609 10.688 9.562 1 98.31 83 PRO B O 1
ATOM 4075 N N . MET B 1 84 ? 22.75 9.891 10.469 1 98.62 84 MET B N 1
ATOM 4076 C CA . MET B 1 84 ? 22.656 8.766 9.539 1 98.62 84 MET B CA 1
ATOM 4077 C C . MET B 1 84 ? 21.969 9.188 8.25 1 98.62 84 MET B C 1
ATOM 4079 O O . MET B 1 84 ? 20.828 8.805 8 1 98.62 84 MET B O 1
ATOM 4083 N N . ASN B 1 85 ? 22.641 9.852 7.379 1 98.62 85 ASN B N 1
ATOM 4084 C CA . ASN B 1 85 ? 22 10.539 6.262 1 98.62 85 ASN B CA 1
ATOM 4085 C C . ASN B 1 85 ? 22.656 10.188 4.934 1 98.62 85 ASN B C 1
ATOM 4087 O O . ASN B 1 85 ? 22.812 11.047 4.062 1 98.62 85 ASN B O 1
ATOM 4091 N N . ARG B 1 86 ? 23.109 8.938 4.723 1 98.5 86 ARG B N 1
ATOM 4092 C CA . ARG B 1 86 ? 23.734 8.508 3.479 1 98.5 86 ARG B CA 1
ATOM 4093 C C . ARG B 1 86 ? 22.719 7.871 2.541 1 98.5 86 ARG B C 1
ATOM 4095 O O . ARG B 1 86 ? 21.844 7.133 2.984 1 98.5 86 ARG B O 1
ATOM 4102 N N . ILE B 1 87 ? 22.75 8.211 1.319 1 98.81 87 ILE B N 1
ATOM 4103 C CA . ILE B 1 87 ? 22.172 7.383 0.274 1 98.81 87 ILE B CA 1
ATOM 4104 C C . ILE B 1 87 ? 23.062 6.168 0.021 1 98.81 87 ILE B C 1
ATOM 4106 O O . ILE B 1 87 ? 24.188 6.301 -0.465 1 98.81 87 ILE B O 1
ATOM 4110 N N . ILE B 1 88 ? 22.641 4.984 0.302 1 98.81 88 ILE B N 1
ATOM 4111 C CA . ILE B 1 88 ? 23.453 3.771 0.346 1 98.81 88 ILE B CA 1
ATOM 4112 C C . ILE B 1 88 ? 23.547 3.158 -1.049 1 98.81 88 ILE B C 1
ATOM 4114 O O . ILE B 1 88 ? 24.609 2.715 -1.476 1 98.81 88 ILE B O 1
ATOM 4118 N N . ASP B 1 89 ? 22.422 3.035 -1.754 1 98.5 89 ASP B N 1
ATOM 4119 C CA . ASP B 1 89 ? 22.375 2.383 -3.059 1 98.5 89 ASP B CA 1
ATOM 4120 C C . ASP B 1 89 ? 21.172 2.867 -3.873 1 98.5 89 ASP B C 1
ATOM 4122 O O . ASP B 1 89 ? 20.219 3.412 -3.318 1 98.5 89 ASP B O 1
ATOM 4126 N N . PHE B 1 90 ? 21.375 2.84 -5.191 1 98.56 90 PHE B N 1
ATOM 4127 C CA . PHE B 1 90 ? 20.297 3.146 -6.137 1 98.56 90 PHE B CA 1
ATOM 4128 C C . PHE B 1 90 ? 20.375 2.223 -7.348 1 98.56 90 PHE B C 1
ATOM 4130 O O . PHE B 1 90 ? 21.438 1.991 -7.898 1 98.56 90 PHE B O 1
ATOM 4137 N N . SER B 1 91 ? 19.203 1.632 -7.684 1 98.44 91 SER B N 1
ATOM 4138 C CA . SER B 1 91 ? 19.109 0.789 -8.867 1 98.44 91 SER B CA 1
ATOM 4139 C C . SER B 1 91 ? 18.078 1.332 -9.852 1 98.44 91 SER B C 1
ATOM 4141 O O . SER B 1 91 ? 16.875 1.31 -9.578 1 98.44 91 SER B O 1
ATOM 4143 N N . ASP B 1 92 ? 18.531 1.759 -11.047 1 97.75 92 ASP B N 1
ATOM 4144 C CA . ASP B 1 92 ? 17.594 2.213 -12.078 1 97.75 92 ASP B CA 1
ATOM 4145 C C . ASP B 1 92 ? 17.016 1.031 -12.844 1 97.75 92 ASP B C 1
ATOM 4147 O O . ASP B 1 92 ? 16.125 1.209 -13.688 1 97.75 92 ASP B O 1
ATOM 4151 N N . GLU B 1 93 ? 17.484 -0.197 -12.555 1 97.69 93 GLU B N 1
ATOM 4152 C CA . GLU B 1 93 ? 16.875 -1.415 -13.078 1 97.69 93 GLU B CA 1
ATOM 4153 C C . GLU B 1 93 ? 15.719 -1.877 -12.203 1 97.69 93 GLU B C 1
ATOM 4155 O O . GLU B 1 93 ? 14.648 -2.221 -12.703 1 97.69 93 GLU B O 1
ATOM 4160 N N . ASP B 1 94 ? 15.992 -1.822 -10.898 1 98.19 94 ASP B N 1
ATOM 4161 C CA . ASP B 1 94 ? 14.992 -2.326 -9.969 1 98.19 94 ASP B CA 1
ATOM 4162 C C . ASP B 1 94 ? 14.07 -1.205 -9.492 1 98.19 94 ASP B C 1
ATOM 4164 O O . ASP B 1 94 ? 13.023 -1.465 -8.891 1 98.19 94 ASP B O 1
ATOM 4168 N N . TRP B 1 95 ? 14.43 0.105 -9.805 1 98.5 95 TRP B N 1
ATOM 4169 C CA . TRP B 1 95 ? 13.688 1.293 -9.398 1 98.5 95 TRP B CA 1
ATOM 4170 C C . TRP B 1 95 ? 13.531 1.354 -7.887 1 98.5 95 TRP B C 1
ATOM 4172 O O . TRP B 1 95 ? 12.43 1.534 -7.371 1 98.5 95 TRP B O 1
ATOM 4182 N N . ILE B 1 96 ? 14.633 1.193 -7.18 1 98.62 96 ILE B N 1
ATOM 4183 C CA . ILE B 1 96 ? 14.68 1.203 -5.719 1 98.62 96 ILE B CA 1
ATOM 4184 C C . ILE B 1 96 ? 15.859 2.051 -5.254 1 98.62 96 ILE B C 1
ATOM 4186 O O . ILE B 1 96 ? 16.953 1.98 -5.828 1 98.62 96 ILE B O 1
ATOM 4190 N N . ILE B 1 97 ? 15.664 2.914 -4.273 1 98.88 97 ILE B N 1
ATOM 4191 C CA . ILE B 1 97 ? 16.734 3.654 -3.607 1 98.88 97 ILE B CA 1
ATOM 4192 C C . ILE B 1 97 ? 16.797 3.25 -2.137 1 98.88 97 ILE B C 1
ATOM 4194 O O . ILE B 1 97 ? 15.766 3.07 -1.487 1 98.88 97 ILE B O 1
ATOM 4198 N N . HIS B 1 98 ? 17.953 2.9 -1.658 1 98.88 98 HIS B N 1
ATOM 4199 C CA . HIS B 1 98 ? 18.25 2.5 -0.287 1 98.88 98 HIS B CA 1
ATOM 4200 C C . HIS B 1 98 ? 18.969 3.609 0.469 1 98.88 98 HIS B C 1
ATOM 4202 O O . HIS B 1 98 ? 20.047 4.043 0.059 1 98.88 98 HIS B O 1
ATOM 4208 N N . VAL B 1 99 ? 18.359 4.078 1.552 1 98.94 99 VAL B N 1
ATOM 4209 C CA . VAL B 1 99 ? 18.906 5.246 2.229 1 98.94 99 VAL B CA 1
ATOM 4210 C C . VAL B 1 99 ? 18.891 5.023 3.74 1 98.94 99 VAL B C 1
ATOM 4212 O O . VAL B 1 99 ? 18.156 4.168 4.238 1 98.94 99 VAL B O 1
ATOM 4215 N N . GLU B 1 100 ? 19.688 5.762 4.426 1 98.94 100 GLU B N 1
ATOM 4216 C CA . GLU B 1 100 ? 19.625 5.844 5.883 1 98.94 100 GLU B CA 1
ATOM 4217 C C . GLU B 1 100 ? 18.469 6.734 6.328 1 98.94 100 GLU B C 1
ATOM 4219 O O . GLU B 1 100 ? 18 7.59 5.566 1 98.94 100 GLU B O 1
ATOM 4224 N N . ALA B 1 101 ? 18 6.555 7.535 1 98.62 101 ALA B N 1
ATOM 4225 C CA . ALA B 1 101 ? 16.766 7.141 8.055 1 98.62 101 ALA B CA 1
ATOM 4226 C C . ALA B 1 101 ? 16.891 8.656 8.18 1 98.62 101 ALA B C 1
ATOM 4228 O O . ALA B 1 101 ? 15.883 9.375 8.125 1 98.62 101 ALA B O 1
ATOM 4229 N N . GLY B 1 102 ? 18.031 9.203 8.32 1 98.75 102 GLY B N 1
ATOM 4230 C CA . GLY B 1 102 ? 18.219 10.617 8.594 1 98.75 102 GLY B CA 1
ATOM 4231 C C . GLY B 1 102 ? 18.266 11.461 7.332 1 98.75 102 GLY B C 1
ATOM 4232 O O . GLY B 1 102 ? 18.359 12.695 7.41 1 98.75 102 GLY B O 1
ATOM 4233 N N . VAL B 1 103 ? 18.203 10.859 6.156 1 98.81 103 VAL B N 1
ATOM 4234 C CA . VAL B 1 103 ? 18.266 11.594 4.898 1 98.81 103 VAL B CA 1
ATOM 4235 C C . VAL B 1 103 ? 17.047 12.516 4.781 1 98.81 103 VAL B C 1
ATOM 4237 O O . VAL B 1 103 ? 15.93 12.125 5.105 1 98.81 103 VAL B O 1
ATOM 4240 N N . VAL B 1 104 ? 17.328 13.75 4.352 1 98.56 104 VAL B N 1
ATOM 4241 C CA . VAL B 1 104 ? 16.25 14.711 4.125 1 98.56 104 VAL B CA 1
ATOM 4242 C C . VAL B 1 104 ? 15.508 14.359 2.836 1 98.56 104 VAL B C 1
ATOM 4244 O O . VAL B 1 104 ? 16.125 14 1.835 1 98.56 104 VAL B O 1
ATOM 4247 N N . LEU B 1 105 ? 14.258 14.461 2.867 1 97.62 105 LEU B N 1
ATOM 4248 C CA . LEU B 1 105 ? 13.422 14 1.763 1 97.62 105 LEU B CA 1
ATOM 4249 C C . LEU B 1 105 ? 13.82 14.688 0.46 1 97.62 105 LEU B C 1
ATOM 4251 O O . LEU B 1 105 ? 13.977 14.023 -0.57 1 97.62 105 LEU B O 1
ATOM 4255 N N . ASP B 1 106 ? 14.008 16.016 0.444 1 97.06 106 ASP B N 1
ATOM 4256 C CA . ASP B 1 106 ? 14.328 16.75 -0.771 1 97.06 106 ASP B CA 1
ATOM 4257 C C . ASP B 1 106 ? 15.672 16.297 -1.346 1 97.06 106 ASP B C 1
ATOM 4259 O O . ASP B 1 106 ? 15.922 16.438 -2.545 1 97.06 106 ASP B O 1
ATOM 4263 N N . GLU B 1 107 ? 16.547 15.781 -0.521 1 98.25 107 GLU B N 1
ATOM 4264 C CA . GLU B 1 107 ? 17.828 15.266 -1.004 1 98.25 107 GLU B CA 1
ATOM 4265 C C . GLU B 1 107 ? 17.625 14.047 -1.898 1 98.25 107 GLU B C 1
ATOM 4267 O O . GLU B 1 107 ? 18.406 13.82 -2.83 1 98.25 107 GLU B O 1
ATOM 4272 N N . ILE B 1 108 ? 16.625 13.289 -1.639 1 98.5 108 ILE B N 1
ATOM 4273 C CA . ILE B 1 108 ? 16.312 12.117 -2.451 1 98.5 108 ILE B CA 1
ATOM 4274 C C . ILE B 1 108 ? 15.945 12.562 -3.869 1 98.5 108 ILE B C 1
ATOM 4276 O O . ILE B 1 108 ? 16.5 12.047 -4.844 1 98.5 108 ILE B O 1
ATOM 4280 N N . ASN B 1 109 ? 15.07 13.523 -3.984 1 97.19 109 ASN B N 1
ATOM 4281 C CA . ASN B 1 109 ? 14.641 13.961 -5.309 1 97.19 109 ASN B CA 1
ATOM 4282 C C . ASN B 1 109 ? 15.734 14.75 -6.02 1 97.19 109 ASN B C 1
ATOM 4284 O O . ASN B 1 109 ? 15.828 14.719 -7.25 1 97.19 109 ASN B O 1
ATOM 4288 N N . ALA B 1 110 ? 16.5 15.5 -5.238 1 98.06 110 ALA B N 1
ATOM 4289 C CA . ALA B 1 110 ? 17.656 16.141 -5.848 1 98.06 110 ALA B CA 1
ATOM 4290 C C . ALA B 1 110 ? 18.562 15.102 -6.508 1 98.06 110 ALA B C 1
ATOM 4292 O O . ALA B 1 110 ? 19.141 15.352 -7.57 1 98.06 110 ALA B O 1
ATOM 4293 N N . PHE B 1 111 ? 18.703 13.938 -5.902 1 98.5 111 PHE B N 1
ATOM 4294 C CA . PHE B 1 111 ? 19.5 12.828 -6.406 1 98.5 111 PHE B CA 1
ATOM 4295 C C . PHE B 1 111 ? 18.812 12.164 -7.59 1 98.5 111 PHE B C 1
ATOM 4297 O O . PHE B 1 111 ? 19.469 11.812 -8.578 1 98.5 111 PHE B O 1
ATOM 4304 N N . LEU B 1 112 ? 17.5 12.023 -7.582 1 98.56 112 LEU B N 1
ATOM 4305 C CA . LEU B 1 112 ? 16.734 11.195 -8.516 1 98.56 112 LEU B CA 1
ATOM 4306 C C . LEU B 1 112 ? 16.406 11.977 -9.789 1 98.56 112 LEU B C 1
ATOM 4308 O O . LEU B 1 112 ? 16.438 11.414 -10.883 1 98.56 112 LEU B O 1
ATOM 4312 N N . ARG B 1 113 ? 16.141 13.242 -9.75 1 97.25 113 ARG B N 1
ATOM 4313 C CA . ARG B 1 113 ? 15.578 14.016 -10.852 1 97.25 113 ARG B CA 1
ATOM 4314 C C . ARG B 1 113 ? 16.516 14.008 -12.055 1 97.25 113 ARG B C 1
ATOM 4316 O O . ARG B 1 113 ? 16.078 13.781 -13.188 1 97.25 113 ARG B O 1
ATOM 4323 N N . PRO B 1 114 ? 17.844 14.266 -11.828 1 97.69 114 PRO B N 1
ATOM 4324 C CA . PRO B 1 114 ? 18.75 14.219 -12.977 1 97.69 114 PRO B CA 1
ATOM 4325 C C . PRO B 1 114 ? 18.812 12.836 -13.625 1 97.69 114 PRO B C 1
ATOM 4327 O O . PRO B 1 114 ? 19.297 12.695 -14.75 1 97.69 114 PRO B O 1
ATOM 4330 N N . ARG B 1 115 ? 18.328 11.844 -12.961 1 97.56 115 ARG B N 1
ATOM 4331 C CA . ARG B 1 115 ? 18.359 10.461 -13.438 1 97.56 115 ARG B CA 1
ATOM 4332 C C . ARG B 1 115 ? 17.016 10.047 -14.023 1 97.56 115 ARG B C 1
ATOM 4334 O O . ARG B 1 115 ? 16.812 8.883 -14.367 1 97.56 115 ARG B O 1
ATOM 4341 N N . GLY B 1 116 ? 16.047 10.961 -14 1 97.31 116 GLY B N 1
ATOM 4342 C CA . GLY B 1 116 ? 14.766 10.742 -14.656 1 97.31 116 GLY B CA 1
ATOM 4343 C C . GLY B 1 116 ? 13.734 10.078 -13.758 1 97.31 116 GLY B C 1
ATOM 4344 O O . GLY B 1 116 ? 12.734 9.547 -14.234 1 97.31 116 GLY B O 1
ATOM 4345 N N . PHE B 1 117 ? 14.047 10.031 -12.484 1 98.31 117 PHE B N 1
ATOM 4346 C CA . PHE B 1 117 ? 13.141 9.438 -11.508 1 98.31 117 PHE B CA 1
ATOM 4347 C C . PHE B 1 117 ? 12.695 10.477 -10.484 1 98.31 117 PHE B C 1
ATOM 4349 O O . PHE B 1 117 ? 13.242 11.578 -10.43 1 98.31 117 PHE B O 1
ATOM 4356 N N . PHE B 1 118 ? 11.656 10.148 -9.773 1 97.25 118 PHE B N 1
ATOM 4357 C CA . PHE B 1 118 ? 11.32 10.961 -8.609 1 97.25 118 PHE B CA 1
ATOM 4358 C C . PHE B 1 118 ? 10.633 10.117 -7.543 1 97.25 118 PHE B C 1
ATOM 4360 O O . PHE B 1 118 ? 10.211 8.992 -7.812 1 97.25 118 PHE B O 1
ATOM 4367 N N . PHE B 1 119 ? 10.766 10.578 -6.285 1 98.25 119 PHE B N 1
ATOM 4368 C CA . PHE B 1 119 ? 10.055 10.086 -5.113 1 98.25 119 PHE B CA 1
ATOM 4369 C C . PHE B 1 119 ? 8.852 10.969 -4.793 1 98.25 119 PHE B C 1
ATOM 4371 O O . PHE B 1 119 ? 9.016 12.156 -4.492 1 98.25 119 PHE B O 1
ATOM 4378 N N . PRO B 1 120 ? 7.613 10.391 -4.816 1 97.69 120 PRO B N 1
ATOM 4379 C CA . PRO B 1 120 ? 6.414 11.219 -4.969 1 97.69 120 PRO B CA 1
ATOM 4380 C C . PRO B 1 120 ? 5.996 11.906 -3.668 1 97.69 120 PRO B C 1
ATOM 4382 O O . PRO B 1 120 ? 5.574 13.062 -3.684 1 97.69 120 PRO B O 1
ATOM 4385 N N . PRO B 1 121 ? 6.078 11.242 -2.48 1 97.38 121 PRO B N 1
ATOM 4386 C CA . PRO B 1 121 ? 5.633 11.945 -1.277 1 97.38 121 PRO B CA 1
ATOM 4387 C C . PRO B 1 121 ? 6.383 13.258 -1.048 1 97.38 121 PRO B C 1
ATOM 4389 O O . PRO B 1 121 ? 7.613 13.281 -1.113 1 97.38 121 PRO B O 1
ATOM 4392 N N . ASP B 1 122 ? 5.602 14.328 -0.846 1 94.75 122 ASP B N 1
ATOM 4393 C CA . ASP B 1 122 ? 6.195 15.656 -0.763 1 94.75 122 ASP B CA 1
ATOM 4394 C C . ASP B 1 122 ? 5.516 16.5 0.318 1 94.75 122 ASP B C 1
ATOM 4396 O O . ASP B 1 122 ? 5.031 17.594 0.044 1 94.75 122 ASP B O 1
ATOM 4400 N N . PRO B 1 123 ? 5.613 16.031 1.547 1 93.56 123 PRO B N 1
ATOM 4401 C CA . PRO B 1 123 ? 5.059 16.875 2.602 1 93.56 123 PRO B CA 1
ATOM 4402 C C . PRO B 1 123 ? 5.629 18.297 2.578 1 93.56 123 PRO B C 1
ATOM 4404 O O . PRO B 1 123 ? 6.711 18.516 2.031 1 93.56 123 PRO B O 1
ATOM 4407 N N . ALA B 1 124 ? 4.891 19.234 3.139 1 88.69 124 ALA B N 1
ATOM 4408 C CA . ALA B 1 124 ? 5.312 20.625 3.141 1 88.69 124 ALA B CA 1
ATOM 4409 C C . ALA B 1 124 ? 6.695 20.781 3.77 1 88.69 124 ALA B C 1
ATOM 4411 O O . ALA B 1 124 ? 7.441 21.703 3.422 1 88.69 124 ALA B O 1
ATOM 4412 N N . SER B 1 125 ? 7.082 19.859 4.609 1 90.06 125 SER B N 1
ATOM 4413 C CA . SER B 1 125 ? 8.367 19.906 5.305 1 90.06 125 SER B CA 1
ATOM 4414 C C . SER B 1 125 ? 9.43 19.109 4.562 1 90.06 125 SER B C 1
ATOM 4416 O O . SER B 1 125 ? 10.461 18.766 5.137 1 90.06 125 SER B O 1
ATOM 4418 N N . SER B 1 126 ? 9.203 18.781 3.324 1 93.69 126 SER B N 1
ATOM 4419 C CA . SER B 1 126 ? 10.102 17.906 2.582 1 93.69 126 SER B CA 1
ATOM 4420 C C . SER B 1 126 ? 11.523 18.453 2.561 1 93.69 126 SER B C 1
ATOM 4422 O O . SER B 1 126 ? 12.492 17.688 2.479 1 93.69 126 SER B O 1
ATOM 4424 N N . PHE B 1 127 ? 11.734 19.75 2.723 1 92.88 127 PHE B N 1
ATOM 4425 C CA . PHE B 1 127 ? 13.055 20.375 2.674 1 92.88 127 PHE B CA 1
ATOM 4426 C C . PHE B 1 127 ? 13.812 20.141 3.977 1 92.88 127 PHE B C 1
ATOM 4428 O O . PHE B 1 127 ? 15.023 20.328 4.035 1 92.88 127 PHE B O 1
ATOM 4435 N N . MET B 1 128 ? 13.125 19.625 4.977 1 94.81 128 MET B N 1
ATOM 4436 C CA . MET B 1 128 ? 13.82 19.484 6.254 1 94.81 128 MET B CA 1
ATOM 4437 C C . MET B 1 128 ? 13.516 18.141 6.906 1 94.81 128 MET B C 1
ATOM 4439 O O . MET B 1 128 ? 14.328 17.625 7.664 1 94.81 128 MET B O 1
ATOM 4443 N N . CYS B 1 129 ? 12.344 17.547 6.68 1 96.25 129 CYS B N 1
ATOM 4444 C CA . CYS B 1 129 ? 12.008 16.312 7.359 1 96.25 129 CYS B CA 1
ATOM 4445 C C . CYS B 1 129 ? 12.859 15.156 6.848 1 96.25 129 CYS B C 1
ATOM 4447 O O . CYS B 1 129 ? 13.352 15.195 5.719 1 96.25 129 CYS B O 1
ATOM 4449 N N . SER B 1 130 ? 13.109 14.172 7.672 1 98.44 130 SER B N 1
ATOM 4450 C CA . SER B 1 130 ? 13.914 13.016 7.309 1 98.44 130 SER B CA 1
ATOM 4451 C C . SER B 1 130 ? 13.055 11.875 6.789 1 98.44 130 SER B C 1
ATOM 4453 O O . SER B 1 130 ? 11.859 11.805 7.09 1 98.44 130 SER B O 1
ATOM 4455 N N . ILE B 1 131 ? 13.672 10.992 6.027 1 98.69 131 ILE B N 1
ATOM 4456 C CA . ILE B 1 131 ? 12.992 9.82 5.488 1 98.69 131 ILE B CA 1
ATOM 4457 C C . ILE B 1 131 ? 12.461 8.961 6.633 1 98.69 131 ILE B C 1
ATOM 4459 O O . ILE B 1 131 ? 11.344 8.453 6.57 1 98.69 131 ILE B O 1
ATOM 4463 N N . GLY B 1 132 ? 13.25 8.734 7.676 1 98.69 132 GLY B N 1
ATOM 4464 C CA . GLY B 1 132 ? 12.781 7.977 8.82 1 98.69 132 GLY B CA 1
ATOM 4465 C C . GLY B 1 132 ? 11.562 8.586 9.484 1 98.69 132 GLY B C 1
ATOM 4466 O O . GLY B 1 132 ? 10.617 7.879 9.828 1 98.69 132 GLY B O 1
ATOM 4467 N N . GLY B 1 133 ? 11.641 9.906 9.664 1 98.31 133 GLY B N 1
ATOM 4468 C CA . GLY B 1 133 ? 10.5 10.609 10.234 1 98.31 133 GLY B CA 1
ATOM 4469 C C . GLY B 1 133 ? 9.258 10.523 9.367 1 98.31 133 GLY B C 1
ATOM 4470 O O . GLY B 1 133 ? 8.164 10.234 9.859 1 98.31 133 GLY B O 1
ATOM 4471 N N . ALA B 1 134 ? 9.43 10.75 8.07 1 98.44 134 ALA B N 1
ATOM 4472 C CA . ALA B 1 134 ? 8.305 10.68 7.141 1 98.44 134 ALA B CA 1
ATOM 4473 C C . ALA B 1 134 ? 7.695 9.281 7.117 1 98.44 134 ALA B C 1
ATOM 4475 O O . ALA B 1 134 ? 6.477 9.133 7.012 1 98.44 134 ALA B O 1
ATOM 4476 N N . THR B 1 135 ? 8.539 8.25 7.168 1 98.69 135 THR B N 1
ATOM 4477 C CA . THR B 1 135 ? 8.07 6.871 7.211 1 98.69 135 THR B CA 1
ATOM 4478 C C . THR B 1 135 ? 7.277 6.613 8.492 1 98.69 135 THR B C 1
ATOM 4480 O O . THR B 1 135 ? 6.16 6.094 8.438 1 98.69 135 THR B O 1
ATOM 4483 N N . SER B 1 136 ? 7.773 7.059 9.617 1 98.12 136 SER B N 1
ATOM 4484 C CA . SER B 1 136 ? 7.152 6.812 10.906 1 98.12 136 SER B CA 1
ATOM 4485 C C . SER B 1 136 ? 5.836 7.574 11.047 1 98.12 136 SER B C 1
ATOM 4487 O O . SER B 1 136 ? 4.922 7.125 11.734 1 98.12 136 SER B O 1
ATOM 4489 N N . GLU B 1 137 ? 5.773 8.672 10.391 1 97.06 137 GLU B N 1
ATOM 4490 C CA . GLU B 1 137 ? 4.57 9.5 10.469 1 97.06 137 GLU B CA 1
ATOM 4491 C C . GLU B 1 137 ? 3.551 9.086 9.414 1 97.06 137 GLU B C 1
ATOM 4493 O O . GLU B 1 137 ? 2.363 9.398 9.531 1 97.06 137 GLU B O 1
ATOM 4498 N N . GLY B 1 138 ? 3.988 8.375 8.398 1 97.44 138 GLY B N 1
ATOM 4499 C CA . GLY B 1 138 ? 3.121 8.125 7.258 1 97.44 138 GLY B CA 1
ATOM 4500 C C . GLY B 1 138 ? 2.76 9.391 6.5 1 97.44 138 GLY B C 1
ATOM 4501 O O . GLY B 1 138 ? 1.588 9.633 6.203 1 97.44 138 GLY B O 1
ATOM 4502 N N . SER B 1 139 ? 3.723 10.172 6.18 1 97.38 139 SER B N 1
ATOM 4503 C CA . SER B 1 139 ? 3.531 11.5 5.617 1 97.38 139 SER B CA 1
ATOM 4504 C C . SER B 1 139 ? 3.031 11.43 4.18 1 97.38 139 SER B C 1
ATOM 4506 O O . SER B 1 139 ? 3.104 10.375 3.545 1 97.38 139 SER B O 1
ATOM 4508 N N . GLY B 1 140 ? 2.463 12.492 3.725 1 96 140 GLY B N 1
ATOM 4509 C CA . GLY B 1 140 ? 1.977 12.641 2.361 1 96 140 GLY B CA 1
ATOM 4510 C C . GLY B 1 140 ? 2.406 13.938 1.712 1 96 140 GLY B C 1
ATOM 4511 O O . GLY B 1 140 ? 3.572 14.328 1.803 1 96 140 GLY B O 1
ATOM 4512 N N . GLY B 1 141 ? 1.503 14.586 1.004 1 95 141 GLY B N 1
ATOM 4513 C CA . GLY B 1 141 ? 1.786 15.844 0.333 1 95 141 GLY B CA 1
ATOM 4514 C C . GLY B 1 141 ? 0.907 16.094 -0.88 1 95 141 GLY B C 1
ATOM 4515 O O . GLY B 1 141 ? -0.179 15.516 -0.99 1 95 141 GLY B O 1
ATOM 4516 N N . MET B 1 142 ? 1.26 17.047 -1.699 1 95.94 142 MET B N 1
ATOM 4517 C CA . MET B 1 142 ? 0.431 17.531 -2.801 1 95.94 142 MET B CA 1
ATOM 4518 C C . MET B 1 142 ? 0.265 16.453 -3.867 1 95.94 142 MET B C 1
ATOM 4520 O O . MET B 1 142 ? -0.787 16.359 -4.5 1 95.94 142 MET B O 1
ATOM 4524 N N . HIS B 1 143 ? 1.203 15.594 -4.02 1 96.75 143 HIS B N 1
ATOM 4525 C CA . HIS B 1 143 ? 1.158 14.602 -5.09 1 96.75 143 HIS B CA 1
ATOM 4526 C C . HIS B 1 143 ? 0.405 13.352 -4.652 1 96.75 143 HIS B C 1
ATOM 4528 O O . HIS B 1 143 ? 0.202 12.438 -5.449 1 96.75 143 HIS B O 1
ATOM 4534 N N . CYS B 1 144 ? -0.07 13.289 -3.459 1 96.06 144 CYS B N 1
ATOM 4535 C CA . CYS B 1 144 ? -0.63 12.055 -2.91 1 96.06 144 CYS B CA 1
ATOM 4536 C C . CYS B 1 144 ? -1.968 11.727 -3.561 1 96.06 144 CYS B C 1
ATOM 4538 O O . CYS B 1 144 ? -2.416 10.578 -3.525 1 96.06 144 CYS B O 1
ATOM 4540 N N . VAL B 1 145 ? -2.609 12.766 -4.168 1 96.94 145 VAL B N 1
ATOM 4541 C CA . VAL B 1 145 ? -3.867 12.484 -4.855 1 96.94 145 VAL B CA 1
ATOM 4542 C C . VAL B 1 145 ? -3.645 11.422 -5.93 1 96.94 145 VAL B C 1
ATOM 4544 O O . VAL B 1 145 ? -4.5 10.555 -6.145 1 96.94 145 VAL B O 1
ATOM 4547 N N . LYS B 1 146 ? -2.529 11.484 -6.527 1 96.94 146 LYS B N 1
ATOM 4548 C CA . LYS B 1 146 ? -2.232 10.531 -7.586 1 96.94 146 LYS B CA 1
ATOM 4549 C C . LYS B 1 146 ? -1.347 9.398 -7.074 1 96.94 146 LYS B C 1
ATOM 4551 O O . LYS B 1 146 ? -1.54 8.234 -7.441 1 96.94 146 LYS B O 1
ATOM 4556 N N . TYR B 1 147 ? -0.408 9.672 -6.227 1 97.25 147 TYR B N 1
ATOM 4557 C CA . TYR B 1 147 ? 0.67 8.727 -5.977 1 97.25 147 TYR B CA 1
ATOM 4558 C C . TYR B 1 147 ? 0.559 8.133 -4.574 1 97.25 147 TYR B C 1
ATOM 4560 O O . TYR B 1 147 ? 1.302 7.215 -4.223 1 97.25 147 TYR B O 1
ATOM 4568 N N . GLY B 1 148 ? -0.33 8.594 -3.783 1 96.81 148 GLY B N 1
ATOM 4569 C CA . GLY B 1 148 ? -0.465 8.062 -2.434 1 96.81 148 GLY B CA 1
ATOM 4570 C C . GLY B 1 148 ? 0.555 8.633 -1.467 1 96.81 148 GLY B C 1
ATOM 4571 O O . GLY B 1 148 ? 1.159 9.68 -1.736 1 96.81 148 GLY B O 1
ATOM 4572 N N . THR B 1 149 ? 0.658 8.07 -0.304 1 97.94 149 THR B N 1
ATOM 4573 C CA . THR B 1 149 ? 1.493 8.547 0.79 1 97.94 149 THR B CA 1
ATOM 4574 C C . THR B 1 149 ? 2.715 7.652 0.973 1 97.94 149 THR B C 1
ATOM 4576 O O . THR B 1 149 ? 2.98 6.781 0.145 1 97.94 149 THR B O 1
ATOM 4579 N N . MET B 1 150 ? 3.475 7.859 2.061 1 98.25 150 MET B N 1
ATOM 4580 C CA . MET B 1 150 ? 4.648 7.047 2.355 1 98.25 150 MET B CA 1
ATOM 4581 C C . MET B 1 150 ? 4.301 5.562 2.342 1 98.25 150 MET B C 1
ATOM 4583 O O . MET B 1 150 ? 5.125 4.73 1.951 1 98.25 150 MET B O 1
ATOM 4587 N N . LYS B 1 151 ? 3.113 5.176 2.766 1 96.88 151 LYS B N 1
ATOM 4588 C CA . LYS B 1 151 ? 2.691 3.779 2.842 1 96.88 151 LYS B CA 1
ATOM 4589 C C . LYS B 1 151 ? 2.781 3.102 1.478 1 96.88 151 LYS B C 1
ATOM 4591 O O . LYS B 1 151 ? 2.977 1.888 1.393 1 96.88 151 LYS B O 1
ATOM 4596 N N . ASP B 1 152 ? 2.734 3.824 0.443 1 97.44 152 ASP B N 1
ATOM 4597 C CA . ASP B 1 152 ? 2.703 3.271 -0.907 1 97.44 152 ASP B CA 1
ATOM 4598 C C . ASP B 1 152 ? 4.113 3.133 -1.477 1 97.44 152 ASP B C 1
ATOM 4600 O O . ASP B 1 152 ? 4.312 2.496 -2.514 1 97.44 152 ASP B O 1
ATOM 4604 N N . TRP B 1 153 ? 5.148 3.643 -0.747 1 98.44 153 TRP B N 1
ATOM 4605 C CA . TRP B 1 153 ? 6.43 3.818 -1.42 1 98.44 153 TRP B CA 1
ATOM 4606 C C . TRP B 1 153 ? 7.559 3.176 -0.621 1 98.44 153 TRP B C 1
ATOM 4608 O O . TRP B 1 153 ? 8.695 3.096 -1.093 1 98.44 153 TRP B O 1
ATOM 4618 N N . VAL B 1 154 ? 7.281 2.678 0.547 1 98.81 154 VAL B N 1
ATOM 4619 C CA . VAL B 1 154 ? 8.281 2.008 1.371 1 98.81 154 VAL B CA 1
ATOM 4620 C C . VAL B 1 154 ? 8.203 0.498 1.158 1 98.81 154 VAL B C 1
ATOM 4622 O O . VAL B 1 154 ? 7.133 -0.098 1.303 1 98.81 154 VAL B O 1
ATOM 4625 N N . LEU B 1 155 ? 9.312 -0.108 0.836 1 98.62 155 LEU B N 1
ATOM 4626 C CA . LEU B 1 155 ? 9.352 -1.543 0.576 1 98.62 155 LEU B CA 1
ATOM 4627 C C . LEU B 1 155 ? 9.852 -2.305 1.798 1 98.62 155 LEU B C 1
ATOM 4629 O O . LEU B 1 155 ? 9.414 -3.43 2.055 1 98.62 155 LEU B O 1
ATOM 4633 N N . ALA B 1 156 ? 10.797 -1.722 2.457 1 98.75 156 ALA B N 1
ATOM 4634 C CA . ALA B 1 156 ? 11.438 -2.369 3.602 1 98.75 156 ALA B CA 1
ATOM 4635 C C . ALA B 1 156 ? 12.102 -1.342 4.512 1 98.75 156 ALA B C 1
ATOM 4637 O O . ALA B 1 156 ? 12.391 -0.221 4.086 1 98.75 156 ALA B O 1
ATOM 4638 N N . THR B 1 157 ? 12.258 -1.705 5.715 1 98.81 157 THR B N 1
ATOM 4639 C CA . THR B 1 157 ? 13.023 -0.91 6.672 1 98.81 157 THR B CA 1
ATOM 4640 C C . THR B 1 157 ? 13.977 -1.792 7.473 1 98.81 157 THR B C 1
ATOM 4642 O O . THR B 1 157 ? 13.68 -2.965 7.715 1 98.81 157 THR B O 1
ATOM 4645 N N . ARG B 1 158 ? 15.094 -1.264 7.754 1 98.75 158 ARG B N 1
ATOM 4646 C CA . ARG B 1 158 ? 15.906 -1.788 8.852 1 98.75 158 ARG B CA 1
ATOM 4647 C C . ARG B 1 158 ? 15.602 -1.054 10.156 1 98.75 158 ARG B C 1
ATOM 4649 O O . ARG B 1 158 ? 15.492 0.174 10.172 1 98.75 158 ARG B O 1
ATOM 4656 N N . MET B 1 159 ? 15.391 -1.78 11.188 1 98.44 159 MET B N 1
ATOM 4657 C CA . MET B 1 159 ? 15.055 -1.121 12.445 1 98.44 159 MET B CA 1
ATOM 4658 C C . MET B 1 159 ? 15.641 -1.885 13.633 1 98.44 159 MET B C 1
ATOM 4660 O O . MET B 1 159 ? 15.992 -3.057 13.508 1 98.44 159 MET B O 1
ATOM 4664 N N . VAL B 1 160 ? 15.852 -1.208 14.688 1 98.88 160 VAL B N 1
ATOM 4665 C CA . VAL B 1 160 ? 16.281 -1.793 15.953 1 98.88 160 VAL B CA 1
ATOM 4666 C C . VAL B 1 160 ? 15.086 -1.893 16.906 1 98.88 160 VAL B C 1
ATOM 4668 O O . VAL B 1 160 ? 14.414 -0.895 17.172 1 98.88 160 VAL B O 1
ATOM 4671 N N . LEU B 1 161 ? 14.797 -3.072 17.344 1 98.75 161 LEU B N 1
ATOM 4672 C CA . LEU B 1 161 ? 13.703 -3.346 18.266 1 98.75 161 LEU B CA 1
ATOM 4673 C C . LEU B 1 161 ? 14.062 -2.908 19.688 1 98.75 161 LEU B C 1
ATOM 4675 O O . LEU B 1 161 ? 15.227 -2.623 19.969 1 98.75 161 LEU B O 1
ATOM 4679 N N . PRO B 1 162 ? 13.062 -2.824 20.562 1 98.31 162 PRO B N 1
ATOM 4680 C CA . PRO B 1 162 ? 13.305 -2.334 21.922 1 98.31 162 PRO B CA 1
ATOM 4681 C C . PRO B 1 162 ? 14.367 -3.148 22.656 1 98.31 162 PRO B C 1
ATOM 4683 O O . PRO B 1 162 ? 15.094 -2.611 23.5 1 98.31 162 PRO B O 1
ATOM 4686 N N . ASP B 1 163 ? 14.539 -4.379 22.344 1 98 163 ASP B N 1
ATOM 4687 C CA . ASP B 1 163 ? 15.492 -5.227 23.047 1 98 163 ASP B CA 1
ATOM 4688 C C . ASP B 1 163 ? 16.891 -5.129 22.438 1 98 163 ASP B C 1
ATOM 4690 O O . ASP B 1 163 ? 17.812 -5.832 22.859 1 98 163 ASP B O 1
ATOM 4694 N N . GLY B 1 164 ? 17 -4.367 21.391 1 98.56 164 GLY B N 1
ATOM 4695 C CA . GLY B 1 164 ? 18.297 -4.16 20.766 1 98.56 164 GLY B CA 1
ATOM 4696 C C . GLY B 1 164 ? 18.516 -5.039 19.547 1 98.56 164 GLY B C 1
ATOM 4697 O O . GLY B 1 164 ? 19.516 -4.895 18.844 1 98.56 164 GLY B O 1
ATOM 4698 N N . THR B 1 165 ? 17.594 -5.914 19.234 1 98.44 165 THR B N 1
ATOM 4699 C CA . THR B 1 165 ? 17.734 -6.766 18.047 1 98.44 165 THR B CA 1
ATOM 4700 C C . THR B 1 165 ? 17.516 -5.961 16.766 1 98.44 165 THR B C 1
ATOM 4702 O O . THR B 1 165 ? 16.562 -5.188 16.672 1 98.44 165 THR B O 1
ATOM 4705 N N . THR B 1 166 ? 18.438 -6.121 15.852 1 98.25 166 THR B N 1
ATOM 4706 C CA . THR B 1 166 ? 18.266 -5.5 14.539 1 98.25 166 THR B CA 1
ATOM 4707 C C . THR B 1 166 ? 17.516 -6.43 13.594 1 98.25 166 THR B C 1
ATOM 4709 O O . THR B 1 166 ? 17.844 -7.613 13.484 1 98.25 166 THR B O 1
ATOM 4712 N N . VAL B 1 167 ? 16.516 -5.902 12.906 1 97.94 167 VAL B N 1
ATOM 4713 C CA . VAL B 1 167 ? 15.75 -6.691 11.938 1 97.94 167 VAL B CA 1
ATOM 4714 C C . VAL B 1 167 ? 15.578 -5.898 10.648 1 97.94 167 VAL B C 1
ATOM 4716 O O . VAL B 1 167 ? 15.656 -4.664 10.656 1 97.94 167 VAL B O 1
ATOM 4719 N N . LYS B 1 168 ? 15.469 -6.629 9.594 1 98.25 168 LYS B N 1
ATOM 4720 C CA . LYS B 1 168 ? 14.953 -6.059 8.352 1 98.25 168 LYS B CA 1
ATOM 4721 C C . LYS B 1 168 ? 13.477 -6.41 8.164 1 98.25 168 LYS B C 1
ATOM 4723 O O . LYS B 1 168 ? 13.125 -7.586 8.047 1 98.25 168 LYS B O 1
ATOM 4728 N N . VAL B 1 169 ? 12.633 -5.434 8.125 1 98.38 169 VAL B N 1
ATOM 4729 C CA . VAL B 1 169 ? 11.195 -5.617 7.945 1 98.38 169 VAL B CA 1
ATOM 4730 C C . VAL B 1 169 ? 10.828 -5.395 6.48 1 98.38 169 VAL B C 1
ATOM 4732 O O . VAL B 1 169 ? 10.984 -4.289 5.957 1 98.38 169 VAL B O 1
ATOM 4735 N N . GLY B 1 170 ? 10.25 -6.43 5.859 1 97.94 170 GLY B N 1
ATOM 4736 C CA . GLY B 1 170 ? 9.969 -6.363 4.434 1 97.94 170 GLY B CA 1
ATOM 4737 C C . GLY B 1 170 ? 11.156 -6.734 3.57 1 97.94 170 GLY B C 1
ATOM 4738 O O . GLY B 1 170 ? 12.18 -7.199 4.078 1 97.94 170 GLY B O 1
ATOM 4739 N N . GLU B 1 171 ? 10.984 -6.672 2.254 1 97.88 171 GLU B N 1
ATOM 4740 C CA . GLU B 1 171 ? 12 -6.969 1.248 1 97.88 171 GLU B CA 1
ATOM 4741 C C . GLU B 1 171 ? 12.008 -5.914 0.145 1 97.88 171 GLU B C 1
ATOM 4743 O O . GLU B 1 171 ? 10.969 -5.336 -0.176 1 97.88 171 GLU B O 1
ATOM 4748 N N . PRO B 1 172 ? 13.172 -5.629 -0.41 1 97.69 172 PRO B N 1
ATOM 4749 C CA . PRO B 1 172 ? 13.234 -4.672 -1.516 1 97.69 172 PRO B CA 1
ATOM 4750 C C . PRO B 1 172 ? 12.75 -5.262 -2.838 1 97.69 172 PRO B C 1
ATOM 4752 O O . PRO B 1 172 ? 13.5 -5.289 -3.816 1 97.69 172 PRO B O 1
ATOM 4755 N N . LEU B 1 173 ? 11.516 -5.742 -2.848 1 97.12 173 LEU B N 1
ATOM 4756 C CA . LEU B 1 173 ? 10.797 -6.312 -3.984 1 97.12 173 LEU B CA 1
ATOM 4757 C C . LEU B 1 173 ? 9.445 -5.637 -4.176 1 97.12 173 LEU B C 1
ATOM 4759 O O . LEU B 1 173 ? 8.789 -5.27 -3.197 1 97.12 173 LEU B O 1
ATOM 4763 N N . HIS B 1 174 ? 9.07 -5.559 -5.402 1 93.75 174 HIS B N 1
ATOM 4764 C CA . HIS B 1 174 ? 7.773 -4.957 -5.684 1 93.75 174 HIS B CA 1
ATOM 4765 C C . HIS B 1 174 ? 6.637 -5.922 -5.355 1 93.75 174 HIS B C 1
ATOM 4767 O O . HIS B 1 174 ? 5.516 -5.492 -5.074 1 93.75 174 HIS B O 1
ATOM 4773 N N . LYS B 1 175 ? 6.93 -7.223 -5.422 1 95.38 175 LYS B N 1
ATOM 4774 C CA . LYS B 1 175 ? 5.973 -8.258 -5.055 1 95.38 175 LYS B CA 1
ATOM 4775 C C . LYS B 1 175 ? 6.586 -9.242 -4.055 1 95.38 175 LYS B C 1
ATOM 4777 O O . LYS B 1 175 ? 7.723 -9.688 -4.23 1 95.38 175 LYS B O 1
ATOM 4782 N N . ASN B 1 176 ? 5.891 -9.445 -3.062 1 96.31 176 ASN B N 1
ATOM 4783 C CA . ASN B 1 176 ? 6.281 -10.398 -2.033 1 96.31 176 ASN B CA 1
ATOM 4784 C C . ASN B 1 176 ? 5.098 -10.812 -1.169 1 96.31 176 ASN B C 1
ATOM 4786 O O . ASN B 1 176 ? 4.422 -9.961 -0.584 1 96.31 176 ASN B O 1
ATOM 4790 N N . ARG B 1 177 ? 4.867 -12.125 -1.111 1 95.94 177 ARG B N 1
ATOM 4791 C CA . ARG B 1 177 ? 3.715 -12.594 -0.348 1 95.94 177 ARG B CA 1
ATOM 4792 C C . ARG B 1 177 ? 4.152 -13.477 0.817 1 95.94 177 ARG B C 1
ATOM 4794 O O . ARG B 1 177 ? 3.334 -14.188 1.402 1 95.94 177 ARG B O 1
ATOM 4801 N N . VAL B 1 178 ? 5.398 -13.469 1.121 1 97.38 178 VAL B N 1
ATOM 4802 C CA . VAL B 1 178 ? 5.898 -14.289 2.219 1 97.38 178 VAL B CA 1
ATOM 4803 C C . VAL B 1 178 ? 5.641 -13.586 3.549 1 97.38 178 VAL B C 1
ATOM 4805 O O . VAL B 1 178 ? 6.09 -12.453 3.758 1 97.38 178 VAL B O 1
ATOM 4808 N N . GLY B 1 179 ? 4.891 -14.258 4.445 1 97.12 179 GLY B N 1
ATOM 4809 C CA . GLY B 1 179 ? 4.68 -13.781 5.801 1 97.12 179 GLY B CA 1
ATOM 4810 C C . GLY B 1 179 ? 3.668 -12.648 5.879 1 97.12 179 GLY B C 1
ATOM 4811 O O . GLY B 1 179 ? 3.059 -12.281 4.871 1 97.12 179 GLY B O 1
ATOM 4812 N N . TYR B 1 180 ? 3.395 -12.18 7.164 1 97.94 180 TYR B N 1
ATOM 4813 C CA . TYR B 1 180 ? 2.543 -11.016 7.387 1 97.94 180 TYR B CA 1
ATOM 4814 C C . TYR B 1 180 ? 3.23 -9.742 6.914 1 97.94 180 TYR B C 1
ATOM 4816 O O . TYR B 1 180 ? 4.461 -9.648 6.938 1 97.94 180 TYR B O 1
ATOM 4824 N N . ASP B 1 181 ? 2.467 -8.82 6.434 1 97.88 181 ASP B N 1
ATOM 4825 C CA . ASP B 1 181 ? 3.002 -7.527 6.023 1 97.88 181 ASP B CA 1
ATOM 4826 C C . ASP B 1 181 ? 3.324 -6.66 7.238 1 97.88 181 ASP B C 1
ATOM 4828 O O . ASP B 1 181 ? 2.486 -5.875 7.688 1 97.88 181 ASP B O 1
ATOM 4832 N N . LEU B 1 182 ? 4.523 -6.684 7.734 1 98.5 182 LEU B N 1
ATOM 4833 C CA . LEU B 1 182 ? 4.922 -5.902 8.898 1 98.5 182 LEU B CA 1
ATOM 4834 C C . LEU B 1 182 ? 5.441 -4.531 8.484 1 98.5 182 LEU B C 1
ATOM 4836 O O . LEU B 1 182 ? 5.555 -3.627 9.312 1 98.5 182 LEU B O 1
ATOM 4840 N N . THR B 1 183 ? 5.809 -4.383 7.211 1 98.5 183 THR B N 1
ATOM 4841 C CA . THR B 1 183 ? 6.273 -3.088 6.719 1 98.5 183 THR B CA 1
ATOM 4842 C C . THR B 1 183 ? 5.223 -2.008 6.965 1 98.5 183 THR B C 1
ATOM 4844 O O . THR B 1 183 ? 5.531 -0.945 7.504 1 98.5 183 THR B O 1
ATOM 4847 N N . HIS B 1 184 ? 3.986 -2.332 6.652 1 98.31 184 HIS B N 1
ATOM 4848 C CA . HIS B 1 184 ? 2.928 -1.337 6.773 1 98.31 184 HIS B CA 1
ATOM 4849 C C . HIS B 1 184 ? 2.521 -1.139 8.234 1 98.31 184 HIS B C 1
ATOM 4851 O O . HIS B 1 184 ? 1.89 -0.136 8.57 1 98.31 184 HIS B O 1
ATOM 4857 N N . LEU B 1 185 ? 2.84 -2.066 9.07 1 98.06 185 LEU B N 1
ATOM 4858 C CA . LEU B 1 185 ? 2.674 -1.859 10.5 1 98.06 185 LEU B CA 1
ATOM 4859 C C . LEU B 1 185 ? 3.654 -0.811 11.016 1 98.06 185 LEU B C 1
ATOM 4861 O O . LEU B 1 185 ? 3.32 -0.028 11.906 1 98.06 185 LEU B O 1
ATOM 4865 N N . VAL B 1 186 ? 4.832 -0.825 10.477 1 98.31 186 VAL B N 1
ATOM 4866 C CA . VAL B 1 186 ? 5.898 0.083 10.898 1 98.31 186 VAL B CA 1
ATOM 4867 C C . VAL B 1 186 ? 5.621 1.484 10.359 1 98.31 186 VAL B C 1
ATOM 4869 O O . VAL B 1 186 ? 5.801 2.477 11.07 1 98.31 186 VAL B O 1
ATOM 4872 N N . ILE B 1 187 ? 5.145 1.543 9.125 1 98.44 187 ILE B N 1
ATOM 4873 C CA . ILE B 1 187 ? 4.824 2.828 8.516 1 98.44 187 ILE B CA 1
ATOM 4874 C C . ILE B 1 187 ? 3.67 3.486 9.266 1 98.44 187 ILE B C 1
ATOM 4876 O O . ILE B 1 187 ? 2.611 2.877 9.453 1 98.44 187 ILE B O 1
ATOM 4880 N N . GLY B 1 188 ? 3.877 4.688 9.742 1 97.75 188 GLY B N 1
ATOM 4881 C CA . GLY B 1 188 ? 2.834 5.398 10.461 1 97.75 188 GLY B CA 1
ATOM 4882 C C . GLY B 1 188 ? 2.76 5.023 11.93 1 97.75 188 GLY B C 1
ATOM 4883 O O . GLY B 1 188 ? 1.851 5.453 12.641 1 97.75 188 GLY B O 1
ATOM 4884 N N . SER B 1 189 ? 3.715 4.266 12.43 1 98.06 189 SER B N 1
ATOM 4885 C CA . SER B 1 189 ? 3.666 3.803 13.82 1 98.06 189 SER B CA 1
ATOM 4886 C C . SER B 1 189 ? 4.191 4.867 14.773 1 98.06 189 SER B C 1
ATOM 4888 O O . SER B 1 189 ? 4.086 4.723 15.992 1 98.06 189 SER B O 1
ATOM 4890 N N . GLU B 1 190 ? 4.758 5.945 14.25 1 97.94 190 GLU B N 1
ATOM 4891 C CA . GLU B 1 190 ? 5.258 7.102 14.984 1 97.94 190 GLU B CA 1
ATOM 4892 C C . GLU B 1 190 ? 6.328 6.691 15.992 1 97.94 190 GLU B C 1
ATOM 4894 O O . GLU B 1 190 ? 6.363 7.203 17.109 1 97.94 190 GLU B O 1
ATOM 4899 N N . GLY B 1 191 ? 7.125 5.648 15.609 1 97.75 191 GLY B N 1
ATOM 4900 C CA . GLY B 1 191 ? 8.258 5.262 16.438 1 97.75 191 GLY B CA 1
ATOM 4901 C C . GLY B 1 191 ? 7.863 4.426 17.641 1 97.75 191 GLY B C 1
ATOM 4902 O O . GLY B 1 191 ? 8.656 4.258 18.578 1 97.75 191 GLY B O 1
ATOM 4903 N N . THR B 1 192 ? 6.707 3.898 17.656 1 98.44 192 THR B N 1
ATOM 4904 C CA . THR B 1 192 ? 6.227 3.176 18.828 1 98.44 192 THR B CA 1
ATOM 4905 C C . THR B 1 192 ? 6.605 1.699 18.75 1 98.44 192 THR B C 1
ATOM 4907 O O . THR B 1 192 ? 6.402 0.947 19.703 1 98.44 192 THR B O 1
ATOM 4910 N N . LEU B 1 193 ? 7.23 1.248 17.609 1 98.62 193 LEU B N 1
ATOM 4911 C CA . LEU B 1 193 ? 7.512 -0.175 17.469 1 98.62 193 LEU B CA 1
ATOM 4912 C C . LEU B 1 193 ? 9.016 -0.428 17.391 1 98.62 193 LEU B C 1
ATOM 4914 O O . LEU B 1 193 ? 9.461 -1.564 17.547 1 98.62 193 LEU B O 1
ATOM 4918 N N . GLY B 1 194 ? 9.781 0.5 17.172 1 98.62 194 GLY B N 1
ATOM 4919 C CA . GLY B 1 194 ? 11.227 0.419 17.031 1 98.62 194 GLY B CA 1
ATOM 4920 C C . GLY B 1 194 ? 11.836 1.653 16.391 1 98.62 194 GLY B C 1
ATOM 4921 O O . GLY B 1 194 ? 11.133 2.631 16.125 1 98.62 194 GLY B O 1
ATOM 4922 N N . VAL B 1 195 ? 13.133 1.628 16.219 1 98.94 195 VAL B N 1
ATOM 4923 C CA . VAL B 1 195 ? 13.852 2.754 15.625 1 98.94 195 VAL B CA 1
ATOM 4924 C C . VAL B 1 195 ? 14.305 2.393 14.211 1 98.94 195 VAL B C 1
ATOM 4926 O O . VAL B 1 195 ? 15.109 1.476 14.031 1 98.94 195 VAL B O 1
ATOM 4929 N N . ILE B 1 196 ? 13.836 3.113 13.242 1 98.94 196 ILE B N 1
ATOM 4930 C CA . ILE B 1 196 ? 14.211 2.889 11.852 1 98.94 196 ILE B CA 1
ATOM 4931 C C . ILE B 1 196 ? 15.609 3.455 11.594 1 98.94 196 ILE B C 1
ATOM 4933 O O . ILE B 1 196 ? 15.891 4.605 11.938 1 98.94 196 ILE B O 1
ATOM 4937 N N . THR B 1 197 ? 16.469 2.641 10.977 1 98.94 197 THR B N 1
ATOM 4938 C CA . THR B 1 197 ? 17.812 3.117 10.688 1 98.94 197 THR B CA 1
ATOM 4939 C C . THR B 1 197 ? 18.031 3.238 9.18 1 98.94 197 THR B C 1
ATOM 4941 O O . THR B 1 197 ? 18.828 4.066 8.727 1 98.94 197 THR B O 1
ATOM 4944 N N . GLU B 1 198 ? 17.406 2.395 8.43 1 98.94 198 GLU B N 1
ATOM 4945 C CA . GLU B 1 198 ? 17.469 2.424 6.969 1 98.94 198 GLU B CA 1
ATOM 4946 C C . GLU B 1 198 ? 16.094 2.172 6.352 1 98.94 198 GLU B C 1
ATOM 4948 O O . GLU B 1 198 ? 15.227 1.585 6.992 1 98.94 198 GLU B O 1
ATOM 4953 N N . VAL B 1 199 ? 15.953 2.648 5.102 1 98.94 199 VAL B N 1
ATOM 4954 C CA . VAL B 1 199 ? 14.695 2.48 4.391 1 98.94 199 VAL B CA 1
ATOM 4955 C C . VAL B 1 199 ? 14.961 2.18 2.918 1 98.94 199 VAL B C 1
ATOM 4957 O O . VAL B 1 199 ? 15.852 2.781 2.307 1 98.94 199 VAL B O 1
ATOM 4960 N N . TRP B 1 200 ? 14.312 1.161 2.344 1 98.88 200 TRP B N 1
ATOM 4961 C CA . TRP B 1 200 ? 14.242 0.921 0.907 1 98.88 200 TRP B CA 1
ATOM 4962 C C . TRP B 1 200 ? 12.969 1.523 0.319 1 98.88 200 TRP B C 1
ATOM 4964 O O . TRP B 1 200 ? 11.859 1.174 0.73 1 98.88 200 TRP B O 1
ATOM 4974 N N . LEU B 1 201 ? 13.125 2.4 -0.66 1 98.88 201 LEU B N 1
ATOM 4975 C CA . LEU B 1 201 ? 12.008 3.131 -1.257 1 98.88 201 LEU B CA 1
ATOM 4976 C C . LEU B 1 201 ? 11.852 2.777 -2.732 1 98.88 201 LEU B C 1
ATOM 4978 O O . LEU B 1 201 ? 12.852 2.617 -3.443 1 98.88 201 LEU B O 1
ATOM 4982 N N . LYS B 1 202 ? 10.609 2.621 -3.184 1 98.19 202 LYS B N 1
ATOM 4983 C CA . LYS B 1 202 ? 10.32 2.631 -4.613 1 98.19 202 LYS B CA 1
ATOM 4984 C C . LYS B 1 202 ? 10.523 4.023 -5.207 1 98.19 202 LYS B C 1
ATOM 4986 O O . LYS B 1 202 ? 10.32 5.031 -4.527 1 98.19 202 LYS B O 1
ATOM 4991 N N . VAL B 1 203 ? 10.953 4.078 -6.355 1 98.38 203 VAL B N 1
ATOM 4992 C CA . VAL B 1 203 ? 10.984 5.316 -7.129 1 98.38 203 VAL B CA 1
ATOM 4993 C C . VAL B 1 203 ? 10.273 5.109 -8.469 1 98.38 203 VAL B C 1
ATOM 4995 O O . VAL B 1 203 ? 10.047 3.973 -8.883 1 98.38 203 VAL B O 1
ATOM 4998 N N . VAL B 1 204 ? 9.844 6.102 -9.078 1 97.75 204 VAL B N 1
ATOM 4999 C CA . VAL B 1 204 ? 9.109 5.996 -10.336 1 97.75 204 VAL B CA 1
ATOM 5000 C C . VAL B 1 204 ? 9.664 6.992 -11.344 1 97.75 204 VAL B C 1
ATOM 5002 O O . VAL B 1 204 ? 10.227 8.023 -10.969 1 97.75 204 VAL B O 1
ATOM 5005 N N . PRO B 1 205 ? 9.547 6.703 -12.617 1 97.56 205 PRO B N 1
ATOM 5006 C CA . PRO B 1 205 ? 9.992 7.656 -13.633 1 97.56 205 PRO B CA 1
ATOM 5007 C C . PRO B 1 205 ? 9.195 8.961 -13.602 1 97.56 205 PRO B C 1
ATOM 5009 O O . PRO B 1 205 ? 7.992 8.945 -13.344 1 97.56 205 PRO B O 1
ATOM 5012 N N . ILE B 1 206 ? 9.898 10.047 -13.867 1 96.56 206 ILE B N 1
ATOM 5013 C CA . ILE B 1 206 ? 9.188 11.289 -14.148 1 96.56 206 ILE B CA 1
ATOM 5014 C C . ILE B 1 206 ? 8.281 11.102 -15.367 1 96.56 206 ILE B C 1
ATOM 5016 O O . ILE B 1 206 ? 8.703 10.531 -16.375 1 96.56 206 ILE B O 1
ATOM 5020 N N . PRO B 1 207 ? 7.035 11.477 -15.258 1 93.38 207 PRO B N 1
ATOM 5021 C CA . PRO B 1 207 ? 6.121 11.258 -16.375 1 93.38 207 PRO B CA 1
ATOM 5022 C C . PRO B 1 207 ? 6.664 11.805 -17.703 1 93.38 207 PRO B C 1
ATOM 5024 O O . PRO B 1 207 ? 7.285 12.875 -17.719 1 93.38 207 PRO B O 1
ATOM 5027 N N . SER B 1 208 ? 6.336 11.07 -18.75 1 91.69 208 SER B N 1
ATOM 5028 C CA . SER B 1 208 ? 6.832 11.453 -20.062 1 91.69 208 SER B CA 1
ATOM 5029 C C . SER B 1 208 ? 5.855 12.383 -20.781 1 91.69 208 SER B C 1
ATOM 5031 O O . SER B 1 208 ? 6.191 12.977 -21.797 1 91.69 208 SER B O 1
ATOM 5033 N N . TYR B 1 209 ? 4.668 12.5 -20.234 1 92.62 209 TYR B N 1
ATOM 5034 C CA . TYR B 1 209 ? 3.678 13.375 -20.844 1 92.62 209 TYR B CA 1
ATOM 5035 C C . TYR B 1 209 ? 3.746 14.781 -20.266 1 92.62 209 TYR B C 1
ATOM 5037 O O . TYR B 1 209 ? 4.254 14.977 -19.156 1 92.62 209 TYR B O 1
ATOM 5045 N N . LYS B 1 210 ? 3.221 15.766 -21 1 94.25 210 LYS B N 1
ATOM 5046 C CA . LYS B 1 210 ? 3.189 17.156 -20.562 1 94.25 210 LYS B CA 1
ATOM 5047 C C . LYS B 1 210 ? 2.094 17.375 -19.516 1 94.25 210 LYS B C 1
ATOM 5049 O O . LYS B 1 210 ? 0.991 16.828 -19.656 1 94.25 210 LYS B O 1
ATOM 5054 N N . ILE B 1 211 ? 2.426 18.125 -18.516 1 96.38 211 ILE B N 1
ATOM 5055 C CA . ILE B 1 211 ? 1.487 18.469 -17.453 1 96.38 211 ILE B CA 1
ATOM 5056 C C . ILE B 1 211 ? 1.02 19.906 -17.625 1 96.38 211 ILE B C 1
ATOM 5058 O O . ILE B 1 211 ? 1.825 20.797 -17.891 1 96.38 211 ILE B O 1
ATOM 5062 N N . LYS B 1 212 ? -0.259 20.156 -17.562 1 97.56 212 LYS B N 1
ATOM 5063 C CA . LYS B 1 212 ? -0.843 21.484 -17.516 1 97.56 212 LYS B CA 1
ATOM 5064 C C . LYS B 1 212 ? -1.202 21.875 -16.078 1 97.56 212 LYS B C 1
ATOM 5066 O O . LYS B 1 212 ? -1.816 21.094 -15.352 1 97.56 212 LYS B O 1
ATOM 5071 N N . ARG B 1 213 ? -0.712 23.031 -15.688 1 98.06 213 ARG B N 1
ATOM 5072 C CA . ARG B 1 213 ? -1.057 23.578 -14.375 1 98.06 213 ARG B CA 1
ATOM 5073 C C . ARG B 1 213 ? -2.088 24.688 -14.5 1 98.06 213 ARG B C 1
ATOM 5075 O O . ARG B 1 213 ? -1.858 25.688 -15.195 1 98.06 213 ARG B O 1
ATOM 5082 N N . VAL B 1 214 ? -3.143 24.547 -13.789 1 97.94 214 VAL B N 1
ATOM 5083 C CA . VAL B 1 214 ? -4.273 25.453 -13.883 1 97.94 214 VAL B CA 1
ATOM 5084 C C . VAL B 1 214 ? -4.578 26.047 -12.508 1 97.94 214 VAL B C 1
ATOM 5086 O O . VAL B 1 214 ? -4.625 25.312 -11.516 1 97.94 214 VAL B O 1
ATOM 5089 N N . LEU B 1 215 ? -4.66 27.344 -12.414 1 97.5 215 LEU B N 1
ATOM 5090 C CA . LEU B 1 215 ? -5.148 28.062 -11.242 1 97.5 215 LEU B CA 1
ATOM 5091 C C . LEU B 1 215 ? -6.539 28.641 -11.5 1 97.5 215 LEU B C 1
ATOM 5093 O O . LEU B 1 215 ? -6.703 29.516 -12.352 1 97.5 215 LEU B O 1
ATOM 5097 N N . ALA B 1 216 ? -7.562 28.109 -10.844 1 98.25 216 ALA B N 1
ATOM 5098 C CA . ALA B 1 216 ? -8.945 28.547 -11.031 1 98.25 216 ALA B CA 1
ATOM 5099 C C . ALA B 1 216 ? -9.5 29.172 -9.766 1 98.25 216 ALA B C 1
ATOM 5101 O O . ALA B 1 216 ? -9.414 28.594 -8.68 1 98.25 216 ALA B O 1
ATOM 5102 N N . PHE B 1 217 ? -10.086 30.344 -9.914 1 98.06 217 PHE B N 1
ATOM 5103 C CA . PHE B 1 217 ? -10.68 31.078 -8.805 1 98.06 217 PHE B CA 1
ATOM 5104 C C . PHE B 1 217 ? -12.195 30.938 -8.812 1 98.06 217 PHE B C 1
ATOM 5106 O O . PHE B 1 217 ? -12.805 30.75 -9.867 1 98.06 217 PHE B O 1
ATOM 5113 N N . PHE B 1 218 ? -12.781 31 -7.637 1 98.19 218 PHE B N 1
ATOM 5114 C CA . PHE B 1 218 ? -14.219 30.781 -7.504 1 98.19 218 PHE B CA 1
ATOM 5115 C C . PHE B 1 218 ? -14.844 31.828 -6.59 1 98.19 218 PHE B C 1
ATOM 5117 O O . PHE B 1 218 ? -14.18 32.344 -5.699 1 98.19 218 PHE B O 1
ATOM 5124 N N . ASP B 1 219 ? -16.203 32 -6.754 1 97.44 219 ASP B N 1
ATOM 5125 C CA . ASP B 1 219 ? -16.938 32.969 -5.945 1 97.44 219 ASP B CA 1
ATOM 5126 C C . ASP B 1 219 ? -17.719 32.25 -4.828 1 97.44 219 ASP B C 1
ATOM 5128 O O . ASP B 1 219 ? -18.297 32.938 -3.963 1 97.44 219 ASP B O 1
ATOM 5132 N N . SER B 1 220 ? -17.703 30.969 -4.84 1 96.06 220 SER B N 1
ATOM 5133 C CA . SER B 1 220 ? -18.375 30.234 -3.775 1 96.06 220 SER B CA 1
ATOM 5134 C C . SER B 1 220 ? -17.625 28.953 -3.43 1 96.06 220 SER B C 1
ATOM 5136 O O . SER B 1 220 ? -17.078 28.297 -4.312 1 96.06 220 SER B O 1
ATOM 5138 N N . GLU B 1 221 ? -17.609 28.594 -2.162 1 95.31 221 GLU B N 1
ATOM 5139 C CA . GLU B 1 221 ? -16.984 27.359 -1.717 1 95.31 221 GLU B CA 1
ATOM 5140 C C . GLU B 1 221 ? -17.734 26.125 -2.234 1 95.31 221 GLU B C 1
ATOM 5142 O O . GLU B 1 221 ? -17.141 25.078 -2.471 1 95.31 221 GLU B O 1
ATOM 5147 N N . GLU B 1 222 ? -19.016 26.297 -2.406 1 95.5 222 GLU B N 1
ATOM 5148 C CA . GLU B 1 222 ? -19.828 25.234 -2.99 1 95.5 222 GLU B CA 1
ATOM 5149 C C . GLU B 1 222 ? -19.312 24.844 -4.367 1 95.5 222 GLU B C 1
ATOM 5151 O O . GLU B 1 222 ? -19.203 23.656 -4.672 1 95.5 222 GLU B O 1
ATOM 5156 N N . ASP B 1 223 ? -18.984 25.828 -5.164 1 97.19 223 ASP B N 1
ATOM 5157 C CA . ASP B 1 223 ? -18.453 25.578 -6.504 1 97.19 223 ASP B CA 1
ATOM 5158 C C . ASP B 1 223 ? -17.094 24.875 -6.438 1 97.19 223 ASP B C 1
ATOM 5160 O O . ASP B 1 223 ? -16.781 24.062 -7.297 1 97.19 223 ASP B O 1
ATOM 5164 N N . ILE B 1 224 ? -16.359 25.234 -5.445 1 97.25 224 ILE B N 1
ATOM 5165 C CA . ILE B 1 224 ? -15.062 24.594 -5.238 1 97.25 224 ILE B CA 1
ATOM 5166 C C . ILE B 1 224 ? -15.273 23.094 -4.969 1 97.25 224 ILE B C 1
ATOM 5168 O O . ILE B 1 224 ? -14.664 22.25 -5.629 1 97.25 224 ILE B O 1
ATOM 5172 N N . GLY B 1 225 ? -16.078 22.766 -3.98 1 96.56 225 GLY B N 1
ATOM 5173 C CA . GLY B 1 225 ? -16.391 21.375 -3.689 1 96.56 225 GLY B CA 1
ATOM 5174 C C . GLY B 1 225 ? -16.969 20.641 -4.879 1 96.56 225 GLY B C 1
ATOM 5175 O O . GLY B 1 225 ? -16.594 19.484 -5.145 1 96.56 225 GLY B O 1
ATOM 5176 N N . ARG B 1 226 ? -17.875 21.297 -5.605 1 97.38 226 ARG B N 1
ATOM 5177 C CA . ARG B 1 226 ? -18.5 20.703 -6.777 1 97.38 226 ARG B CA 1
ATOM 5178 C C . ARG B 1 226 ? -17.469 20.406 -7.859 1 97.38 226 ARG B C 1
ATOM 5180 O O . ARG B 1 226 ? -17.578 19.391 -8.562 1 97.38 226 ARG B O 1
ATOM 5187 N N . THR B 1 227 ? -16.531 21.281 -8.055 1 98.38 227 THR B N 1
ATOM 5188 C CA . THR B 1 227 ? -15.477 21.062 -9.031 1 98.38 227 THR B CA 1
ATOM 5189 C C . THR B 1 227 ? -14.719 19.766 -8.734 1 98.38 227 THR B C 1
ATOM 5191 O O . THR B 1 227 ? -14.445 18.969 -9.641 1 98.38 227 THR B O 1
ATOM 5194 N N . ILE B 1 228 ? -14.391 19.547 -7.477 1 98.25 228 ILE B N 1
ATOM 5195 C CA . ILE B 1 228 ? -13.656 18.344 -7.102 1 98.25 228 ILE B CA 1
ATOM 5196 C C . ILE B 1 228 ? -14.523 17.109 -7.359 1 98.25 228 ILE B C 1
ATOM 5198 O O . ILE B 1 228 ? -14.039 16.109 -7.871 1 98.25 228 ILE B O 1
ATOM 5202 N N . ILE B 1 229 ? -15.773 17.172 -7.008 1 98.12 229 ILE B N 1
ATOM 5203 C CA . ILE B 1 229 ? -16.719 16.094 -7.262 1 98.12 229 ILE B CA 1
ATOM 5204 C C . ILE B 1 229 ? -16.812 15.828 -8.766 1 98.12 229 ILE B C 1
ATOM 5206 O O . ILE B 1 229 ? -16.797 14.672 -9.203 1 98.12 229 ILE B O 1
ATOM 5210 N N . ASN B 1 230 ? -16.906 16.922 -9.57 1 98.19 230 ASN B N 1
ATOM 5211 C CA . ASN B 1 230 ? -16.969 16.797 -11.023 1 98.19 230 ASN B CA 1
ATOM 5212 C C . ASN B 1 230 ? -15.727 16.125 -11.594 1 98.19 230 ASN B C 1
ATOM 5214 O O . ASN B 1 230 ? -15.805 15.328 -12.523 1 98.19 230 ASN B O 1
ATOM 5218 N N . LEU B 1 231 ? -14.578 16.547 -11.094 1 98.12 231 LEU B N 1
ATOM 5219 C CA . LEU B 1 231 ? -13.344 15.906 -11.539 1 98.12 231 LEU B CA 1
ATOM 5220 C C . LEU B 1 231 ? -13.414 14.398 -11.359 1 98.12 231 LEU B C 1
ATOM 5222 O O . LEU B 1 231 ? -13.078 13.641 -12.281 1 98.12 231 LEU B O 1
ATOM 5226 N N . ARG B 1 232 ? -13.883 13.984 -10.172 1 97.69 232 ARG B N 1
ATOM 5227 C CA . ARG B 1 232 ? -14.008 12.562 -9.883 1 97.69 232 ARG B CA 1
ATOM 5228 C C . ARG B 1 232 ? -15.016 11.898 -10.812 1 97.69 232 ARG B C 1
ATOM 5230 O O . ARG B 1 232 ? -14.734 10.852 -11.398 1 97.69 232 ARG B O 1
ATOM 5237 N N . LYS B 1 233 ? -16.141 12.453 -11 1 97.38 233 LYS B N 1
ATOM 5238 C CA . LYS B 1 233 ? -17.203 11.906 -11.844 1 97.38 233 LYS B CA 1
ATOM 5239 C C . LYS B 1 233 ? -16.75 11.812 -13.297 1 97.38 233 LYS B C 1
ATOM 5241 O O . LYS B 1 233 ? -17.172 10.898 -14.023 1 97.38 233 LYS B O 1
ATOM 5246 N N . ASN B 1 234 ? -15.938 12.758 -13.68 1 97.31 234 ASN B N 1
ATOM 5247 C CA . ASN B 1 234 ? -15.461 12.789 -15.055 1 97.31 234 ASN B CA 1
ATOM 5248 C C . ASN B 1 234 ? -14.203 11.938 -15.227 1 97.31 234 ASN B C 1
ATOM 5250 O O . ASN B 1 234 ? -13.547 11.992 -16.266 1 97.31 234 ASN B O 1
ATOM 5254 N N . ARG B 1 235 ? -13.82 11.188 -14.203 1 97.19 235 ARG B N 1
ATOM 5255 C CA . ARG B 1 235 ? -12.734 10.203 -14.258 1 97.19 235 ARG B CA 1
ATOM 5256 C C . ARG B 1 235 ? -11.398 10.883 -14.539 1 97.19 235 ARG B C 1
ATOM 5258 O O . ARG B 1 235 ? -10.602 10.383 -15.336 1 97.19 235 ARG B O 1
ATOM 5265 N N . VAL B 1 236 ? -11.227 12.031 -13.891 1 96.81 236 VAL B N 1
ATOM 5266 C CA . VAL B 1 236 ? -9.961 12.75 -13.992 1 96.81 236 VAL B CA 1
ATOM 5267 C C . VAL B 1 236 ? -9.133 12.523 -12.727 1 96.81 236 VAL B C 1
ATOM 5269 O O . VAL B 1 236 ? -9.602 12.82 -11.625 1 96.81 236 VAL B O 1
ATOM 5272 N N . GLN B 1 237 ? -8.047 11.938 -12.891 1 95 237 GLN B N 1
ATOM 5273 C CA . GLN B 1 237 ? -7.086 11.82 -11.797 1 95 237 GLN B CA 1
ATOM 5274 C C . GLN B 1 237 ? -5.984 12.867 -11.922 1 95 237 GLN B C 1
ATOM 5276 O O . GLN B 1 237 ? -5.016 12.68 -12.656 1 95 237 GLN B O 1
ATOM 5281 N N . PRO B 1 238 ? -6.086 13.953 -11.164 1 97.5 238 PRO B N 1
ATOM 5282 C CA . PRO B 1 238 ? -5.066 14.992 -11.273 1 97.5 238 PRO B CA 1
ATOM 5283 C C . PRO B 1 238 ? -3.732 14.586 -10.648 1 97.5 238 PRO B C 1
ATOM 5285 O O . PRO B 1 238 ? -3.695 13.688 -9.805 1 97.5 238 PRO B O 1
ATOM 5288 N N . GLU B 1 239 ? -2.654 15.258 -11.117 1 97.19 239 GLU B N 1
ATOM 5289 C CA . GLU B 1 239 ? -1.354 15.117 -10.469 1 97.19 239 GLU B CA 1
ATOM 5290 C C . GLU B 1 239 ? -1.349 15.781 -9.094 1 97.19 239 GLU B C 1
ATOM 5292 O O . GLU B 1 239 ? -0.742 15.266 -8.156 1 97.19 239 GLU B O 1
ATOM 5297 N N . ILE B 1 240 ? -1.903 16.891 -8.969 1 97.69 240 ILE B N 1
ATOM 5298 C CA . ILE B 1 240 ? -2.178 17.594 -7.719 1 97.69 240 ILE B CA 1
ATOM 5299 C C . ILE B 1 240 ? -3.521 18.312 -7.816 1 97.69 240 ILE B C 1
ATOM 5301 O O . ILE B 1 240 ? -3.971 18.656 -8.914 1 97.69 240 ILE B O 1
ATOM 5305 N N . ALA B 1 241 ? -4.199 18.5 -6.805 1 98.31 241 ALA B N 1
ATOM 5306 C CA . ALA B 1 241 ? -5.406 19.297 -6.621 1 98.31 241 ALA B CA 1
ATOM 5307 C C . ALA B 1 241 ? -5.422 19.969 -5.25 1 98.31 241 ALA B C 1
ATOM 5309 O O . ALA B 1 241 ? -5.801 19.344 -4.254 1 98.31 241 ALA B O 1
ATOM 5310 N N . GLU B 1 242 ? -5.074 21.219 -5.266 1 98.31 242 GLU B N 1
ATOM 5311 C CA . GLU B 1 242 ? -4.828 21.953 -4.035 1 98.31 242 GLU B CA 1
ATOM 5312 C C . GLU B 1 242 ? -5.848 23.078 -3.857 1 98.31 242 GLU B C 1
ATOM 5314 O O . GLU B 1 242 ? -6.23 23.734 -4.828 1 98.31 242 GLU B O 1
ATOM 5319 N N . TYR B 1 243 ? -6.266 23.266 -2.604 1 97.81 243 TYR B N 1
ATOM 5320 C CA . TYR B 1 243 ? -7.184 24.344 -2.262 1 97.81 243 TYR B CA 1
ATOM 5321 C C . TYR B 1 243 ? -6.488 25.406 -1.426 1 97.81 243 TYR B C 1
ATOM 5323 O O . TYR B 1 243 ? -5.688 25.094 -0.542 1 97.81 243 TYR B O 1
ATOM 5331 N N . MET B 1 244 ? -6.723 26.609 -1.734 1 97.06 244 MET B N 1
ATOM 5332 C CA . MET B 1 244 ? -6.359 27.781 -0.935 1 97.06 244 MET B CA 1
ATOM 5333 C C . MET B 1 244 ? -7.547 28.734 -0.791 1 97.06 244 MET B C 1
ATOM 5335 O O . MET B 1 244 ? -8.047 29.266 -1.784 1 97.06 244 MET B O 1
ATOM 5339 N N . ASP B 1 245 ? -8.008 28.906 0.424 1 96 245 ASP B N 1
ATOM 5340 C CA . ASP B 1 245 ? -9.117 29.844 0.581 1 96 245 ASP B CA 1
ATOM 5341 C C . ASP B 1 245 ? -8.633 31.297 0.506 1 96 245 ASP B C 1
ATOM 5343 O O . ASP B 1 245 ? -7.445 31.547 0.304 1 96 245 ASP B O 1
ATOM 5347 N N . LEU B 1 246 ? -9.539 32.219 0.583 1 94.88 246 LEU B N 1
ATOM 5348 C CA . LEU B 1 246 ? -9.234 33.625 0.328 1 94.88 246 LEU B CA 1
ATOM 5349 C C . LEU B 1 246 ? -8.203 34.156 1.319 1 94.88 246 LEU B C 1
ATOM 5351 O O . LEU B 1 246 ? -7.277 34.875 0.936 1 94.88 246 LEU B O 1
ATOM 5355 N N . LYS B 1 247 ? -8.352 33.844 2.553 1 93.5 247 LYS B N 1
ATOM 5356 C CA . LYS B 1 247 ? -7.426 34.344 3.578 1 93.5 247 LYS B CA 1
ATOM 5357 C C . LYS B 1 247 ? -6.012 33.812 3.32 1 93.5 247 LYS B C 1
ATOM 5359 O O . LYS B 1 247 ? -5.039 34.562 3.537 1 93.5 247 LYS B O 1
ATOM 5364 N N . VAL B 1 248 ? -5.895 32.594 2.91 1 94.69 248 VAL B N 1
ATOM 5365 C CA . VAL B 1 248 ? -4.602 32 2.564 1 94.69 248 VAL B CA 1
ATOM 5366 C C . VAL B 1 248 ? -4 32.75 1.376 1 94.69 248 VAL B C 1
ATOM 5368 O O . VAL B 1 248 ? -2.822 33.125 1.396 1 94.69 248 VAL B O 1
ATOM 5371 N N . LEU B 1 249 ? -4.793 33 0.395 1 94.69 249 LEU B N 1
ATOM 5372 C CA . LEU B 1 249 ? -4.336 33.688 -0.809 1 94.69 249 LEU B CA 1
ATOM 5373 C C . LEU B 1 249 ? -3.842 35.062 -0.481 1 94.69 249 LEU B C 1
ATOM 5375 O O . LEU B 1 249 ? -2.832 35.531 -1.024 1 94.69 249 LEU B O 1
ATOM 5379 N N . GLU B 1 250 ? -4.523 35.75 0.347 1 93.19 250 GLU B N 1
ATOM 5380 C CA . GLU B 1 250 ? -4.133 37.094 0.76 1 93.19 250 GLU B CA 1
ATOM 5381 C C . GLU B 1 250 ? -2.799 37.062 1.499 1 93.19 250 GLU B C 1
ATOM 5383 O O . GLU B 1 250 ? -1.979 37.969 1.329 1 93.19 250 GLU B O 1
ATOM 5388 N N . ALA B 1 251 ? -2.672 36.062 2.285 1 92 251 ALA B N 1
ATOM 5389 C CA . ALA B 1 251 ? -1.41 35.938 3.01 1 92 251 ALA B CA 1
ATOM 5390 C C . ALA B 1 251 ? -0.253 35.656 2.053 1 92 251 ALA B C 1
ATOM 5392 O O . ALA B 1 251 ? 0.835 36.219 2.209 1 92 251 ALA B O 1
ATOM 5393 N N . VAL B 1 252 ? -0.462 34.812 1.135 1 92.62 252 VAL B N 1
ATOM 5394 C CA . VAL B 1 252 ? 0.564 34.406 0.186 1 92.62 252 VAL B CA 1
ATOM 5395 C C . VAL B 1 252 ? 0.904 35.562 -0.749 1 92.62 252 VAL B C 1
ATOM 5397 O O . VAL B 1 252 ? 2.057 35.719 -1.158 1 92.62 252 VAL B O 1
ATOM 5400 N N . LYS B 1 253 ? -0.07 36.375 -1.047 1 90.75 253 LYS B N 1
ATOM 5401 C CA . LYS B 1 253 ? 0.086 37.5 -1.954 1 90.75 253 LYS B CA 1
ATOM 5402 C C . LYS B 1 253 ? 1.157 38.469 -1.45 1 90.75 253 LYS B C 1
ATOM 5404 O O . LYS B 1 253 ? 1.737 39.219 -2.232 1 90.75 253 LYS B O 1
ATOM 5409 N N . ARG B 1 254 ? 1.418 38.438 -0.252 1 85.25 254 ARG B N 1
ATOM 5410 C CA . ARG B 1 254 ? 2.42 39.312 0.335 1 85.25 254 ARG B CA 1
ATOM 5411 C C . ARG B 1 254 ? 3.818 38.969 -0.153 1 85.25 254 ARG B C 1
ATOM 5413 O O . ARG B 1 254 ? 4.699 39.812 -0.212 1 85.25 254 ARG B O 1
ATOM 5420 N N . SER B 1 255 ? 4.027 37.75 -0.533 1 84.56 255 SER B N 1
ATOM 5421 C CA . SER B 1 255 ? 5.355 37.281 -0.909 1 84.56 255 SER B CA 1
ATOM 5422 C C . SER B 1 255 ? 5.387 36.781 -2.357 1 84.56 255 SER B C 1
ATOM 5424 O O . SER B 1 255 ? 6.457 36.656 -2.947 1 84.56 255 SER B O 1
ATOM 5426 N N . PHE B 1 256 ? 4.23 36.562 -2.887 1 86.81 256 PHE B N 1
ATOM 5427 C CA . PHE B 1 256 ? 4.156 36.031 -4.246 1 86.81 256 PHE B CA 1
ATOM 5428 C C . PHE B 1 256 ? 3.188 36.844 -5.09 1 86.81 256 PHE B C 1
ATOM 5430 O O . PHE B 1 256 ? 2.215 37.406 -4.574 1 86.81 256 PHE B O 1
ATOM 5437 N N . ASN B 1 257 ? 3.527 37 -6.363 1 82.19 257 ASN B N 1
ATOM 5438 C CA . ASN B 1 257 ? 2.682 37.75 -7.281 1 82.19 257 ASN B CA 1
ATOM 5439 C C . ASN B 1 257 ? 1.497 36.906 -7.77 1 82.19 257 ASN B C 1
ATOM 5441 O O . ASN B 1 257 ? 1.476 36.469 -8.914 1 82.19 257 ASN B O 1
ATOM 5445 N N . ILE B 1 258 ? 0.555 36.75 -6.863 1 84.81 258 ILE B N 1
ATOM 5446 C CA . ILE B 1 258 ? -0.648 36 -7.215 1 84.81 258 ILE B CA 1
ATOM 5447 C C . ILE B 1 258 ? -1.88 36.875 -7.004 1 84.81 258 ILE B C 1
ATOM 5449 O O . ILE B 1 258 ? -2.053 37.469 -5.938 1 84.81 258 ILE B O 1
ATOM 5453 N N . GLU B 1 259 ? -2.602 37.094 -8.039 1 83.69 259 GLU B N 1
ATOM 5454 C CA . GLU B 1 259 ? -3.846 37.844 -7.914 1 83.69 259 GLU B CA 1
ATOM 5455 C C . GLU B 1 259 ? -4.898 37.031 -7.148 1 83.69 259 GLU B C 1
ATOM 5457 O O . GLU B 1 259 ? -4.887 35.812 -7.172 1 83.69 259 GLU B O 1
ATOM 5462 N N . THR B 1 260 ? -5.699 37.781 -6.418 1 89.44 260 THR B N 1
ATOM 5463 C CA . THR B 1 260 ? -6.762 37.125 -5.668 1 89.44 260 THR B CA 1
ATOM 5464 C C . THR B 1 260 ? -8.133 37.5 -6.219 1 89.44 260 THR B C 1
ATOM 5466 O O . THR B 1 260 ? -8.375 38.656 -6.551 1 89.44 260 THR B O 1
ATOM 5469 N N . HIS B 1 261 ? -8.859 36.438 -6.402 1 90.25 261 HIS B N 1
ATOM 5470 C CA . HIS B 1 261 ? -10.25 36.594 -6.836 1 90.25 261 HIS B CA 1
ATOM 5471 C C . HIS B 1 261 ? -11.172 35.688 -6.004 1 90.25 261 HIS B C 1
ATOM 5473 O O . HIS B 1 261 ? -10.773 34.625 -5.543 1 90.25 261 HIS B O 1
ATOM 5479 N N . GLY B 1 262 ? -12.375 36.25 -5.742 1 94.5 262 GLY B N 1
ATOM 5480 C CA . GLY B 1 262 ? -13.422 35.438 -5.152 1 94.5 262 GLY B CA 1
ATOM 5481 C C . GLY B 1 262 ? -13.094 34.969 -3.744 1 94.5 262 GLY B C 1
ATOM 5482 O O . GLY B 1 262 ? -12.5 35.719 -2.961 1 94.5 262 GLY B O 1
ATOM 5483 N N . VAL B 1 263 ? -13.562 33.719 -3.432 1 96.06 263 VAL B N 1
ATOM 5484 C CA . VAL B 1 263 ? -13.469 33.25 -2.055 1 96.06 263 VAL B CA 1
ATOM 5485 C C . VAL B 1 263 ? -12.336 32.25 -1.93 1 96.06 263 VAL B C 1
ATOM 5487 O O . VAL B 1 263 ? -12.031 31.781 -0.831 1 96.06 263 VAL B O 1
ATOM 5490 N N . GLY B 1 264 ? -11.695 31.875 -3.02 1 96.56 264 GLY B N 1
ATOM 5491 C CA . GLY B 1 264 ? -10.617 30.891 -3.006 1 96.56 264 GLY B CA 1
ATOM 5492 C C . GLY B 1 264 ? -10.242 30.391 -4.391 1 96.56 264 GLY B C 1
ATOM 5493 O O . GLY B 1 264 ? -10.836 30.812 -5.387 1 96.56 264 GLY B O 1
ATOM 5494 N N . ALA B 1 265 ? -9.219 29.531 -4.426 1 97.69 265 ALA B N 1
ATOM 5495 C CA . ALA B 1 265 ? -8.719 29.047 -5.707 1 97.69 265 ALA B CA 1
ATOM 5496 C C . ALA B 1 265 ? -8.305 27.578 -5.605 1 97.69 265 ALA B C 1
ATOM 5498 O O . ALA B 1 265 ? -8.016 27.078 -4.516 1 97.69 265 ALA B O 1
ATOM 5499 N N . LEU B 1 266 ? -8.414 26.891 -6.75 1 98.31 266 LEU B N 1
ATOM 5500 C CA . LEU B 1 266 ? -7.879 25.547 -6.93 1 98.31 266 LEU B CA 1
ATOM 5501 C C . LEU B 1 266 ? -6.648 25.578 -7.832 1 98.31 266 LEU B C 1
ATOM 5503 O O . LEU B 1 266 ? -6.668 26.188 -8.898 1 98.31 266 LEU B O 1
ATOM 5507 N N . LEU B 1 267 ? -5.551 25.031 -7.371 1 98.12 267 LEU B N 1
ATOM 5508 C CA . LEU B 1 267 ? -4.383 24.719 -8.188 1 98.12 267 LEU B CA 1
ATOM 5509 C C . LEU B 1 267 ? -4.383 23.266 -8.617 1 98.12 267 LEU B C 1
ATOM 5511 O O . LEU B 1 267 ? -4.246 22.359 -7.781 1 98.12 267 LEU B O 1
ATOM 5515 N N . ILE B 1 268 ? -4.516 22.969 -9.93 1 98.62 268 ILE B N 1
ATOM 5516 C CA . ILE B 1 268 ? -4.715 21.609 -10.43 1 98.62 268 ILE B CA 1
ATOM 5517 C C . ILE B 1 268 ? -3.703 21.312 -11.539 1 98.62 268 ILE B C 1
ATOM 5519 O O . ILE B 1 268 ? -3.521 22.109 -12.453 1 98.62 268 ILE B O 1
ATOM 5523 N N . ASP B 1 269 ? -2.979 20.234 -11.398 1 98.38 269 ASP B N 1
ATOM 5524 C CA . ASP B 1 269 ? -2.125 19.688 -12.453 1 98.38 269 ASP B CA 1
ATOM 5525 C C . ASP B 1 269 ? -2.785 18.484 -13.125 1 98.38 269 ASP B C 1
ATOM 5527 O O . ASP B 1 269 ? -3.154 17.516 -12.453 1 98.38 269 ASP B O 1
ATOM 5531 N N . VAL B 1 270 ? -2.951 18.484 -14.445 1 97.69 270 VAL B N 1
ATOM 5532 C CA . VAL B 1 270 ? -3.447 17.344 -15.203 1 97.69 270 VAL B CA 1
ATOM 5533 C C . VAL B 1 270 ? -2.57 17.125 -16.438 1 97.69 270 VAL B C 1
ATOM 5535 O O . VAL B 1 270 ? -1.907 18.047 -16.906 1 97.69 270 VAL B O 1
ATOM 5538 N N . PRO B 1 271 ? -2.555 15.828 -16.875 1 96.06 271 PRO B N 1
ATOM 5539 C CA . PRO B 1 271 ? -1.954 15.648 -18.188 1 96.06 271 PRO B CA 1
ATOM 5540 C C . PRO B 1 271 ? -2.609 16.516 -19.266 1 96.06 271 PRO B C 1
ATOM 5542 O O . PRO B 1 271 ? -3.822 16.75 -19.219 1 96.06 271 PRO B O 1
ATOM 5545 N N . GLU B 1 272 ? -1.825 16.891 -20.203 1 95.44 272 GLU B N 1
ATOM 5546 C CA . GLU B 1 272 ? -2.32 17.75 -21.266 1 95.44 272 GLU B CA 1
ATOM 5547 C C . GLU B 1 272 ? -3.521 17.141 -21.969 1 95.44 272 GLU B C 1
ATOM 5549 O O . GLU B 1 272 ? -4.469 17.844 -22.328 1 95.44 272 GLU B O 1
ATOM 5554 N N . PHE B 1 273 ? -3.551 15.867 -22.078 1 93.69 273 PHE B N 1
ATOM 5555 C CA . PHE B 1 273 ? -4.602 15.195 -22.844 1 93.69 273 PHE B CA 1
ATOM 5556 C C . PHE B 1 273 ? -5.883 15.102 -22.016 1 93.69 273 PHE B C 1
ATOM 5558 O O . PHE B 1 273 ? -6.91 14.633 -22.5 1 93.69 273 PHE B O 1
ATOM 5565 N N . GLU B 1 274 ? -5.895 15.586 -20.812 1 95.38 274 GLU B N 1
ATOM 5566 C CA . GLU B 1 274 ? -7.09 15.594 -19.969 1 95.38 274 GLU B CA 1
ATOM 5567 C C . GLU B 1 274 ? -7.578 17.016 -19.703 1 95.38 274 GLU B C 1
ATOM 5569 O O . GLU B 1 274 ? -8.469 17.234 -18.875 1 95.38 274 GLU B O 1
ATOM 5574 N N . THR B 1 275 ? -7.047 18 -20.359 1 95.88 275 THR B N 1
ATOM 5575 C CA . THR B 1 275 ? -7.355 19.406 -20.125 1 95.88 275 THR B CA 1
ATOM 5576 C C . THR B 1 275 ? -8.82 19.703 -20.422 1 95.88 275 THR B C 1
ATOM 5578 O O . THR B 1 275 ? -9.453 20.516 -19.766 1 95.88 275 THR B O 1
ATOM 5581 N N . GLU B 1 276 ? -9.336 19.078 -21.438 1 96.56 276 GLU B N 1
ATOM 5582 C CA . GLU B 1 276 ? -10.742 19.281 -21.781 1 96.56 276 GLU B CA 1
ATOM 5583 C C . GLU B 1 276 ? -11.664 18.797 -20.672 1 96.56 276 GLU B C 1
ATOM 5585 O O . GLU B 1 276 ? -12.633 19.469 -20.312 1 96.56 276 GLU B O 1
ATOM 5590 N N . LYS B 1 277 ? -11.352 17.656 -20.188 1 96.94 277 LYS B N 1
ATOM 5591 C CA . LYS B 1 277 ? -12.148 17.125 -19.078 1 96.94 277 LYS B CA 1
ATOM 5592 C C . LYS B 1 277 ? -12.055 18.031 -17.859 1 96.94 277 LYS B C 1
ATOM 5594 O O . LYS B 1 277 ? -13.031 18.188 -17.125 1 96.94 277 LYS B O 1
ATOM 5599 N N . LEU B 1 278 ? -10.867 18.578 -17.609 1 97.88 278 LEU B N 1
ATOM 5600 C CA . LEU B 1 278 ? -10.711 19.531 -16.516 1 97.88 278 LEU B CA 1
ATOM 5601 C C . LEU B 1 278 ? -11.625 20.734 -16.703 1 97.88 278 LEU B C 1
ATOM 5603 O O . LEU B 1 278 ? -12.328 21.141 -15.781 1 97.88 278 LEU B O 1
ATOM 5607 N N . SER B 1 279 ? -11.602 21.25 -17.875 1 97.75 279 SER B N 1
ATOM 5608 C CA . SER B 1 279 ? -12.414 22.422 -18.172 1 97.75 279 SER B CA 1
ATOM 5609 C C . SER B 1 279 ? -13.898 22.141 -17.938 1 97.75 279 SER B C 1
ATOM 5611 O O . SER B 1 279 ? -14.609 22.984 -17.375 1 97.75 279 SER B O 1
ATOM 5613 N N . MET B 1 280 ? -14.258 20.969 -18.281 1 97.81 280 MET B N 1
ATOM 5614 C CA . MET B 1 280 ? -15.648 20.562 -18.109 1 97.81 280 MET B CA 1
ATOM 5615 C C . MET B 1 280 ? -15.992 20.359 -16.641 1 97.81 280 MET B C 1
ATOM 5617 O O . MET B 1 280 ? -17.156 20.406 -16.25 1 97.81 280 MET B O 1
ATOM 5621 N N . SER B 1 281 ? -15 20.156 -15.875 1 98.44 281 SER B N 1
ATOM 5622 C CA . SER B 1 281 ? -15.211 19.828 -14.469 1 98.44 281 SER B CA 1
ATOM 5623 C C . SER B 1 281 ? -15.266 21.094 -13.609 1 98.44 281 SER B C 1
ATOM 5625 O O . SER B 1 281 ? -15.75 21.062 -12.477 1 98.44 281 SER B O 1
ATOM 5627 N N . LEU B 1 282 ? -14.75 22.219 -14.109 1 98.5 282 LEU B N 1
ATOM 5628 C CA . LEU B 1 282 ? -14.766 23.469 -13.352 1 98.5 282 LEU B CA 1
ATOM 5629 C C . LEU B 1 282 ? -16.188 24 -13.219 1 98.5 282 LEU B C 1
ATOM 5631 O O . LEU B 1 282 ? -16.859 24.281 -14.227 1 98.5 282 LEU B O 1
ATOM 5635 N N . SER B 1 283 ? -16.641 24.094 -11.945 1 98.19 283 SER B N 1
ATOM 5636 C CA . SER B 1 283 ? -17.984 24.594 -11.68 1 98.19 283 SER B CA 1
ATOM 5637 C C . SER B 1 283 ? -17.984 26.109 -11.508 1 98.19 283 SER B C 1
ATOM 5639 O O . SER B 1 283 ? -17.672 26.625 -10.422 1 98.19 283 SER B O 1
ATOM 5641 N N . ASN B 1 284 ? -18.359 26.875 -12.406 1 97.5 284 ASN B N 1
ATOM 5642 C CA . ASN B 1 284 ? -18.578 28.328 -12.406 1 97.5 284 ASN B CA 1
ATOM 5643 C C . ASN B 1 284 ? -17.344 29.062 -11.891 1 97.5 284 ASN B C 1
ATOM 5645 O O . ASN B 1 284 ? -17.453 29.875 -10.969 1 97.5 284 ASN B O 1
ATOM 5649 N N . PRO B 1 285 ? -16.219 28.828 -12.5 1 97.94 285 PRO B N 1
ATOM 5650 C CA . PRO B 1 285 ? -15.055 29.609 -12.078 1 97.94 285 PRO B CA 1
ATOM 5651 C C . PRO B 1 285 ? -15.18 31.078 -12.43 1 97.94 285 PRO B C 1
ATOM 5653 O O . PRO B 1 285 ? -15.727 31.422 -13.484 1 97.94 285 PRO B O 1
ATOM 5656 N N . SER B 1 286 ? -14.719 31.938 -11.578 1 97.12 286 SER B N 1
ATOM 5657 C CA . SER B 1 286 ? -14.727 33.375 -11.852 1 97.12 286 SER B CA 1
ATOM 5658 C C . SER B 1 286 ? -13.555 33.781 -12.742 1 97.12 286 SER B C 1
ATOM 5660 O O . SER B 1 286 ? -13.656 34.719 -13.523 1 97.12 286 SER B O 1
ATOM 5662 N N . TYR B 1 287 ? -12.43 33.094 -12.57 1 96.56 287 TYR B N 1
ATOM 5663 C CA . TYR B 1 287 ? -11.227 33.344 -13.352 1 96.56 287 TYR B CA 1
ATOM 5664 C C . TYR B 1 287 ? -10.359 32.094 -13.438 1 96.56 287 TYR B C 1
ATOM 5666 O O . TYR B 1 287 ? -10.227 31.359 -12.453 1 96.56 287 TYR B O 1
ATOM 5674 N N . VAL B 1 288 ? -9.852 31.797 -14.625 1 97.31 288 VAL B N 1
ATOM 5675 C CA . VAL B 1 288 ? -9 30.641 -14.828 1 97.31 288 VAL B CA 1
ATOM 5676 C C . VAL B 1 288 ? -7.688 31.062 -15.492 1 97.31 288 VAL B C 1
ATOM 5678 O O . VAL B 1 288 ? -7.699 31.734 -16.531 1 97.31 288 VAL B O 1
ATOM 5681 N N . LYS B 1 289 ? -6.621 30.719 -14.875 1 95.44 289 LYS B N 1
ATOM 5682 C CA . LYS B 1 289 ? -5.285 30.953 -15.406 1 95.44 289 LYS B CA 1
ATOM 5683 C C . LYS B 1 289 ? -4.559 29.656 -15.695 1 95.44 289 LYS B C 1
ATOM 5685 O O . LYS B 1 289 ? -4.492 28.766 -14.828 1 95.44 289 LYS B O 1
ATOM 5690 N N . VAL B 1 290 ? -4.055 29.469 -16.844 1 96.38 290 VAL B N 1
ATOM 5691 C CA . VAL B 1 290 ? -3.205 28.344 -17.203 1 96.38 290 VAL B CA 1
ATOM 5692 C C . VAL B 1 290 ? -1.744 28.781 -17.25 1 96.38 290 VAL B C 1
ATOM 5694 O O . VAL B 1 290 ? -1.406 29.75 -17.938 1 96.38 290 VAL B O 1
ATOM 5697 N N . ALA B 1 291 ? -0.915 28.109 -16.453 1 96.12 291 ALA B N 1
ATOM 5698 C CA . ALA B 1 291 ? 0.505 28.453 -16.484 1 96.12 291 ALA B CA 1
ATOM 5699 C C . ALA B 1 291 ? 1.085 28.266 -17.875 1 96.12 291 ALA B C 1
ATOM 5701 O O . ALA B 1 291 ? 0.857 27.234 -18.516 1 96.12 291 ALA B O 1
ATOM 5702 N N . GLU B 1 292 ? 1.839 29.203 -18.328 1 93.69 292 GLU B N 1
ATOM 5703 C CA . GLU B 1 292 ? 2.316 29.219 -19.703 1 93.69 292 GLU B CA 1
ATOM 5704 C C . GLU B 1 292 ? 3.75 28.703 -19.797 1 93.69 292 GLU B C 1
ATOM 5706 O O . GLU B 1 292 ? 4.223 28.359 -20.891 1 93.69 292 GLU B O 1
ATOM 5711 N N . SER B 1 293 ? 4.457 28.766 -18.719 1 94.31 293 SER B N 1
ATOM 5712 C CA . SER B 1 293 ? 5.859 28.359 -18.703 1 94.31 293 SER B CA 1
ATOM 5713 C C . SER B 1 293 ? 6.18 27.516 -17.484 1 94.31 293 SER B C 1
ATOM 5715 O O . SER B 1 293 ? 5.402 27.484 -16.531 1 94.31 293 SER B O 1
ATOM 5717 N N . GLU B 1 294 ? 7.254 26.797 -17.609 1 93.31 294 GLU B N 1
ATOM 5718 C CA . GLU B 1 294 ? 7.711 26 -16.469 1 93.31 294 GLU B CA 1
ATOM 5719 C C . GLU B 1 294 ? 8.023 26.891 -15.266 1 93.31 294 GLU B C 1
ATOM 5721 O O . GLU B 1 294 ? 7.828 26.469 -14.117 1 93.31 294 GLU B O 1
ATOM 5726 N N . GLU B 1 295 ? 8.5 28.047 -15.492 1 93.25 295 GLU B N 1
ATOM 5727 C CA . GLU B 1 295 ? 8.797 29 -14.43 1 93.25 295 GLU B CA 1
ATOM 5728 C C . GLU B 1 295 ? 7.527 29.406 -13.68 1 93.25 295 GLU B C 1
ATOM 5730 O O . GLU B 1 295 ? 7.531 29.484 -12.453 1 93.25 295 GLU B O 1
ATOM 5735 N N . GLU B 1 296 ? 6.523 29.672 -14.43 1 93.81 296 GLU B N 1
ATOM 5736 C CA . GLU B 1 296 ? 5.25 30.031 -13.812 1 93.81 296 GLU B CA 1
ATOM 5737 C C . GLU B 1 296 ? 4.684 28.875 -13 1 93.81 296 GLU B C 1
ATOM 5739 O O . GLU B 1 296 ? 4.117 29.078 -11.922 1 93.81 296 GLU B O 1
ATOM 5744 N N . LYS B 1 297 ? 4.797 27.672 -13.586 1 94.88 297 LYS B N 1
ATOM 5745 C CA . LYS B 1 297 ? 4.363 26.484 -12.844 1 94.88 297 LYS B CA 1
ATOM 5746 C C . LYS B 1 297 ? 5.078 26.391 -11.5 1 94.88 297 LYS B C 1
ATOM 5748 O O . LYS B 1 297 ? 4.441 26.156 -10.477 1 94.88 297 LYS B O 1
ATOM 5753 N N . GLU B 1 298 ? 6.309 26.578 -11.523 1 91.56 298 GLU B N 1
ATOM 5754 C CA . GLU B 1 298 ? 7.125 26.469 -10.32 1 91.56 298 GLU B CA 1
ATOM 5755 C C . GLU B 1 298 ? 6.758 27.562 -9.312 1 91.56 298 GLU B C 1
ATOM 5757 O O . GLU B 1 298 ? 6.738 27.312 -8.102 1 91.56 298 GLU B O 1
ATOM 5762 N N . GLU B 1 299 ? 6.52 28.734 -9.75 1 91.56 299 GLU B N 1
ATOM 5763 C CA . GLU B 1 299 ? 6.137 29.828 -8.867 1 91.56 299 GLU B CA 1
ATOM 5764 C C . GLU B 1 299 ? 4.824 29.531 -8.148 1 91.56 299 GLU B C 1
ATOM 5766 O O . GLU B 1 299 ? 4.699 29.781 -6.949 1 91.56 299 GLU B O 1
ATOM 5771 N N . LEU B 1 300 ? 3.893 29.062 -8.922 1 93.19 300 LEU B N 1
ATOM 5772 C CA . LEU B 1 300 ? 2.602 28.719 -8.336 1 93.19 300 LEU B CA 1
ATOM 5773 C C . LEU B 1 300 ? 2.754 27.594 -7.312 1 93.19 300 LEU B C 1
ATOM 5775 O O . LEU B 1 300 ? 2.105 27.609 -6.266 1 93.19 300 LEU B O 1
ATOM 5779 N N . TYR B 1 301 ? 3.58 26.641 -7.633 1 91.88 301 TYR B N 1
ATOM 5780 C CA . TYR B 1 301 ? 3.84 25.531 -6.719 1 91.88 301 TYR B CA 1
ATOM 5781 C C . TYR B 1 301 ? 4.48 26.031 -5.43 1 91.88 301 TYR B C 1
ATOM 5783 O O . TYR B 1 301 ? 4.086 25.625 -4.332 1 91.88 301 TYR B O 1
ATOM 5791 N N . LYS B 1 302 ? 5.414 26.875 -5.543 1 89.19 302 LYS B N 1
ATOM 5792 C CA . LYS B 1 302 ? 6.102 27.438 -4.387 1 89.19 302 LYS B CA 1
ATOM 5793 C C . LYS B 1 302 ? 5.141 28.266 -3.529 1 89.19 302 LYS B C 1
ATOM 5795 O O . LYS B 1 302 ? 5.211 28.219 -2.299 1 89.19 302 LYS B O 1
ATOM 5800 N N . ALA B 1 303 ? 4.352 29.047 -4.203 1 91.12 303 ALA B N 1
ATOM 5801 C CA . ALA B 1 303 ? 3.359 29.828 -3.482 1 91.12 303 ALA B CA 1
ATOM 5802 C C . ALA B 1 303 ? 2.467 28.938 -2.621 1 91.12 303 ALA B C 1
ATOM 5804 O O . ALA B 1 303 ? 2.219 29.25 -1.452 1 91.12 303 ALA B O 1
ATOM 5805 N N . ARG B 1 304 ? 2.021 27.875 -3.266 1 93.31 304 ARG B N 1
ATOM 5806 C CA . ARG B 1 304 ? 1.185 26.938 -2.521 1 93.31 304 ARG B CA 1
ATOM 5807 C C . ARG B 1 304 ? 1.965 26.297 -1.38 1 93.31 304 ARG B C 1
ATOM 5809 O O . ARG B 1 304 ? 1.424 26.094 -0.291 1 93.31 304 ARG B O 1
ATOM 5816 N N . SER B 1 305 ? 3.158 25.922 -1.579 1 88.38 305 SER B N 1
ATOM 5817 C CA . SER B 1 305 ? 3.99 25.266 -0.573 1 88.38 305 SER B CA 1
ATOM 5818 C C . SER B 1 305 ? 4.25 26.188 0.613 1 88.38 305 SER B C 1
ATOM 5820 O O . SER B 1 305 ? 4.41 25.719 1.743 1 88.38 305 SER B O 1
ATOM 5822 N N . TYR B 1 306 ? 4.18 27.453 0.372 1 87.44 306 TYR B N 1
ATOM 5823 C CA . TYR B 1 306 ? 4.484 28.469 1.382 1 87.44 306 TYR B CA 1
ATOM 5824 C C . TYR B 1 306 ? 3.223 28.891 2.117 1 87.44 306 TYR B C 1
ATOM 5826 O O . TYR B 1 306 ? 3.293 29.641 3.098 1 87.44 306 TYR B O 1
ATOM 5834 N N . ALA B 1 307 ? 2.146 28.438 1.718 1 89.38 307 ALA B N 1
ATOM 5835 C CA . ALA B 1 307 ? 0.844 28.906 2.186 1 89.38 307 ALA B CA 1
ATOM 5836 C C . ALA B 1 307 ? 0.74 28.812 3.705 1 89.38 307 ALA B C 1
ATOM 5838 O O . ALA B 1 307 ? 0.283 29.75 4.359 1 89.38 307 ALA B O 1
ATOM 5839 N N . TYR B 1 308 ? 1.159 27.734 4.254 1 84.5 308 TYR B N 1
ATOM 5840 C CA . TYR B 1 308 ? 1.056 27.547 5.695 1 84.5 308 TYR B CA 1
ATOM 5841 C C . TYR B 1 308 ? 1.889 28.594 6.438 1 84.5 308 TYR B C 1
ATOM 5843 O O . TYR B 1 308 ? 1.421 29.188 7.402 1 84.5 308 TYR B O 1
ATOM 5851 N N . LEU B 1 309 ? 3.086 28.719 6.016 1 83.12 309 LEU B N 1
ATOM 5852 C CA . LEU B 1 309 ? 3.984 29.672 6.645 1 83.12 309 LEU B CA 1
ATOM 5853 C C . LEU B 1 309 ? 3.436 31.094 6.527 1 83.12 309 LEU B C 1
ATOM 5855 O O . LEU B 1 309 ? 3.566 31.891 7.457 1 83.12 309 LEU B O 1
ATOM 5859 N N . ALA B 1 310 ? 2.863 31.375 5.402 1 87.62 310 ALA B N 1
ATOM 5860 C CA . ALA B 1 310 ? 2.283 32.688 5.172 1 87.62 310 ALA B CA 1
ATOM 5861 C C . ALA B 1 310 ? 1.146 32.969 6.152 1 87.62 310 ALA B C 1
ATOM 5863 O O . ALA B 1 310 ? 1.052 34.062 6.711 1 87.62 310 ALA B O 1
ATOM 5864 N N . VAL B 1 311 ? 0.308 32.031 6.379 1 89.19 311 VAL B N 1
ATOM 5865 C CA . VAL B 1 311 ? -0.84 32.188 7.266 1 89.19 311 VAL B CA 1
ATOM 5866 C C . VAL B 1 311 ? -0.366 32.281 8.711 1 89.19 311 VAL B C 1
ATOM 5868 O O . VAL B 1 311 ? -0.93 33.031 9.508 1 89.19 311 VAL B O 1
ATOM 5871 N N . LYS B 1 312 ? 0.589 31.516 9.055 1 83.88 312 LYS B N 1
ATOM 5872 C CA . LYS B 1 312 ? 1.133 31.531 10.406 1 83.88 312 LYS B CA 1
ATOM 5873 C C . LYS B 1 312 ? 1.633 32.906 10.789 1 83.88 312 LYS B C 1
ATOM 5875 O O . LYS B 1 312 ? 1.625 33.281 11.961 1 83.88 312 LYS B O 1
ATOM 5880 N N . SER B 1 313 ? 1.981 33.688 9.844 1 84.25 313 SER B N 1
ATOM 5881 C CA . SER B 1 313 ? 2.561 35 10.094 1 84.25 313 SER B CA 1
ATOM 5882 C C . SER B 1 313 ? 1.478 36.031 10.398 1 84.25 313 SER B C 1
ATOM 5884 O O . SER B 1 313 ? 1.772 37.125 10.891 1 84.25 313 SER B O 1
ATOM 5886 N N . ILE B 1 314 ? 0.241 35.688 10.219 1 83.06 314 ILE B N 1
ATOM 5887 C CA . ILE B 1 314 ? -0.831 36.688 10.344 1 83.06 314 ILE B CA 1
ATOM 5888 C C . ILE B 1 314 ? -1.363 36.688 11.781 1 83.06 314 ILE B C 1
ATOM 5890 O O . ILE B 1 314 ? -2.109 37.594 12.172 1 83.06 314 ILE B O 1
ATOM 5894 N N . SER B 1 315 ? -1.123 35.656 12.516 1 82.88 315 SER B N 1
ATOM 5895 C CA . SER B 1 315 ? -1.588 35.531 13.891 1 82.88 315 SER B CA 1
ATOM 5896 C C . SER B 1 315 ? -0.45 35.156 14.828 1 82.88 315 SER B C 1
ATOM 5898 O O . SER B 1 315 ? 0.607 34.688 14.375 1 82.88 315 SER B O 1
ATOM 5900 N N . LYS B 1 316 ? -0.691 35.406 16.062 1 84.12 316 LYS B N 1
ATOM 5901 C CA . LYS B 1 316 ? 0.309 35.031 17.062 1 84.12 316 LYS B CA 1
ATOM 5902 C C . LYS B 1 316 ? 0.506 33.5 17.078 1 84.12 316 LYS B C 1
ATOM 5904 O O . LYS B 1 316 ? 1.64 33.031 17.109 1 84.12 316 LYS B O 1
ATOM 5909 N N . TYR B 1 317 ? -0.692 32.812 17.094 1 86.19 317 TYR B N 1
ATOM 5910 C CA . TYR B 1 317 ? -0.637 31.359 17.047 1 86.19 317 TYR B CA 1
ATOM 5911 C C . TYR B 1 317 ? -1.564 30.812 15.961 1 86.19 317 TYR B C 1
ATOM 5913 O O . TYR B 1 317 ? -2.529 31.484 15.57 1 86.19 317 TYR B O 1
ATOM 5921 N N . ALA B 1 318 ? -1.195 29.688 15.406 1 88.25 318 ALA B N 1
ATOM 5922 C CA . ALA B 1 318 ? -2.008 28.969 14.422 1 88.25 318 ALA B CA 1
ATOM 5923 C C . ALA B 1 318 ? -1.984 27.469 14.68 1 88.25 318 ALA B C 1
ATOM 5925 O O . ALA B 1 318 ? -0.915 26.891 14.859 1 88.25 318 ALA B O 1
ATOM 5926 N N . MET B 1 319 ? -3.123 26.906 14.859 1 88.06 319 MET B N 1
ATOM 5927 C CA . MET B 1 319 ? -3.264 25.453 14.938 1 88.06 319 MET B CA 1
ATOM 5928 C C . MET B 1 319 ? -3.512 24.844 13.562 1 88.06 319 MET B C 1
ATOM 5930 O O . MET B 1 319 ? -4.613 24.953 13.023 1 88.06 319 MET B O 1
ATOM 5934 N N . SER B 1 320 ? -2.451 24.312 12.984 1 86.06 320 SER B N 1
ATOM 5935 C CA . SER B 1 320 ? -2.562 23.688 11.664 1 86.06 320 SER B CA 1
ATOM 5936 C C . SER B 1 320 ? -3.113 22.266 11.773 1 86.06 320 SER B C 1
ATOM 5938 O O . SER B 1 320 ? -2.387 21.344 12.133 1 86.06 320 SER B O 1
ATOM 5940 N N . GLU B 1 321 ? -4.305 22.125 11.328 1 91.75 321 GLU B N 1
ATOM 5941 C CA . GLU B 1 321 ? -4.957 20.828 11.539 1 91.75 321 GLU B CA 1
ATOM 5942 C C . GLU B 1 321 ? -5.082 20.062 10.227 1 91.75 321 GLU B C 1
ATOM 5944 O O . GLU B 1 321 ? -4.852 20.609 9.148 1 91.75 321 GLU B O 1
ATOM 5949 N N . ASP B 1 322 ? -5.266 18.844 10.422 1 96.5 322 ASP B N 1
ATOM 5950 C CA . ASP B 1 322 ? -5.297 17.844 9.352 1 96.5 322 ASP B CA 1
ATOM 5951 C C . ASP B 1 322 ? -6.523 16.953 9.477 1 96.5 322 ASP B C 1
ATOM 5953 O O . ASP B 1 322 ? -6.668 16.219 10.453 1 96.5 322 ASP B O 1
ATOM 5957 N N . ILE B 1 323 ? -7.434 17.016 8.5 1 98.12 323 ILE B N 1
ATOM 5958 C CA . ILE B 1 323 ? -8.594 16.141 8.477 1 98.12 323 ILE B CA 1
ATOM 5959 C C . ILE B 1 323 ? -8.773 15.555 7.078 1 98.12 323 ILE B C 1
ATOM 5961 O O . ILE B 1 323 ? -8.336 16.156 6.09 1 98.12 323 ILE B O 1
ATOM 5965 N N . VAL B 1 324 ? -9.367 14.398 7.023 1 98.5 324 VAL B N 1
ATOM 5966 C CA . VAL B 1 324 ? -9.711 13.758 5.762 1 98.5 324 VAL B CA 1
ATOM 5967 C C . VAL B 1 324 ? -11.195 13.406 5.738 1 98.5 324 VAL B C 1
ATOM 5969 O O . VAL B 1 324 ? -11.734 12.906 6.723 1 98.5 324 VAL B O 1
ATOM 5972 N N . VAL B 1 325 ? -11.828 13.703 4.652 1 97.69 325 VAL B N 1
ATOM 5973 C CA . VAL B 1 325 ? -13.234 13.359 4.492 1 97.69 325 VAL B CA 1
ATOM 5974 C C . VAL B 1 325 ? -13.453 12.695 3.129 1 97.69 325 VAL B C 1
ATOM 5976 O O . VAL B 1 325 ? -12.68 12.914 2.195 1 97.69 325 VAL B O 1
ATOM 5979 N N . PRO B 1 326 ? -14.492 11.789 3.016 1 97.62 326 PRO B N 1
ATOM 5980 C CA . PRO B 1 326 ? -14.867 11.375 1.66 1 97.62 326 PRO B CA 1
ATOM 5981 C C . PRO B 1 326 ? -15.133 12.562 0.736 1 97.62 326 PRO B C 1
ATOM 5983 O O . PRO B 1 326 ? -15.703 13.57 1.169 1 97.62 326 PRO B O 1
ATOM 5986 N N . ILE B 1 327 ? -14.758 12.445 -0.495 1 97.56 327 ILE B N 1
ATOM 5987 C CA . ILE B 1 327 ? -14.922 13.523 -1.466 1 97.56 327 ILE B CA 1
ATOM 5988 C C . ILE B 1 327 ? -16.391 13.953 -1.517 1 97.56 327 ILE B C 1
ATOM 5990 O O . ILE B 1 327 ? -16.688 15.148 -1.586 1 97.56 327 ILE B O 1
ATOM 5994 N N . SER B 1 328 ? -17.266 13.016 -1.383 1 96.69 328 SER B N 1
ATOM 5995 C CA . SER B 1 328 ? -18.688 13.266 -1.456 1 96.69 328 SER B CA 1
ATOM 5996 C C . SER B 1 328 ? -19.172 14.133 -0.299 1 96.69 328 SER B C 1
ATOM 5998 O O . SER B 1 328 ? -20.266 14.703 -0.347 1 96.69 328 SER B O 1
ATOM 6000 N N . LYS B 1 329 ? -18.391 14.312 0.749 1 96.5 329 LYS B N 1
ATOM 6001 C CA . LYS B 1 329 ? -18.781 15.047 1.942 1 96.5 329 LYS B CA 1
ATOM 6002 C C . LYS B 1 329 ? -18.109 16.422 1.995 1 96.5 329 LYS B C 1
ATOM 6004 O O . LYS B 1 329 ? -18.391 17.219 2.893 1 96.5 329 LYS B O 1
ATOM 6009 N N . LEU B 1 330 ? -17.312 16.781 0.997 1 95.94 330 LEU B N 1
ATOM 6010 C CA . LEU B 1 330 ? -16.516 18.016 0.998 1 95.94 330 LEU B CA 1
ATOM 6011 C C . LEU B 1 330 ? -17.406 19.234 1.167 1 95.94 330 LEU B C 1
ATOM 6013 O O . LEU B 1 330 ? -17.156 20.078 2.023 1 95.94 330 LEU B O 1
ATOM 6017 N N . PRO B 1 331 ? -18.531 19.359 0.398 1 94.56 331 PRO B N 1
ATOM 6018 C CA . PRO B 1 331 ? -19.359 20.562 0.558 1 94.56 331 PRO B CA 1
ATOM 6019 C C . PRO B 1 331 ? -19.891 20.719 1.979 1 94.56 331 PRO B C 1
ATOM 6021 O O . PRO B 1 331 ? -19.938 21.828 2.508 1 94.56 331 PRO B O 1
ATOM 6024 N N . ASN B 1 332 ? -20.219 19.609 2.598 1 95.69 332 ASN B N 1
ATOM 6025 C CA . ASN B 1 332 ? -20.75 19.656 3.953 1 95.69 332 ASN B CA 1
ATOM 6026 C C . ASN B 1 332 ? -19.688 20.078 4.965 1 95.69 332 ASN B C 1
ATOM 6028 O O . ASN B 1 332 ? -20 20.797 5.922 1 95.69 332 ASN B O 1
ATOM 6032 N N . VAL B 1 333 ? -18.547 19.672 4.773 1 95.94 333 VAL B N 1
ATOM 6033 C CA . VAL B 1 333 ? -17.484 19.969 5.719 1 95.94 333 VAL B CA 1
ATOM 6034 C C . VAL B 1 333 ? -17.125 21.453 5.633 1 95.94 333 VAL B C 1
ATOM 6036 O O . VAL B 1 333 ? -16.828 22.094 6.648 1 95.94 333 VAL B O 1
ATOM 6039 N N . PHE B 1 334 ? -17.141 22.062 4.426 1 95.44 334 PHE B N 1
ATOM 6040 C CA . PHE B 1 334 ? -16.922 23.484 4.27 1 95.44 334 PHE B CA 1
ATOM 6041 C C . PHE B 1 334 ? -17.938 24.281 5.074 1 95.44 334 PHE B C 1
ATOM 6043 O O . PHE B 1 334 ? -17.578 25.188 5.82 1 95.44 334 PHE B O 1
ATOM 6050 N N . LYS B 1 335 ? -19.141 23.875 4.906 1 96.75 335 LYS B N 1
ATOM 6051 C CA . LYS B 1 335 ? -20.219 24.547 5.629 1 96.75 335 LYS B CA 1
ATOM 6052 C C . LYS B 1 335 ? -20.031 24.438 7.137 1 96.75 335 LYS B C 1
ATOM 6054 O O . LYS B 1 335 ? -20.234 25.406 7.867 1 96.75 335 LYS B O 1
ATOM 6059 N N . LYS B 1 336 ? -19.672 23.297 7.562 1 97.94 336 LYS B N 1
ATOM 6060 C CA . LYS B 1 336 ? -19.469 23.062 8.992 1 97.94 336 LYS B CA 1
ATOM 6061 C C . LYS B 1 336 ? -18.344 23.953 9.539 1 97.94 336 LYS B C 1
ATOM 6063 O O . LYS B 1 336 ? -18.469 24.5 10.641 1 97.94 336 LYS B O 1
ATOM 6068 N N . ILE B 1 337 ? -17.234 24.047 8.844 1 97.69 337 ILE B N 1
ATOM 6069 C CA . ILE B 1 337 ? -16.109 24.859 9.281 1 97.69 337 ILE B CA 1
ATOM 6070 C C . ILE B 1 337 ? -16.562 26.312 9.43 1 97.69 337 ILE B C 1
ATOM 6072 O O . ILE B 1 337 ? -16.25 26.969 10.43 1 97.69 337 ILE B O 1
ATOM 6076 N N . ARG B 1 338 ? -17.359 26.812 8.453 1 97.38 338 ARG B N 1
ATOM 6077 C CA . ARG B 1 338 ? -17.859 28.188 8.523 1 97.38 338 ARG B CA 1
ATOM 6078 C C . ARG B 1 338 ? -18.812 28.359 9.711 1 97.38 338 ARG B C 1
ATOM 6080 O O . ARG B 1 338 ? -18.781 29.375 10.398 1 97.38 338 ARG B O 1
ATOM 6087 N N . GLU B 1 339 ? -19.625 27.391 9.906 1 98.19 339 GLU B N 1
ATOM 6088 C CA . GLU B 1 339 ? -20.5 27.406 11.07 1 98.19 339 GLU B CA 1
ATOM 6089 C C . GLU B 1 339 ? -19.703 27.516 12.367 1 98.19 339 GLU B C 1
ATOM 6091 O O . GLU B 1 339 ? -20.047 28.281 13.266 1 98.19 339 GLU B O 1
ATOM 6096 N N . LEU B 1 340 ? -18.672 26.734 12.484 1 98.25 340 LEU B N 1
ATOM 6097 C CA . LEU B 1 340 ? -17.844 26.734 13.688 1 98.25 340 LEU B CA 1
ATOM 6098 C C . LEU B 1 340 ? -17.125 28.062 13.852 1 98.25 340 LEU B C 1
ATOM 6100 O O . LEU B 1 340 ? -16.953 28.562 14.969 1 98.25 340 LEU B O 1
ATOM 6104 N N . GLU B 1 341 ? -16.625 28.656 12.703 1 97.75 341 GLU B N 1
ATOM 6105 C CA . GLU B 1 341 ? -16.031 30 12.773 1 97.75 341 GLU B CA 1
ATOM 6106 C C . GLU B 1 341 ? -17 30.984 13.43 1 97.75 341 GLU B C 1
ATOM 6108 O O . GLU B 1 341 ? -16.594 31.766 14.289 1 97.75 341 GLU B O 1
ATOM 6113 N N . GLU B 1 342 ? -18.219 30.938 12.992 1 97.75 342 GLU B N 1
ATOM 6114 C CA . GLU B 1 342 ? -19.25 31.844 13.516 1 97.75 342 GLU B CA 1
ATOM 6115 C C . GLU B 1 342 ? -19.531 31.562 14.984 1 97.75 342 GLU B C 1
ATOM 6117 O O . GLU B 1 342 ? -19.578 32.469 15.805 1 97.75 342 GLU B O 1
ATOM 6122 N N . ASN B 1 343 ? -19.719 30.328 15.312 1 97.94 343 ASN B N 1
ATOM 6123 C CA . ASN B 1 343 ? -20.078 29.922 16.672 1 97.94 343 ASN B CA 1
ATOM 6124 C C . ASN B 1 343 ? -18.984 30.297 17.672 1 97.94 343 ASN B C 1
ATOM 6126 O O . ASN B 1 343 ? -19.281 30.703 18.797 1 97.94 343 ASN B O 1
ATOM 6130 N N . TYR B 1 344 ? -17.719 30.125 17.297 1 97.5 344 TYR B N 1
ATOM 6131 C CA . TYR B 1 344 ? -16.625 30.344 18.234 1 97.5 344 TYR B CA 1
ATOM 6132 C C . TYR B 1 344 ? -16.031 31.734 18.078 1 97.5 344 TYR B C 1
ATOM 6134 O O . TYR B 1 344 ? -15.25 32.188 18.906 1 97.5 344 TYR B O 1
ATOM 6142 N N . GLY B 1 345 ? -16.422 32.469 17.016 1 96.44 345 GLY B N 1
ATOM 6143 C CA . GLY B 1 345 ? -15.859 33.781 16.75 1 96.44 345 GLY B CA 1
ATOM 6144 C C . GLY B 1 345 ? -14.383 33.75 16.406 1 96.44 345 GLY B C 1
ATOM 6145 O O . GLY B 1 345 ? -13.602 34.531 16.938 1 96.44 345 GLY B O 1
ATOM 6146 N N . MET B 1 346 ? -13.961 32.75 15.656 1 95.5 346 MET B N 1
ATOM 6147 C CA . MET B 1 346 ? -12.562 32.531 15.281 1 95.5 346 MET B CA 1
ATOM 6148 C C . MET B 1 346 ? -12.414 32.438 13.766 1 95.5 346 MET B C 1
ATOM 6150 O O . MET B 1 346 ? -13.375 32.094 13.07 1 95.5 346 MET B O 1
ATOM 6154 N N . GLU B 1 347 ? -11.242 32.781 13.312 1 95.19 347 GLU B N 1
ATOM 6155 C CA . GLU B 1 347 ? -10.922 32.594 11.906 1 95.19 347 GLU B CA 1
ATOM 6156 C C . GLU B 1 347 ? -10.25 31.234 11.664 1 95.19 347 GLU B C 1
ATOM 6158 O O . GLU B 1 347 ? -9.43 30.797 12.477 1 95.19 347 GLU B O 1
ATOM 6163 N N . CYS B 1 348 ? -10.633 30.609 10.562 1 96.44 348 CYS B N 1
ATOM 6164 C CA . CYS B 1 348 ? -10.078 29.312 10.211 1 96.44 348 CYS B CA 1
ATOM 6165 C C . CYS B 1 348 ? -9.805 29.219 8.719 1 96.44 348 CYS B C 1
ATOM 6167 O O . CYS B 1 348 ? -10.531 28.547 7.984 1 96.44 348 CYS B O 1
ATOM 6169 N N . PRO B 1 349 ? -8.695 29.875 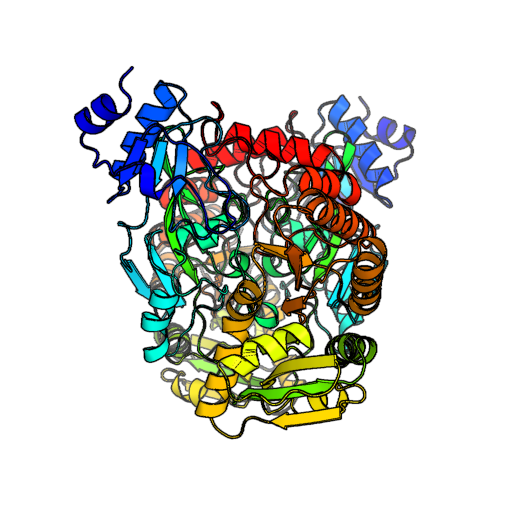8.258 1 96.12 349 PRO B N 1
ATOM 6170 C CA . PRO B 1 349 ? -8.289 29.672 6.863 1 96.12 349 PRO B CA 1
ATOM 6171 C C . PRO B 1 349 ? -8.07 28.203 6.523 1 96.12 349 PRO B C 1
ATOM 6173 O O . PRO B 1 349 ? -7.77 27.391 7.41 1 96.12 349 PRO B O 1
ATOM 6176 N N . ILE B 1 350 ? -8.289 27.844 5.273 1 96.75 350 ILE B N 1
ATOM 6177 C CA . ILE B 1 350 ? -8.18 26.453 4.859 1 96.75 350 ILE B CA 1
ATOM 6178 C C . ILE B 1 350 ? -7.211 26.328 3.684 1 96.75 350 ILE B C 1
ATOM 6180 O O . ILE B 1 350 ? -7.328 27.078 2.701 1 96.75 350 ILE B O 1
ATOM 6184 N N . VAL B 1 351 ? -6.258 25.5 3.809 1 96.25 351 VAL B N 1
ATOM 6185 C CA . VAL B 1 351 ? -5.469 24.938 2.715 1 96.25 351 VAL B CA 1
ATOM 6186 C C . VAL B 1 351 ? -5.691 23.438 2.627 1 96.25 351 VAL B C 1
ATOM 6188 O O . VAL B 1 351 ? -6.184 22.812 3.576 1 96.25 351 VAL B O 1
ATOM 6191 N N . GLY B 1 352 ? -5.414 22.859 1.442 1 96 352 GLY B N 1
ATOM 6192 C CA . GLY B 1 352 ? -5.645 21.422 1.508 1 96 352 GLY B CA 1
ATOM 6193 C C . GLY B 1 352 ? -5.246 20.688 0.237 1 96 352 GLY B C 1
ATOM 6194 O O . GLY B 1 352 ? -5.238 21.281 -0.845 1 96 352 GLY B O 1
ATOM 6195 N N . HIS B 1 353 ? -4.812 19.453 0.446 1 97.44 353 HIS B N 1
ATOM 6196 C CA . HIS B 1 353 ? -4.766 18.469 -0.633 1 97.44 353 HIS B CA 1
ATOM 6197 C C . HIS B 1 353 ? -6.156 17.938 -0.965 1 97.44 353 HIS B C 1
ATOM 6199 O O . HIS B 1 353 ? -6.449 16.766 -0.75 1 97.44 353 HIS B O 1
ATOM 6205 N N . ILE B 1 354 ? -6.953 18.781 -1.604 1 97.88 354 ILE B N 1
ATOM 6206 C CA . ILE B 1 354 ? -8.398 18.594 -1.631 1 97.88 354 ILE B CA 1
ATOM 6207 C C . ILE B 1 354 ? -8.758 17.453 -2.594 1 97.88 354 ILE B C 1
ATOM 6209 O O . ILE B 1 354 ? -9.852 16.891 -2.52 1 97.88 354 ILE B O 1
ATOM 6213 N N . GLY B 1 355 ? -7.863 17.078 -3.486 1 96.88 355 GLY B N 1
ATOM 6214 C CA . GLY B 1 355 ? -8.117 16.031 -4.465 1 96.88 355 GLY B CA 1
ATOM 6215 C C . GLY B 1 355 ? -8.383 14.68 -3.84 1 96.88 355 GLY B C 1
ATOM 6216 O O . GLY B 1 355 ? -9 13.812 -4.461 1 96.88 355 GLY B O 1
ATOM 6217 N N . ASP B 1 356 ? -7.906 14.469 -2.645 1 95.38 356 ASP B N 1
ATOM 6218 C CA . ASP B 1 356 ? -8.188 13.203 -1.98 1 95.38 356 ASP B CA 1
ATOM 6219 C C . ASP B 1 356 ? -8.898 13.43 -0.646 1 95.38 356 ASP B C 1
ATOM 6221 O O . ASP B 1 356 ? -8.828 12.586 0.249 1 95.38 356 ASP B O 1
ATOM 6225 N N . GLY B 1 357 ? -9.5 14.594 -0.523 1 97.19 357 GLY B N 1
ATOM 6226 C CA . GLY B 1 357 ? -10.352 14.883 0.623 1 97.19 357 GLY B CA 1
ATOM 6227 C C . GLY B 1 357 ? -9.578 15.336 1.845 1 97.19 357 GLY B C 1
ATOM 6228 O O . GLY B 1 357 ? -10.125 15.398 2.947 1 97.19 357 GLY B O 1
ATOM 6229 N N . ASN B 1 358 ? -8.359 15.664 1.723 1 98.06 358 ASN B N 1
ATOM 6230 C CA . ASN B 1 358 ? -7.488 16.062 2.82 1 98.06 358 ASN B CA 1
ATOM 6231 C C . ASN B 1 358 ? -7.449 17.578 2.973 1 98.06 358 ASN B C 1
ATOM 6233 O O . ASN B 1 358 ? -6.996 18.297 2.072 1 98.06 358 ASN B O 1
ATOM 6237 N N . LEU B 1 359 ? -7.965 18.094 4.094 1 97.56 359 LEU B N 1
ATOM 6238 C CA . LEU B 1 359 ? -8.008 19.531 4.371 1 97.56 359 LEU B CA 1
ATOM 6239 C C . LEU B 1 359 ? -7.137 19.875 5.574 1 97.56 359 LEU B C 1
ATOM 6241 O O . LEU B 1 359 ? -6.98 19.062 6.488 1 97.56 359 LEU B O 1
ATOM 6245 N N . HIS B 1 360 ? -6.613 21.047 5.469 1 96.88 360 HIS B N 1
ATOM 6246 C CA . HIS B 1 360 ? -5.836 21.594 6.566 1 96.88 360 HIS B CA 1
ATOM 6247 C C . HIS B 1 360 ? -6.453 22.906 7.074 1 96.88 360 HIS B C 1
ATOM 6249 O O . HIS B 1 360 ? -5.996 23.984 6.723 1 96.88 360 HIS B O 1
ATOM 6255 N N . PRO B 1 361 ? -7.453 22.797 7.93 1 96.88 361 PRO B N 1
ATOM 6256 C CA . PRO B 1 361 ? -7.938 24 8.602 1 96.88 361 PRO B CA 1
ATOM 6257 C C . PRO B 1 361 ? -6.902 24.609 9.555 1 96.88 361 PRO B C 1
ATOM 6259 O O . PRO B 1 361 ? -6.273 23.875 10.328 1 96.88 361 PRO B O 1
ATOM 6262 N N . ILE B 1 362 ? -6.707 25.828 9.422 1 95 362 ILE B N 1
ATOM 6263 C CA . ILE B 1 362 ? -5.754 26.547 10.266 1 95 362 ILE B CA 1
ATOM 6264 C C . ILE B 1 362 ? -6.508 27.469 11.227 1 95 362 ILE B C 1
ATOM 6266 O O . ILE B 1 362 ? -6.914 28.578 10.859 1 95 362 ILE B O 1
ATOM 6270 N N . ILE B 1 363 ? -6.641 27.062 12.469 1 95.25 363 ILE B N 1
ATOM 6271 C CA . ILE B 1 363 ? -7.375 27.844 13.461 1 95.25 363 ILE B CA 1
ATOM 6272 C C . ILE B 1 363 ? -6.453 28.906 14.07 1 95.25 363 ILE B C 1
ATOM 6274 O O . ILE B 1 363 ? -5.48 28.578 14.75 1 95.25 363 ILE B O 1
ATOM 6278 N N . LEU B 1 364 ? -6.781 30.156 13.805 1 94 364 LEU B N 1
ATOM 6279 C CA . LEU B 1 364 ? -5.988 31.281 14.312 1 94 364 LEU B CA 1
ATOM 6280 C C . LEU B 1 364 ? -6.43 31.656 15.719 1 94 364 LEU B C 1
ATOM 6282 O O . LEU B 1 364 ? -7.629 31.766 15.992 1 94 364 LEU B O 1
ATOM 6286 N N . TYR B 1 365 ? -5.441 31.766 16.609 1 93 365 TYR B N 1
ATOM 6287 C CA . TYR B 1 365 ? -5.809 32.094 17.984 1 93 365 TYR B CA 1
ATOM 6288 C C . TYR B 1 365 ? -4.684 32.844 18.688 1 93 365 TYR B C 1
ATOM 6290 O O . TYR B 1 365 ? -3.619 33.062 18.094 1 93 365 TYR B O 1
ATOM 6298 N N . ASP B 1 366 ? -4.984 33.469 19.766 1 91.25 366 ASP B N 1
ATOM 6299 C CA . ASP B 1 366 ? -4.023 34.094 20.656 1 91.25 366 ASP B CA 1
ATOM 6300 C C . ASP B 1 366 ? -4.105 33.531 22.062 1 91.25 366 ASP B C 1
ATOM 6302 O O . ASP B 1 366 ? -4.738 32.5 22.281 1 91.25 366 ASP B O 1
ATOM 6306 N N . ASP B 1 367 ? -3.369 34.094 22.953 1 90.19 367 ASP B N 1
ATOM 6307 C CA . ASP B 1 367 ? -3.264 33.594 24.312 1 90.19 367 ASP B CA 1
ATOM 6308 C C . ASP B 1 367 ? -4.625 33.594 25 1 90.19 367 ASP B C 1
ATOM 6310 O O . ASP B 1 367 ? -4.891 32.75 25.859 1 90.19 367 ASP B O 1
ATOM 6314 N N . SER B 1 368 ? -5.461 34.438 24.641 1 92.25 368 SER B N 1
ATOM 6315 C CA . SER B 1 368 ? -6.715 34.625 25.375 1 92.25 368 SER B CA 1
ATOM 6316 C C . SER B 1 368 ? -7.781 33.656 24.906 1 92.25 368 SER B C 1
ATOM 6318 O O . SER B 1 368 ? -8.789 33.469 25.594 1 92.25 368 SER B O 1
ATOM 6320 N N . ASN B 1 369 ? -7.551 33 23.766 1 93.19 369 ASN B N 1
ATOM 6321 C CA . ASN B 1 369 ? -8.617 32.156 23.234 1 93.19 369 ASN B CA 1
ATOM 6322 C C . ASN B 1 369 ? -8.094 30.797 22.797 1 93.19 369 ASN B C 1
ATOM 6324 O O . ASN B 1 369 ? -8.656 30.172 21.906 1 93.19 369 ASN B O 1
ATOM 6328 N N . LYS B 1 370 ? -7.074 30.359 23.406 1 92.25 370 LYS B N 1
ATOM 6329 C CA . LYS B 1 370 ? -6.508 29.047 23.125 1 92.25 370 LYS B CA 1
ATOM 6330 C C . LYS B 1 370 ? -7.523 27.938 23.391 1 92.25 370 LYS B C 1
ATOM 6332 O O . LYS B 1 370 ? -7.664 27.016 22.594 1 92.25 370 LYS B O 1
ATOM 6337 N N . ASP B 1 371 ? -8.18 27.969 24.484 1 94.75 371 ASP B N 1
ATOM 6338 C CA . ASP B 1 371 ? -9.172 26.969 24.844 1 94.75 371 ASP B CA 1
ATOM 6339 C C . ASP B 1 371 ? -10.289 26.906 23.812 1 94.75 371 ASP B C 1
ATOM 6341 O O . ASP B 1 371 ? -10.797 25.812 23.516 1 94.75 371 ASP B O 1
ATOM 6345 N N . LYS B 1 372 ? -10.641 28.078 23.328 1 95.88 372 LYS B N 1
ATOM 6346 C CA . LYS B 1 372 ? -11.656 28.125 22.281 1 95.88 372 LYS B CA 1
ATOM 6347 C C . LYS B 1 372 ? -11.172 27.453 21 1 95.88 372 LYS B C 1
ATOM 6349 O O . LYS B 1 372 ? -11.945 26.781 20.312 1 95.88 372 LYS B O 1
ATOM 6354 N N . ALA B 1 373 ? -9.961 27.719 20.672 1 95.25 373 ALA B N 1
ATOM 6355 C CA . ALA B 1 373 ? -9.375 27.094 19.5 1 95.25 373 ALA B CA 1
ATOM 6356 C C . ALA B 1 373 ? -9.391 25.562 19.625 1 95.25 373 ALA B C 1
ATOM 6358 O O . ALA B 1 373 ? -9.711 24.859 18.656 1 95.25 373 ALA B O 1
ATOM 6359 N N . GLU B 1 374 ? -9.062 25.047 20.781 1 94.38 374 GLU B N 1
ATOM 6360 C CA . GLU B 1 374 ? -9.062 23.609 21.031 1 94.38 374 GLU B CA 1
ATOM 6361 C C . GLU B 1 374 ? -10.477 23.031 20.953 1 94.38 374 GLU B C 1
ATOM 6363 O O . GLU B 1 374 ? -10.672 21.938 20.422 1 94.38 374 GLU B O 1
ATOM 6368 N N . ALA B 1 375 ? -11.398 23.766 21.516 1 97.19 375 ALA B N 1
ATOM 6369 C CA . ALA B 1 375 ? -12.797 23.328 21.453 1 97.19 375 ALA B CA 1
ATOM 6370 C C . ALA B 1 375 ? -13.297 23.312 20.016 1 97.19 375 ALA B C 1
ATOM 6372 O O . ALA B 1 375 ? -14.031 22.406 19.625 1 97.19 375 ALA B O 1
ATOM 6373 N N . PHE B 1 376 ? -12.914 24.391 19.266 1 97.69 376 PHE B N 1
ATOM 6374 C CA . PHE B 1 376 ? -13.219 24.469 17.844 1 97.69 376 PHE B CA 1
ATOM 6375 C C . PHE B 1 376 ? -12.719 23.219 17.125 1 97.69 376 PHE B C 1
ATOM 6377 O O . PHE B 1 376 ? -13.477 22.547 16.406 1 97.69 376 PHE B O 1
ATOM 6384 N N . PHE B 1 377 ? -11.508 22.922 17.391 1 96.19 377 PHE B N 1
ATOM 6385 C CA . PHE B 1 377 ? -10.875 21.781 16.75 1 96.19 377 PHE B CA 1
ATOM 6386 C C . PHE B 1 377 ? -11.578 20.484 17.156 1 96.19 377 PHE B C 1
ATOM 6388 O O . PHE B 1 377 ? -11.844 19.641 16.312 1 96.19 377 PHE B O 1
ATOM 6395 N N . ARG B 1 378 ? -11.836 20.25 18.359 1 97.62 378 ARG B N 1
ATOM 6396 C CA . ARG B 1 378 ? -12.5 19.047 18.859 1 97.62 378 ARG B CA 1
ATOM 6397 C C . ARG B 1 378 ? -13.867 18.859 18.203 1 97.62 378 ARG B C 1
ATOM 6399 O O . ARG B 1 378 ? -14.219 17.75 17.797 1 97.62 378 ARG B O 1
ATOM 6406 N N . ASP B 1 379 ? -14.641 19.922 18.125 1 98.31 379 ASP B N 1
ATOM 6407 C CA . ASP B 1 379 ? -15.977 19.844 17.547 1 98.31 379 ASP B CA 1
ATOM 6408 C C . ASP B 1 379 ? -15.906 19.531 16.047 1 98.31 379 ASP B C 1
ATOM 6410 O O . ASP B 1 379 ? -16.734 18.781 15.523 1 98.31 379 ASP B O 1
ATOM 6414 N N . LEU B 1 380 ? -14.938 20.141 15.406 1 98.44 380 LEU B N 1
ATOM 6415 C CA . LEU B 1 380 ? -14.742 19.828 13.992 1 98.44 380 LEU B CA 1
ATOM 6416 C C . LEU B 1 380 ? -14.406 18.359 13.797 1 98.44 380 LEU B C 1
ATOM 6418 O O . LEU B 1 380 ? -14.984 17.703 12.93 1 98.44 380 LEU B O 1
ATOM 6422 N N . CYS B 1 381 ? -13.516 17.828 14.578 1 98.31 381 CYS B N 1
ATOM 6423 C CA . CYS B 1 381 ? -13.094 16.438 14.453 1 98.31 381 CYS B CA 1
ATOM 6424 C C . CYS B 1 381 ? -14.25 15.492 14.75 1 98.31 381 CYS B C 1
ATOM 6426 O O . CYS B 1 381 ? -14.406 14.469 14.078 1 98.31 381 CYS B O 1
ATOM 6428 N N . LYS B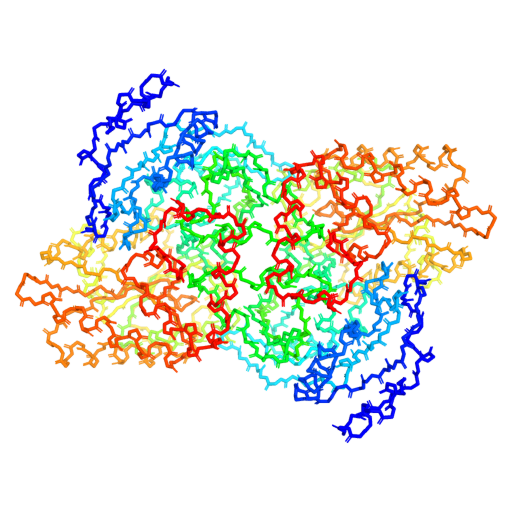 1 382 ? -15.016 15.797 15.773 1 98.44 382 LYS B N 1
ATOM 6429 C CA . LYS B 1 382 ? -16.188 14.977 16.062 1 98.44 382 LYS B CA 1
ATOM 6430 C C . LYS B 1 382 ? -17.125 14.914 14.867 1 98.44 382 LYS B C 1
ATOM 6432 O O . LYS B 1 382 ? -17.641 13.844 14.531 1 98.44 382 LYS B O 1
ATOM 6437 N N . TYR B 1 383 ? -17.375 16.062 14.281 1 98.56 383 TYR B N 1
ATOM 6438 C CA . TYR B 1 383 ? -18.219 16.125 13.094 1 98.56 383 TYR B CA 1
ATOM 6439 C C . TYR B 1 383 ? -17.625 15.266 11.969 1 98.56 383 TYR B C 1
ATOM 6441 O O . TYR B 1 383 ? -18.359 14.523 11.305 1 98.56 383 TYR B O 1
ATOM 6449 N N . VAL B 1 384 ? -16.312 15.391 11.742 1 98.5 384 VAL B N 1
ATOM 6450 C CA . VAL B 1 384 ? -15.633 14.664 10.68 1 98.5 384 VAL B CA 1
ATOM 6451 C C . VAL B 1 384 ? -15.75 13.164 10.922 1 98.5 384 VAL B C 1
ATOM 6453 O O . VAL B 1 384 ? -16.016 12.398 9.984 1 98.5 384 VAL B O 1
ATOM 6456 N N . ILE B 1 385 ? -15.547 12.711 12.148 1 98.5 385 ILE B N 1
ATOM 6457 C CA . ILE B 1 385 ? -15.703 11.305 12.508 1 98.5 385 ILE B CA 1
ATOM 6458 C C . ILE B 1 385 ? -17.109 10.836 12.172 1 98.5 385 ILE B C 1
ATOM 6460 O O . ILE B 1 385 ? -17.297 9.773 11.57 1 98.5 385 ILE B O 1
ATOM 6464 N N . ASP B 1 386 ? -18.094 11.68 12.477 1 97.94 386 ASP B N 1
ATOM 6465 C CA . ASP B 1 386 ? -19.5 11.328 12.242 1 97.94 386 ASP B CA 1
ATOM 6466 C C . ASP B 1 386 ? -19.781 11.219 10.75 1 97.94 386 ASP B C 1
ATOM 6468 O O . ASP B 1 386 ? -20.656 10.453 10.336 1 97.94 386 ASP B O 1
ATOM 6472 N N . GLU B 1 387 ? -19.031 11.945 9.945 1 97.06 387 GLU B N 1
ATOM 6473 C CA . GLU B 1 387 ? -19.219 11.938 8.492 1 97.06 387 GLU B CA 1
ATOM 6474 C C . GLU B 1 387 ? -18.406 10.812 7.84 1 97.06 387 GLU B C 1
ATOM 6476 O O . GLU B 1 387 ? -18.375 10.703 6.613 1 97.06 387 GLU B O 1
ATOM 6481 N N . GLY B 1 388 ? -17.766 10.016 8.617 1 97.31 388 GLY B N 1
ATOM 6482 C CA . GLY B 1 388 ? -17 8.891 8.094 1 97.31 388 GLY B CA 1
ATOM 6483 C C . GLY B 1 388 ? -15.594 9.266 7.684 1 97.31 388 GLY B C 1
ATOM 6484 O O . GLY B 1 388 ? -14.953 8.547 6.914 1 97.31 388 GLY B O 1
ATOM 6485 N N . GLY B 1 389 ? -15.125 10.438 8.133 1 98.31 389 GLY B N 1
ATOM 6486 C CA . GLY B 1 389 ? -13.781 10.891 7.824 1 98.31 389 GLY B CA 1
ATOM 6487 C C . GLY B 1 389 ? -12.773 10.531 8.898 1 98.31 389 GLY B C 1
ATOM 6488 O O . GLY B 1 389 ? -13.023 9.648 9.719 1 98.31 389 GLY B O 1
ATOM 6489 N N . SER B 1 390 ? -11.617 11.086 8.766 1 98.62 390 SER B N 1
ATOM 6490 C CA . SER B 1 390 ? -10.523 10.859 9.703 1 98.62 390 SER B CA 1
ATOM 6491 C C . SER B 1 390 ? -9.977 12.18 10.242 1 98.62 390 SER B C 1
ATOM 6493 O O . SER B 1 390 ? -9.953 13.188 9.531 1 98.62 390 SER B O 1
ATOM 6495 N N . ILE B 1 391 ? -9.484 12.133 11.438 1 98.31 391 ILE B N 1
ATOM 6496 C CA . ILE B 1 391 ? -9.008 13.336 12.094 1 98.31 391 ILE B CA 1
ATOM 6497 C C . ILE B 1 391 ? -7.574 13.641 11.648 1 98.31 391 ILE B C 1
ATOM 6499 O O . ILE B 1 391 ? -7.012 14.68 12 1 98.31 391 ILE B O 1
ATOM 6503 N N . THR B 1 392 ? -6.98 12.75 10.883 1 97.88 392 THR B N 1
ATOM 6504 C CA . THR B 1 392 ? -5.66 13.008 10.328 1 97.88 392 THR B CA 1
ATOM 6505 C C . THR B 1 392 ? -5.418 12.141 9.094 1 97.88 392 THR B C 1
ATOM 6507 O O . THR B 1 392 ? -5.82 10.969 9.055 1 97.88 392 THR B O 1
ATOM 6510 N N . GLY B 1 393 ? -4.797 12.734 8.117 1 96.69 393 GLY B N 1
ATOM 6511 C CA . GLY B 1 393 ? -4.449 12.016 6.902 1 96.69 393 GLY B CA 1
ATOM 6512 C C . GLY B 1 393 ? -2.951 11.891 6.695 1 96.69 393 GLY B C 1
ATOM 6513 O O . GLY B 1 393 ? -2.494 11 5.969 1 96.69 393 GLY B O 1
ATOM 6514 N N . GLU B 1 394 ? -2.199 12.766 7.328 1 95.75 394 GLU B N 1
ATOM 6515 C CA . GLU B 1 394 ? -0.778 12.742 6.992 1 95.75 394 GLU B CA 1
ATOM 6516 C C . GLU B 1 394 ? 0.065 13.344 8.109 1 95.75 394 GLU B C 1
ATOM 6518 O O . GLU B 1 394 ? 1.284 13.164 8.148 1 95.75 394 GLU B O 1
ATOM 6523 N N . HIS B 1 395 ? -0.538 14.055 9.133 1 94.44 395 HIS B N 1
ATOM 6524 C CA . HIS B 1 395 ? 0.221 14.703 10.195 1 94.44 395 HIS B CA 1
ATOM 6525 C C . HIS B 1 395 ? 0.512 13.727 11.336 1 94.44 395 HIS B C 1
ATOM 6527 O O . HIS B 1 395 ? 1.373 13.992 12.172 1 94.44 395 HIS B O 1
ATOM 6533 N N . GLY B 1 396 ? -0.25 12.656 11.336 1 95.62 396 GLY B N 1
ATOM 6534 C CA . GLY B 1 396 ? -0.116 11.727 12.445 1 95.62 396 GLY B CA 1
ATOM 6535 C C . GLY B 1 396 ? -1.006 12.078 13.625 1 95.62 396 GLY B C 1
ATOM 6536 O O . GLY B 1 396 ? -1.804 13.008 13.555 1 95.62 396 GLY B O 1
ATOM 6537 N N . VAL B 1 397 ? -0.899 11.312 14.664 1 97.62 397 VAL B N 1
ATOM 6538 C CA . VAL B 1 397 ? -1.745 11.453 15.852 1 97.62 397 VAL B CA 1
ATOM 6539 C C . VAL B 1 397 ? -0.971 12.156 16.953 1 97.62 397 VAL B C 1
ATOM 6541 O O . VAL B 1 397 ? -1.426 13.172 17.5 1 97.62 397 VAL B O 1
ATOM 6544 N N . GLY B 1 398 ? 0.238 11.656 17.172 1 96.5 398 GLY B N 1
ATOM 6545 C CA . GLY B 1 398 ? 1.037 12.203 18.266 1 96.5 398 GLY B CA 1
ATOM 6546 C C . GLY B 1 398 ? 0.32 12.188 19.594 1 96.5 398 GLY B C 1
ATOM 6547 O O . GLY B 1 398 ? -0.358 11.211 19.938 1 96.5 398 GLY B O 1
ATOM 6548 N N . ILE B 1 399 ? 0.621 13.156 20.438 1 95.56 399 ILE B N 1
ATOM 6549 C CA . ILE B 1 399 ? -0.08 13.328 21.703 1 95.56 399 ILE B CA 1
ATOM 6550 C C . ILE B 1 399 ? -1.32 14.195 21.484 1 95.56 399 ILE B C 1
ATOM 6552 O O . ILE B 1 399 ? -2.324 14.031 22.188 1 95.56 399 ILE B O 1
ATOM 6556 N N . GLN B 1 400 ? -1.283 15.008 20.516 1 93.5 400 GLN B N 1
ATOM 6557 C CA . GLN B 1 400 ? -2.312 16.016 20.281 1 93.5 400 GLN B CA 1
ATOM 6558 C C . GLN B 1 400 ? -3.668 15.367 20.016 1 93.5 400 GLN B C 1
ATOM 6560 O O . GLN B 1 400 ? -4.688 15.805 20.547 1 93.5 400 GLN B O 1
ATOM 6565 N N . LYS B 1 401 ? -3.648 14.367 19.188 1 96.69 401 LYS B N 1
ATOM 6566 C CA . LYS B 1 401 ? -4.91 13.875 18.641 1 96.69 401 LYS B CA 1
ATOM 6567 C C . LYS B 1 401 ? -5.27 12.508 19.234 1 96.69 401 LYS B C 1
ATOM 6569 O O . LYS B 1 401 ? -6.172 11.836 18.734 1 96.69 401 LYS B O 1
ATOM 6574 N N . ARG B 1 402 ? -4.586 12.117 20.219 1 96.81 402 ARG B N 1
ATOM 6575 C CA . ARG B 1 402 ? -4.703 10.758 20.75 1 96.81 402 ARG B CA 1
ATOM 6576 C C . ARG B 1 402 ? -6.141 10.445 21.141 1 96.81 402 ARG B C 1
ATOM 6578 O O . ARG B 1 402 ? -6.695 9.422 20.734 1 96.81 402 ARG B O 1
ATOM 6585 N N . GLU B 1 403 ? -6.781 11.289 21.938 1 97.25 403 GLU B N 1
ATOM 6586 C CA . GLU B 1 403 ? -8.141 11.039 22.406 1 97.25 403 GLU B CA 1
ATOM 6587 C C . GLU B 1 403 ? -9.125 10.961 21.25 1 97.25 403 GLU B C 1
ATOM 6589 O O . GLU B 1 403 ? -10 10.102 21.219 1 97.25 403 GLU B O 1
ATOM 6594 N N . LEU B 1 404 ? -9 11.859 20.312 1 98.06 404 LEU B N 1
ATOM 6595 C CA . LEU B 1 404 ? -9.875 11.891 19.141 1 98.06 404 LEU B CA 1
ATOM 6596 C C . LEU B 1 404 ? -9.633 10.672 18.25 1 98.06 404 LEU B C 1
ATOM 6598 O O . LEU B 1 404 ? -10.57 10.148 17.641 1 98.06 404 LEU B O 1
ATOM 6602 N N . ALA B 1 405 ? -8.359 10.297 18.172 1 98.38 405 ALA B N 1
ATOM 6603 C CA . ALA B 1 405 ? -8.039 9.086 17.406 1 98.38 405 ALA B CA 1
ATOM 6604 C C . ALA B 1 405 ? -8.703 7.859 18.031 1 98.38 405 ALA B C 1
ATOM 6606 O O . ALA B 1 405 ? -9.25 7.02 17.312 1 98.38 405 ALA B O 1
ATOM 6607 N N . ILE B 1 406 ? -8.641 7.699 19.312 1 98.12 406 ILE B N 1
ATOM 6608 C CA . ILE B 1 406 ? -9.297 6.605 20.016 1 98.12 406 ILE B CA 1
ATOM 6609 C C . ILE B 1 406 ? -10.797 6.641 19.75 1 98.12 406 ILE B C 1
ATOM 6611 O O . ILE B 1 406 ? -11.406 5.609 19.453 1 98.12 406 ILE B O 1
ATOM 6615 N N . ARG B 1 407 ? -11.359 7.793 19.781 1 98.06 407 ARG B N 1
ATOM 6616 C CA . ARG B 1 407 ? -12.781 7.945 19.5 1 98.06 407 ARG B CA 1
ATOM 6617 C C . ARG B 1 407 ? -13.102 7.492 18.078 1 98.06 407 ARG B C 1
ATOM 6619 O O . ARG B 1 407 ? -14.086 6.785 17.859 1 98.06 407 ARG B O 1
ATOM 6626 N N . GLN B 1 408 ? -12.336 7.961 17.141 1 98.62 408 GLN B N 1
ATOM 6627 C CA . GLN B 1 408 ? -12.555 7.555 15.75 1 98.62 408 GLN B CA 1
ATOM 6628 C C . GLN B 1 408 ? -12.57 6.035 15.625 1 98.62 408 GLN B C 1
ATOM 6630 O O . GLN B 1 408 ? -13.453 5.473 14.969 1 98.62 408 GLN B O 1
ATOM 6635 N N . ILE B 1 409 ? -11.586 5.344 16.219 1 98.31 409 ILE B N 1
ATOM 6636 C CA . ILE B 1 409 ? -11.492 3.889 16.156 1 98.31 409 ILE B CA 1
ATOM 6637 C C . ILE B 1 409 ? -12.727 3.266 16.797 1 98.31 409 ILE B C 1
ATOM 6639 O O . ILE B 1 409 ? -13.32 2.334 16.25 1 98.31 409 ILE B O 1
ATOM 6643 N N . GLU B 1 410 ? -13.102 3.768 17.922 1 97.62 410 GLU B N 1
ATOM 6644 C CA . GLU B 1 410 ? -14.258 3.217 18.625 1 97.62 410 GLU B CA 1
ATOM 6645 C C . GLU B 1 410 ? -15.523 3.361 17.781 1 97.62 410 GLU B C 1
ATOM 6647 O O . GLU B 1 410 ? -16.328 2.428 17.688 1 97.62 410 GLU B O 1
ATOM 6652 N N . VAL B 1 411 ? -15.68 4.488 17.156 1 97.75 411 VAL B N 1
ATOM 6653 C CA . VAL B 1 411 ? -16.891 4.793 16.406 1 97.75 411 VAL B CA 1
ATOM 6654 C C . VAL B 1 411 ? -16.891 4.023 15.078 1 97.75 411 VAL B C 1
ATOM 6656 O O . VAL B 1 411 ? -17.922 3.453 14.688 1 97.75 411 VAL B O 1
ATOM 6659 N N . HIS B 1 412 ? -15.781 3.99 14.422 1 98.12 412 HIS B N 1
ATOM 6660 C CA . HIS B 1 412 ? -15.727 3.469 13.062 1 98.12 412 HIS B CA 1
ATOM 6661 C C . HIS B 1 412 ? -15.43 1.972 13.055 1 98.12 412 HIS B C 1
ATOM 6663 O O . HIS B 1 412 ? -15.891 1.248 12.172 1 98.12 412 HIS B O 1
ATOM 6669 N N . ASN B 1 413 ? -14.609 1.461 13.977 1 97.38 413 ASN B N 1
ATOM 6670 C CA . ASN B 1 413 ? -14.016 0.13 13.867 1 97.38 413 ASN B CA 1
ATOM 6671 C C . ASN B 1 413 ? -14.414 -0.756 15.047 1 97.38 413 ASN B C 1
ATOM 6673 O O . ASN B 1 413 ? -14.422 -1.982 14.93 1 97.38 413 ASN B O 1
ATOM 6677 N N . GLY B 1 414 ? -14.711 -0.162 16.188 1 95.56 414 GLY B N 1
ATOM 6678 C CA . GLY B 1 414 ? -14.977 -0.888 17.422 1 95.56 414 GLY B CA 1
ATOM 6679 C C . GLY B 1 414 ? -13.789 -0.925 18.359 1 95.56 414 GLY B C 1
ATOM 6680 O O . GLY B 1 414 ? -12.633 -0.927 17.906 1 95.56 414 GLY B O 1
ATOM 6681 N N . ARG B 1 415 ? -14.023 -1.032 19.625 1 96 415 ARG B N 1
ATOM 6682 C CA . ARG B 1 415 ? -13.016 -0.987 20.672 1 96 415 ARG B CA 1
ATOM 6683 C C . ARG B 1 415 ? -12.047 -2.154 20.547 1 96 415 ARG B C 1
ATOM 6685 O O . ARG B 1 415 ? -10.867 -2.021 20.891 1 96 415 ARG B O 1
ATOM 6692 N N . THR B 1 416 ? -12.5 -3.234 20.047 1 98 416 THR B N 1
ATOM 6693 C CA . THR B 1 416 ? -11.68 -4.434 19.922 1 98 416 THR B CA 1
ATOM 6694 C C . THR B 1 416 ? -10.445 -4.148 19.062 1 98 416 THR B C 1
ATOM 6696 O O . THR B 1 416 ? -9.367 -4.695 19.328 1 98 416 THR B O 1
ATOM 6699 N N . LEU B 1 417 ? -10.578 -3.32 18.078 1 97.94 417 LEU B N 1
ATOM 6700 C CA . LEU B 1 417 ? -9.438 -3.008 17.219 1 97.94 417 LEU B CA 1
ATOM 6701 C C . LEU B 1 417 ? -8.352 -2.287 18.016 1 97.94 417 LEU B C 1
ATOM 6703 O O . LEU B 1 417 ? -7.16 -2.469 17.75 1 97.94 417 LEU B O 1
ATOM 6707 N N . LEU B 1 418 ? -8.805 -1.403 18.891 1 97.62 418 LEU B N 1
ATOM 6708 C CA . LEU B 1 418 ? -7.848 -0.737 19.766 1 97.62 418 LEU B CA 1
ATOM 6709 C C . LEU B 1 418 ? -7.082 -1.753 20.594 1 97.62 418 LEU B C 1
ATOM 6711 O O . LEU B 1 418 ? -5.863 -1.638 20.766 1 97.62 418 LEU B O 1
ATOM 6715 N N . GLU B 1 419 ? -7.727 -2.738 21.125 1 98.06 419 GLU B N 1
ATOM 6716 C CA . GLU B 1 419 ? -7.105 -3.779 21.938 1 98.06 419 GLU B CA 1
ATOM 6717 C C . GLU B 1 419 ? -6.121 -4.605 21.109 1 98.06 419 GLU B C 1
ATOM 6719 O O . GLU B 1 419 ? -5.07 -5.008 21.625 1 98.06 419 GLU B O 1
ATOM 6724 N N . LEU B 1 420 ? -6.48 -4.883 19.891 1 98.56 420 LEU B N 1
ATOM 6725 C CA . LEU B 1 420 ? -5.566 -5.598 19 1 98.56 420 LEU B CA 1
ATOM 6726 C C . LEU B 1 420 ? -4.289 -4.801 18.781 1 98.56 420 LEU B C 1
ATOM 6728 O O . LEU B 1 420 ? -3.189 -5.352 18.828 1 98.56 420 LEU B O 1
ATOM 6732 N N . MET B 1 421 ? -4.398 -3.477 18.516 1 98.44 421 MET B N 1
ATOM 6733 C CA . MET B 1 421 ? -3.225 -2.633 18.312 1 98.44 421 MET B CA 1
ATOM 6734 C C . MET B 1 421 ? -2.342 -2.613 19.547 1 98.44 421 MET B C 1
ATOM 6736 O O . MET B 1 421 ? -1.117 -2.699 19.453 1 98.44 421 MET B O 1
ATOM 6740 N N . LYS B 1 422 ? -2.98 -2.533 20.703 1 98 422 LYS B N 1
ATOM 6741 C CA . LYS B 1 422 ? -2.225 -2.562 21.953 1 98 422 LYS B CA 1
ATOM 6742 C C . LYS B 1 422 ? -1.513 -3.9 22.141 1 98 422 LYS B C 1
ATOM 6744 O O . LYS B 1 422 ? -0.38 -3.947 22.625 1 98 422 LYS B O 1
ATOM 6749 N N . GLY B 1 423 ? -2.221 -4.984 21.812 1 98.56 423 GLY B N 1
ATOM 6750 C CA . GLY B 1 423 ? -1.591 -6.297 21.844 1 98.56 423 GLY B CA 1
ATOM 6751 C C . GLY B 1 423 ? -0.379 -6.395 20.938 1 98.56 423 GLY B C 1
ATOM 6752 O O . GLY B 1 423 ? 0.654 -6.941 21.328 1 98.56 423 GLY B O 1
ATOM 6753 N N . ILE B 1 424 ? -0.503 -5.863 19.75 1 98.69 424 ILE B N 1
ATOM 6754 C CA . ILE B 1 424 ? 0.6 -5.871 18.797 1 98.69 424 ILE B CA 1
ATOM 6755 C C . ILE B 1 424 ? 1.765 -5.051 19.344 1 98.69 424 ILE B C 1
ATOM 6757 O O . ILE B 1 424 ? 2.922 -5.465 19.266 1 98.69 424 ILE B O 1
ATOM 6761 N N . LYS B 1 425 ? 1.442 -3.881 19.922 1 98.62 425 LYS B N 1
ATOM 6762 C CA . LYS B 1 425 ? 2.473 -3.068 20.562 1 98.62 425 LYS B CA 1
ATOM 6763 C C . LYS B 1 425 ? 3.242 -3.877 21.609 1 98.62 425 LYS B C 1
ATOM 6765 O O . LYS B 1 425 ? 4.469 -3.797 21.672 1 98.62 425 LYS B O 1
ATOM 6770 N N . SER B 1 426 ? 2.576 -4.676 22.328 1 98.25 426 SER B N 1
ATOM 6771 C CA . SER B 1 426 ? 3.199 -5.469 23.391 1 98.25 426 SER B CA 1
ATOM 6772 C C . SER B 1 426 ? 4.086 -6.566 22.797 1 98.25 426 SER B C 1
ATOM 6774 O O . SER B 1 426 ? 5.07 -6.969 23.422 1 98.25 426 SER B O 1
ATOM 6776 N N . VAL B 1 427 ? 3.723 -7.059 21.656 1 98.56 427 VAL B N 1
ATOM 6777 C CA . VAL B 1 427 ? 4.543 -8.062 20.984 1 98.56 427 VAL B CA 1
ATOM 6778 C C . VAL B 1 427 ? 5.902 -7.465 20.625 1 98.56 427 VAL B C 1
ATOM 6780 O O . VAL B 1 427 ? 6.934 -8.125 20.781 1 98.56 427 VAL B O 1
ATOM 6783 N N . PHE B 1 428 ? 5.934 -6.215 20.188 1 98.5 428 PHE B N 1
ATOM 6784 C CA . PHE B 1 428 ? 7.156 -5.551 19.766 1 98.5 428 PHE B CA 1
ATOM 6785 C C . PHE B 1 428 ? 7.91 -4.984 20.953 1 98.5 428 PHE B C 1
ATOM 6787 O O . PHE B 1 428 ? 9.141 -4.957 20.969 1 98.5 428 PHE B O 1
ATOM 6794 N N . ASP B 1 429 ? 7.176 -4.484 21.875 1 98.25 429 ASP B N 1
ATOM 6795 C CA . ASP B 1 429 ? 7.719 -3.67 22.969 1 98.25 429 ASP B CA 1
ATOM 6796 C C . ASP B 1 429 ? 7.195 -4.141 24.312 1 98.25 429 ASP B C 1
ATOM 6798 O O . ASP B 1 429 ? 6.398 -3.451 24.953 1 98.25 429 ASP B O 1
ATOM 6802 N N . LYS B 1 430 ? 7.734 -5.184 24.797 1 96.94 430 LYS B N 1
ATOM 6803 C CA . LYS B 1 430 ? 7.266 -5.875 26 1 96.94 430 LYS B CA 1
ATOM 6804 C C . LYS B 1 430 ? 7.352 -4.965 27.219 1 96.94 430 LYS B C 1
ATOM 6806 O O . LYS B 1 430 ? 6.492 -5.023 28.109 1 96.94 430 LYS B O 1
ATOM 6811 N N . LYS B 1 431 ? 8.289 -4.078 27.266 1 97.56 431 LYS B N 1
ATOM 6812 C CA . LYS B 1 431 ? 8.5 -3.248 28.453 1 97.56 431 LYS B CA 1
ATOM 6813 C C . LYS B 1 431 ? 7.875 -1.866 28.281 1 97.56 431 LYS B C 1
ATOM 6815 O O . LYS B 1 431 ? 7.902 -1.042 29.188 1 97.56 431 LYS B O 1
ATOM 6820 N N . GLY B 1 432 ? 7.352 -1.563 27.062 1 97.38 432 GLY B N 1
ATOM 6821 C CA . GLY B 1 432 ? 6.656 -0.313 26.797 1 97.38 432 GLY B CA 1
ATOM 6822 C C . GLY B 1 432 ? 7.582 0.888 26.75 1 97.38 432 GLY B C 1
ATOM 6823 O O . GLY B 1 432 ? 7.207 1.983 27.172 1 97.38 432 GLY B O 1
ATOM 6824 N N . ILE B 1 433 ? 8.781 0.71 26.281 1 98.06 433 ILE B N 1
ATOM 6825 C CA . ILE B 1 433 ? 9.75 1.798 26.359 1 98.06 433 ILE B CA 1
ATOM 6826 C C . ILE B 1 433 ? 9.727 2.611 25.078 1 98.06 433 ILE B C 1
ATOM 6828 O O . ILE B 1 433 ? 10.242 3.732 25.031 1 98.06 433 ILE B O 1
ATOM 6832 N N . MET B 1 434 ? 9.172 2.096 23.969 1 98.06 434 MET B N 1
ATOM 6833 C CA . MET B 1 434 ? 9.273 2.754 22.672 1 98.06 434 MET B CA 1
ATOM 6834 C C . MET B 1 434 ? 8.242 3.871 22.547 1 98.06 434 MET B C 1
ATOM 6836 O O . MET B 1 434 ? 7.043 3.605 22.406 1 98.06 434 MET B O 1
ATOM 6840 N N . ASN B 1 435 ? 8.641 5.055 22.609 1 97.94 435 ASN B N 1
ATOM 6841 C CA . ASN B 1 435 ? 7.859 6.27 22.422 1 97.94 435 ASN B CA 1
ATOM 6842 C C . ASN B 1 435 ? 6.48 6.152 23.062 1 97.94 435 ASN B C 1
ATOM 6844 O O . ASN B 1 435 ? 5.461 6.332 22.391 1 97.94 435 ASN B O 1
ATOM 6848 N N . PRO B 1 436 ? 6.426 6 24.297 1 96.62 436 PRO B N 1
ATOM 6849 C CA . PRO B 1 436 ? 5.16 5.754 24.984 1 96.62 436 PRO B CA 1
ATOM 6850 C C . PRO B 1 436 ? 4.211 6.949 24.922 1 96.62 436 PRO B C 1
ATOM 6852 O O . PRO B 1 436 ? 4.656 8.086 24.766 1 96.62 436 PRO B O 1
ATOM 6855 N N . TYR B 1 437 ? 2.949 6.707 24.953 1 94.12 437 TYR B N 1
ATOM 6856 C CA . TYR B 1 437 ? 1.859 7.668 25.062 1 94.12 437 TYR B CA 1
ATOM 6857 C C . TYR B 1 437 ? 1.618 8.375 23.734 1 94.12 437 TYR B C 1
ATOM 6859 O O . TYR B 1 437 ? 1.181 9.531 23.719 1 94.12 437 TYR B O 1
ATOM 6867 N N . LYS B 1 438 ? 2.002 7.742 22.734 1 95.62 438 LYS B N 1
ATOM 6868 C CA . LYS B 1 438 ? 1.76 8.297 21.406 1 95.62 438 LYS B CA 1
ATOM 6869 C C . LYS B 1 438 ? 0.732 7.465 20.641 1 95.62 438 LYS B C 1
ATOM 6871 O O . LYS B 1 438 ? 0.466 6.316 21 1 95.62 438 LYS B O 1
ATOM 6876 N N . GLN B 1 439 ? 0.273 8.055 19.641 1 93.69 439 GLN B N 1
ATOM 6877 C CA . GLN B 1 439 ? -0.674 7.344 18.781 1 93.69 439 GLN B CA 1
ATOM 6878 C C . GLN B 1 439 ? -1.857 6.82 19.594 1 93.69 439 GLN B C 1
ATOM 6880 O O . GLN B 1 439 ? -2.4 7.531 20.438 1 93.69 439 GLN B O 1
ATOM 6885 N N . VAL B 1 440 ? -2.25 5.574 19.469 1 94.69 440 VAL B N 1
ATOM 6886 C CA . VAL B 1 440 ? -3.402 5.031 20.172 1 94.69 440 VAL B CA 1
ATOM 6887 C C . VAL B 1 440 ? -2.947 3.916 21.109 1 94.69 440 VAL B C 1
ATOM 6889 O O . VAL B 1 440 ? -3.77 3.143 21.609 1 94.69 440 VAL B O 1
ATOM 6892 N N . VAL B 1 441 ? -1.644 3.83 21.344 1 92.25 441 VAL B N 1
ATOM 6893 C CA . VAL B 1 441 ? -1.107 2.736 22.141 1 92.25 441 VAL B CA 1
ATOM 6894 C C . VAL B 1 441 ? -0.26 3.299 23.281 1 92.25 441 VAL B C 1
ATOM 6896 O O . VAL B 1 441 ? 0.216 4.434 23.203 1 92.25 441 VAL B O 1
#

Radius of gyration: 27.22 Å; Cα contacts (8 Å, |Δi|>4): 2182; chains: 2; bounding box: 60×81×73 Å

Foldseek 3Di:
DQPVVVLVVVPWDWDDQVVVQAAQLGDGAGASTETEDQDLVSQLSQLQVCLVVLFFEFEDQQRHFNFQLRHHHPYGYYYYLLNQADFDDDDPPLQKTKGWFNHQQVVQQVVCVVVQKGDQFDDLCSRGGTNNQQQQQQFHDFQCLPQNTSLRWWAWFWWAFSNSDIDIQGDLHPDDDPDDRCSSVRGNNSFLQTGTTMTMTGMGGDDPFDKKKKKFAAQDVLQVLQLLVLCVVLVFRWSGKKKWFQLLVVLLVVPAVDDDDHGIIIITMGGPVCVVSSVVSRRPTPDMDIDDDPVSVVRVVVSLSCSVVSNCVVAPHKRWFKKFAQSVCSVVLVVVLVVLCVVLVWDWTWMASPNRRIIITITGDDPVCVVSSLVSLLVSLVVRLVRVMHRHDGSHCFLRNQVSQCVSCCSPPNNVVLVVSVVVSCVRPVSSNGSHNTHPD/DQPVVVLVVVPWDWDDQVVVQAAQLGDGAGASTETEDQDLVSQLSQLQVCLVVLFFEFEDQQRHFNFQLRHHHPYGYYYYLLNQADFDDDDPVLQKTKGWFNHQQVVQQVVCVVVQKGDQFDDLCSRGGTNNQQQQQQFHDFQCLPQNTSLRWWAWFWWAFSNSDIDIQGDLHPDDDPDDRCSSVRGNNSFLQTGTTMTMTGMGGDDPFDKKKKKFAAQDVLLVLQLLVQCVVLVFRWSGKKKWFQLLVVLLVVPAVDDDDHGIIIITIGGPVCVVSSVVSRRPTPDMDIDDDPVSVVRVVVSLSCSVVSNCVVAPHKDWFKKFAQSVCSVVLVVVLVVLCVVLVWDWTWMASPNRRIIITITGDDPVCPVSSLVSLLVSLVVRLVRVMHRHDGSHCFLRNQVSQCVSCCSPPNNVVLVVSVVVSCVRPVSSNGSHNTHND

Nearest PDB structures (foldseek):
  8jdp-assembly1_A  TM=9.299E-01  e=9.716E-43  Mus musculus
  8jde-assembly1_A  TM=9.342E-01  e=1.925E-42  Mus musculus
  8jdz-assembly1_A  TM=9.312E-01  e=1.292E-42  Mus musculus
  8jdt-assembly1_A  TM=9.281E-01  e=3.603E-42  Mus musculus
  3pm9-assembly3_F  TM=9.185E-01  e=3.473E-38  Rhodopseudomonas palustris

Secondary structure (DSSP, 8-state):
--HHHHHHHTT-EEE-GGGGSB-TT--B---SEEEE--SHHHHHHHHHHHHHHT--EEEESSS--SSSTT--BTB-EEEE-TT---EEEEETTTTEEEEETT-BHHHHHHHHGGGTEE-----TTTTT-BHHHHHHHT---TTHHHH--GGGTEEEEEEE-TTS-EEEEE-S-S---SS---HHHHTTSTTSS-EEEEEEEE-EEPPSS-EEEEEEEES-HHHHHHHHHHHHHTT---SEEEEEEHHHHHHHTTTS-----TTEEEEEEEEGGGHHHHHHH--SEEEEEE--SHHHHHHHHHHHHTHHHHHHTTSSEEEE--EE--GGGHHHHHHHHHHHHHHHT----EEEEGGGTEEEEEEEE-GGGHHHHHHHHHHHHHHHHHTT-BS-SSS--TTTTHHHHHHHHHHHT-HHHHHHHHHHHHHH-TT--BSTT-TT-/--HHHHHHHTT-EEE-GGGGSB-TT--B---SEEEE--SHHHHHHHHHHHHHHT--EEEESSS--SSSTT--BTB-EEEE-TT---EEEEETTTTEEEEETT-BHHHHHHHHGGGTEE-----TTTTT-BHHHHHHHT---TTHHHH--GGGTEEEEEEE-TTS-EEEEE-S-S---SS---HHHHTTSTTSS-EEEEEEEE-EEPPSS-EEEEEEEES-HHHHHHHHHHHHHTT---SEEEEEEHHHHHHHHTTS-----TTEEEEEEEEGGGHHHHHHH--SEEEEEE--SHHHHHHHHHHHHTHHHHHHTTSSEEEE--EE--GGGHHHHHHHHHHHHHHHT----EEEEGGGTEEEEEEEE-GGGHHHHHHHHHHHHHHHHHTT-BS-SSS--TTTTHHHHHHHHHHHT-HHHHHHHHHHHHHH-TT--BSTT-TT-

Solvent-accessible surface area (backbone atoms only — not comparable to full-atom values): 42964 Å² total; per-residue (Å²): 132,64,64,55,63,53,44,44,71,74,72,49,47,72,49,75,49,80,81,59,28,51,33,67,49,69,30,68,22,52,48,70,35,27,34,54,27,71,44,67,64,49,49,25,53,50,26,36,53,25,51,75,70,67,38,35,35,30,58,31,35,59,50,66,42,57,23,33,52,61,42,26,79,83,32,25,36,34,38,33,32,45,70,26,46,49,77,73,48,75,36,62,49,62,35,37,38,32,29,26,14,17,24,36,42,47,57,53,36,67,63,27,45,87,72,48,26,36,59,68,56,41,35,84,51,26,83,58,31,10,45,34,39,36,36,19,29,25,23,22,38,54,35,25,57,60,63,36,34,34,75,72,35,57,34,21,33,31,29,31,30,44,76,27,51,73,36,38,36,58,48,90,51,93,44,66,30,68,54,64,42,55,39,48,38,50,36,28,35,49,33,36,60,37,42,62,47,29,37,30,29,53,46,44,54,56,75,89,67,61,72,41,42,34,44,35,21,21,71,43,68,60,35,53,36,46,18,56,39,33,28,31,63,68,57,51,80,38,49,25,33,34,39,35,25,39,65,31,46,58,36,29,37,75,80,37,100,54,87,84,52,67,50,20,37,38,44,36,29,32,50,56,92,44,48,66,59,50,60,69,18,55,43,72,58,75,45,78,46,68,52,86,43,73,65,49,43,48,49,54,51,50,45,59,60,40,27,63,65,33,44,44,70,75,38,88,36,59,48,79,38,38,32,17,36,49,49,80,46,42,52,59,52,54,52,50,54,54,49,48,26,63,74,70,70,42,55,60,43,36,38,24,40,49,64,53,21,27,38,28,45,29,40,46,34,47,89,90,38,45,69,56,48,52,51,51,50,52,53,51,40,53,51,34,40,74,69,67,26,32,69,17,34,33,64,31,30,12,50,72,36,21,70,60,44,47,46,41,39,42,73,71,25,31,60,64,55,52,52,47,51,39,44,43,41,41,62,50,26,77,81,57,28,35,30,65,70,28,44,72,79,133,62,64,54,61,55,45,45,72,73,72,48,49,71,50,74,49,79,81,59,31,50,34,67,47,68,30,66,21,54,49,70,34,27,35,54,28,71,44,68,65,51,49,28,54,49,25,36,54,26,52,75,71,68,38,34,35,30,58,32,36,60,49,66,42,57,23,32,50,60,41,25,79,83,31,25,36,32,38,33,32,46,70,27,46,49,78,74,47,74,36,62,50,63,34,36,40,33,29,25,14,17,24,35,42,47,58,53,36,66,63,27,46,87,73,48,26,37,60,68,54,41,36,83,51,26,84,58,31,11,44,34,38,36,36,18,29,25,25,22,37,53,35,24,56,59,63,36,35,34,74,71,35,58,34,19,33,31,30,32,31,44,75,28,52,73,37,38,37,58,49,91,51,93,43,64,30,68,54,64,42,56,39,48,36,51,36,28,36,47,33,38,60,36,43,61,47,30,38,30,29,52,47,43,52,56,76,89,68,60,73,41,40,34,43,35,21,22,70,43,67,60,33,53,36,47,18,55,40,33,28,31,64,68,58,52,81,38,50,25,33,33,37,34,25,40,66,29,44,59,37,30,37,76,82,36,99,53,88,83,52,67,49,19,36,38,44,35,28,33,50,56,91,45,46,67,61,49,59,71,17,55,44,72,60,73,46,77,45,68,53,86,44,73,66,50,43,49,50,54,51,48,45,59,62,40,27,64,63,33,45,45,68,75,36,88,35,59,49,80,38,41,32,16,37,50,47,81,45,43,51,58,51,54,52,48,53,54,50,47,26,62,74,69,71,42,55,58,44,37,38,24,40,47,63,54,22,27,36,28,46,29,40,47,34,47,90,90,37,46,69,55,50,52,51,52,50,50,54,51,40,52,51,35,41,72,66,67,26,31,68,17,33,32,66,34,30,12,51,71,35,22,70,60,44,46,48,43,40,41,73,70,24,31,60,65,55,52,53,47,50,40,42,44,43,40,62,50,24,77,83,56,28,38,30,63,70,26,44,70,78

pLDDT: mean 96.11, std 3.47, range [74.94, 98.94]

Organism: NCBI:txid1294262

Sequence (882 aa):
MDIQSELKKIGLELKDVEGYTEDMGYFKGEADAVVLARSTEDVVKVMRFANEKGIPVIPWGRGTSVTGAVTAIKGGIIIDMSPMNRIIDFSDEDWIIHVEAGVVLDEINAFLRPRGFFFPPDPASSFMCSIGGATSEGSGGMHCVKYGTMKDWVLATRMVLPDGTTVKVGEPLHKNRVGYDLTHLVIGSEGTLGVITEVWLKVVPIPSYKIKRVLAFFDSEEDIGRTIINLRKNRVQPEIAEYMDLKVLEAVKRSFNIETHGVGALLIDVPEFETEKLSMSLSNPSYVKVAESEEEKEELYKARSYAYLAVKSISKYAMSEDIVVPISKLPNVFKKIRELEENYGMECPIVGHIGDGNLHPIILYDDSNKDKAEAFFRDLCKYVIDEGGSITGEHGVGIQKRELAIRQIEVHNGRTLLELMKGIKSVFDKKGIMNPYKQVVMDIQSELKKIGLELKDVEGYTEDMGYFKGEADAVVLARSTEDVVKVMRFANEKGIPVIPWGRGTSVTGAVTAIKGGIIIDMSPMNRIIDFSDEDWIIHVEAGVVLDEINAFLRPRGFFFPPDPASSFMCSIGGATSEGSGGMHCVKYGTMKDWVLATRMVLPDGTTVKVGEPLHKNRVGYDLTHLVIGSEGTLGVITEVWLKVVPIPSYKIKRVLAFFDSEEDIGRTIINLRKNRVQPEIAEYMDLKVLEAVKRSFNIETHGVGALLIDVPEFETEKLSMSLSNPSYVKVAESEEEKEELYKARSYAYLAVKSISKYAMSEDIVVPISKLPNVFKKIRELEENYGMECPIVGHIGDGNLHPIILYDDSNKDKAEAFFRDLCKYVIDEGGSITGEHGVGIQKRELAIRQIEVHNGRTLLELMKGIKSVFDKKGIMNPYKQVV

InterPro domains:
  IPR004113 FAD-binding oxidoreductase/transferase, type 4, C-terminal [PF02913] (212-438)
  IPR006094 FAD linked oxidase, N-terminal [PF01565] (32-169)
  IPR016164 FAD-linked oxidase-like, C-terminal [SSF55103] (213-440)
  IPR016166 FAD-binding domain, PCMH-type [PS51387] (27-206)
  IPR016169 FAD-binding, type PCMH, subdomain 2 [G3DSA:3.30.465.10] (2-223)
  IPR016171 Vanillyl-alcohol oxidase, C-terminal subdomain 2 [G3DSA:1.10.45.10] (396-439)
  IPR036318 FAD-binding, type PCMH-like superfamily [SSF56176] (18-207)